Protein AF-0000000066890731 (afdb_homodimer)

Organism: Sporothrix schenckii (strain ATCC 58251 / de Perez 2211183) (NCBI:txid1391915)

Radius of gyration: 37.74 Å; Cα contacts (8 Å, |Δi|>4): 1659; chains: 2; bounding box: 155×133×89 Å

Sequence (1280 aa):
MFQHAEPDLRPPPQSSSSLTSSSNSVADLSAYCGVPQTLLWELVEIYFTHGYNASLLLHKDTFVHSLRAGTVTPHVLLSVCAWASKFYKDESGNYSLVKPGFGHEWATRAGSLVFAELVDPREENIVTFINLSLYWYSVGEWRRCYLLKWNAILISYNLNITSAARDDAARDDAARDEAQSAMLAVEMSRRRFWSSYLSMNFGSRVEFSTGNYSTAFAKVPLPCSDAFFASGMKDLDKKGDGSVYAELVRGLTLWNKISDIVKKTDVPKLTTLDSLHESLSQWWSNVPDSLKLPLELPVAGETRTQDVDGDAPSSEPQHSPLPLRLLLCVMYHQSICILHSSIVPLFSYRSDSATTAALSHSHLSLYSRHVSAQLAFEHAQAVSQLIKLSQRHYNIDPDRIPGFVSFAAYSACAVQIPFFWCSNQDVQTRARSNVLVNLRMIQQMGKHWKYVSLLGINSWTLYKTLSRKPPRLNDEPKFMDPSMLDVSWNGTDRAAKSIMSYSEIIWQSTGSYVERTDAEITDLGLSSRSRPSSVPPADGAVSSLIDELSSSTATTVASTFGGPDGYGGNGGGNGGMNAAGLYLSPPRFDTSLDFFMPSSPNDGFDFVQAQNGMISSQQLASFNTWLQQIESETLFRSPMMFQHAEPDLRPPPQSSSSLTSSSNSVADLSAYCGVPQTLLWELVEIYFTHGYNASLLLHKDTFVHSLRAGTVTPHVLLSVCAWASKFYKDESGNYSLVKPGFGHEWATRAGSLVFAELVDPREENIVTFINLSLYWYSVGEWRRCYLLKWNAILISYNLNITSAARDDAARDDAARDEAQSAMLAVEMSRRRFWSSYLSMNFGSRVEFSTGNYSTAFAKVPLPCSDAFFASGMKDLDKKGDGSVYAELVRGLTLWNKISDIVKKTDVPKLTTLDSLHESLSQWWSNVPDSLKLPLELPVAGETRTQDVDGDAPSSEPQHSPLPLRLLLCVMYHQSICILHSSIVPLFSYRSDSATTAALSHSHLSLYSRHVSAQLAFEHAQAVSQLIKLSQRHYNIDPDRIPGFVSFAAYSACAVQIPFFWCSNQDVQTRARSNVLVNLRMIQQMGKHWKYVSLLGINSWTLYKTLSRKPPRLNDEPKFMDPSMLDVSWNGTDRAAKSIMSYSEIIWQSTGSYVERTDAEITDLGLSSRSRPSSVPPADGAVSSLIDELSSSTATTVASTFGGPDGYGGNGGGNGGMNAAGLYLSPPRFDTSLDFFMPSSPNDGFDFVQAQNGMISSQQLASFNTWLQQIESETLFRSPM

InterPro domains:
  IPR050815 Transcription factor, fungi [PTHR47338] (9-453)

Solvent-accessible surface area (backbone atoms only — not comparable to full-atom values): 70903 Å² total; per-residue (Å²): 139,85,82,79,78,80,79,83,79,68,70,77,76,76,79,75,78,74,78,76,74,80,64,64,62,67,62,56,30,61,72,57,80,69,45,56,67,77,54,42,60,52,26,54,50,41,23,65,72,41,37,81,61,34,75,38,55,43,56,66,70,64,47,52,52,30,51,76,68,66,66,57,55,62,33,44,53,30,14,45,41,20,46,16,29,73,72,39,54,46,98,86,66,41,55,67,37,54,78,81,32,53,30,56,52,32,36,52,53,17,43,34,50,46,33,36,39,56,75,64,69,55,77,64,49,37,48,25,23,51,35,40,20,52,45,30,39,26,71,36,38,47,55,60,17,49,56,27,46,50,49,23,40,50,47,41,37,59,67,36,42,5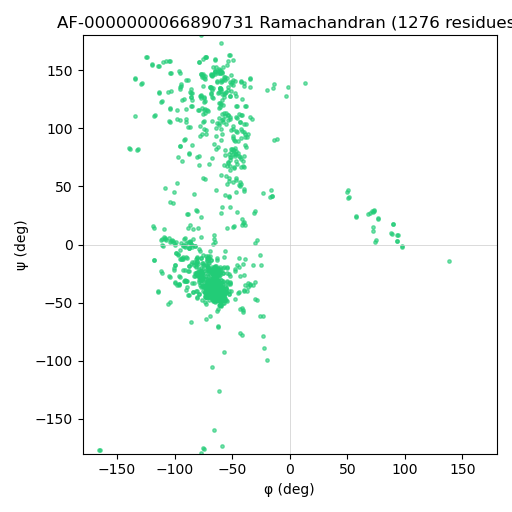1,58,55,36,54,54,72,57,76,56,82,81,51,59,68,65,59,38,32,52,50,44,41,51,30,49,43,47,30,22,41,47,50,47,31,53,53,64,49,56,62,34,54,83,43,46,50,44,68,87,42,48,46,67,36,61,34,43,38,45,67,48,70,11,60,37,14,54,73,53,49,65,64,46,71,84,32,56,77,43,72,26,64,64,35,50,44,52,54,51,44,55,51,42,40,55,48,37,59,46,63,66,40,77,56,63,68,52,68,67,56,54,50,52,51,51,49,51,52,51,52,53,57,71,67,49,55,70,88,55,56,71,77,85,69,77,78,63,82,77,72,58,69,69,66,66,72,57,79,69,49,88,52,83,68,71,69,66,75,57,63,48,58,31,50,46,49,49,40,48,55,30,42,45,51,18,46,63,27,19,61,69,22,46,63,45,27,29,34,42,73,46,67,36,58,59,62,38,61,69,44,72,67,36,47,53,53,29,31,54,22,38,29,49,16,48,52,24,26,50,48,41,31,46,47,53,47,39,35,54,73,70,65,59,54,60,63,84,35,43,61,69,65,55,42,50,44,29,46,34,26,31,50,54,32,54,58,33,64,57,24,68,31,61,68,55,17,50,51,31,49,52,36,38,47,50,27,48,51,50,21,56,61,40,22,75,61,24,40,64,38,23,47,45,26,36,42,51,40,50,53,50,56,56,38,67,74,60,63,53,79,38,62,49,58,50,81,76,36,64,58,69,61,53,62,48,86,41,80,27,20,64,54,36,19,35,56,53,58,31,58,64,45,52,47,40,39,86,66,66,17,58,46,59,72,81,43,65,62,68,65,50,39,72,61,68,88,72,73,72,71,87,76,70,56,59,58,76,42,33,37,50,50,50,49,51,56,59,56,57,65,62,62,71,75,71,66,73,78,79,70,74,82,88,66,87,75,76,86,79,74,89,70,82,68,79,75,72,78,64,78,72,67,70,68,77,76,65,81,64,69,59,78,56,66,58,61,78,61,92,70,58,32,55,64,80,73,78,86,75,89,74,84,74,50,72,68,60,54,49,55,54,48,51,55,48,45,52,56,52,53,62,59,54,69,73,53,80,126,138,82,84,72,84,79,74,77,80,70,72,76,81,74,77,71,78,70,79,76,73,78,64,67,63,71,67,57,35,62,71,60,80,70,46,52,66,78,55,44,59,52,25,53,51,42,23,66,72,40,37,80,61,34,75,39,55,45,56,66,69,63,48,51,51,30,53,76,69,66,66,57,55,62,33,44,52,29,14,45,40,20,46,16,28,73,72,39,54,45,98,86,66,39,56,69,37,53,78,80,32,52,28,56,51,32,35,51,52,17,45,33,50,46,33,35,38,57,75,65,69,56,78,64,48,36,48,25,22,50,36,38,20,52,43,31,37,27,72,40,40,46,55,60,18,49,56,28,46,49,49,25,41,51,47,40,36,60,66,34,39,49,57,55,34,51,56,73,61,77,53,81,80,50,59,69,65,59,38,33,51,49,46,41,50,31,50,44,44,30,22,41,46,51,48,31,52,52,62,53,56,62,52,54,75,61,39,57,48,70,89,46,54,48,65,37,61,34,45,39,47,67,49,69,11,60,38,14,54,73,53,51,65,62,46,71,83,32,58,74,48,68,26,65,66,36,49,42,53,54,51,44,54,52,41,41,54,48,39,59,45,63,66,40,73,57,64,67,50,67,67,57,53,50,51,51,49,48,52,51,50,52,52,57,71,67,49,56,69,90,56,54,70,77,85,69,78,77,62,82,77,73,58,69,68,67,68,70,57,78,71,49,91,52,84,68,70,70,67,75,56,64,47,59,30,51,46,50,51,39,48,54,30,42,45,51,16,46,62,26,20,60,68,22,47,62,45,28,28,34,42,60,58,64,40,52,57,67,38,61,71,45,74,69,36,48,54,53,29,32,54,21,38,30,50,16,50,52,24,26,49,49,41,31,46,47,54,46,39,36,54,74,70,65,57,54,60,64,86,35,42,61,70,63,56,40,50,45,30,45,35,25,31,50,53,32,53,60,33,64,56,24,69,32,61,67,57,17,51,51,30,50,52,36,38,48,51,27,49,51,48,22,55,61,39,20,76,61,24,39,62,39,22,47,45,26,37,43,51,39,50,55,50,56,56,38,67,74,61,63,52,82,39,62,48,58,50,83,77,37,64,59,69,62,54,62,47,87,42,81,26,21,63,52,36,20,36,56,52,58,30,53,69,34,52,46,42,38,85,69,66,16,58,47,57,73,80,41,66,64,65,70,51,38,72,60,67,91,69,72,73,69,88,76,69,58,58,57,74,43,33,36,51,50,49,50,50,56,58,54,57,65,63,61,70,74,68,65,74,79,76,72,76,82,87,69,82,73,75,85,73,77,83,78,81,70,79,75,72,77,66,76,72,68,69,71,74,76,67,80,63,68,58,79,55,65,56,58,77,59,93,71,57,31,55,61,81,75,79,87,74,88,77,76,77,51,71,66,58,55,50,54,54,49,51,55,50,46,51,54,50,54,60,60,56,68,74,52,78,128

Structure (mmCIF, N/CA/C/O backbone):
data_AF-0000000066890731-model_v1
#
loop_
_entity.id
_entity.type
_entity.pdbx_description
1 polymer 'Transcription factor domain-containing protein'
#
loop_
_atom_site.group_PDB
_atom_site.id
_atom_site.type_symbol
_atom_site.label_atom_id
_atom_site.label_alt_id
_atom_site.label_comp_id
_atom_site.label_asym_id
_atom_site.label_entity_id
_atom_site.label_seq_id
_atom_site.pdbx_PDB_ins_code
_atom_site.Cartn_x
_atom_site.Cartn_y
_atom_site.Cartn_z
_atom_site.occupancy
_atom_site.B_iso_or_equiv
_atom_site.auth_seq_id
_atom_site.auth_comp_id
_atom_site.auth_asym_id
_atom_site.auth_atom_id
_atom_site.pdbx_PDB_model_num
ATOM 1 N N . MET A 1 1 ? 105.812 -17.781 -27.766 1 19.28 1 MET A N 1
ATOM 2 C CA . MET A 1 1 ? 105.188 -17.156 -26.625 1 19.28 1 MET A CA 1
ATOM 3 C C . MET A 1 1 ? 103.688 -17.562 -26.531 1 19.28 1 MET A C 1
ATOM 5 O O . MET A 1 1 ? 102.938 -17.453 -27.516 1 19.28 1 MET A O 1
ATOM 9 N N . PHE A 1 2 ? 103.062 -18.516 -25.625 1 22.17 2 PHE A N 1
ATOM 10 C CA . PHE A 1 2 ? 102.188 -19.672 -25.5 1 22.17 2 PHE A CA 1
ATOM 11 C C . PHE A 1 2 ? 100.812 -19.25 -25.062 1 22.17 2 PHE A C 1
ATOM 13 O O . PHE A 1 2 ? 100.5 -19.219 -23.859 1 22.17 2 PHE A O 1
ATOM 20 N N . GLN A 1 3 ? 100.062 -18.156 -25.594 1 22.25 3 GLN A N 1
ATOM 21 C CA . GLN A 1 3 ? 99.125 -17.328 -24.891 1 22.25 3 GLN A CA 1
ATOM 22 C C . GLN A 1 3 ? 97.812 -18.078 -24.594 1 22.25 3 GLN A C 1
ATOM 24 O O . GLN A 1 3 ? 97.188 -18.594 -25.516 1 22.25 3 GLN A O 1
ATOM 29 N N . HIS A 1 4 ? 97.5 -18.672 -23.375 1 20.64 4 HIS A N 1
ATOM 30 C CA . HIS A 1 4 ? 96.688 -19.766 -22.922 1 20.64 4 HIS A CA 1
ATOM 31 C C . HIS A 1 4 ? 95.188 -19.344 -22.891 1 20.64 4 HIS A C 1
ATOM 33 O O . HIS A 1 4 ? 94.875 -18.312 -22.281 1 20.64 4 HIS A O 1
ATOM 39 N N . ALA A 1 5 ? 94.312 -19.547 -23.922 1 23.28 5 ALA A N 1
ATOM 40 C CA . ALA A 1 5 ? 93 -19.031 -24.359 1 23.28 5 ALA A CA 1
ATOM 41 C C . ALA A 1 5 ? 91.938 -19.359 -23.344 1 23.28 5 ALA A C 1
ATOM 43 O O . ALA A 1 5 ? 91.812 -20.5 -22.875 1 23.28 5 ALA A O 1
ATOM 44 N N . GLU A 1 6 ? 91.438 -18.344 -22.484 1 24.42 6 GLU A N 1
ATOM 45 C CA . GLU A 1 6 ? 90.75 -18.359 -21.203 1 24.42 6 GLU A CA 1
ATOM 46 C C . GLU A 1 6 ? 89.375 -19 -21.344 1 24.42 6 GLU A C 1
ATOM 48 O O . GLU A 1 6 ? 88.562 -18.562 -22.156 1 24.42 6 GLU A O 1
ATOM 53 N N . PRO A 1 7 ? 89.125 -20.328 -21.25 1 22.94 7 PRO A N 1
ATOM 54 C CA . PRO A 1 7 ? 88 -21.109 -21.719 1 22.94 7 PRO A CA 1
ATOM 55 C C . PRO A 1 7 ? 86.688 -20.688 -21.094 1 22.94 7 PRO A C 1
ATOM 57 O O . PRO A 1 7 ? 86.625 -20.234 -19.938 1 22.94 7 PRO A O 1
ATOM 60 N N . ASP A 1 8 ? 85.625 -20.172 -21.859 1 24.73 8 ASP A N 1
ATOM 61 C CA . ASP A 1 8 ? 84.312 -19.438 -21.828 1 24.73 8 ASP A CA 1
ATOM 62 C C . ASP A 1 8 ? 83.312 -20.188 -21.016 1 24.73 8 ASP A C 1
ATOM 64 O O . ASP A 1 8 ? 82.812 -21.234 -21.438 1 24.73 8 ASP A O 1
ATOM 68 N N . LEU A 1 9 ? 83.562 -20.453 -19.703 1 22.36 9 LEU A N 1
ATOM 69 C CA . LEU A 1 9 ? 82.875 -21.406 -18.828 1 22.36 9 LEU A CA 1
ATOM 70 C C . LEU A 1 9 ? 81.375 -21.125 -18.797 1 22.36 9 LEU A C 1
ATOM 72 O O . LEU A 1 9 ? 81 -20.016 -18.453 1 22.36 9 LEU A O 1
ATOM 76 N N . ARG A 1 10 ? 80.625 -21.953 -19.5 1 26.7 10 ARG A N 1
ATOM 77 C CA . ARG A 1 10 ? 79.25 -22.203 -19.953 1 26.7 10 ARG A CA 1
ATOM 78 C C . ARG A 1 10 ? 78.312 -22.359 -18.766 1 26.7 10 ARG A C 1
ATOM 80 O O . ARG A 1 10 ? 77.188 -22.812 -18.922 1 26.7 10 ARG A O 1
ATOM 87 N N . PRO A 1 11 ? 78.562 -21.641 -17.609 1 25.7 11 PRO A N 1
ATOM 88 C CA . PRO A 1 11 ? 77.875 -22.406 -16.562 1 25.7 11 PRO A CA 1
ATOM 89 C C . PRO A 1 11 ? 76.438 -22.719 -16.922 1 25.7 11 PRO A C 1
ATOM 91 O O . PRO A 1 11 ? 75.812 -22.016 -17.719 1 25.7 11 PRO A O 1
ATOM 94 N N . PRO A 1 12 ? 76 -23.938 -16.594 1 27.61 12 PRO A N 1
ATOM 95 C CA . PRO A 1 12 ? 74.75 -24.609 -17.016 1 27.61 12 PRO A CA 1
ATOM 96 C C . PRO A 1 12 ? 73.5 -23.844 -16.641 1 27.61 12 PRO A C 1
ATOM 98 O O . PRO A 1 12 ? 73.375 -23.375 -15.516 1 27.61 12 PRO A O 1
ATOM 101 N N . PRO A 1 13 ? 72.938 -23 -17.562 1 23.77 13 PRO A N 1
ATOM 102 C CA . PRO A 1 13 ? 71.938 -21.938 -17.219 1 23.77 13 PRO A CA 1
ATOM 103 C C . PRO A 1 13 ? 70.812 -22.453 -16.359 1 23.77 13 PRO A C 1
ATOM 105 O O . PRO A 1 13 ? 70.25 -23.531 -16.625 1 23.77 13 PRO A O 1
ATOM 108 N N . GLN A 1 14 ? 70.938 -22.375 -15.016 1 23.19 14 GLN A N 1
ATOM 109 C CA . GLN A 1 14 ? 69.938 -22.812 -14.016 1 23.19 14 GLN A CA 1
ATOM 110 C C . GLN A 1 14 ? 68.562 -22.469 -14.445 1 23.19 14 GLN A C 1
ATOM 112 O O . GLN A 1 14 ? 68.25 -21.312 -14.797 1 23.19 14 GLN A O 1
ATOM 117 N N . SER A 1 15 ? 67.812 -23.422 -15.07 1 22.5 15 SER A N 1
ATOM 118 C CA . SER A 1 15 ? 66.5 -23.375 -15.648 1 22.5 15 SER A CA 1
ATOM 119 C C . SER A 1 15 ? 65.5 -22.781 -14.656 1 22.5 15 SER A C 1
ATOM 121 O O . SER A 1 15 ? 65.25 -23.344 -13.578 1 22.5 15 SER A O 1
ATOM 123 N N . SER A 1 16 ? 65.5 -21.422 -14.43 1 22.17 16 SER A N 1
ATOM 124 C CA . SER A 1 16 ? 64.625 -20.641 -13.539 1 22.17 16 SER A CA 1
ATOM 125 C C . SER A 1 16 ? 63.156 -21.031 -13.695 1 22.17 16 SER A C 1
ATOM 127 O O . SER A 1 16 ? 62.562 -20.781 -14.734 1 22.17 16 SER A O 1
ATOM 129 N N . SER A 1 17 ? 62.75 -22.234 -13.203 1 22.48 17 SER A N 1
ATOM 130 C CA . SER A 1 17 ? 61.375 -22.734 -13.234 1 22.48 17 SER A CA 1
ATOM 131 C C . SER A 1 17 ? 60.375 -21.656 -12.781 1 22.48 17 SER A C 1
ATOM 133 O O . SER A 1 17 ? 60.375 -21.25 -11.617 1 22.48 17 SER A O 1
ATOM 135 N N . SER A 1 18 ? 60.156 -20.594 -13.562 1 22.39 18 SER A N 1
ATOM 136 C CA . SER A 1 18 ? 59.25 -19.484 -13.281 1 22.39 18 SER A CA 1
ATOM 137 C C . SER A 1 18 ? 57.875 -19.969 -12.844 1 22.39 18 SER A C 1
ATOM 139 O O . SER A 1 18 ? 57.188 -20.641 -13.609 1 22.39 18 SER A O 1
ATOM 141 N N . LEU A 1 19 ? 57.656 -20.344 -11.555 1 23.62 19 LEU A N 1
ATOM 142 C CA . LEU A 1 19 ? 56.375 -20.562 -10.859 1 23.62 19 LEU A CA 1
ATOM 143 C C . LEU A 1 19 ? 55.344 -19.516 -11.242 1 23.62 19 LEU A C 1
ATOM 145 O O . LEU A 1 19 ? 55.469 -18.359 -10.82 1 23.62 19 LEU A O 1
ATOM 149 N N . THR A 1 20 ? 54.875 -19.484 -12.438 1 25.25 20 THR A N 1
ATOM 150 C CA . THR A 1 20 ? 53.844 -18.594 -12.961 1 25.25 20 THR A CA 1
ATOM 151 C C . THR A 1 20 ? 52.625 -18.547 -12.016 1 25.25 20 THR A C 1
ATOM 153 O O . THR A 1 20 ? 52 -19.562 -11.773 1 25.25 20 THR A O 1
ATOM 156 N N . SER A 1 21 ? 52.656 -17.703 -10.938 1 25.55 21 SER A N 1
ATOM 157 C CA . SER A 1 21 ? 51.719 -17.297 -9.898 1 25.55 21 SER A CA 1
ATOM 158 C C . SER A 1 21 ? 50.312 -17.141 -10.469 1 25.55 21 SER A C 1
ATOM 160 O O . SER A 1 21 ? 50.094 -16.391 -11.422 1 25.55 21 SER A O 1
ATOM 162 N N . SER A 1 22 ? 49.469 -18.219 -10.359 1 25.52 22 SER A N 1
ATOM 163 C CA . SER A 1 22 ? 48.062 -18.359 -10.688 1 25.52 22 SER A CA 1
ATOM 164 C C . SER A 1 22 ? 47.25 -17.188 -10.148 1 25.52 22 SER A C 1
ATOM 166 O O . SER A 1 22 ? 46.812 -17.219 -9.008 1 25.52 22 SER A O 1
ATOM 168 N N . SER A 1 23 ? 47.719 -15.938 -10.312 1 28.05 23 SER A N 1
ATOM 169 C CA . SER A 1 23 ? 47.156 -14.633 -10.023 1 28.05 23 SER A CA 1
ATOM 170 C C . SER A 1 23 ? 45.719 -14.539 -10.547 1 28.05 23 SER A C 1
ATOM 172 O O . SER A 1 23 ? 45.094 -13.477 -10.469 1 28.05 23 SER A O 1
ATOM 174 N N . ASN A 1 24 ? 45.469 -15.43 -11.555 1 28.56 24 ASN A N 1
ATOM 175 C CA . ASN A 1 24 ? 44.219 -15.156 -12.273 1 28.56 24 ASN A CA 1
ATOM 176 C C . ASN A 1 24 ? 43 -15.32 -11.375 1 28.56 24 ASN A C 1
ATOM 178 O O . ASN A 1 24 ? 41.875 -15.289 -11.844 1 28.56 24 ASN A O 1
ATOM 182 N N . SER A 1 25 ? 43.188 -16.094 -10.273 1 27.94 25 SER A N 1
ATOM 183 C CA . SER A 1 25 ? 42 -16.625 -9.617 1 27.94 25 SER A CA 1
ATOM 184 C C . SER A 1 25 ? 41.188 -15.5 -9 1 27.94 25 SER A C 1
ATOM 186 O O . SER A 1 25 ? 39.969 -15.633 -8.844 1 27.94 25 SER A O 1
ATOM 188 N N . VAL A 1 26 ? 41.844 -14.617 -8.281 1 30.5 26 VAL A N 1
ATOM 189 C CA . VAL A 1 26 ? 41.156 -13.602 -7.488 1 30.5 26 VAL A CA 1
ATOM 190 C C . VAL A 1 26 ? 40.562 -12.547 -8.414 1 30.5 26 VAL A C 1
ATOM 192 O O . VAL A 1 26 ? 39.531 -11.945 -8.086 1 30.5 26 VAL A O 1
ATOM 195 N N . ALA A 1 27 ? 41.219 -12.148 -9.523 1 32.28 27 ALA A N 1
ATOM 196 C CA . ALA A 1 27 ? 40.781 -11.086 -10.422 1 32.28 27 ALA A CA 1
ATOM 197 C C . ALA A 1 27 ? 39.5 -11.477 -11.148 1 32.28 27 ALA A C 1
ATOM 199 O O . ALA A 1 27 ? 38.719 -10.609 -11.555 1 32.28 27 ALA A O 1
ATOM 200 N N . ASP A 1 28 ? 39.219 -12.672 -11.539 1 34.19 28 ASP A N 1
ATOM 201 C CA . ASP A 1 28 ? 38.125 -13.227 -12.297 1 34.19 28 ASP A CA 1
ATOM 202 C C . ASP A 1 28 ? 36.875 -13.336 -11.43 1 34.19 28 ASP A C 1
ATOM 204 O O . ASP A 1 28 ? 35.75 -13.383 -11.945 1 34.19 28 ASP A O 1
ATOM 208 N N . LEU A 1 29 ? 36.875 -13.867 -10.203 1 38.25 29 LEU A N 1
ATOM 209 C CA . LEU A 1 29 ? 35.781 -13.852 -9.219 1 38.25 29 LEU A CA 1
ATOM 210 C C . LEU A 1 29 ? 35.281 -12.43 -9 1 38.25 29 LEU A C 1
ATOM 212 O O . LEU A 1 29 ? 34.188 -12.242 -8.469 1 38.25 29 LEU A O 1
ATOM 216 N N . SER A 1 30 ? 36.219 -11.461 -8.945 1 43.44 30 SER A N 1
ATOM 217 C CA . SER A 1 30 ? 35.938 -10.047 -8.719 1 43.44 30 SER A CA 1
ATOM 218 C C . SER A 1 30 ? 34.938 -9.508 -9.727 1 43.44 30 SER A C 1
ATOM 220 O O . SER A 1 30 ? 34.156 -8.625 -9.406 1 43.44 30 SER A O 1
ATOM 222 N N . ALA A 1 31 ? 35.125 -9.961 -10.992 1 47.47 31 ALA A N 1
ATOM 223 C CA . ALA A 1 31 ? 34.406 -9.336 -12.086 1 47.47 31 ALA A CA 1
ATOM 224 C C . ALA A 1 31 ? 32.906 -9.609 -11.977 1 47.47 31 ALA A C 1
ATOM 226 O O . ALA A 1 31 ? 32.062 -8.758 -12.336 1 47.47 31 ALA A O 1
ATOM 227 N N . TYR A 1 32 ? 32.469 -10.953 -11.695 1 54.66 32 TYR A N 1
ATOM 228 C CA . TYR A 1 32 ? 31.031 -11.117 -11.773 1 54.66 32 TYR A CA 1
ATOM 229 C C . TYR A 1 32 ? 30.438 -11.305 -10.391 1 54.66 32 TYR A C 1
ATOM 231 O O . TYR A 1 32 ? 29.766 -12.305 -10.125 1 54.66 32 TYR A O 1
ATOM 239 N N . CYS A 1 33 ? 30.75 -10.5 -9.375 1 62.97 33 CYS A N 1
ATOM 240 C CA . CYS A 1 33 ? 30.094 -10.266 -8.094 1 62.97 33 CYS A CA 1
ATOM 241 C C . CYS A 1 33 ? 30.219 -11.484 -7.184 1 62.97 33 CYS A C 1
ATOM 243 O O . CYS A 1 33 ? 29.281 -11.852 -6.488 1 62.97 33 CYS A O 1
ATOM 245 N N . GLY A 1 34 ? 31.406 -12.469 -7.32 1 68.38 34 GLY A N 1
ATOM 246 C CA . GLY A 1 34 ? 31.656 -13.586 -6.426 1 68.38 34 GLY A CA 1
ATOM 247 C C . GLY A 1 34 ? 31.141 -14.906 -6.957 1 68.38 34 GLY A C 1
ATOM 248 O O . GLY A 1 34 ? 31.312 -15.953 -6.324 1 68.38 34 GLY A O 1
ATOM 249 N N . VAL A 1 35 ? 30.469 -14.992 -8.148 1 78.69 35 VAL A N 1
ATOM 250 C CA . VAL A 1 35 ? 30 -16.234 -8.766 1 78.69 35 VAL A CA 1
ATOM 251 C C . VAL A 1 35 ? 31.062 -16.766 -9.719 1 78.69 35 VAL A C 1
ATOM 253 O O . VAL A 1 35 ? 31.531 -16.047 -10.609 1 78.69 35 VAL A O 1
ATOM 256 N N . PRO A 1 36 ? 31.484 -18.047 -9.531 1 77.88 36 PRO A N 1
ATOM 257 C CA . PRO A 1 36 ? 32.469 -18.609 -10.484 1 77.88 36 PRO A CA 1
ATOM 258 C C . PRO A 1 36 ? 31.969 -18.562 -11.922 1 77.88 36 PRO A C 1
ATOM 260 O O . PRO A 1 36 ? 30.781 -18.797 -12.18 1 77.88 36 PRO A O 1
ATOM 263 N N . GLN A 1 37 ? 32.844 -18.281 -12.906 1 77.69 37 GLN A N 1
ATOM 264 C CA . GLN A 1 37 ? 32.469 -18.031 -14.297 1 77.69 37 GLN A CA 1
ATOM 265 C C . GLN A 1 37 ? 31.828 -19.266 -14.922 1 77.69 37 GLN A C 1
ATOM 267 O O . GLN A 1 37 ? 30.859 -19.141 -15.688 1 77.69 37 GLN A O 1
ATOM 272 N N . THR A 1 38 ? 32.375 -20.422 -14.68 1 77.81 38 THR A N 1
ATOM 273 C CA . THR A 1 38 ? 31.828 -21.625 -15.281 1 77.81 38 THR A CA 1
ATOM 274 C C . THR A 1 38 ? 30.406 -21.875 -14.766 1 77.81 38 THR A C 1
ATOM 276 O O . THR A 1 38 ? 29.531 -22.297 -15.516 1 77.81 38 THR A O 1
ATOM 279 N N . LEU A 1 39 ? 30.203 -21.516 -13.602 1 87.44 39 LEU A N 1
ATOM 280 C CA . LEU A 1 39 ? 28.906 -21.719 -12.984 1 87.44 39 LEU A CA 1
ATOM 281 C C . LEU A 1 39 ? 27.922 -20.641 -13.406 1 87.44 39 LEU A C 1
ATOM 283 O O . LEU A 1 39 ? 26.703 -20.891 -13.477 1 87.44 39 LEU A O 1
ATOM 287 N N . LEU A 1 40 ? 28.516 -19.516 -13.781 1 90.44 40 LEU A N 1
ATOM 288 C CA . LEU A 1 40 ? 27.688 -18.359 -14.094 1 90.44 40 LEU A CA 1
ATOM 289 C C . LEU A 1 40 ? 26.844 -18.625 -15.336 1 90.44 40 LEU A C 1
ATOM 291 O O . LEU A 1 40 ? 25.625 -18.406 -15.32 1 90.44 40 LEU A O 1
ATOM 295 N N . TRP A 1 41 ? 27.453 -19.125 -16.375 1 90.94 41 TRP A N 1
ATOM 296 C CA . TRP A 1 41 ? 26.734 -19.359 -17.625 1 90.94 41 TRP A CA 1
ATOM 297 C C . TRP A 1 41 ? 25.703 -20.469 -17.469 1 90.94 41 TRP A C 1
ATOM 299 O O . TRP A 1 41 ? 24.625 -20.406 -18.062 1 90.94 41 TRP A O 1
ATOM 309 N N . GLU A 1 42 ? 26.094 -21.391 -16.703 1 92.06 42 GLU A N 1
ATOM 310 C CA . GLU A 1 42 ? 25.141 -22.469 -16.438 1 92.06 42 GLU A CA 1
ATOM 311 C C . GLU A 1 42 ? 23.938 -21.969 -15.648 1 92.06 42 GLU A C 1
ATOM 313 O O . GLU A 1 42 ? 22.797 -22.344 -15.938 1 92.06 42 GLU A O 1
ATOM 318 N N . LEU A 1 43 ? 24.188 -21.156 -14.656 1 93.94 43 LEU A N 1
ATOM 319 C CA . LEU A 1 43 ? 23.109 -20.609 -13.836 1 93.94 43 LEU A CA 1
ATOM 320 C C . LEU A 1 43 ? 22.188 -19.719 -14.672 1 93.94 43 LEU A C 1
ATOM 322 O O . LEU A 1 43 ? 20.969 -19.734 -14.492 1 93.94 43 LEU A O 1
ATOM 326 N N . VAL A 1 44 ? 22.781 -18.938 -15.547 1 94.81 44 VAL A N 1
ATOM 327 C CA . VAL A 1 44 ? 21.984 -18.062 -16.406 1 94.81 44 VAL A CA 1
ATOM 328 C C . VAL A 1 44 ? 21.078 -18.906 -17.297 1 94.81 44 VAL A C 1
ATOM 330 O O . VAL A 1 44 ? 19.891 -18.578 -17.484 1 94.81 44 VAL A O 1
ATOM 333 N N . GLU A 1 45 ? 21.594 -20 -17.781 1 93.06 45 GLU A N 1
ATOM 334 C CA . GLU A 1 45 ? 20.797 -20.891 -18.594 1 93.06 45 GLU A CA 1
ATOM 335 C C . GLU A 1 45 ? 19.656 -21.5 -17.781 1 93.06 45 GLU A C 1
ATOM 337 O O . GLU A 1 45 ? 18.516 -21.609 -18.25 1 93.06 45 GLU A O 1
ATOM 342 N N . ILE A 1 46 ? 20 -21.906 -16.609 1 93.44 46 ILE A N 1
ATOM 343 C CA . ILE A 1 46 ? 18.984 -22.484 -15.719 1 93.44 46 ILE A CA 1
ATOM 344 C C . ILE A 1 46 ? 17.922 -21.453 -15.406 1 93.44 46 ILE A C 1
ATOM 346 O O . ILE A 1 46 ? 16.734 -21.766 -15.344 1 93.44 46 ILE A O 1
ATOM 350 N N . TYR A 1 47 ? 18.344 -20.188 -15.227 1 96 47 TYR A N 1
ATOM 351 C CA . TYR A 1 47 ? 17.406 -19.109 -14.93 1 96 47 TYR A CA 1
ATOM 352 C C . TYR A 1 47 ? 16.359 -19 -16.016 1 96 47 TYR A C 1
ATOM 354 O O . TYR A 1 47 ? 15.156 -18.922 -15.727 1 96 47 TYR A O 1
ATOM 362 N N . PHE A 1 48 ? 16.719 -19 -17.234 1 94.44 48 PHE A N 1
ATOM 363 C CA . PHE A 1 48 ? 15.789 -18.766 -18.328 1 94.44 48 PHE A CA 1
ATOM 364 C C . PHE A 1 48 ? 15.016 -20.016 -18.688 1 94.44 48 PHE A C 1
ATOM 366 O O . PHE A 1 48 ? 13.938 -19.953 -19.281 1 94.44 48 PHE A O 1
ATOM 373 N N . THR A 1 49 ? 15.5 -21.203 -18.25 1 90.38 49 THR A N 1
ATOM 374 C CA . THR A 1 49 ? 14.82 -22.438 -18.594 1 90.38 49 THR A CA 1
ATOM 375 C C . THR A 1 49 ? 13.875 -22.859 -17.469 1 90.38 49 THR A C 1
ATOM 377 O O . THR A 1 49 ? 12.82 -23.453 -17.719 1 90.38 49 THR A O 1
ATOM 380 N N . HIS A 1 50 ? 14.281 -22.578 -16.25 1 89.5 50 HIS A N 1
ATOM 381 C CA . HIS A 1 50 ? 13.516 -23.078 -15.117 1 89.5 50 HIS A CA 1
ATOM 382 C C . HIS A 1 50 ? 12.688 -21.969 -14.484 1 89.5 50 HIS A C 1
ATOM 384 O O . HIS A 1 50 ? 11.664 -22.219 -13.852 1 89.5 50 HIS A O 1
ATOM 390 N N . GLY A 1 51 ? 13.164 -20.75 -14.617 1 89.81 51 GLY A N 1
ATOM 391 C CA . GLY A 1 51 ? 12.406 -19.641 -14.07 1 89.81 51 GLY A CA 1
ATOM 392 C C . GLY A 1 51 ? 11.18 -19.297 -14.898 1 89.81 51 GLY A C 1
ATOM 393 O O . GLY A 1 51 ? 11.289 -18.656 -15.945 1 89.81 51 GLY A O 1
ATOM 394 N N . TYR A 1 52 ? 10.023 -19.625 -14.43 1 86.94 52 TYR A N 1
ATOM 395 C CA . TYR A 1 52 ? 8.789 -19.438 -15.188 1 86.94 52 TYR A CA 1
ATOM 396 C C . TYR A 1 52 ? 8.516 -17.953 -15.398 1 86.94 52 TYR A C 1
ATOM 398 O O . TYR A 1 52 ? 7.762 -17.578 -16.297 1 86.94 52 TYR A O 1
ATOM 406 N N . ASN A 1 53 ? 9.133 -17.094 -14.57 1 90 53 ASN A N 1
ATOM 407 C CA . ASN A 1 53 ? 8.883 -15.656 -14.672 1 90 53 ASN A CA 1
ATOM 408 C C . ASN A 1 53 ? 10.055 -14.93 -15.336 1 90 53 ASN A C 1
ATOM 410 O O . ASN A 1 53 ? 10.055 -13.703 -15.438 1 90 53 ASN A O 1
ATOM 414 N N . ALA A 1 54 ? 11.047 -15.602 -15.82 1 94.44 54 ALA A N 1
ATOM 415 C CA . ALA A 1 54 ? 12.266 -14.984 -16.344 1 94.44 54 ALA A CA 1
ATOM 416 C C . ALA A 1 54 ? 11.961 -14.07 -17.516 1 94.44 54 ALA A C 1
ATOM 418 O O . ALA A 1 54 ? 12.461 -12.945 -17.594 1 94.44 54 ALA A O 1
ATOM 419 N N . SER A 1 55 ? 11.039 -14.523 -18.391 1 93.12 55 SER A N 1
ATOM 420 C CA . SER A 1 55 ? 10.758 -13.766 -19.594 1 93.12 55 SER A CA 1
ATOM 421 C C . SER A 1 55 ? 9.875 -12.555 -19.297 1 93.12 55 SER A C 1
ATOM 423 O O . SER A 1 55 ? 9.688 -11.695 -20.172 1 93.12 55 SER A O 1
ATOM 425 N N . LEU A 1 56 ? 9.328 -12.508 -18.141 1 94.06 56 LEU A N 1
ATOM 426 C CA . LEU A 1 56 ? 8.578 -11.336 -17.719 1 94.06 56 LEU A CA 1
ATOM 427 C C . LEU A 1 56 ? 9.516 -10.234 -17.234 1 94.06 56 LEU A C 1
ATOM 429 O O . LEU A 1 56 ? 9.117 -9.07 -17.141 1 94.06 56 LEU A O 1
ATOM 433 N N . LEU A 1 57 ? 10.727 -10.602 -17 1 96.56 57 LEU A N 1
ATOM 434 C CA . LEU A 1 57 ? 11.641 -9.648 -16.375 1 96.56 57 LEU A CA 1
ATOM 435 C C . LEU A 1 57 ? 12.766 -9.266 -17.328 1 96.56 57 LEU A C 1
ATOM 437 O O . LEU A 1 57 ? 13.188 -8.109 -17.359 1 96.56 57 LEU A O 1
ATOM 441 N N . LEU A 1 58 ? 13.25 -10.266 -18.031 1 96.94 58 LEU A N 1
ATOM 442 C CA . LEU A 1 58 ? 14.43 -10.047 -18.859 1 96.94 58 LEU A CA 1
ATOM 443 C C . LEU A 1 58 ? 14.242 -10.672 -20.25 1 96.94 58 LEU A C 1
ATOM 445 O O . LEU A 1 58 ? 13.594 -11.711 -20.375 1 96.94 58 LEU A O 1
ATOM 449 N N . HIS A 1 59 ? 14.727 -10 -21.188 1 95.69 59 HIS A N 1
ATOM 450 C CA . HIS A 1 59 ? 14.883 -10.586 -22.516 1 95.69 59 HIS A CA 1
ATOM 451 C C . HIS A 1 59 ? 16.188 -11.359 -22.625 1 95.69 59 HIS A C 1
ATOM 453 O O . HIS A 1 59 ? 17.281 -10.781 -22.516 1 95.69 59 HIS A O 1
ATOM 459 N N . LYS A 1 60 ? 16.125 -12.641 -22.891 1 95.44 60 LYS A N 1
ATOM 460 C CA . LYS A 1 60 ? 17.281 -13.547 -22.781 1 95.44 60 LYS A CA 1
ATOM 461 C C . LYS A 1 60 ? 18.438 -13.07 -23.656 1 95.44 60 LYS A C 1
ATOM 463 O O . LYS A 1 60 ? 19.562 -12.898 -23.156 1 95.44 60 LYS A O 1
ATOM 468 N N . ASP A 1 61 ? 18.172 -12.773 -24.953 1 94.31 61 ASP A N 1
ATOM 469 C CA . ASP A 1 61 ? 19.25 -12.414 -25.875 1 94.31 61 ASP A CA 1
ATOM 470 C C . ASP A 1 61 ? 19.906 -11.102 -25.469 1 94.31 61 ASP A C 1
ATOM 472 O O . ASP A 1 61 ? 21.141 -10.984 -25.484 1 94.31 61 ASP A O 1
ATOM 476 N N . THR A 1 62 ? 19.094 -10.141 -25.094 1 93.62 62 THR A N 1
ATOM 477 C CA . THR A 1 62 ? 19.625 -8.852 -24.672 1 93.62 62 THR A CA 1
ATOM 478 C C . THR A 1 62 ? 20.453 -9.016 -23.391 1 93.62 62 THR A C 1
ATOM 480 O O . THR A 1 62 ? 21.5 -8.391 -23.25 1 93.62 62 THR A O 1
ATOM 483 N N . PHE A 1 63 ? 20.047 -9.836 -22.469 1 95.75 63 PHE A N 1
ATOM 484 C CA . PHE A 1 63 ? 20.734 -10.055 -21.203 1 95.75 63 PHE A CA 1
ATOM 485 C C . PHE A 1 63 ? 22.078 -10.75 -21.438 1 95.75 63 PHE A C 1
ATOM 487 O O . PHE A 1 63 ? 23.094 -10.344 -20.875 1 95.75 63 PHE A O 1
ATOM 494 N N . VAL A 1 64 ? 22.031 -11.766 -22.266 1 95.19 64 VAL A N 1
ATOM 495 C CA . VAL A 1 64 ? 23.234 -12.516 -22.562 1 95.19 64 VAL A CA 1
ATOM 496 C C . VAL A 1 64 ? 24.25 -11.609 -23.25 1 95.19 64 VAL A C 1
ATOM 498 O O . VAL A 1 64 ? 25.453 -11.68 -22.969 1 95.19 64 VAL A O 1
ATOM 501 N N . HIS A 1 65 ? 23.781 -10.766 -24.141 1 94.19 65 HIS A N 1
ATOM 502 C CA . HIS A 1 65 ? 24.656 -9.805 -24.781 1 94.19 65 HIS A CA 1
ATOM 503 C C . HIS A 1 65 ? 25.297 -8.859 -23.766 1 94.19 65 HIS A C 1
ATOM 505 O O . HIS A 1 65 ? 26.5 -8.602 -23.812 1 94.19 65 HIS A O 1
ATOM 511 N N . SER A 1 66 ? 24.453 -8.383 -22.844 1 93.62 66 SER A N 1
ATOM 512 C CA . SER A 1 66 ? 24.953 -7.492 -21.797 1 93.62 66 SER A CA 1
ATOM 513 C C . SER A 1 66 ? 25.922 -8.219 -20.875 1 93.62 66 SER A C 1
ATOM 515 O O . SER A 1 66 ? 26.875 -7.613 -20.375 1 93.62 66 SER A O 1
ATOM 517 N N . LEU A 1 67 ? 25.656 -9.492 -20.625 1 92.25 67 LEU A N 1
ATOM 518 C CA . LEU A 1 67 ? 26.531 -10.297 -19.781 1 92.25 67 LEU A CA 1
ATOM 519 C C . LEU A 1 67 ? 27.891 -10.477 -20.422 1 92.25 67 LEU A C 1
ATOM 521 O O . LEU A 1 67 ? 28.922 -10.352 -19.75 1 92.25 67 LEU A O 1
ATOM 525 N N . ARG A 1 68 ? 27.938 -10.711 -21.719 1 91.69 68 ARG A N 1
ATOM 526 C CA . ARG A 1 68 ? 29.188 -10.852 -22.453 1 91.69 68 ARG A CA 1
ATOM 527 C C . ARG A 1 68 ? 29.953 -9.531 -22.469 1 91.69 68 ARG A C 1
ATOM 529 O O . ARG A 1 68 ? 31.188 -9.531 -22.391 1 91.69 68 ARG A O 1
ATOM 536 N N . ALA A 1 69 ? 29.172 -8.477 -22.531 1 92.5 69 ALA A N 1
ATOM 537 C CA . ALA A 1 69 ? 29.781 -7.152 -22.562 1 92.5 69 ALA A CA 1
ATOM 538 C C . ALA A 1 69 ? 30.188 -6.691 -21.172 1 92.5 69 ALA A C 1
ATOM 540 O O . ALA A 1 69 ? 30.891 -5.691 -21.016 1 92.5 69 ALA A O 1
ATOM 541 N N . GLY A 1 70 ? 29.766 -7.371 -20.141 1 87.81 70 GLY A N 1
ATOM 542 C CA . GLY A 1 70 ? 30.094 -7.012 -18.766 1 87.81 70 GLY A CA 1
ATOM 543 C C . GLY A 1 70 ? 29.344 -5.781 -18.281 1 87.81 70 GLY A C 1
ATOM 544 O O . GLY A 1 70 ? 29.844 -5.035 -17.438 1 87.81 70 GLY A O 1
ATOM 545 N N . THR A 1 71 ? 28.172 -5.52 -18.797 1 91.12 71 THR A N 1
ATOM 546 C CA . THR A 1 71 ? 27.453 -4.293 -18.469 1 91.12 71 THR A CA 1
ATOM 547 C C . THR A 1 71 ? 26.219 -4.594 -17.625 1 91.12 71 THR A C 1
ATOM 549 O O . THR A 1 71 ? 25.453 -3.691 -17.297 1 91.12 71 THR A O 1
ATOM 552 N N . VAL A 1 72 ? 26.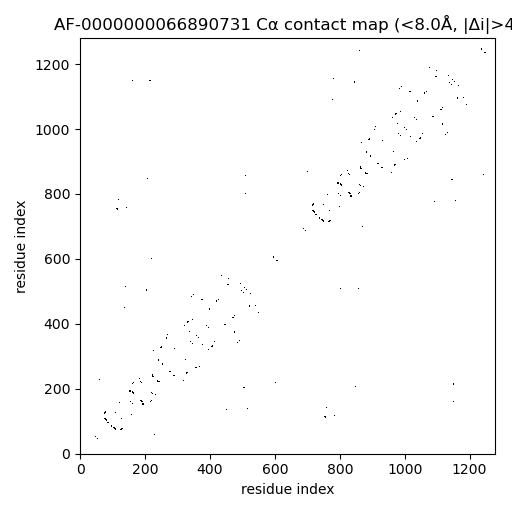031 -5.836 -17.234 1 93.19 72 VAL A N 1
ATOM 553 C CA . VAL A 1 72 ? 24.875 -6.18 -16.406 1 93.19 72 VAL A CA 1
ATOM 554 C C . VAL A 1 72 ? 25.031 -5.578 -15.016 1 93.19 72 VAL A C 1
ATOM 556 O O . VAL A 1 72 ? 26.125 -5.605 -14.438 1 93.19 72 VAL A O 1
ATOM 559 N N . THR A 1 73 ? 24 -5.012 -14.523 1 93.5 73 THR A N 1
ATOM 560 C CA . THR A 1 73 ? 24 -4.484 -13.164 1 93.5 73 THR A CA 1
ATOM 561 C C . THR A 1 73 ? 24.281 -5.594 -12.156 1 93.5 73 THR A C 1
ATOM 563 O O . THR A 1 73 ? 23.672 -6.664 -12.219 1 93.5 73 THR A O 1
ATOM 566 N N . PRO A 1 74 ? 25.109 -5.383 -11.242 1 93.62 74 PRO A N 1
ATOM 567 C CA . PRO A 1 74 ? 25.547 -6.438 -10.328 1 93.62 74 PRO A CA 1
ATOM 568 C C . PRO A 1 74 ? 24.391 -7.07 -9.555 1 93.62 74 PRO A C 1
ATOM 570 O O . PRO A 1 74 ? 24.328 -8.297 -9.43 1 93.62 74 PRO A O 1
ATOM 573 N N . HIS A 1 75 ? 23.5 -6.25 -8.977 1 95.44 75 HIS A N 1
ATOM 574 C CA . HIS A 1 75 ? 22.422 -6.84 -8.172 1 95.44 75 HIS A CA 1
ATOM 575 C C . HIS A 1 75 ? 21.469 -7.652 -9.039 1 95.44 75 HIS A C 1
ATOM 577 O O . HIS A 1 75 ? 20.875 -8.625 -8.57 1 95.44 75 HIS A O 1
ATOM 583 N N . VAL A 1 76 ? 21.297 -7.324 -10.328 1 97.31 76 VAL A N 1
ATOM 584 C CA . VAL A 1 76 ? 20.484 -8.117 -11.242 1 97.31 76 VAL A CA 1
ATOM 585 C C . VAL A 1 76 ? 21.141 -9.477 -11.469 1 97.31 76 VAL A C 1
ATOM 587 O O . VAL A 1 76 ? 20.469 -10.516 -11.367 1 97.31 76 VAL A O 1
ATOM 590 N N . LEU A 1 77 ? 22.422 -9.438 -11.734 1 96.12 77 LEU A N 1
ATOM 591 C CA . LEU A 1 77 ? 23.156 -10.672 -11.992 1 96.12 77 LEU A CA 1
ATOM 592 C C . LEU A 1 77 ? 23.109 -11.586 -10.773 1 96.12 77 LEU A C 1
ATOM 594 O O . LEU A 1 77 ? 22.828 -12.781 -10.898 1 96.12 77 LEU A O 1
ATOM 598 N N . LEU A 1 78 ? 23.375 -11.039 -9.617 1 95.75 78 LEU A N 1
ATOM 599 C CA . LEU A 1 78 ? 23.375 -11.812 -8.383 1 95.75 78 LEU A CA 1
ATOM 600 C C . LEU A 1 78 ? 21.984 -12.391 -8.109 1 95.75 78 LEU A C 1
ATOM 602 O O . LEU A 1 78 ? 21.859 -13.516 -7.637 1 95.75 78 LEU A O 1
ATOM 606 N N . SER A 1 79 ? 20.938 -11.594 -8.359 1 97.31 79 SER A N 1
ATOM 607 C CA . SER A 1 79 ? 19.578 -12.078 -8.125 1 97.31 79 SER A CA 1
ATOM 608 C C . SER A 1 79 ? 19.234 -13.227 -9.062 1 97.31 79 SER A C 1
ATOM 610 O O . SER A 1 79 ? 18.562 -14.18 -8.664 1 97.31 79 SER A O 1
ATOM 612 N N . VAL A 1 80 ? 19.688 -13.133 -10.328 1 97.19 80 VAL A N 1
ATOM 613 C CA . VAL A 1 80 ? 19.5 -14.203 -11.305 1 97.19 80 VAL A CA 1
ATOM 614 C C . VAL A 1 80 ? 20.203 -15.469 -10.828 1 97.19 80 VAL A C 1
ATOM 616 O O . VAL A 1 80 ? 19.609 -16.547 -10.844 1 97.19 80 VAL A O 1
ATOM 619 N N . CYS A 1 81 ? 21.375 -15.32 -10.344 1 95.31 81 CYS A N 1
ATOM 620 C CA . CYS A 1 81 ? 22.156 -16.453 -9.875 1 95.31 81 CYS A CA 1
ATOM 621 C C . CYS A 1 81 ? 21.547 -17.047 -8.609 1 95.31 81 CYS A C 1
ATOM 623 O O . CYS A 1 81 ? 21.484 -18.266 -8.461 1 95.31 81 CYS A O 1
ATOM 625 N N . ALA A 1 82 ? 21.125 -16.219 -7.715 1 95.44 82 ALA A N 1
ATOM 626 C CA . ALA A 1 82 ? 20.5 -16.703 -6.48 1 95.44 82 ALA A CA 1
ATOM 627 C C . ALA A 1 82 ? 19.25 -17.516 -6.777 1 95.44 82 ALA A C 1
ATOM 629 O O . ALA A 1 82 ? 19.109 -18.625 -6.266 1 95.44 82 ALA A O 1
ATOM 630 N N . TRP A 1 83 ? 18.422 -17.031 -7.648 1 95.75 83 TRP A N 1
ATOM 631 C CA . TRP A 1 83 ? 17.188 -17.734 -7.988 1 95.75 83 TRP A CA 1
ATOM 632 C C . TRP A 1 83 ? 17.484 -19.031 -8.734 1 95.75 83 TRP A C 1
ATOM 634 O O . TRP A 1 83 ? 16.891 -20.062 -8.438 1 95.75 83 TRP A O 1
ATOM 644 N N . ALA A 1 84 ? 18.422 -19.016 -9.617 1 94.69 84 ALA A N 1
ATOM 645 C CA . ALA A 1 84 ? 18.797 -20.188 -10.414 1 94.69 84 ALA A CA 1
ATOM 646 C C . ALA A 1 84 ? 19.453 -21.25 -9.547 1 94.69 84 ALA A C 1
ATOM 648 O O . ALA A 1 84 ? 19.391 -22.438 -9.852 1 94.69 84 ALA A O 1
ATOM 649 N N . SER A 1 85 ? 20.109 -20.875 -8.5 1 92.31 85 SER A N 1
ATOM 650 C CA . SER A 1 85 ? 20.844 -21.812 -7.645 1 92.31 85 SER A CA 1
ATOM 651 C C . SER A 1 85 ? 19.906 -22.859 -7.043 1 92.31 85 SER A C 1
ATOM 653 O O . SER A 1 85 ? 20.328 -23.969 -6.723 1 92.31 85 SER A O 1
ATOM 655 N N . LYS A 1 86 ? 18.656 -22.531 -6.949 1 90.75 86 LYS A N 1
ATOM 656 C CA . LYS A 1 86 ? 17.672 -23.438 -6.359 1 90.75 86 LYS A CA 1
ATOM 657 C C . LYS A 1 86 ? 17.438 -24.641 -7.266 1 90.75 86 LYS A C 1
ATOM 659 O O . LYS A 1 86 ? 17.078 -25.719 -6.789 1 90.75 86 LYS A O 1
ATOM 664 N N . PHE A 1 87 ? 17.734 -24.453 -8.547 1 89.94 87 PHE A N 1
ATOM 665 C CA . PHE A 1 87 ? 17.406 -25.484 -9.516 1 89.94 87 PHE A CA 1
ATOM 666 C C . PHE A 1 87 ? 18.656 -26.156 -10.055 1 89.94 87 PHE A C 1
ATOM 668 O O . PHE A 1 87 ? 18.578 -27.047 -10.898 1 89.94 87 PHE A O 1
ATOM 675 N N . TYR A 1 88 ? 19.75 -25.703 -9.594 1 89.31 88 TYR A N 1
ATOM 676 C CA . TYR A 1 88 ? 21.016 -26.25 -10.078 1 89.31 88 TYR A CA 1
ATOM 677 C C . TYR A 1 88 ? 21.266 -27.641 -9.508 1 89.31 88 TYR A C 1
ATOM 679 O O . TYR A 1 88 ? 21.219 -27.844 -8.297 1 89.31 88 TYR A O 1
ATOM 687 N N . LYS A 1 89 ? 21.438 -28.531 -10.398 1 86.12 89 LYS A N 1
ATOM 688 C CA . LYS A 1 89 ? 21.844 -29.891 -10.023 1 86.12 89 LYS A CA 1
ATOM 689 C C . LYS A 1 89 ? 23.25 -30.219 -10.523 1 86.12 89 LYS A C 1
ATOM 691 O O . LYS A 1 89 ? 23.578 -29.922 -11.68 1 86.12 89 LYS A O 1
ATOM 696 N N . ASP A 1 90 ? 24 -30.703 -9.656 1 82.81 90 ASP A N 1
ATOM 697 C CA . ASP A 1 90 ? 25.344 -31.094 -10.07 1 82.81 90 ASP A CA 1
ATOM 698 C C . ASP A 1 90 ? 25.328 -32.375 -10.883 1 82.81 90 ASP A C 1
ATOM 700 O O . ASP A 1 90 ? 24.25 -32.875 -11.242 1 82.81 90 ASP A O 1
ATOM 704 N N . GLU A 1 91 ? 26.484 -32.844 -11.234 1 82 91 GLU A N 1
ATOM 705 C CA . GLU A 1 91 ? 26.625 -34.031 -12.086 1 82 91 GLU A CA 1
ATOM 706 C C . GLU A 1 91 ? 26 -35.25 -11.43 1 82 91 GLU A C 1
ATOM 708 O O . GLU A 1 91 ? 25.5 -36.156 -12.117 1 82 91 GLU A O 1
ATOM 713 N N . SER A 1 92 ? 25.922 -35.25 -10.086 1 82 92 SER A N 1
ATOM 714 C CA . SER A 1 92 ? 25.359 -36.375 -9.344 1 82 92 SER A CA 1
ATOM 715 C C . SER A 1 92 ? 23.859 -36.188 -9.109 1 82 92 SER A C 1
ATOM 717 O O . SER A 1 92 ? 23.219 -37.062 -8.508 1 82 92 SER A O 1
ATOM 719 N N . GLY A 1 93 ? 23.328 -35.031 -9.594 1 78.5 93 GLY A N 1
ATOM 720 C CA . GLY A 1 93 ? 21.906 -34.812 -9.461 1 78.5 93 GLY A CA 1
ATOM 721 C C . GLY A 1 93 ? 21.516 -34.156 -8.148 1 78.5 93 GLY A C 1
ATOM 722 O O . GLY A 1 93 ? 20.344 -34.062 -7.82 1 78.5 93 GLY A O 1
ATOM 723 N N . ASN A 1 94 ? 22.547 -33.719 -7.453 1 76.06 94 ASN A N 1
ATOM 724 C CA . ASN A 1 94 ? 22.281 -33.125 -6.152 1 76.06 94 ASN A CA 1
ATOM 725 C C . ASN A 1 94 ? 22.203 -31.594 -6.25 1 76.06 94 ASN A C 1
ATOM 727 O O . ASN A 1 94 ? 22.844 -30.984 -7.113 1 76.06 94 ASN A O 1
ATOM 731 N N . TYR A 1 95 ? 21.391 -31.078 -5.375 1 77.81 95 TYR A N 1
ATOM 732 C CA . TYR A 1 95 ? 21.266 -29.625 -5.289 1 77.81 95 TYR A CA 1
ATOM 733 C C . TYR A 1 95 ? 22.422 -29.031 -4.48 1 77.81 95 TYR A C 1
ATOM 735 O O . TYR A 1 95 ? 22.219 -28.547 -3.363 1 77.81 95 TYR A O 1
ATOM 743 N N . SER A 1 96 ? 23.578 -28.969 -5.074 1 71.5 96 SER A N 1
ATOM 744 C CA . SER A 1 96 ? 24.828 -28.719 -4.383 1 71.5 96 SER A CA 1
ATOM 745 C C . SER A 1 96 ? 24.969 -27.266 -3.984 1 71.5 96 SER A C 1
ATOM 747 O O . SER A 1 96 ? 25.828 -26.906 -3.16 1 71.5 96 SER A O 1
ATOM 749 N N . LEU A 1 97 ? 24.203 -26.406 -4.535 1 75.38 97 LEU A N 1
ATOM 750 C CA . LEU A 1 97 ? 24.344 -24.984 -4.199 1 75.38 97 LEU A CA 1
ATOM 751 C C . LEU A 1 97 ? 23.406 -24.594 -3.066 1 75.38 97 LEU A C 1
ATOM 753 O O . LEU A 1 97 ? 23.562 -23.531 -2.467 1 75.38 97 LEU A O 1
ATOM 757 N N . VAL A 1 98 ? 22.484 -25.406 -2.713 1 76.31 98 VAL A N 1
ATOM 758 C CA . VAL A 1 98 ? 21.438 -25.078 -1.748 1 76.31 98 VAL A CA 1
ATOM 759 C C . VAL A 1 98 ? 21.984 -25.219 -0.329 1 76.31 98 VAL A C 1
ATOM 761 O O . VAL A 1 98 ? 21.938 -24.281 0.468 1 76.31 98 VAL A O 1
ATOM 764 N N . LYS A 1 99 ? 22.688 -26.266 -0.012 1 72.56 99 LYS A N 1
ATOM 765 C CA . LYS A 1 99 ? 23.109 -26.562 1.351 1 72.56 99 LYS A CA 1
ATOM 766 C C . LYS A 1 99 ? 24.234 -25.641 1.791 1 72.56 99 LYS A C 1
ATOM 768 O O . LYS A 1 99 ? 24.203 -25.078 2.887 1 72.56 99 LYS A O 1
ATOM 773 N N . PRO A 1 100 ? 25.234 -25.438 0.863 1 70.12 100 PRO A N 1
ATOM 774 C CA . PRO A 1 100 ? 26.312 -24.531 1.278 1 70.12 100 PRO A CA 1
ATOM 775 C C . PRO A 1 100 ? 25.828 -23.094 1.464 1 70.12 100 PRO A C 1
ATOM 777 O O . PRO A 1 100 ? 26.516 -22.281 2.111 1 70.12 100 PRO A O 1
ATOM 780 N N . GLY A 1 101 ? 24.719 -22.797 0.87 1 81.19 101 GLY A N 1
ATOM 781 C CA . GLY A 1 101 ? 24.109 -21.5 1.116 1 81.19 101 GLY A CA 1
ATOM 782 C C . GLY A 1 101 ? 24.578 -20.438 0.15 1 81.19 101 GLY A C 1
ATOM 783 O O . GLY A 1 101 ? 24.547 -19.234 0.47 1 81.19 101 GLY A O 1
ATOM 784 N N . PHE A 1 102 ? 25.156 -20.828 -0.985 1 83.38 102 PHE A N 1
ATOM 785 C CA . PHE A 1 102 ? 25.609 -19.859 -1.979 1 83.38 102 PHE A CA 1
ATOM 786 C C . PHE A 1 102 ? 24.453 -18.984 -2.455 1 83.38 102 PHE A C 1
ATOM 788 O O . PHE A 1 102 ? 24.594 -17.766 -2.578 1 83.38 102 PHE A O 1
ATOM 795 N N . GLY A 1 103 ? 23.344 -19.625 -2.738 1 90.06 103 GLY A N 1
ATOM 796 C CA . GLY A 1 103 ? 22.156 -18.859 -3.131 1 90.06 103 GLY A CA 1
ATOM 797 C C . GLY A 1 103 ? 21.766 -17.812 -2.111 1 90.06 103 GLY A C 1
ATOM 798 O O . GLY A 1 103 ? 21.422 -16.688 -2.475 1 90.06 103 GLY A O 1
ATOM 799 N N . HIS A 1 104 ? 21.922 -18.156 -0.832 1 89.94 104 HIS A N 1
ATOM 800 C CA . HIS A 1 104 ? 21.578 -17.234 0.258 1 89.94 104 HIS A CA 1
ATOM 801 C C . HIS A 1 104 ? 22.531 -16.047 0.295 1 89.94 104 HIS A C 1
ATOM 803 O O . HIS A 1 104 ? 22.109 -14.914 0.502 1 89.94 104 HIS A O 1
ATOM 809 N N . GLU A 1 105 ? 23.766 -16.391 0.109 1 88.19 105 GLU A N 1
ATOM 810 C CA . GLU A 1 105 ? 24.766 -15.336 0.108 1 88.19 105 GLU A CA 1
ATOM 811 C C . GLU A 1 105 ? 24.547 -14.367 -1.048 1 88.19 105 GLU A C 1
ATOM 813 O O . GLU A 1 105 ? 24.609 -13.148 -0.86 1 88.19 105 GLU A O 1
ATOM 818 N N . TRP A 1 106 ? 24.359 -14.93 -2.248 1 93.38 106 TRP A N 1
ATOM 819 C CA . TRP A 1 106 ? 24.125 -14.086 -3.418 1 93.38 106 TRP A CA 1
ATOM 820 C C . TRP A 1 106 ? 22.859 -13.258 -3.254 1 93.38 106 TRP A C 1
ATOM 822 O O . TRP A 1 106 ? 22.812 -12.086 -3.623 1 93.38 106 TRP A O 1
ATOM 832 N N . ALA A 1 107 ? 21.797 -13.867 -2.719 1 94.94 107 ALA A N 1
ATOM 833 C CA . ALA A 1 107 ? 20.531 -13.164 -2.504 1 94.94 107 ALA A CA 1
ATOM 834 C C . ALA A 1 107 ? 20.703 -12.016 -1.51 1 94.94 107 ALA A C 1
ATOM 836 O O . ALA A 1 107 ? 20.188 -10.914 -1.725 1 94.94 107 ALA A O 1
ATOM 837 N N . THR A 1 108 ? 21.453 -12.234 -0.437 1 91.25 108 THR A N 1
ATOM 838 C CA . THR A 1 108 ? 21.672 -11.227 0.59 1 91.25 108 THR A CA 1
ATOM 839 C C . THR A 1 108 ? 22.484 -10.055 0.033 1 91.25 108 THR A C 1
ATOM 841 O O . THR A 1 108 ? 22.156 -8.891 0.273 1 91.25 108 THR A O 1
ATOM 844 N N . ARG A 1 109 ? 23.484 -10.391 -0.683 1 90.44 109 ARG A N 1
ATOM 845 C CA . ARG A 1 109 ? 24.312 -9.344 -1.281 1 90.44 109 ARG A CA 1
ATOM 846 C C . ARG A 1 109 ? 23.516 -8.531 -2.299 1 90.44 109 ARG A C 1
ATOM 848 O O . ARG A 1 109 ? 23.594 -7.305 -2.33 1 90.44 109 ARG A O 1
ATOM 855 N N . ALA A 1 110 ? 22.766 -9.242 -3.182 1 95 110 ALA A N 1
ATOM 856 C CA . ALA A 1 110 ? 21.922 -8.562 -4.152 1 95 110 ALA A CA 1
ATOM 857 C C . ALA A 1 110 ? 20.922 -7.641 -3.451 1 95 110 ALA A C 1
ATOM 859 O O . ALA A 1 110 ? 20.656 -6.527 -3.912 1 95 110 ALA A O 1
ATOM 860 N N . GLY A 1 111 ? 20.328 -8.109 -2.359 1 94.44 111 GLY A N 1
ATOM 861 C CA . GLY A 1 111 ? 19.391 -7.301 -1.582 1 94.44 111 GLY A CA 1
ATOM 862 C C . GLY A 1 111 ? 20.016 -6.02 -1.055 1 94.44 111 GLY A C 1
ATOM 863 O O . GLY A 1 111 ? 19.422 -4.945 -1.165 1 94.44 111 GLY A O 1
ATOM 864 N N . SER A 1 112 ? 21.219 -6.121 -0.545 1 88.88 112 SER A N 1
ATOM 865 C CA . SER A 1 112 ? 21.922 -4.957 -0.011 1 88.88 112 SER A CA 1
ATOM 866 C C . SER A 1 112 ? 22.203 -3.936 -1.105 1 88.88 112 SER A C 1
ATOM 868 O O . SER A 1 112 ? 22.016 -2.732 -0.904 1 88.88 112 SER A O 1
ATOM 870 N N . LEU A 1 113 ? 22.578 -4.434 -2.23 1 90.81 113 LEU A N 1
ATOM 871 C CA . LEU A 1 113 ? 22.922 -3.545 -3.334 1 90.81 113 LEU A CA 1
ATOM 872 C C . LEU A 1 113 ? 21.688 -2.846 -3.887 1 90.81 113 LEU A C 1
ATOM 874 O O . LEU A 1 113 ? 21.703 -1.637 -4.133 1 90.81 113 LEU A O 1
ATOM 878 N N . VAL A 1 114 ? 20.625 -3.619 -4.07 1 94.94 114 VAL A N 1
ATOM 879 C CA . VAL A 1 114 ? 19.469 -3.059 -4.742 1 94.94 114 VAL A CA 1
ATOM 880 C C . VAL A 1 114 ? 18.781 -2.035 -3.83 1 94.94 114 VAL A C 1
ATOM 882 O O . VAL A 1 114 ? 18.328 -0.992 -4.297 1 94.94 114 VAL A O 1
ATOM 885 N N . PHE A 1 115 ? 18.688 -2.266 -2.531 1 92.88 115 PHE A N 1
ATOM 886 C CA . PHE A 1 115 ? 18.062 -1.325 -1.61 1 92.88 115 PHE A CA 1
ATOM 887 C C . PHE A 1 115 ? 18.875 -0.043 -1.508 1 92.88 115 PHE A C 1
ATOM 889 O O . PHE A 1 115 ? 18.328 1.048 -1.379 1 92.88 115 PHE A O 1
ATOM 896 N N . ALA A 1 116 ? 20.156 -0.175 -1.599 1 86.25 116 ALA A N 1
ATOM 897 C CA . ALA A 1 116 ? 21.031 1.002 -1.541 1 86.25 116 ALA A CA 1
ATOM 898 C C . ALA A 1 116 ? 20.75 1.938 -2.717 1 86.25 116 ALA A C 1
ATOM 900 O O . ALA A 1 116 ? 20.984 3.146 -2.621 1 86.25 116 ALA A O 1
ATOM 901 N N . GLU A 1 117 ? 20.219 1.378 -3.754 1 89.19 117 GLU A N 1
ATOM 902 C CA . GLU A 1 117 ? 19.953 2.162 -4.957 1 89.19 117 GLU A CA 1
ATOM 903 C C . GLU A 1 117 ? 18.594 2.834 -4.902 1 89.19 117 GLU A C 1
ATOM 905 O O . GLU A 1 117 ? 18.234 3.625 -5.781 1 89.19 117 GLU A O 1
ATOM 910 N N . LEU A 1 118 ? 17.812 2.621 -3.887 1 90.44 118 LEU A N 1
ATOM 911 C CA . LEU A 1 118 ? 16.438 3.109 -3.826 1 90.44 118 LEU A CA 1
ATOM 912 C C . LEU A 1 118 ? 16.406 4.621 -3.641 1 90.44 118 LEU A C 1
ATOM 914 O O . LEU A 1 118 ? 15.359 5.25 -3.803 1 90.44 118 LEU A O 1
ATOM 918 N N . VAL A 1 119 ? 17.578 5.266 -3.354 1 85.25 119 VAL A N 1
ATOM 919 C CA . VAL A 1 119 ? 17.641 6.723 -3.309 1 85.25 119 VAL A CA 1
ATOM 920 C C . VAL A 1 119 ? 17.328 7.297 -4.691 1 85.25 119 VAL A C 1
ATOM 922 O O . VAL A 1 119 ? 16.734 8.367 -4.805 1 85.25 119 VAL A O 1
ATOM 925 N N . ASP A 1 120 ? 17.719 6.52 -5.672 1 87.25 120 ASP A N 1
ATOM 926 C CA . ASP A 1 120 ? 17.438 6.82 -7.074 1 87.25 120 ASP A CA 1
ATOM 927 C C . ASP A 1 120 ? 17.047 5.555 -7.836 1 87.25 120 ASP A C 1
ATOM 929 O O . ASP A 1 120 ? 17.859 5.023 -8.609 1 87.25 120 ASP A O 1
ATOM 933 N N . PRO A 1 121 ? 15.797 5.258 -7.672 1 91.06 121 PRO A N 1
ATOM 934 C CA . PRO A 1 121 ? 15.367 3.957 -8.188 1 91.06 121 PRO A CA 1
ATOM 935 C C . PRO A 1 121 ? 15.414 3.885 -9.711 1 91.06 121 PRO A C 1
ATOM 937 O O . PRO A 1 121 ? 15.219 4.898 -10.391 1 91.06 121 PRO A O 1
ATOM 940 N N . ARG A 1 122 ? 15.727 2.715 -10.273 1 91.75 122 ARG A N 1
ATOM 941 C CA . ARG A 1 122 ? 15.766 2.389 -11.695 1 91.75 122 ARG A CA 1
ATOM 942 C C . ARG A 1 122 ? 14.883 1.184 -12 1 91.75 122 ARG A C 1
ATOM 944 O O . ARG A 1 122 ? 14.523 0.421 -11.102 1 91.75 122 ARG A O 1
ATOM 951 N N . GLU A 1 123 ? 14.539 1.014 -13.188 1 91.94 123 GLU A N 1
ATOM 952 C CA . GLU A 1 123 ? 13.656 -0.07 -13.594 1 91.94 123 GLU A CA 1
ATOM 953 C C . GLU A 1 123 ? 14.281 -1.433 -13.312 1 91.94 123 GLU A C 1
ATOM 955 O O . GLU A 1 123 ? 13.57 -2.398 -13.023 1 91.94 123 GLU A O 1
ATOM 960 N N . GLU A 1 124 ? 15.602 -1.559 -13.383 1 95 124 GLU A N 1
ATOM 961 C CA . GLU A 1 124 ? 16.312 -2.814 -13.148 1 95 124 GLU A CA 1
ATOM 962 C C . GLU A 1 124 ? 16.109 -3.299 -11.719 1 95 124 GLU A C 1
ATOM 964 O O . GLU A 1 124 ? 16.266 -4.488 -11.43 1 95 124 GLU A O 1
ATOM 969 N N . ASN A 1 125 ? 15.844 -2.324 -10.82 1 96.75 125 ASN A N 1
ATOM 970 C CA . ASN A 1 125 ? 15.594 -2.719 -9.438 1 96.75 125 ASN A CA 1
ATOM 971 C C . ASN A 1 125 ? 14.422 -3.695 -9.336 1 96.75 125 ASN A C 1
ATOM 973 O O . ASN A 1 125 ? 14.414 -4.578 -8.477 1 96.75 125 ASN A O 1
ATOM 977 N N . ILE A 1 126 ? 13.469 -3.553 -10.234 1 96.5 126 ILE A N 1
ATOM 978 C CA . ILE A 1 126 ? 12.273 -4.387 -10.211 1 96.5 126 ILE A CA 1
ATOM 979 C C . ILE A 1 126 ? 12.648 -5.844 -10.469 1 96.5 126 ILE A C 1
ATOM 981 O O . ILE A 1 126 ? 12.133 -6.75 -9.812 1 96.5 126 ILE A O 1
ATOM 985 N N . VAL A 1 127 ? 13.602 -6.086 -11.383 1 98 127 VAL A N 1
ATOM 986 C CA . VAL A 1 127 ? 14.055 -7.434 -11.711 1 98 127 VAL A CA 1
ATOM 987 C C . VAL A 1 127 ? 14.617 -8.102 -10.453 1 98 127 VAL A C 1
ATOM 989 O O . VAL A 1 127 ? 14.227 -9.227 -10.117 1 98 127 VAL A O 1
ATOM 992 N N . THR A 1 128 ? 15.461 -7.371 -9.781 1 97.94 128 THR A N 1
ATOM 993 C CA . THR A 1 128 ? 16.094 -7.898 -8.578 1 97.94 128 THR A CA 1
ATOM 994 C C . THR A 1 128 ? 15.07 -8.117 -7.473 1 97.94 128 THR A C 1
ATOM 996 O O . THR A 1 128 ? 15.086 -9.148 -6.793 1 97.94 128 THR A O 1
ATOM 999 N N . PHE A 1 129 ? 14.172 -7.176 -7.289 1 97.44 129 PHE A N 1
ATOM 1000 C CA . PHE A 1 129 ? 13.156 -7.293 -6.246 1 97.44 129 PHE A CA 1
ATOM 1001 C C . PHE A 1 129 ? 12.281 -8.523 -6.477 1 97.44 129 PHE A C 1
ATOM 1003 O O . PHE A 1 129 ? 12.016 -9.281 -5.543 1 97.44 129 PHE A O 1
ATOM 1010 N N . ILE A 1 130 ? 11.891 -8.781 -7.641 1 97.19 130 ILE A N 1
ATOM 1011 C CA . ILE A 1 130 ? 10.992 -9.891 -7.934 1 97.19 130 ILE A CA 1
ATOM 1012 C C . ILE A 1 130 ? 11.742 -11.211 -7.793 1 97.19 130 ILE A C 1
ATOM 1014 O O . ILE A 1 130 ? 11.242 -12.156 -7.176 1 97.19 130 ILE A O 1
ATOM 1018 N N . ASN A 1 131 ? 12.945 -11.266 -8.352 1 97.81 131 ASN A N 1
ATOM 1019 C CA . ASN A 1 131 ? 13.734 -12.484 -8.219 1 97.81 131 ASN A CA 1
ATOM 1020 C C . ASN A 1 131 ? 13.992 -12.828 -6.754 1 97.81 131 ASN A C 1
ATOM 1022 O O . ASN A 1 131 ? 13.844 -13.977 -6.344 1 97.81 131 ASN A O 1
ATOM 1026 N N . LEU A 1 132 ? 14.367 -11.852 -6.02 1 97.31 132 LEU A N 1
ATOM 1027 C CA . LEU A 1 132 ? 14.688 -12.086 -4.617 1 97.31 132 LEU A CA 1
ATOM 1028 C C . LEU A 1 132 ? 13.43 -12.414 -3.818 1 97.31 132 LEU A C 1
ATOM 1030 O O . LEU A 1 132 ? 13.477 -13.188 -2.861 1 97.31 132 LEU A O 1
ATOM 1034 N N . SER A 1 133 ? 12.312 -11.75 -4.176 1 95.19 133 SER A N 1
ATOM 1035 C CA . SER A 1 133 ? 11.062 -12.094 -3.498 1 95.19 133 SER A CA 1
ATOM 1036 C C . SER A 1 133 ? 10.742 -13.57 -3.656 1 95.19 133 SER A C 1
ATOM 1038 O O . SER A 1 133 ? 10.359 -14.234 -2.691 1 95.19 133 SER A O 1
ATOM 1040 N N . LEU A 1 134 ? 10.945 -14.086 -4.816 1 94.69 134 LEU A N 1
ATOM 1041 C CA . LEU A 1 134 ? 10.688 -15.5 -5.062 1 94.69 134 LEU A CA 1
ATOM 1042 C C . LEU A 1 134 ? 11.68 -16.375 -4.305 1 94.69 134 LEU A C 1
ATOM 1044 O O . LEU A 1 134 ? 11.297 -17.391 -3.715 1 94.69 134 LEU A O 1
ATOM 1048 N N . TYR A 1 135 ? 12.914 -15.977 -4.305 1 95.25 135 TYR A N 1
ATOM 1049 C CA . TYR A 1 135 ? 13.938 -16.734 -3.598 1 95.25 135 TYR A CA 1
ATOM 1050 C C . TYR A 1 135 ? 13.617 -16.828 -2.109 1 95.25 135 TYR A C 1
ATOM 1052 O O . TYR A 1 135 ? 13.578 -17.922 -1.542 1 95.25 135 TYR A O 1
ATOM 1060 N N . TRP A 1 136 ? 13.383 -15.688 -1.502 1 93.19 136 TRP A N 1
ATOM 1061 C CA . TRP A 1 136 ? 13.148 -15.656 -0.062 1 93.19 136 TRP A CA 1
ATOM 1062 C C . TRP A 1 136 ? 11.828 -16.328 0.291 1 93.19 136 TRP A C 1
ATOM 1064 O O . TRP A 1 136 ? 11.703 -16.953 1.349 1 93.19 136 TRP A O 1
ATOM 1074 N N . TYR A 1 137 ? 10.828 -16.219 -0.558 1 91.06 137 TYR A N 1
ATOM 1075 C CA . TYR A 1 137 ? 9.578 -16.938 -0.347 1 91.06 137 TYR A CA 1
ATOM 1076 C C . TYR A 1 137 ? 9.812 -18.438 -0.328 1 91.06 137 TYR A C 1
ATOM 1078 O O . TYR A 1 137 ? 9.25 -19.156 0.512 1 91.06 137 TYR A O 1
ATOM 1086 N N . SER A 1 138 ? 10.641 -18.875 -1.244 1 92.12 138 SER A N 1
ATOM 1087 C CA . SER A 1 138 ? 10.883 -20.312 -1.387 1 92.12 138 SER A CA 1
ATOM 1088 C C . SER A 1 138 ? 11.547 -20.891 -0.14 1 92.12 138 SER A C 1
ATOM 1090 O O . SER A 1 138 ? 11.359 -22.062 0.181 1 92.12 138 SER A O 1
ATOM 1092 N N . VAL A 1 139 ? 12.273 -20.109 0.603 1 90.06 139 VAL A N 1
ATOM 1093 C CA . VAL A 1 139 ? 13.008 -20.641 1.746 1 90.06 139 VAL A CA 1
ATOM 1094 C C . VAL A 1 139 ? 12.281 -20.281 3.041 1 90.06 139 VAL A C 1
ATOM 1096 O O . VAL A 1 139 ? 12.812 -20.5 4.137 1 90.06 139 VAL A O 1
ATOM 1099 N N . GLY A 1 140 ? 11.125 -19.625 2.957 1 87.12 140 GLY A N 1
ATOM 1100 C CA . GLY A 1 140 ? 10.281 -19.391 4.117 1 87.12 140 GLY A CA 1
ATOM 1101 C C . GLY A 1 140 ? 10.555 -18.062 4.785 1 87.12 140 GLY A C 1
ATOM 1102 O O . GLY A 1 140 ? 10.125 -17.828 5.918 1 87.12 140 GLY A O 1
ATOM 1103 N N . GLU A 1 141 ? 11.367 -17.234 4.156 1 88.88 141 GLU A N 1
ATOM 1104 C CA . GLU A 1 141 ? 11.594 -15.883 4.664 1 88.88 141 GLU A CA 1
ATOM 1105 C C . GLU A 1 141 ? 10.555 -14.906 4.121 1 88.88 141 GLU A C 1
ATOM 1107 O O . GLU A 1 141 ? 10.875 -14.023 3.322 1 88.88 141 GLU A O 1
ATOM 1112 N N . TRP A 1 142 ? 9.383 -14.945 4.684 1 87.12 142 TRP A N 1
ATOM 1113 C CA . TRP A 1 142 ? 8.227 -14.25 4.129 1 87.12 142 TRP A CA 1
ATOM 1114 C C . TRP A 1 142 ? 8.289 -12.758 4.418 1 87.12 142 TRP A C 1
ATOM 1116 O O . TRP A 1 142 ? 7.805 -11.945 3.627 1 87.12 142 TRP A O 1
ATOM 1126 N N . ARG A 1 143 ? 8.922 -12.328 5.5 1 85.12 143 ARG A N 1
ATOM 1127 C CA . ARG A 1 143 ? 9.055 -10.914 5.828 1 85.12 143 ARG A CA 1
ATOM 1128 C C . ARG A 1 143 ? 9.914 -10.188 4.797 1 85.12 143 ARG A C 1
ATOM 1130 O O . ARG A 1 143 ? 9.57 -9.086 4.352 1 85.12 143 ARG A O 1
ATOM 1137 N N . ARG A 1 144 ? 11.023 -10.82 4.445 1 88.88 144 ARG A N 1
ATOM 1138 C CA . ARG A 1 144 ? 11.883 -10.25 3.418 1 88.88 144 ARG A CA 1
ATOM 1139 C C . ARG A 1 144 ? 11.164 -10.18 2.076 1 88.88 144 ARG A C 1
ATOM 1141 O O . ARG A 1 144 ? 11.273 -9.188 1.356 1 88.88 144 ARG A O 1
ATOM 1148 N N . CYS A 1 145 ? 10.453 -11.289 1.828 1 90.25 145 CYS A N 1
ATOM 1149 C CA . CYS A 1 145 ? 9.688 -11.352 0.59 1 90.25 145 CYS A CA 1
ATOM 1150 C C . CYS A 1 145 ? 8.695 -10.195 0.51 1 90.25 145 CYS A C 1
ATOM 1152 O O . CYS A 1 145 ? 8.555 -9.562 -0.539 1 90.25 145 CYS A O 1
ATOM 1154 N N . TYR A 1 146 ? 8.086 -9.906 1.587 1 86.75 146 TYR A N 1
ATOM 1155 C CA . TYR A 1 146 ? 7.062 -8.867 1.662 1 86.75 146 TYR A CA 1
ATOM 1156 C C . TYR A 1 146 ? 7.637 -7.508 1.267 1 86.75 146 TYR A C 1
ATOM 1158 O O . TYR A 1 146 ? 7.062 -6.809 0.428 1 86.75 146 TYR A O 1
ATOM 1166 N N . LEU A 1 147 ? 8.688 -7.129 1.862 1 90.12 147 LEU A N 1
ATOM 1167 C CA . LEU A 1 147 ? 9.289 -5.824 1.612 1 90.12 147 LEU A CA 1
ATOM 1168 C C . LEU A 1 147 ? 9.758 -5.707 0.165 1 90.12 147 LEU A C 1
ATOM 1170 O O . LEU A 1 147 ? 9.617 -4.652 -0.455 1 90.12 147 LEU A O 1
ATOM 1174 N N . LEU A 1 148 ? 10.281 -6.781 -0.358 1 93.5 148 LEU A N 1
ATOM 1175 C CA . LEU A 1 148 ? 10.789 -6.773 -1.727 1 93.5 148 LEU A CA 1
ATOM 1176 C C . LEU A 1 148 ? 9.641 -6.617 -2.727 1 93.5 148 LEU A C 1
ATOM 1178 O O . LEU A 1 148 ? 9.734 -5.812 -3.656 1 93.5 148 LEU A O 1
ATOM 1182 N N . LYS A 1 149 ? 8.57 -7.332 -2.529 1 91 149 LYS A N 1
ATOM 1183 C CA . LYS A 1 149 ? 7.418 -7.258 -3.426 1 91 149 LYS A CA 1
ATOM 1184 C C . LYS A 1 149 ? 6.816 -5.855 -3.426 1 91 149 LYS A C 1
ATOM 1186 O O . LYS A 1 149 ? 6.48 -5.32 -4.484 1 91 149 LYS A O 1
ATOM 1191 N N . TRP A 1 150 ? 6.703 -5.301 -2.273 1 88.81 150 TRP A N 1
ATOM 1192 C CA . TRP A 1 150 ? 6.113 -3.971 -2.162 1 88.81 150 TRP A CA 1
ATOM 1193 C C . TRP A 1 150 ? 7.004 -2.922 -2.818 1 88.81 150 TRP A C 1
ATOM 1195 O O . TRP A 1 150 ? 6.516 -2.025 -3.51 1 88.81 150 TRP A O 1
ATOM 1205 N N . ASN A 1 151 ? 8.234 -3.02 -2.586 1 92.75 151 ASN A N 1
ATOM 1206 C CA . ASN A 1 151 ? 9.109 -2.033 -3.201 1 92.75 151 ASN A CA 1
ATOM 1207 C C . ASN A 1 151 ? 9.109 -2.156 -4.723 1 92.75 151 ASN A C 1
ATOM 1209 O O . ASN A 1 151 ? 9.25 -1.155 -5.43 1 92.75 151 ASN A O 1
ATOM 1213 N N . ALA A 1 152 ? 8.922 -3.367 -5.238 1 92.81 152 ALA A N 1
ATOM 1214 C CA . ALA A 1 152 ? 8.836 -3.539 -6.688 1 92.81 152 ALA A CA 1
ATOM 1215 C C . ALA A 1 152 ? 7.66 -2.752 -7.262 1 92.81 152 ALA A C 1
ATOM 1217 O O . ALA A 1 152 ? 7.812 -2.021 -8.242 1 92.81 152 ALA A O 1
ATOM 1218 N N . ILE A 1 153 ? 6.539 -2.844 -6.648 1 87.19 153 ILE A N 1
ATOM 1219 C CA . ILE A 1 153 ? 5.355 -2.174 -7.18 1 87.19 153 ILE A CA 1
ATOM 1220 C C . ILE A 1 153 ? 5.453 -0.673 -6.922 1 87.19 153 ILE A C 1
ATOM 1222 O O . ILE A 1 153 ? 5.004 0.134 -7.738 1 87.19 153 ILE A O 1
ATOM 1226 N N . LEU A 1 154 ? 6.004 -0.27 -5.766 1 86.44 154 LEU A N 1
ATOM 1227 C CA . LEU A 1 154 ? 6.152 1.148 -5.457 1 86.44 154 LEU A CA 1
ATOM 1228 C C . LEU A 1 154 ? 7.051 1.837 -6.48 1 86.44 154 LEU A C 1
ATOM 1230 O O . LEU A 1 154 ? 6.742 2.938 -6.945 1 86.44 154 LEU A O 1
ATOM 1234 N N . ILE A 1 155 ? 8.109 1.173 -6.848 1 89.88 155 ILE A N 1
ATOM 1235 C CA . ILE A 1 155 ? 9.047 1.758 -7.793 1 89.88 155 ILE A CA 1
ATOM 1236 C C . ILE A 1 155 ? 8.422 1.805 -9.188 1 89.88 155 ILE A C 1
ATOM 1238 O O . ILE A 1 155 ? 8.672 2.738 -9.953 1 89.88 155 ILE A O 1
ATOM 1242 N N . SER A 1 156 ? 7.617 0.833 -9.508 1 85.19 156 SER A N 1
ATOM 1243 C CA . SER A 1 156 ? 6.941 0.844 -10.797 1 85.19 156 SER A CA 1
ATOM 1244 C C . SER A 1 156 ? 6.039 2.066 -10.938 1 85.19 156 SER A C 1
ATOM 1246 O O . SER A 1 156 ? 5.938 2.646 -12.023 1 85.19 156 SER A O 1
ATOM 1248 N N . TYR A 1 157 ? 5.465 2.467 -9.883 1 77.75 157 TYR A N 1
ATOM 1249 C CA . TYR A 1 157 ? 4.617 3.652 -9.883 1 77.75 157 TYR A CA 1
ATOM 1250 C C . TYR A 1 157 ? 5.457 4.922 -9.859 1 77.75 157 TYR A C 1
ATOM 1252 O O . TYR A 1 157 ? 5.16 5.883 -10.578 1 77.75 157 TYR A O 1
ATOM 1260 N N . ASN A 1 158 ? 6.418 4.801 -9.039 1 81.31 158 ASN A N 1
ATOM 1261 C CA . ASN A 1 158 ? 7.281 5.961 -8.852 1 81.31 158 ASN A CA 1
ATOM 1262 C C . ASN A 1 158 ? 7.969 6.359 -10.156 1 81.31 158 ASN A C 1
ATOM 1264 O O . ASN A 1 158 ? 8.148 7.547 -10.43 1 81.31 158 ASN A O 1
ATOM 1268 N N . LEU A 1 159 ? 8.344 5.371 -10.961 1 81.62 159 LEU A N 1
ATOM 1269 C CA . LEU A 1 159 ? 9.062 5.621 -12.211 1 81.62 159 LEU A CA 1
ATOM 1270 C C . LEU A 1 159 ? 8.086 5.887 -13.352 1 81.62 159 LEU A C 1
ATOM 1272 O O . LEU A 1 159 ? 8.508 6.18 -14.477 1 81.62 159 LEU A O 1
ATOM 1276 N N . ASN A 1 160 ? 6.84 5.902 -13.078 1 76.12 160 ASN A N 1
ATOM 1277 C CA . ASN A 1 160 ? 5.809 6.141 -14.086 1 76.12 160 ASN A CA 1
ATOM 1278 C C . ASN A 1 160 ? 5.98 5.223 -15.297 1 76.12 160 ASN A C 1
ATOM 1280 O O . ASN A 1 160 ? 5.945 5.684 -16.438 1 76.12 160 ASN A O 1
ATOM 1284 N N . ILE A 1 161 ? 6.293 4.051 -15.055 1 75.38 161 ILE A N 1
ATOM 1285 C CA . ILE A 1 161 ? 6.504 3.074 -16.109 1 75.38 161 ILE A CA 1
ATOM 1286 C C . ILE A 1 161 ? 5.242 2.951 -16.953 1 75.38 161 ILE A C 1
ATOM 1288 O O . ILE A 1 161 ? 5.312 2.639 -18.156 1 75.38 161 ILE A O 1
ATOM 1292 N N . THR A 1 162 ? 4.176 3.359 -16.406 1 63 162 THR A N 1
ATOM 1293 C CA . THR A 1 162 ? 2.895 3.273 -17.109 1 63 162 THR A CA 1
ATOM 1294 C C . THR A 1 162 ? 2.879 4.188 -18.328 1 63 162 THR A C 1
ATOM 1296 O O . THR A 1 162 ? 2.338 3.824 -19.375 1 63 162 THR A O 1
ATOM 1299 N N . SER A 1 163 ? 3.457 5.309 -18.094 1 60.84 163 SER A N 1
ATOM 1300 C CA . SER A 1 163 ? 3.479 6.234 -19.234 1 60.84 163 SER A CA 1
ATOM 1301 C C . SER A 1 163 ? 4.457 5.773 -20.297 1 60.84 163 SER A C 1
ATOM 1303 O O . SER A 1 163 ? 4.152 5.844 -21.5 1 60.84 163 SER A O 1
ATOM 1305 N N . ALA A 1 164 ? 5.539 5.281 -19.922 1 57.03 164 ALA A N 1
ATOM 1306 C CA . ALA A 1 164 ? 6.531 4.789 -20.875 1 57.03 164 ALA A CA 1
ATOM 1307 C C . ALA A 1 164 ? 6.016 3.559 -21.625 1 57.03 164 ALA A C 1
ATOM 1309 O O . ALA A 1 164 ? 6.281 3.387 -22.812 1 57.03 164 ALA A O 1
ATOM 1310 N N . ALA A 1 165 ? 5.301 2.898 -20.797 1 55.03 165 ALA A N 1
ATOM 1311 C CA . ALA A 1 165 ? 4.805 1.633 -21.328 1 55.03 165 ALA A CA 1
ATOM 1312 C C . ALA A 1 165 ? 3.662 1.863 -22.312 1 55.03 165 ALA A C 1
ATOM 1314 O O . ALA A 1 165 ? 3.346 0.988 -23.125 1 55.03 165 ALA A O 1
ATOM 1315 N N . ARG A 1 166 ? 3.078 3.1 -22.219 1 55.84 166 ARG A N 1
ATOM 1316 C CA . ARG A 1 166 ? 1.959 3.422 -23.094 1 55.84 166 ARG A CA 1
ATOM 1317 C C . ARG A 1 166 ? 2.449 4.035 -24.406 1 55.84 166 ARG A C 1
ATOM 1319 O O . ARG A 1 166 ? 1.752 3.984 -25.422 1 55.84 166 ARG A O 1
ATOM 1326 N N . ASP A 1 167 ? 3.584 4.754 -24.328 1 54.62 167 ASP A N 1
ATOM 1327 C CA . ASP A 1 167 ? 4.027 5.496 -25.5 1 54.62 167 ASP A CA 1
ATOM 1328 C C . ASP A 1 167 ? 4.336 4.555 -26.656 1 54.62 167 ASP A C 1
ATOM 1330 O O . ASP A 1 167 ? 5.156 3.645 -26.531 1 54.62 167 ASP A O 1
ATOM 1334 N N . ASP A 1 168 ? 3.33 4.207 -27.359 1 51.53 168 ASP A N 1
ATOM 1335 C CA . ASP A 1 168 ? 3.5 3.523 -28.641 1 51.53 168 ASP A CA 1
ATOM 1336 C C . ASP A 1 168 ? 4.676 4.105 -29.422 1 51.53 168 ASP A C 1
ATOM 1338 O O . ASP A 1 168 ? 4.684 5.293 -29.75 1 51.53 168 ASP A O 1
ATOM 1342 N N . ALA A 1 169 ? 5.828 3.854 -29.141 1 45.97 169 ALA A N 1
ATOM 1343 C CA . ALA A 1 169 ? 7.027 4.145 -29.922 1 45.97 169 ALA A CA 1
ATOM 1344 C C . ALA A 1 169 ? 6.703 4.266 -31.406 1 45.97 169 ALA A C 1
ATOM 1346 O O . ALA A 1 169 ? 7.609 4.336 -32.25 1 45.97 169 ALA A O 1
ATOM 1347 N N . ALA A 1 170 ? 5.742 3.885 -31.953 1 43.44 170 ALA A N 1
ATOM 1348 C CA . ALA A 1 170 ? 5.793 3.861 -33.406 1 43.44 170 ALA A CA 1
ATOM 1349 C C . ALA A 1 170 ? 6.176 5.23 -33.969 1 43.44 170 ALA A C 1
ATOM 1351 O O . ALA A 1 170 ? 5.305 6.059 -34.25 1 43.44 170 ALA A O 1
ATOM 1352 N N . ARG A 1 171 ? 7.285 5.676 -33.406 1 42.56 171 ARG A N 1
ATOM 1353 C CA . ARG A 1 171 ? 7.707 6.742 -34.312 1 42.56 171 ARG A CA 1
ATOM 1354 C C . ARG A 1 171 ? 7.934 6.215 -35.719 1 42.56 171 ARG A C 1
ATOM 1356 O O . ARG A 1 171 ? 8.75 5.312 -35.938 1 42.56 171 ARG A O 1
ATOM 1363 N N . ASP A 1 172 ? 7.156 6.492 -36.5 1 44.34 172 ASP A N 1
ATOM 1364 C CA . ASP A 1 172 ? 7.188 6.211 -37.938 1 44.34 172 ASP A CA 1
ATOM 1365 C C . ASP A 1 172 ? 8.594 6.398 -38.5 1 44.34 172 ASP A C 1
ATOM 1367 O O . ASP A 1 172 ? 8.984 5.707 -39.438 1 44.34 172 ASP A O 1
ATOM 1371 N N . ASP A 1 173 ? 9.344 7.449 -38.062 1 45.59 173 ASP A N 1
ATOM 1372 C CA . ASP A 1 173 ? 10.477 7.91 -38.844 1 45.59 173 ASP A CA 1
ATOM 1373 C C . ASP A 1 173 ? 11.773 7.234 -38.406 1 45.59 173 ASP A C 1
ATOM 1375 O O . ASP A 1 173 ? 12.844 7.523 -38.938 1 45.59 173 ASP A O 1
ATOM 1379 N N . ALA A 1 174 ? 11.828 6.559 -37.375 1 50 174 ALA A N 1
ATOM 1380 C CA . ALA A 1 174 ? 13.125 6.027 -36.969 1 50 174 ALA A CA 1
ATOM 1381 C C . ALA A 1 174 ? 13.508 4.812 -37.812 1 50 174 ALA A C 1
ATOM 1383 O O . ALA A 1 174 ? 12.633 4.117 -38.344 1 50 174 ALA A O 1
ATOM 1384 N N . ALA A 1 175 ? 14.766 4.68 -38.031 1 54.41 175 ALA A N 1
ATOM 1385 C CA . ALA A 1 175 ? 15.289 3.477 -38.688 1 54.41 175 ALA A CA 1
ATOM 1386 C C . ALA A 1 175 ? 14.766 2.217 -38 1 54.41 175 ALA A C 1
ATOM 1388 O O . ALA A 1 175 ? 14.555 2.203 -36.781 1 54.41 175 ALA A O 1
ATOM 1389 N N . ARG A 1 176 ? 14.422 1.313 -38.656 1 55.53 176 ARG A N 1
ATOM 1390 C CA . ARG A 1 176 ? 13.719 0.083 -38.312 1 55.53 176 ARG A CA 1
ATOM 1391 C C . ARG A 1 176 ? 14.312 -0.543 -37.062 1 55.53 176 ARG A C 1
ATOM 1393 O O . ARG A 1 176 ? 13.586 -0.938 -36.125 1 55.53 176 ARG A O 1
ATOM 1400 N N . ASP A 1 177 ? 15.641 -0.547 -36.938 1 63.47 177 ASP A N 1
ATOM 1401 C CA . ASP A 1 177 ? 16.312 -1.189 -35.812 1 63.47 177 ASP A CA 1
ATOM 1402 C C . ASP A 1 177 ? 16.125 -0.374 -34.531 1 63.47 177 ASP A C 1
ATOM 1404 O O . ASP A 1 177 ? 15.938 -0.937 -33.438 1 63.47 177 ASP A O 1
ATOM 1408 N N . GLU A 1 178 ? 16.266 0.907 -34.719 1 67.25 178 GLU A N 1
ATOM 1409 C CA . GLU A 1 178 ? 16.094 1.777 -33.562 1 67.25 178 GLU A CA 1
ATOM 1410 C C . GLU A 1 178 ? 14.656 1.712 -33.031 1 67.25 178 GLU A C 1
ATOM 1412 O O . GLU A 1 178 ? 14.438 1.714 -31.812 1 67.25 178 GLU A O 1
ATOM 1417 N N . ALA A 1 179 ? 13.883 1.59 -33.969 1 72.44 179 ALA A N 1
ATOM 1418 C CA . ALA A 1 179 ? 12.477 1.497 -33.594 1 72.44 179 ALA A CA 1
ATOM 1419 C C . ALA A 1 179 ? 12.188 0.194 -32.844 1 72.44 179 ALA A C 1
ATOM 1421 O O . ALA A 1 179 ? 11.445 0.183 -31.875 1 72.44 179 ALA A O 1
ATOM 1422 N N . GLN A 1 180 ? 12.891 -0.793 -33.344 1 76.81 180 GLN A N 1
ATOM 1423 C CA . GLN A 1 180 ? 12.688 -2.1 -32.75 1 76.81 180 GLN A CA 1
ATOM 1424 C C . GLN A 1 180 ? 13.266 -2.133 -31.328 1 76.81 180 GLN A C 1
ATOM 1426 O O . GLN A 1 180 ? 12.656 -2.711 -30.422 1 76.81 180 GLN A O 1
ATOM 1431 N N . SER A 1 181 ? 14.359 -1.561 -31.234 1 78.31 181 SER A N 1
ATOM 1432 C CA . SER A 1 181 ? 14.984 -1.506 -29.922 1 78.31 181 SER A CA 1
ATOM 1433 C C . SER A 1 181 ? 14.133 -0.702 -28.938 1 78.31 181 SER A C 1
ATOM 1435 O O . SER A 1 181 ? 14.023 -1.064 -27.766 1 78.31 181 SER A O 1
ATOM 1437 N N . ALA A 1 182 ? 13.625 0.266 -29.5 1 81.38 182 ALA A N 1
ATOM 1438 C CA . ALA A 1 182 ? 12.758 1.085 -28.656 1 81.38 182 ALA A CA 1
ATOM 1439 C C . ALA A 1 182 ? 11.492 0.32 -28.266 1 81.38 182 ALA A C 1
ATOM 1441 O O . ALA A 1 182 ? 11.047 0.393 -27.125 1 81.38 182 ALA A O 1
ATOM 1442 N N . MET A 1 183 ? 11.07 -0.467 -29.203 1 83.44 183 MET A N 1
ATOM 1443 C CA . MET A 1 183 ? 9.875 -1.265 -28.922 1 83.44 183 MET A CA 1
ATOM 1444 C C . MET A 1 183 ? 10.164 -2.34 -27.891 1 83.44 183 MET A C 1
ATOM 1446 O O . MET A 1 183 ? 9.328 -2.621 -27.031 1 83.44 183 MET A O 1
ATOM 1450 N N . LEU A 1 184 ? 11.258 -2.926 -28.047 1 89.12 184 LEU A N 1
ATOM 1451 C CA . LEU A 1 184 ? 11.656 -3.953 -27.078 1 89.12 184 LEU A CA 1
ATOM 1452 C C . LEU A 1 184 ? 11.781 -3.369 -25.688 1 89.12 184 LEU A C 1
ATOM 1454 O O . LEU A 1 184 ? 11.367 -3.996 -24.703 1 89.12 184 LEU A O 1
ATOM 1458 N N . ALA A 1 185 ? 12.336 -2.191 -25.672 1 88.25 185 ALA A N 1
ATOM 1459 C CA . ALA A 1 185 ? 12.5 -1.534 -24.375 1 88.25 185 ALA A CA 1
ATOM 1460 C C . ALA A 1 185 ? 11.141 -1.234 -23.734 1 88.25 185 ALA A C 1
ATOM 1462 O O . ALA A 1 185 ? 10.961 -1.415 -22.531 1 88.25 185 ALA A O 1
ATOM 1463 N N . VAL A 1 186 ? 10.234 -0.837 -24.484 1 87.56 186 VAL A N 1
ATOM 1464 C CA . VAL A 1 186 ? 8.891 -0.532 -24 1 87.56 186 VAL A CA 1
ATOM 1465 C C . VAL A 1 186 ? 8.211 -1.813 -23.516 1 87.56 186 VAL A C 1
ATOM 1467 O O . VAL A 1 186 ? 7.566 -1.827 -22.469 1 87.56 186 VAL A O 1
ATOM 1470 N N . GLU A 1 187 ? 8.414 -2.883 -24.297 1 90.88 187 GLU A N 1
ATOM 1471 C CA . GLU A 1 187 ? 7.828 -4.164 -23.906 1 90.88 187 GLU A CA 1
ATOM 1472 C C . GLU A 1 187 ? 8.445 -4.684 -22.609 1 90.88 187 GLU A C 1
ATOM 1474 O O . GLU A 1 187 ? 7.746 -5.254 -21.781 1 90.88 187 GLU A O 1
ATOM 1479 N N . MET A 1 188 ? 9.688 -4.504 -22.484 1 92.5 188 MET A N 1
ATOM 1480 C CA . MET A 1 188 ? 10.352 -4.926 -21.25 1 92.5 188 MET A CA 1
ATOM 1481 C C . MET A 1 188 ? 9.797 -4.164 -20.047 1 92.5 188 MET A C 1
ATOM 1483 O O . MET A 1 188 ? 9.547 -4.754 -19 1 92.5 188 MET A O 1
ATOM 1487 N N . SER A 1 189 ? 9.609 -2.855 -20.266 1 91 189 SER A N 1
ATOM 1488 C CA . SER A 1 189 ? 9.031 -2.043 -19.203 1 91 189 SER A CA 1
ATOM 1489 C C . SER A 1 189 ? 7.621 -2.508 -18.859 1 91 189 SER A C 1
ATOM 1491 O O . SER A 1 189 ? 7.266 -2.602 -17.672 1 91 189 SER A O 1
ATOM 1493 N N . ARG A 1 190 ? 6.902 -2.814 -19.844 1 89.69 190 ARG A N 1
ATOM 1494 C CA . ARG A 1 190 ? 5.539 -3.307 -19.656 1 89.69 190 ARG A CA 1
ATOM 1495 C C . ARG A 1 190 ? 5.535 -4.613 -18.875 1 89.69 190 ARG A C 1
ATOM 1497 O O . ARG A 1 190 ? 4.75 -4.781 -17.938 1 89.69 190 ARG A O 1
ATOM 1504 N N . ARG A 1 191 ? 6.332 -5.484 -19.219 1 93 191 ARG A N 1
ATOM 1505 C CA . ARG A 1 191 ? 6.434 -6.785 -18.578 1 93 191 ARG A CA 1
ATOM 1506 C C . ARG A 1 191 ? 6.867 -6.641 -17.109 1 93 191 ARG A C 1
ATOM 1508 O O . ARG A 1 191 ? 6.316 -7.297 -16.234 1 93 191 ARG A O 1
ATOM 1515 N N . ARG A 1 192 ? 7.793 -5.793 -16.922 1 93.19 192 ARG A N 1
ATOM 1516 C CA . ARG A 1 192 ? 8.25 -5.562 -15.547 1 93.19 192 ARG A CA 1
ATOM 1517 C C . ARG A 1 192 ? 7.137 -4.973 -14.688 1 93.19 192 ARG A C 1
ATOM 1519 O O . ARG A 1 192 ? 6.98 -5.348 -13.523 1 93.19 192 ARG A O 1
ATOM 1526 N N . PHE A 1 193 ? 6.363 -4.113 -15.258 1 88.56 193 PHE A N 1
ATOM 1527 C CA . PHE A 1 193 ? 5.215 -3.566 -14.547 1 88.56 193 PHE A CA 1
ATOM 1528 C C . PHE A 1 193 ? 4.238 -4.672 -14.156 1 88.56 193 PHE A C 1
ATOM 1530 O O . PHE A 1 193 ? 3.832 -4.773 -13 1 88.56 193 PHE A O 1
ATOM 1537 N N . TRP A 1 194 ? 3.91 -5.469 -15.047 1 89.5 194 TRP A N 1
ATOM 1538 C CA . TRP A 1 194 ? 2.918 -6.512 -14.812 1 89.5 194 TRP A CA 1
ATOM 1539 C C . TRP A 1 194 ? 3.479 -7.598 -13.891 1 89.5 194 TRP A C 1
ATOM 1541 O O . TRP A 1 194 ? 2.732 -8.234 -13.148 1 89.5 194 TRP A O 1
ATOM 1551 N N . SER A 1 195 ? 4.793 -7.824 -13.945 1 92.5 195 SER A N 1
ATOM 1552 C CA . SER A 1 195 ? 5.395 -8.766 -13.008 1 92.5 195 SER A CA 1
ATOM 1553 C C . SER A 1 195 ? 5.18 -8.312 -11.562 1 92.5 195 SER A C 1
ATOM 1555 O O . SER A 1 195 ? 4.957 -9.141 -10.68 1 92.5 195 SER A O 1
ATOM 1557 N N . SER A 1 196 ? 5.328 -7.008 -11.328 1 89.38 196 SER A N 1
ATOM 1558 C CA . SER A 1 196 ? 5.074 -6.465 -10 1 89.38 196 SER A CA 1
ATOM 1559 C C . SER A 1 196 ? 3.613 -6.637 -9.602 1 89.38 196 SER A C 1
ATOM 1561 O O . SER A 1 196 ? 3.314 -6.992 -8.461 1 89.38 196 SER A O 1
ATOM 1563 N N . TYR A 1 197 ? 2.754 -6.434 -10.516 1 84.56 197 TYR A N 1
ATOM 1564 C CA . TYR A 1 197 ? 1.327 -6.605 -10.266 1 84.56 197 TYR A CA 1
ATOM 1565 C C . TYR A 1 197 ? 1.006 -8.055 -9.914 1 84.56 197 TYR A C 1
ATOM 1567 O O . TYR A 1 197 ? 0.274 -8.32 -8.961 1 84.56 197 TYR A O 1
ATOM 1575 N N . LEU A 1 198 ? 1.554 -8.953 -10.695 1 88 198 LEU A N 1
ATOM 1576 C CA . LEU A 1 198 ? 1.29 -10.375 -10.492 1 88 198 LEU A CA 1
ATOM 1577 C C . LEU A 1 198 ? 1.822 -10.844 -9.141 1 88 198 LEU A C 1
ATOM 1579 O O . LEU A 1 198 ? 1.177 -11.641 -8.453 1 88 198 LEU A O 1
ATOM 1583 N N . SER A 1 199 ? 2.924 -10.352 -8.797 1 87.94 199 SER A N 1
ATOM 1584 C CA . SER A 1 199 ? 3.525 -10.742 -7.523 1 87.94 199 SER A CA 1
ATOM 1585 C C . SER A 1 199 ? 2.66 -10.312 -6.344 1 87.94 199 SER A C 1
ATOM 1587 O O . SER A 1 199 ? 2.623 -10.992 -5.316 1 87.94 199 SER A O 1
ATOM 1589 N N . MET A 1 200 ? 1.894 -9.25 -6.539 1 82.06 200 MET A N 1
ATOM 1590 C CA . MET A 1 200 ? 1.058 -8.734 -5.457 1 82.06 200 MET A CA 1
ATOM 1591 C C . MET A 1 200 ? -0.231 -9.539 -5.336 1 82.06 200 MET A C 1
ATOM 1593 O O . MET A 1 200 ? -0.812 -9.625 -4.25 1 82.06 200 MET A O 1
ATOM 1597 N N . ASN A 1 201 ? -0.665 -10.133 -6.34 1 75.06 201 ASN A N 1
ATOM 1598 C CA . ASN A 1 201 ? -1.958 -10.805 -6.344 1 75.06 201 ASN A CA 1
ATOM 1599 C C . ASN A 1 201 ? -1.863 -12.211 -5.746 1 75.06 201 ASN A C 1
ATOM 1601 O O . ASN A 1 201 ? -2.883 -12.828 -5.434 1 75.06 201 ASN A O 1
ATOM 1605 N N . PHE A 1 202 ? -0.749 -12.898 -5.582 1 67.94 202 PHE A N 1
ATOM 1606 C CA . PHE A 1 202 ? -0.604 -14.211 -4.969 1 67.94 202 PHE A CA 1
ATOM 1607 C C . PHE A 1 202 ? -0.517 -14.102 -3.453 1 67.94 202 PHE A C 1
ATOM 1609 O O . PHE A 1 202 ? -0.315 -15.102 -2.762 1 67.94 202 PHE A O 1
ATOM 1616 N N . GLY A 1 203 ? -1.19 -13.383 -2.533 1 56.38 203 GLY A N 1
ATOM 1617 C CA . GLY A 1 203 ? -1.207 -13.562 -1.09 1 56.38 203 GLY A CA 1
ATOM 1618 C C . GLY A 1 203 ? -1.139 -12.258 -0.324 1 56.38 203 GLY A C 1
ATOM 1619 O O . GLY A 1 203 ? -0.961 -12.258 0.896 1 56.38 203 GLY A O 1
ATOM 1620 N N . SER A 1 204 ? -0.827 -11.211 -0.866 1 50.69 204 SER A N 1
ATOM 1621 C CA . SER A 1 204 ? -0.502 -10.148 0.076 1 50.69 204 SER A CA 1
ATOM 1622 C C . SER A 1 204 ? -1.76 -9.586 0.732 1 50.69 204 SER A C 1
ATOM 1624 O O . SER A 1 204 ? -2.795 -9.445 0.079 1 50.69 204 SER A O 1
ATOM 1626 N N . ARG A 1 205 ? -2.008 -10.109 2.018 1 51.44 205 ARG A N 1
ATOM 1627 C CA . ARG A 1 205 ? -3.023 -9.383 2.777 1 51.44 205 ARG A CA 1
ATOM 1628 C C . ARG A 1 205 ? -3.16 -7.949 2.283 1 51.44 205 ARG A C 1
ATOM 1630 O O . ARG A 1 205 ? -2.34 -7.094 2.613 1 51.44 205 ARG A O 1
ATOM 1637 N N . VAL A 1 206 ? -3.184 -7.891 1.084 1 48.31 206 VAL A N 1
ATOM 1638 C CA . VAL A 1 206 ? -2.93 -6.602 0.445 1 48.31 206 VAL A CA 1
ATOM 1639 C C . VAL A 1 206 ? -3.871 -5.547 1.021 1 48.31 206 VAL A C 1
ATOM 1641 O O . VAL A 1 206 ? -5.086 -5.621 0.835 1 48.31 206 VAL A O 1
ATOM 1644 N N . GLU A 1 207 ? -3.572 -5.234 2.234 1 49.16 207 GLU A N 1
ATOM 1645 C CA . GLU A 1 207 ? -4.137 -3.912 2.488 1 49.16 207 GLU A CA 1
ATOM 1646 C C . GLU A 1 207 ? -4.156 -3.068 1.219 1 49.16 207 GLU A C 1
ATOM 1648 O O . GLU A 1 207 ? -4.844 -2.045 1.157 1 49.16 207 GLU A O 1
ATOM 1653 N N . PHE A 1 208 ? -3.344 -3.508 0.246 1 48.97 208 PHE A N 1
ATOM 1654 C CA . PHE A 1 208 ? -3.391 -2.713 -0.975 1 48.97 208 PHE A CA 1
ATOM 1655 C C . PHE A 1 208 ? -4.32 -3.35 -2.002 1 48.97 208 PHE A C 1
ATOM 1657 O O . PHE A 1 208 ? -4.18 -4.531 -2.324 1 48.97 208 PHE A O 1
ATOM 1664 N N . SER A 1 209 ? -5.492 -3.291 -1.888 1 47.88 209 SER A N 1
ATOM 1665 C CA . SER A 1 209 ? -6.422 -3.828 -2.875 1 47.88 209 SER A CA 1
ATOM 1666 C C . SER A 1 209 ? -6.18 -3.223 -4.254 1 47.88 209 SER A C 1
ATOM 1668 O O . SER A 1 209 ? -5.91 -2.023 -4.371 1 47.88 209 SER A O 1
ATOM 1670 N N . THR A 1 210 ? -5.707 -4.055 -5.254 1 45.75 210 THR A N 1
ATOM 1671 C CA . THR A 1 210 ? -5.672 -3.672 -6.66 1 45.75 210 THR A CA 1
ATOM 1672 C C . THR A 1 210 ? -6.918 -2.873 -7.039 1 45.75 210 THR A C 1
ATOM 1674 O O . THR A 1 210 ? -6.945 -2.207 -8.078 1 45.75 210 THR A O 1
ATOM 1677 N N . GLY A 1 211 ? -8.07 -3.18 -6.473 1 46.53 211 GLY A N 1
ATOM 1678 C CA . GLY A 1 211 ? -9.258 -2.447 -6.871 1 46.53 211 GLY A CA 1
ATOM 1679 C C . GLY A 1 211 ? -9.062 -0.944 -6.891 1 46.53 211 GLY A C 1
ATOM 1680 O O . GLY A 1 211 ? -9.703 -0.235 -7.668 1 46.53 211 GLY A O 1
ATOM 1681 N N . ASN A 1 212 ? -7.996 -0.568 -6.117 1 50.84 212 ASN A N 1
ATOM 1682 C CA . ASN A 1 212 ? -7.809 0.879 -6.074 1 50.84 212 ASN A CA 1
ATOM 1683 C C . ASN A 1 212 ? -6.68 1.33 -6.992 1 50.84 212 ASN A C 1
ATOM 1685 O O . ASN A 1 212 ? -6.176 2.447 -6.863 1 50.84 212 ASN A O 1
ATOM 1689 N N . TYR A 1 213 ? -6.129 0.126 -7.738 1 55.66 213 TYR A N 1
ATOM 1690 C CA . TYR A 1 213 ? -5.195 0.688 -8.703 1 55.66 213 TYR A CA 1
ATOM 1691 C C . TYR A 1 213 ? -5.879 1.723 -9.586 1 55.66 213 TYR A C 1
ATOM 1693 O O . TYR A 1 213 ? -7.062 1.589 -9.914 1 55.66 213 TYR A O 1
ATOM 1701 N N . SER A 1 214 ? -5.219 2.785 -9.648 1 57.59 214 SER A N 1
ATOM 1702 C CA . SER A 1 214 ? -5.703 3.91 -10.445 1 57.59 214 SER A CA 1
ATOM 1703 C C . SER A 1 214 ? -6.145 3.461 -11.836 1 57.59 214 SER A C 1
ATOM 1705 O O . SER A 1 214 ? -5.688 2.43 -12.328 1 57.59 214 SER A O 1
ATOM 1707 N N . THR A 1 215 ? -7.086 3.963 -12.242 1 57.59 215 THR A N 1
ATOM 1708 C CA . THR A 1 215 ? -7.535 3.809 -13.617 1 57.59 215 THR A CA 1
ATOM 1709 C C . THR A 1 215 ? -6.352 3.824 -14.578 1 57.59 215 THR A C 1
ATOM 1711 O O . THR A 1 215 ? -6.387 3.174 -15.625 1 57.59 215 THR A O 1
ATOM 1714 N N . ALA A 1 216 ? -5.375 4.441 -14.141 1 60.03 216 ALA A N 1
ATOM 1715 C CA . ALA A 1 216 ? -4.203 4.531 -15.008 1 60.03 216 ALA A CA 1
ATOM 1716 C C . ALA A 1 216 ? -3.482 3.191 -15.102 1 60.03 216 ALA A C 1
ATOM 1718 O O . ALA A 1 216 ? -2.98 2.822 -16.172 1 60.03 216 ALA A O 1
ATOM 1719 N N . PHE A 1 217 ? -3.545 2.459 -14.031 1 63.34 217 PHE A N 1
ATOM 1720 C CA . PHE A 1 217 ? -2.91 1.147 -14 1 63.34 217 PHE A CA 1
ATOM 1721 C C . PHE A 1 217 ? -3.621 0.181 -14.938 1 63.34 217 PHE A C 1
ATOM 1723 O O . PHE A 1 217 ? -2.977 -0.615 -15.625 1 63.34 217 PHE A O 1
ATOM 1730 N N . ALA A 1 218 ? -4.836 0.504 -14.938 1 63.56 218 ALA A N 1
ATOM 1731 C CA . ALA A 1 218 ? -5.656 -0.402 -15.734 1 63.56 218 ALA A CA 1
ATOM 1732 C C . ALA A 1 218 ? -5.469 -0.142 -17.234 1 63.56 218 ALA A C 1
ATOM 1734 O O . ALA A 1 218 ? -5.777 -1 -18.062 1 63.56 218 ALA A O 1
ATOM 1735 N N . LYS A 1 219 ? -4.766 0.937 -17.5 1 69.81 219 LYS A N 1
ATOM 1736 C CA . LYS A 1 219 ? -4.668 1.318 -18.906 1 69.81 219 LYS A CA 1
ATOM 1737 C C . LYS A 1 219 ? -3.332 0.885 -19.5 1 69.81 219 LYS A C 1
ATOM 1739 O O . LYS A 1 219 ? -3.1 1.044 -20.703 1 69.81 219 LYS A O 1
ATOM 1744 N N . VAL A 1 220 ? -2.492 0.238 -18.734 1 78.12 220 VAL A N 1
ATOM 1745 C CA . VAL A 1 220 ? -1.224 -0.25 -19.266 1 78.12 220 VAL A CA 1
ATOM 1746 C C . VAL A 1 220 ? -1.468 -1.475 -20.141 1 78.12 220 VAL A C 1
ATOM 1748 O O . VAL A 1 220 ? -2.141 -2.42 -19.719 1 78.12 220 VAL A O 1
ATOM 1751 N N . PRO A 1 221 ? -0.973 -1.408 -21.328 1 84.88 221 PRO A N 1
ATOM 1752 C CA . PRO A 1 221 ? -1.176 -2.566 -22.203 1 84.88 221 PRO A CA 1
ATOM 1753 C C . PRO A 1 221 ? -0.591 -3.852 -21.625 1 84.88 221 PRO A C 1
ATOM 1755 O O . PRO A 1 221 ? 0.4 -3.809 -20.891 1 84.88 221 PRO A O 1
ATOM 1758 N N . LEU A 1 222 ? -1.208 -4.961 -21.938 1 89.62 222 LEU A N 1
ATOM 1759 C CA . LEU A 1 222 ? -0.755 -6.262 -21.453 1 89.62 222 LEU A CA 1
ATOM 1760 C C . LEU A 1 222 ? 0.433 -6.754 -22.281 1 89.62 222 LEU A C 1
ATOM 1762 O O . LEU A 1 222 ? 0.654 -6.293 -23.391 1 89.62 222 LEU A O 1
ATOM 1766 N N . PRO A 1 223 ? 1.219 -7.633 -21.703 1 90.75 223 PRO A N 1
ATOM 1767 C CA . PRO A 1 223 ? 2.383 -8.148 -22.422 1 90.75 223 PRO A CA 1
ATOM 1768 C C . PRO A 1 223 ? 2.004 -8.867 -23.719 1 90.75 223 PRO A C 1
ATOM 1770 O O . PRO A 1 223 ? 0.966 -9.531 -23.766 1 90.75 223 PRO A O 1
ATOM 1773 N N . CYS A 1 224 ? 2.885 -8.766 -24.688 1 90.19 224 CYS A N 1
ATOM 1774 C CA . CYS A 1 224 ? 2.699 -9.492 -25.938 1 90.19 224 CYS A CA 1
ATOM 1775 C C . CYS A 1 224 ? 3.064 -10.961 -25.781 1 90.19 224 CYS A C 1
ATOM 1777 O O . CYS A 1 224 ? 3.418 -11.398 -24.672 1 90.19 224 CYS A O 1
ATOM 1779 N N . SER A 1 225 ? 2.924 -11.734 -26.891 1 90 225 SER A N 1
ATOM 1780 C CA . SER A 1 225 ? 3.234 -13.156 -26.828 1 90 225 SER A CA 1
ATOM 1781 C C . SER A 1 225 ? 4.715 -13.391 -26.547 1 90 225 SER A C 1
ATOM 1783 O O . SER A 1 225 ? 5.562 -12.586 -26.938 1 90 225 SER A O 1
ATOM 1785 N N . ASP A 1 226 ? 4.977 -14.477 -25.875 1 88.19 226 ASP A N 1
ATOM 1786 C CA . ASP A 1 226 ? 6.355 -14.789 -25.516 1 88.19 226 ASP A CA 1
ATOM 1787 C C . ASP A 1 226 ? 7.203 -15.023 -26.766 1 88.19 226 ASP A C 1
ATOM 1789 O O . ASP A 1 226 ? 8.383 -14.68 -26.797 1 88.19 226 ASP A O 1
ATOM 1793 N N . ALA A 1 227 ? 6.559 -15.594 -27.75 1 87.75 227 ALA A N 1
ATOM 1794 C CA . ALA A 1 227 ? 7.277 -15.867 -29 1 87.75 227 ALA A CA 1
ATOM 1795 C C . ALA A 1 227 ? 7.676 -14.562 -29.688 1 87.75 227 ALA A C 1
ATOM 1797 O O . ALA A 1 227 ? 8.805 -14.438 -30.188 1 87.75 227 ALA A O 1
ATOM 1798 N N . PHE A 1 228 ? 6.816 -13.656 -29.781 1 88.5 228 PHE A N 1
ATOM 1799 C CA . PHE A 1 228 ? 7.102 -12.352 -30.375 1 88.5 228 PHE A CA 1
ATOM 1800 C C . PHE A 1 228 ? 8.164 -11.609 -29.562 1 88.5 228 PHE A C 1
ATOM 1802 O O . PHE A 1 228 ? 9.086 -11.031 -30.125 1 88.5 228 PHE A O 1
ATOM 1809 N N . PHE A 1 229 ? 8.086 -11.68 -28.297 1 91.31 229 PHE A N 1
ATOM 1810 C CA . PHE A 1 229 ? 9.047 -11.047 -27.406 1 91.31 229 PHE A CA 1
ATOM 1811 C C . PHE A 1 229 ? 10.422 -11.688 -27.531 1 91.31 229 PHE A C 1
ATOM 1813 O O . PHE A 1 229 ? 11.438 -10.992 -27.594 1 91.31 229 PHE A O 1
ATOM 1820 N N . ALA A 1 230 ? 10.445 -12.992 -27.578 1 89.69 230 ALA A N 1
ATOM 1821 C CA . ALA A 1 230 ? 11.703 -13.727 -27.672 1 89.69 230 ALA A CA 1
ATOM 1822 C C . ALA A 1 230 ? 12.445 -13.398 -28.953 1 89.69 230 ALA A C 1
ATOM 1824 O O . ALA A 1 230 ? 13.672 -13.414 -29 1 89.69 230 ALA A O 1
ATOM 1825 N N . SER A 1 231 ? 11.656 -13 -29.969 1 88.12 231 SER A N 1
ATOM 1826 C CA . SER A 1 231 ? 12.258 -12.664 -31.25 1 88.12 231 SER A CA 1
ATOM 1827 C C . SER A 1 231 ? 12.789 -11.234 -31.25 1 88.12 231 SER A C 1
ATOM 1829 O O . SER A 1 231 ? 13.281 -10.742 -32.281 1 88.12 231 SER A O 1
ATOM 1831 N N . GLY A 1 232 ? 12.602 -10.523 -30.125 1 86.44 232 GLY A N 1
ATOM 1832 C CA . GLY A 1 232 ? 12.984 -9.125 -30.062 1 86.44 232 GLY A CA 1
ATOM 1833 C C . GLY A 1 232 ? 12.008 -8.203 -30.766 1 86.44 232 GLY A C 1
ATOM 1834 O O . GLY A 1 232 ? 12.406 -7.184 -31.328 1 86.44 232 GLY A O 1
ATOM 1835 N N . MET A 1 233 ? 10.859 -8.688 -30.891 1 84.81 233 MET A N 1
ATOM 1836 C CA . MET A 1 233 ? 9.789 -7.949 -31.547 1 84.81 233 MET A CA 1
ATOM 1837 C C . MET A 1 233 ? 10.023 -7.875 -33.062 1 84.81 233 MET A C 1
ATOM 1839 O O . MET A 1 233 ? 9.609 -6.914 -33.688 1 84.81 233 MET A O 1
ATOM 1843 N N . LYS A 1 234 ? 10.672 -8.805 -33.562 1 81.62 234 LYS A N 1
ATOM 1844 C CA . LYS A 1 234 ? 11.039 -8.781 -35 1 81.62 234 LYS A CA 1
ATOM 1845 C C . LYS A 1 234 ? 10.094 -9.648 -35.812 1 81.62 234 LYS A C 1
ATOM 1847 O O . LYS A 1 234 ? 9.766 -9.305 -36.969 1 81.62 234 LYS A O 1
ATOM 1852 N N . ASP A 1 235 ? 9.625 -10.688 -35.219 1 81.5 235 ASP A N 1
ATOM 1853 C CA . ASP A 1 235 ? 8.789 -11.641 -35.938 1 81.5 235 ASP A CA 1
ATOM 1854 C C . ASP A 1 235 ? 7.309 -11.281 -35.812 1 81.5 235 ASP A C 1
ATOM 1856 O O . ASP A 1 235 ? 6.621 -11.789 -34.938 1 81.5 235 ASP A O 1
ATOM 1860 N N . LEU A 1 236 ? 6.746 -10.5 -36.688 1 78.25 236 LEU A N 1
ATOM 1861 C CA . LEU A 1 236 ? 5.379 -9.992 -36.656 1 78.25 236 LEU A CA 1
ATOM 1862 C C . LEU A 1 236 ? 4.371 -11.125 -36.75 1 78.25 236 LEU A C 1
ATOM 1864 O O . LEU A 1 236 ? 3.225 -10.992 -36.312 1 78.25 236 LEU A O 1
ATOM 1868 N N . ASP A 1 237 ? 4.719 -12.32 -37.25 1 74.56 237 ASP A N 1
ATOM 1869 C CA . ASP A 1 237 ? 3.828 -13.469 -37.406 1 74.56 237 ASP A CA 1
ATOM 1870 C C . ASP A 1 237 ? 3.467 -14.039 -36.031 1 74.56 237 ASP A C 1
ATOM 1872 O O . ASP A 1 237 ? 2.457 -14.727 -35.875 1 74.56 237 ASP A O 1
ATOM 1876 N N . LYS A 1 238 ? 4.273 -13.742 -35.156 1 75.31 238 LYS A N 1
ATOM 1877 C CA . LYS A 1 238 ? 4.09 -14.312 -33.812 1 75.31 238 LYS A CA 1
ATOM 1878 C C . LYS A 1 238 ? 3.281 -13.375 -32.938 1 75.31 238 LYS A C 1
ATOM 1880 O O . LYS A 1 238 ? 3.021 -13.688 -31.766 1 75.31 238 LYS A O 1
ATOM 1885 N N . LYS A 1 239 ? 2.895 -12.281 -33.469 1 75.62 239 LYS A N 1
ATOM 1886 C CA . LYS A 1 239 ? 2.137 -11.289 -32.719 1 75.62 239 LYS A CA 1
ATOM 1887 C C . LYS A 1 239 ? 0.764 -11.828 -32.344 1 75.62 239 LYS A C 1
ATOM 1889 O O . LYS A 1 239 ? 0.222 -11.453 -31.281 1 75.62 239 LYS A O 1
ATOM 1894 N N . GLY A 1 240 ? 0.284 -12.719 -33.125 1 67.25 240 GLY A N 1
ATOM 1895 C CA . GLY A 1 240 ? -1.069 -13.203 -32.906 1 67.25 240 GLY A CA 1
ATOM 1896 C C . GLY A 1 240 ? -1.133 -14.406 -31.969 1 67.25 240 GLY A C 1
ATOM 1897 O O . GLY A 1 240 ? -2.217 -14.906 -31.672 1 67.25 240 GLY A O 1
ATOM 1898 N N . ASP A 1 241 ? 0.101 -14.758 -31.5 1 69.75 241 ASP A N 1
ATOM 1899 C CA . ASP A 1 241 ? 0.127 -15.906 -30.594 1 69.75 241 ASP A CA 1
ATOM 1900 C C . ASP A 1 241 ? -0.327 -15.516 -29.188 1 69.75 241 ASP A C 1
ATOM 1902 O O . ASP A 1 241 ? -0.026 -14.422 -28.719 1 69.75 241 ASP A O 1
ATOM 1906 N N . GLY A 1 242 ? -1.506 -15.812 -28.844 1 83.94 242 GLY A N 1
ATOM 1907 C CA . GLY A 1 242 ? -2.027 -15.562 -27.5 1 83.94 242 GLY A CA 1
ATOM 1908 C C . GLY A 1 242 ? -0.938 -15.383 -26.469 1 83.94 242 GLY A C 1
ATOM 1909 O O . GLY A 1 242 ? 0.139 -15.977 -26.578 1 83.94 242 GLY A O 1
ATOM 1910 N N . SER A 1 243 ? -0.936 -14.461 -25.641 1 91 243 SER A N 1
ATOM 1911 C CA . SER A 1 243 ? 0.013 -14.188 -24.562 1 91 243 SER A CA 1
ATOM 1912 C C . SER A 1 243 ? -0.409 -14.867 -23.266 1 91 243 SER A C 1
ATOM 1914 O O . SER A 1 243 ? -1.448 -14.539 -22.688 1 91 243 SER A O 1
ATOM 1916 N N . VAL A 1 244 ? 0.441 -15.805 -22.812 1 93.12 244 VAL A N 1
ATOM 1917 C CA . VAL A 1 244 ? 0.13 -16.516 -21.578 1 93.12 244 VAL A CA 1
ATOM 1918 C C . VAL A 1 244 ? 0.147 -15.539 -20.406 1 93.12 244 VAL A C 1
ATOM 1920 O O . VAL A 1 244 ? -0.668 -15.648 -19.484 1 93.12 244 VAL A O 1
ATOM 1923 N N . TYR A 1 245 ? 1.068 -14.539 -20.422 1 93.38 245 TYR A N 1
ATOM 1924 C CA . TYR A 1 245 ? 1.158 -13.578 -19.328 1 93.38 245 TYR A CA 1
ATOM 1925 C C . TYR A 1 245 ? -0.049 -12.648 -19.312 1 93.38 245 TYR A C 1
ATOM 1927 O O . TYR A 1 245 ? -0.528 -12.25 -18.25 1 93.38 245 TYR A O 1
ATOM 1935 N N . ALA A 1 246 ? -0.5 -12.258 -20.469 1 92.25 246 ALA A N 1
ATOM 1936 C CA . ALA A 1 246 ? -1.714 -11.445 -20.531 1 92.25 246 ALA A CA 1
ATOM 1937 C C . ALA A 1 246 ? -2.889 -12.172 -19.875 1 92.25 246 ALA A C 1
ATOM 1939 O O . ALA A 1 246 ? -3.633 -11.578 -19.094 1 92.25 246 ALA A O 1
ATOM 1940 N N . GLU A 1 247 ? -2.994 -13.445 -20.172 1 94.06 247 GLU A N 1
ATOM 1941 C CA . GLU A 1 247 ? -4.098 -14.219 -19.609 1 94.06 247 GLU A CA 1
ATOM 1942 C C . GLU A 1 247 ? -3.904 -14.469 -18.125 1 94.06 247 GLU A C 1
ATOM 1944 O O . GLU A 1 247 ? -4.875 -14.531 -17.359 1 94.06 247 GLU A O 1
ATOM 1949 N N . LEU A 1 248 ? -2.693 -14.633 -17.766 1 93.62 248 LEU A N 1
ATOM 1950 C CA . LEU A 1 248 ? -2.422 -14.789 -16.328 1 93.62 248 LEU A CA 1
ATOM 1951 C C . LEU A 1 248 ? -2.793 -13.531 -15.562 1 93.62 248 LEU A C 1
ATOM 1953 O O . LEU A 1 248 ? -3.297 -13.609 -14.438 1 93.62 248 LEU A O 1
ATOM 1957 N N . VAL A 1 249 ? -2.514 -12.375 -16.125 1 90.06 249 VAL A N 1
ATOM 1958 C CA . VAL A 1 249 ? -2.908 -11.125 -15.492 1 90.06 249 VAL A CA 1
ATOM 1959 C C . VAL A 1 249 ? -4.426 -11.086 -15.328 1 90.06 249 VAL A C 1
ATOM 1961 O O . VAL A 1 249 ? -4.93 -10.781 -14.242 1 90.06 249 VAL A O 1
ATOM 1964 N N . ARG A 1 250 ? -5.148 -11.453 -16.344 1 90.19 250 ARG A N 1
ATOM 1965 C CA . ARG A 1 250 ? -6.609 -11.453 -16.281 1 90.19 250 ARG A CA 1
ATOM 1966 C C . ARG A 1 250 ? -7.105 -12.477 -15.258 1 90.19 250 ARG A C 1
ATOM 1968 O O . ARG A 1 250 ? -7.973 -12.164 -14.438 1 90.19 250 ARG A O 1
ATOM 1975 N N . GLY A 1 251 ? -6.543 -13.664 -15.367 1 91.38 251 GLY A N 1
ATOM 1976 C CA . GLY A 1 251 ? -6.961 -14.727 -14.477 1 91.38 251 GLY A CA 1
ATOM 1977 C C . GLY A 1 251 ? -6.684 -14.43 -13.016 1 91.38 251 GLY A C 1
ATOM 1978 O O . GLY A 1 251 ? -7.539 -14.656 -12.156 1 91.38 251 GLY A O 1
ATOM 1979 N N . LEU A 1 252 ? -5.539 -13.93 -12.742 1 88.81 252 LEU A N 1
ATOM 1980 C CA . LEU A 1 252 ? -5.16 -13.641 -11.367 1 88.81 252 LEU A CA 1
ATOM 1981 C C . LEU A 1 252 ? -5.969 -12.469 -10.812 1 88.81 252 LEU A C 1
ATOM 1983 O O . LEU A 1 252 ? -6.23 -12.398 -9.609 1 88.81 252 LEU A O 1
ATOM 1987 N N . THR A 1 253 ? -6.309 -11.5 -11.633 1 84.88 253 THR A N 1
ATOM 1988 C CA . THR A 1 253 ? -7.184 -10.414 -11.211 1 84.88 253 THR A CA 1
ATOM 1989 C C . THR A 1 253 ? -8.531 -10.953 -10.734 1 84.88 253 THR A C 1
ATOM 1991 O O . THR A 1 253 ? -9.055 -10.516 -9.711 1 84.88 253 THR A O 1
ATOM 1994 N N . LEU A 1 254 ? -9.047 -11.914 -11.445 1 88.38 254 LEU A N 1
ATOM 1995 C CA . LEU A 1 254 ? -10.305 -12.531 -11.062 1 88.38 254 LEU A CA 1
ATOM 1996 C C . LEU A 1 254 ? -10.141 -13.352 -9.789 1 88.38 254 LEU A C 1
ATOM 1998 O O . LEU A 1 254 ? -11.008 -13.32 -8.906 1 88.38 254 LEU A O 1
ATOM 2002 N N . TRP A 1 255 ? -9.07 -14.031 -9.758 1 89.44 255 TRP A N 1
ATOM 2003 C CA . TRP A 1 255 ? -8.773 -14.812 -8.562 1 89.44 255 TRP A CA 1
ATOM 2004 C C . TRP A 1 255 ? -8.742 -13.922 -7.324 1 89.44 255 TRP A C 1
ATOM 2006 O O . TRP A 1 255 ? -9.258 -14.297 -6.27 1 89.44 255 TRP A O 1
ATOM 2016 N N . ASN A 1 256 ? -8.18 -12.828 -7.422 1 82.94 256 ASN A N 1
ATOM 2017 C CA . ASN A 1 256 ? -8.086 -11.906 -6.293 1 82.94 256 ASN A CA 1
ATOM 2018 C C . ASN A 1 256 ? -9.461 -11.414 -5.855 1 82.94 256 ASN A C 1
ATOM 2020 O O . ASN A 1 256 ? -9.719 -11.25 -4.664 1 82.94 256 ASN A O 1
ATOM 2024 N N . LYS A 1 257 ? -10.25 -11.117 -6.781 1 82.44 257 LYS A N 1
ATOM 2025 C CA . LYS A 1 257 ? -11.617 -10.711 -6.461 1 82.44 257 LYS A CA 1
ATOM 2026 C C . LYS A 1 257 ? -12.352 -11.805 -5.699 1 82.44 257 LYS A C 1
ATOM 2028 O O . LYS A 1 257 ? -13.062 -11.531 -4.727 1 82.44 257 LYS A O 1
ATOM 2033 N N . ILE A 1 258 ? -12.133 -12.977 -6.129 1 86.88 258 ILE A N 1
ATOM 2034 C CA . ILE A 1 258 ? -12.781 -14.117 -5.496 1 86.88 258 ILE A CA 1
ATOM 2035 C C . ILE A 1 258 ? -12.242 -14.297 -4.078 1 86.88 258 ILE A C 1
ATOM 2037 O O . ILE A 1 258 ? -13.016 -14.469 -3.131 1 86.88 258 ILE A O 1
ATOM 2041 N N . SER A 1 259 ? -11.008 -14.25 -3.975 1 82.69 259 SER A N 1
ATOM 2042 C CA . SER A 1 259 ? -10.375 -14.414 -2.67 1 82.69 259 SER A CA 1
ATOM 2043 C C . SER A 1 259 ? -10.859 -13.352 -1.684 1 82.69 259 SER A C 1
ATOM 2045 O O . SER A 1 259 ? -11.07 -13.648 -0.505 1 82.69 259 SER A O 1
ATOM 2047 N N . ASP A 1 260 ? -11.086 -12.164 -2.156 1 77.12 260 ASP A N 1
ATOM 2048 C CA . ASP A 1 260 ? -11.547 -11.07 -1.304 1 77.12 260 ASP A CA 1
ATOM 2049 C C . ASP A 1 260 ? -12.969 -11.32 -0.81 1 77.12 260 ASP A C 1
ATOM 2051 O O . ASP A 1 260 ? -13.312 -10.945 0.314 1 77.12 260 ASP A O 1
ATOM 2055 N N . ILE A 1 261 ? -13.672 -11.922 -1.619 1 78.5 261 ILE A N 1
ATOM 2056 C CA . ILE A 1 261 ? -15.07 -12.141 -1.288 1 78.5 261 ILE A CA 1
ATOM 2057 C C . ILE A 1 261 ? -15.203 -13.336 -0.348 1 78.5 261 ILE A C 1
ATOM 2059 O O . ILE A 1 261 ? -15.953 -13.289 0.628 1 78.5 261 ILE A O 1
ATOM 2063 N N . VAL A 1 262 ? -14.438 -14.312 -0.619 1 80.06 262 VAL A N 1
ATOM 2064 C CA . VAL A 1 262 ? -14.609 -15.562 0.109 1 80.06 262 VAL A CA 1
ATOM 2065 C C . VAL A 1 262 ? -14.008 -15.438 1.507 1 80.06 262 VAL A C 1
ATOM 2067 O O . VAL A 1 262 ? -14.43 -16.141 2.434 1 80.06 262 VAL A O 1
ATOM 2070 N N . LYS A 1 263 ? -13.117 -14.539 1.658 1 72.25 263 LYS A N 1
ATOM 2071 C CA . LYS A 1 263 ? -12.477 -14.375 2.959 1 72.25 263 LYS A CA 1
ATOM 2072 C C . LYS A 1 263 ? -13.398 -13.656 3.939 1 72.25 263 LYS A C 1
ATOM 2074 O O . LYS A 1 263 ? -13.227 -13.758 5.156 1 72.25 263 LYS A O 1
ATOM 2079 N N . LYS A 1 264 ? -14.227 -12.93 3.367 1 66.81 264 LYS A N 1
ATOM 2080 C CA . LYS A 1 264 ? -15.133 -12.195 4.234 1 66.81 264 LYS A CA 1
ATOM 2081 C C . LYS A 1 264 ? -16.078 -13.141 4.977 1 66.81 264 LYS A C 1
ATOM 2083 O O . LYS A 1 264 ? -16.438 -14.195 4.453 1 66.81 264 LYS A O 1
ATOM 2088 N N . THR A 1 265 ? -16.203 -12.898 6.16 1 59.22 265 THR A N 1
ATOM 2089 C CA . THR A 1 265 ? -16.938 -13.766 7.07 1 59.22 265 THR A CA 1
ATOM 2090 C C . THR A 1 265 ? -18.406 -13.859 6.656 1 59.22 265 THR A C 1
ATOM 2092 O O . THR A 1 265 ? -19.062 -14.867 6.922 1 59.22 265 THR A O 1
ATOM 2095 N N . ASP A 1 266 ? -18.75 -12.859 5.941 1 59.72 266 ASP A N 1
ATOM 2096 C CA . ASP A 1 266 ? -20.156 -12.938 5.527 1 59.72 266 ASP A CA 1
ATOM 2097 C C . ASP A 1 266 ? -20.297 -13.758 4.25 1 59.72 266 ASP A C 1
ATOM 2099 O O . ASP A 1 266 ? -19.484 -13.648 3.334 1 59.72 266 ASP A O 1
ATOM 2103 N N . VAL A 1 267 ? -21.188 -14.719 4.395 1 58.53 267 VAL A N 1
ATOM 2104 C CA . VAL A 1 267 ? -21.438 -15.516 3.197 1 58.53 267 VAL A CA 1
ATOM 2105 C C . VAL A 1 267 ? -21.75 -14.594 2.018 1 58.53 267 VAL A C 1
ATOM 2107 O O . VAL A 1 267 ? -22.578 -13.695 2.123 1 58.53 267 VAL A O 1
ATOM 2110 N N . PRO A 1 268 ? -20.984 -14.914 1.062 1 61.16 268 PRO A N 1
ATOM 2111 C CA . PRO A 1 268 ? -21.219 -14.094 -0.128 1 61.16 268 PRO A CA 1
ATOM 2112 C C . PRO A 1 268 ? -22.656 -14.227 -0.654 1 61.16 268 PRO A C 1
ATOM 2114 O O . PRO A 1 268 ? -23.25 -15.305 -0.583 1 61.16 268 PRO A O 1
ATOM 2117 N N . LYS A 1 269 ? -23.172 -13.203 -1.072 1 70.44 269 LYS A N 1
ATOM 2118 C CA . LYS A 1 269 ? -24.484 -13.227 -1.723 1 70.44 269 LYS A CA 1
ATOM 2119 C C . LYS A 1 269 ? -24.453 -14.094 -2.979 1 70.44 269 LYS A C 1
ATOM 2121 O O . LYS A 1 269 ? -23.469 -14.086 -3.721 1 70.44 269 LYS A O 1
ATOM 2126 N N . LEU A 1 270 ? -25.438 -14.898 -3.121 1 75.12 270 LEU A N 1
ATOM 2127 C CA . LEU A 1 270 ? -25.547 -15.805 -4.262 1 75.12 270 LEU A CA 1
ATOM 2128 C C . LEU A 1 270 ? -25.391 -15.039 -5.574 1 75.12 270 LEU A C 1
ATOM 2130 O O . LEU A 1 270 ? -24.812 -15.555 -6.535 1 75.12 270 LEU A O 1
ATOM 2134 N N . THR A 1 271 ? -25.859 -13.852 -5.52 1 76.69 271 THR A N 1
ATOM 2135 C CA . THR A 1 271 ? -25.734 -13.031 -6.719 1 76.69 271 THR A CA 1
ATOM 2136 C C . THR A 1 271 ? -24.281 -12.719 -7.02 1 76.69 271 THR A C 1
ATOM 2138 O O . THR A 1 271 ? -23.859 -12.703 -8.18 1 76.69 271 THR A O 1
ATOM 2141 N N . THR A 1 272 ? -23.547 -12.539 -6 1 80.69 272 THR A N 1
ATOM 2142 C CA . THR A 1 272 ? -22.125 -12.266 -6.168 1 80.69 272 THR A CA 1
ATOM 2143 C C . THR A 1 272 ? -21.391 -13.5 -6.676 1 80.69 272 THR A C 1
ATOM 2145 O O . THR A 1 272 ? -20.516 -13.398 -7.535 1 80.69 272 THR A O 1
ATOM 2148 N N . LEU A 1 273 ? -21.766 -14.664 -6.215 1 83.62 273 LEU A N 1
ATOM 2149 C CA . LEU A 1 273 ? -21.156 -15.922 -6.645 1 83.62 273 LEU A CA 1
ATOM 2150 C C . LEU A 1 273 ? -21.422 -16.172 -8.125 1 83.62 273 LEU A C 1
ATOM 2152 O O . LEU A 1 273 ? -20.531 -16.562 -8.867 1 83.62 273 LEU A O 1
ATOM 2156 N N . ASP A 1 274 ? -22.609 -15.898 -8.469 1 83.19 274 ASP A N 1
ATOM 2157 C CA . ASP A 1 274 ? -23.016 -16.125 -9.852 1 83.19 274 ASP A CA 1
ATOM 2158 C C . ASP A 1 274 ? -22.297 -15.18 -10.797 1 83.19 274 ASP A C 1
ATOM 2160 O O . ASP A 1 274 ? -21.875 -15.57 -11.891 1 83.19 274 ASP A O 1
ATOM 2164 N N . SER A 1 275 ? -22.266 -13.977 -10.32 1 87.75 275 SER A N 1
ATOM 2165 C CA . SER A 1 275 ? -21.578 -12.984 -11.148 1 87.75 275 SER A CA 1
ATOM 2166 C C . SER A 1 275 ? -20.109 -13.344 -11.344 1 87.75 275 SER A C 1
ATOM 2168 O O . SER A 1 275 ? -19.578 -13.211 -12.445 1 87.75 275 SER A O 1
ATOM 2170 N N . LEU A 1 276 ? -19.484 -13.773 -10.375 1 90.5 276 LEU A N 1
ATOM 2171 C CA . LEU A 1 276 ? -18.078 -14.133 -10.453 1 90.5 276 LEU A CA 1
ATOM 2172 C C . LEU A 1 276 ? -17.875 -15.391 -11.289 1 90.5 276 LEU A C 1
ATOM 2174 O O . LEU A 1 276 ? -16.922 -15.484 -12.055 1 90.5 276 LEU A O 1
ATOM 2178 N N . HIS A 1 277 ? -18.781 -16.312 -11.164 1 91.94 277 HIS A N 1
ATOM 2179 C CA . HIS A 1 277 ? -18.719 -17.531 -11.977 1 91.94 277 HIS A CA 1
ATOM 2180 C C . HIS A 1 277 ? -18.844 -17.203 -13.461 1 91.94 277 HIS A C 1
ATOM 2182 O O . HIS A 1 277 ? -18.125 -17.766 -14.289 1 91.94 277 HIS A O 1
ATOM 2188 N N . GLU A 1 278 ? -19.719 -16.328 -13.688 1 90.56 278 GLU A N 1
ATOM 2189 C CA . GLU A 1 278 ? -19.922 -15.922 -15.078 1 90.56 278 GLU A CA 1
ATOM 2190 C C . GLU A 1 278 ? -18.672 -15.219 -15.617 1 90.56 278 GLU A C 1
ATOM 2192 O O . GLU A 1 278 ? -18.281 -15.438 -16.766 1 90.56 278 GLU A O 1
ATOM 2197 N N . SER A 1 279 ? -18.109 -14.406 -14.82 1 92.62 279 SER A N 1
ATOM 2198 C CA . SER A 1 279 ? -16.891 -13.711 -15.234 1 92.62 279 SER A CA 1
ATOM 2199 C C . SER A 1 279 ? -15.766 -14.703 -15.539 1 92.62 279 SER A C 1
ATOM 2201 O O . SER A 1 279 ? -15.016 -14.516 -16.484 1 92.62 279 SER A O 1
ATOM 2203 N N . LEU A 1 280 ? -15.641 -15.719 -14.781 1 95.81 280 LEU A N 1
ATOM 2204 C CA . LEU A 1 280 ? -14.633 -16.75 -14.992 1 95.81 280 LEU A CA 1
ATOM 2205 C C . LEU A 1 280 ? -14.891 -17.5 -16.297 1 95.81 280 LEU A C 1
ATOM 2207 O O . LEU A 1 280 ? -13.969 -17.766 -17.062 1 95.81 280 LEU A O 1
ATOM 2211 N N . SER A 1 281 ? -16.172 -17.781 -16.484 1 92.88 281 SER A N 1
ATOM 2212 C CA . SER A 1 281 ? -16.547 -18.5 -17.688 1 92.88 281 SER A CA 1
ATOM 2213 C C . SER A 1 281 ? -16.281 -17.672 -18.938 1 92.88 281 SER A C 1
ATOM 2215 O O . SER A 1 281 ? -15.82 -18.188 -19.953 1 92.88 281 SER A O 1
ATOM 2217 N N . GLN A 1 282 ? -16.594 -16.484 -18.797 1 91.75 282 GLN A N 1
ATOM 2218 C CA . GLN A 1 282 ? -16.344 -15.586 -19.922 1 91.75 282 GLN A CA 1
ATOM 2219 C C . GLN A 1 282 ? -14.852 -15.461 -20.203 1 91.75 282 GLN A C 1
ATOM 2221 O O . GLN A 1 282 ? -14.43 -15.508 -21.359 1 91.75 282 GLN A O 1
ATOM 2226 N N . TRP A 1 283 ? -14.078 -15.25 -19.25 1 95.5 283 TRP A N 1
ATOM 2227 C CA . TRP A 1 283 ? -12.633 -15.188 -19.406 1 95.5 283 TRP A CA 1
ATOM 2228 C C . TRP A 1 283 ? -12.109 -16.453 -20.078 1 95.5 283 TRP A C 1
ATOM 2230 O O . TRP A 1 283 ? -11.367 -16.375 -21.062 1 95.5 283 TRP A O 1
ATOM 2240 N N . TRP A 1 284 ? -12.531 -17.547 -19.578 1 96.06 284 TRP A N 1
ATOM 2241 C CA . TRP A 1 284 ? -12.008 -18.828 -20.062 1 96.06 284 TRP A CA 1
ATOM 2242 C C . TRP A 1 284 ? -12.414 -19.078 -21.5 1 96.06 284 TRP A C 1
ATOM 2244 O O . TRP A 1 284 ? -11.641 -19.641 -22.281 1 96.06 284 TRP A O 1
ATOM 2254 N N . SER A 1 285 ? -13.633 -18.656 -21.859 1 93.88 285 SER A N 1
ATOM 2255 C CA . SER A 1 285 ? -14.109 -18.828 -23.219 1 93.88 285 SER A CA 1
ATOM 2256 C C . SER A 1 285 ? -13.289 -17.984 -24.203 1 93.88 285 SER A C 1
ATOM 2258 O O . SER A 1 285 ? -13.156 -18.344 -25.375 1 93.88 285 SER A O 1
ATOM 2260 N N . ASN A 1 286 ? -12.672 -16.938 -23.688 1 92 286 ASN A N 1
ATOM 2261 C CA . ASN A 1 286 ? -11.914 -16.031 -24.547 1 92 286 ASN A CA 1
ATOM 2262 C C . ASN A 1 286 ? -10.438 -16.406 -24.594 1 92 286 ASN A C 1
ATOM 2264 O O . ASN A 1 286 ? -9.688 -15.906 -25.438 1 92 286 ASN A O 1
ATOM 2268 N N . VAL A 1 287 ? -10 -17.281 -23.719 1 94 287 VAL A N 1
ATOM 2269 C CA . VAL A 1 287 ? -8.617 -17.734 -23.734 1 94 287 VAL A CA 1
ATOM 2270 C C . VAL A 1 287 ? -8.359 -18.578 -24.984 1 94 287 VAL A C 1
ATOM 2272 O O . VAL A 1 287 ? -9.133 -19.484 -25.297 1 94 287 VAL A O 1
ATOM 2275 N N . PRO A 1 288 ? -7.32 -18.25 -25.703 1 90.06 288 PRO A N 1
ATOM 2276 C CA . PRO A 1 288 ? -7.012 -19.047 -26.891 1 90.06 288 PRO A CA 1
ATOM 2277 C C . PRO A 1 288 ? -6.832 -20.531 -26.594 1 90.06 288 PRO A C 1
ATOM 2279 O O . PRO A 1 288 ? -6.254 -20.891 -25.562 1 90.06 288 PRO A O 1
ATOM 2282 N N . ASP A 1 289 ? -7.234 -21.422 -27.453 1 88.56 289 ASP A N 1
ATOM 2283 C CA . ASP A 1 289 ? -7.172 -22.859 -27.266 1 88.56 289 ASP A CA 1
ATOM 2284 C C . ASP A 1 289 ? -5.727 -23.344 -27.203 1 88.56 289 ASP A C 1
ATOM 2286 O O . ASP A 1 289 ? -5.426 -24.344 -26.562 1 88.56 289 ASP A O 1
ATOM 2290 N N . SER A 1 290 ? -4.941 -22.562 -27.844 1 86.75 290 SER A N 1
ATOM 2291 C CA . SER A 1 290 ? -3.529 -22.938 -27.875 1 86.75 290 SER A CA 1
ATOM 2292 C C . SER A 1 290 ? -2.922 -22.875 -26.469 1 86.75 290 SER A C 1
ATOM 2294 O O . SER A 1 290 ? -1.892 -23.5 -26.219 1 86.75 290 SER A O 1
ATOM 2296 N N . LEU A 1 291 ? -3.533 -22.172 -25.578 1 92.19 291 LEU A N 1
ATOM 2297 C CA . LEU A 1 291 ? -3.01 -22.016 -24.219 1 92.19 291 LEU A CA 1
ATOM 2298 C C . LEU A 1 291 ? -3.672 -23 -23.266 1 92.19 291 LEU A C 1
ATOM 2300 O O . LEU A 1 291 ? -3.201 -23.188 -22.141 1 92.19 291 LEU A O 1
ATOM 2304 N N . LYS A 1 292 ? -4.676 -23.656 -23.719 1 92.69 292 LYS A N 1
ATOM 2305 C CA . LYS A 1 292 ? -5.418 -24.578 -22.859 1 92.69 292 LYS A CA 1
ATOM 2306 C C . LYS A 1 292 ? -4.812 -25.969 -22.891 1 92.69 292 LYS A C 1
ATOM 2308 O O . LYS A 1 292 ? -4.289 -26.406 -23.922 1 92.69 292 LYS A O 1
ATOM 2313 N N . LEU A 1 293 ? -4.789 -26.594 -21.781 1 92.31 293 LEU A N 1
ATOM 2314 C CA . LEU A 1 293 ? -4.414 -28 -21.688 1 92.31 293 LEU A CA 1
ATOM 2315 C C . LEU A 1 293 ? -5.645 -28.875 -21.5 1 92.31 293 LEU A C 1
ATOM 2317 O O . LEU A 1 293 ? -6.367 -28.734 -20.5 1 92.31 293 LEU A O 1
ATOM 2321 N N . PRO A 1 294 ? -5.871 -29.656 -22.375 1 88.25 294 PRO A N 1
ATOM 2322 C CA . PRO A 1 294 ? -7.066 -30.5 -22.266 1 88.25 294 PRO A CA 1
ATOM 2323 C C . PRO A 1 294 ? -7.004 -31.469 -21.094 1 88.25 294 PRO A C 1
ATOM 2325 O O . PRO A 1 294 ? -5.926 -31.953 -20.75 1 88.25 294 PRO A O 1
ATOM 2328 N N . LEU A 1 295 ? -8.117 -31.75 -20.5 1 86.81 295 LEU A N 1
ATOM 2329 C CA . LEU A 1 295 ? -8.227 -32.656 -19.375 1 86.81 295 LEU A CA 1
ATOM 2330 C C . LEU A 1 295 ? -8.297 -34.125 -19.844 1 86.81 295 LEU A C 1
ATOM 2332 O O . LEU A 1 295 ? -8.008 -35.031 -19.094 1 86.81 295 LEU A O 1
ATOM 2336 N N . GLU A 1 296 ? -8.883 -34.375 -20.969 1 78.5 296 GLU A N 1
ATOM 2337 C CA . GLU A 1 296 ? -8.984 -35.719 -21.547 1 78.5 296 GLU A CA 1
ATOM 2338 C C . GLU A 1 296 ? -8.141 -35.844 -22.828 1 78.5 296 GLU A C 1
ATOM 2340 O O . GLU A 1 296 ? -8.117 -34.906 -23.641 1 78.5 296 GLU A O 1
ATOM 2345 N N . LEU A 1 297 ? -7.234 -36.812 -22.781 1 68.94 297 LEU A N 1
ATOM 2346 C CA . LEU A 1 297 ? -6.387 -37.031 -23.938 1 68.94 297 LEU A CA 1
ATOM 2347 C C . LEU A 1 297 ? -7.148 -37.781 -25.031 1 68.94 297 LEU A C 1
ATOM 2349 O O . LEU A 1 297 ? -8.031 -38.594 -24.75 1 68.94 297 LEU A O 1
ATOM 2353 N N . PRO A 1 298 ? -7.191 -37.281 -26.328 1 55.34 298 PRO A N 1
ATOM 2354 C CA . PRO A 1 298 ? -7.863 -38 -27.406 1 55.34 298 PRO A CA 1
ATOM 2355 C C . PRO A 1 298 ? -7.516 -39.5 -27.438 1 55.34 298 PRO A C 1
ATOM 2357 O O . PRO A 1 298 ? -6.395 -39.875 -27.094 1 55.34 298 PRO A O 1
ATOM 2360 N N . VAL A 1 299 ? -8.547 -40.438 -27.281 1 49.03 299 VAL A N 1
ATOM 2361 C CA . VAL A 1 299 ? -8.375 -41.875 -27.469 1 49.03 299 VAL A CA 1
ATOM 2362 C C . VAL A 1 299 ? -7.363 -42.156 -28.578 1 49.03 299 VAL A C 1
ATOM 2364 O O . VAL A 1 299 ? -7.25 -41.375 -29.531 1 49.03 299 VAL A O 1
ATOM 2367 N N . ALA A 1 300 ? -6.527 -43.188 -28.484 1 44.16 300 ALA A N 1
ATOM 2368 C CA . ALA A 1 300 ? -5.453 -43.594 -29.375 1 44.16 300 ALA A CA 1
ATOM 2369 C C . ALA A 1 300 ? -5.871 -43.438 -30.844 1 44.16 300 ALA A C 1
ATOM 2371 O O . ALA A 1 300 ? -5.031 -43.188 -31.703 1 44.16 300 ALA A O 1
ATOM 2372 N N . GLY A 1 301 ? -6.996 -44.094 -31.344 1 38.53 301 GLY A N 1
ATOM 2373 C CA . GLY A 1 301 ? -7.262 -44.219 -32.781 1 38.53 301 GLY A CA 1
ATOM 2374 C C . GLY A 1 301 ? -7.445 -42.906 -33.469 1 38.53 301 GLY A C 1
ATOM 2375 O O . GLY A 1 301 ? -7.438 -42.844 -34.719 1 38.53 301 GLY A O 1
ATOM 2376 N N . GLU A 1 302 ? -8.469 -42.25 -33.25 1 37.62 302 GLU A N 1
ATOM 2377 C CA . GLU A 1 302 ? -8.602 -41 -33.969 1 37.62 302 GLU A CA 1
ATOM 2378 C C . GLU A 1 302 ? -7.363 -40.125 -33.812 1 37.62 302 GLU A C 1
ATOM 2380 O O . GLU A 1 302 ? -7.152 -39.531 -32.719 1 37.62 302 GLU A O 1
ATOM 2385 N N . THR A 1 303 ? -6.328 -40.594 -34.375 1 34.19 303 THR A N 1
ATOM 2386 C CA . THR A 1 303 ? -5.051 -39.938 -34.656 1 34.19 303 THR A CA 1
ATOM 2387 C C . THR A 1 303 ? -5.266 -38.5 -35.094 1 34.19 303 THR A C 1
ATOM 2389 O O . THR A 1 303 ? -5.473 -38.219 -36.281 1 34.19 303 THR A O 1
ATOM 2392 N N . ARG A 1 304 ? -6.305 -37.844 -34.938 1 35.12 304 ARG A N 1
ATOM 2393 C CA . ARG A 1 304 ? -6.02 -36.562 -35.531 1 35.12 304 ARG A CA 1
ATOM 2394 C C . ARG A 1 304 ? -4.57 -36.156 -35.281 1 35.12 304 ARG A C 1
ATOM 2396 O O . ARG A 1 304 ? -4.102 -36.156 -34.156 1 35.12 304 ARG A O 1
ATOM 2403 N N . THR A 1 305 ? -3.742 -36.438 -36.219 1 30.5 305 THR A N 1
ATOM 2404 C CA . THR A 1 305 ? -2.477 -35.781 -36.5 1 30.5 305 THR A CA 1
ATOM 2405 C C . THR A 1 305 ? -2.523 -34.312 -36.094 1 30.5 305 THR A C 1
ATOM 2407 O O . THR A 1 305 ? -2.688 -33.438 -36.938 1 30.5 305 THR A O 1
ATOM 2410 N N . GLN A 1 306 ? -3.58 -33.844 -35.562 1 30.42 306 GLN A N 1
ATOM 2411 C CA . GLN A 1 306 ? -3.043 -32.5 -35.281 1 30.42 306 GLN A CA 1
ATOM 2412 C C . GLN A 1 306 ? -1.588 -32.594 -34.812 1 30.42 306 GLN A C 1
ATOM 2414 O O . GLN A 1 306 ? -1.264 -33.344 -33.906 1 30.42 306 GLN A O 1
ATOM 2419 N N . ASP A 1 307 ? -0.685 -32.625 -35.781 1 27 307 ASP A N 1
ATOM 2420 C CA . ASP A 1 307 ? 0.727 -32.281 -35.688 1 27 307 ASP A CA 1
ATOM 2421 C C . ASP A 1 307 ? 1.01 -31.5 -34.406 1 27 307 ASP A C 1
ATOM 2423 O O . ASP A 1 307 ? 0.753 -30.297 -34.312 1 27 307 ASP A O 1
ATOM 2427 N N . VAL A 1 308 ? 0.454 -31.875 -33.375 1 32.28 308 VAL A N 1
ATOM 2428 C CA . VAL A 1 308 ? 1.407 -31.453 -32.344 1 32.28 308 VAL A CA 1
ATOM 2429 C C . VAL A 1 308 ? 2.832 -31.703 -32.844 1 32.28 308 VAL A C 1
ATOM 2431 O O . VAL A 1 308 ? 3.264 -32.875 -32.938 1 32.28 308 VAL A O 1
ATOM 2434 N N . ASP A 1 309 ? 3.217 -31.359 -34.062 1 29.3 309 ASP A N 1
ATOM 2435 C CA . ASP A 1 309 ? 4.609 -31.344 -34.5 1 29.3 309 ASP A CA 1
ATOM 2436 C C . ASP A 1 309 ? 5.547 -31.734 -33.344 1 29.3 309 ASP A C 1
ATOM 2438 O O . ASP A 1 309 ? 5.191 -31.609 -32.188 1 29.3 309 ASP A O 1
ATOM 2442 N N . GLY A 1 310 ? 6.598 -32.688 -33.688 1 28.47 310 GLY A N 1
ATOM 2443 C CA . GLY A 1 310 ? 7.809 -33 -32.969 1 28.47 310 GLY A CA 1
ATOM 2444 C C . GLY A 1 310 ? 8.195 -31.953 -31.938 1 28.47 310 GLY A C 1
ATOM 2445 O O . GLY A 1 310 ? 9.039 -31.094 -32.219 1 28.47 310 GLY A O 1
ATOM 2446 N N . ASP A 1 311 ? 7.336 -31.516 -31.328 1 29 311 ASP A N 1
ATOM 2447 C CA . ASP A 1 311 ? 8.062 -30.672 -30.391 1 29 311 ASP A CA 1
ATOM 2448 C C . ASP A 1 311 ? 9.102 -31.484 -29.609 1 29 311 ASP A C 1
ATOM 2450 O O . ASP A 1 311 ? 8.766 -32.156 -28.641 1 29 311 ASP A O 1
ATOM 2454 N N . ALA A 1 312 ? 9.828 -32.344 -30.219 1 30.98 312 ALA A N 1
ATOM 2455 C CA . ALA A 1 312 ? 11.195 -32.438 -29.703 1 30.98 312 ALA A CA 1
ATOM 2456 C C . ALA A 1 312 ? 11.516 -31.25 -28.797 1 30.98 312 ALA A C 1
ATOM 2458 O O . ALA A 1 312 ? 10.945 -30.156 -28.953 1 30.98 312 ALA A O 1
ATOM 2459 N N . PRO A 1 313 ? 12.172 -31.547 -27.719 1 33.84 313 PRO A N 1
ATOM 2460 C CA . PRO A 1 313 ? 12.781 -30.328 -27.172 1 33.84 313 PRO A CA 1
ATOM 2461 C C . PRO A 1 313 ? 13.148 -29.312 -28.25 1 33.84 313 PRO A C 1
ATOM 2463 O O . PRO A 1 313 ? 14.234 -29.375 -28.828 1 33.84 313 PRO A O 1
ATOM 2466 N N . SER A 1 314 ? 12.484 -29.297 -29.359 1 32.19 314 SER A N 1
ATOM 2467 C CA . SER A 1 314 ? 12.992 -28.344 -30.344 1 32.19 314 SER A CA 1
ATOM 2468 C C . SER A 1 314 ? 13.445 -27.047 -29.656 1 32.19 314 SER A C 1
ATOM 2470 O O . SER A 1 314 ? 12.812 -26.594 -28.703 1 32.19 314 SER A O 1
ATOM 2472 N N . SER A 1 315 ? 14.609 -26.781 -29.797 1 34.78 315 SER A N 1
ATOM 2473 C CA . SER A 1 315 ? 15.367 -25.594 -29.391 1 34.78 315 SER A CA 1
ATOM 2474 C C . SER A 1 315 ? 14.523 -24.344 -29.5 1 34.78 315 SER A C 1
ATOM 2476 O O . SER A 1 315 ? 14.977 -23.25 -29.125 1 34.78 315 SER A O 1
ATOM 2478 N N . GLU A 1 316 ? 13.602 -24.234 -30.516 1 38.09 316 GLU A N 1
ATOM 2479 C CA . GLU A 1 316 ? 13.094 -22.891 -30.766 1 38.09 316 GLU A CA 1
ATOM 2480 C C . GLU A 1 316 ? 12.023 -22.5 -29.75 1 38.09 316 GLU A C 1
ATOM 2482 O O . GLU A 1 316 ? 11.125 -23.297 -29.453 1 38.09 316 GLU A O 1
ATOM 2487 N N . PRO A 1 317 ? 12.117 -21.609 -28.953 1 43.72 317 PRO A N 1
ATOM 2488 C CA . PRO A 1 317 ? 11.258 -20.938 -27.969 1 43.72 317 PRO A CA 1
ATOM 2489 C C . PRO A 1 317 ? 9.836 -20.719 -28.484 1 43.72 317 PRO A C 1
ATOM 2491 O O . PRO A 1 317 ? 9.211 -19.703 -28.188 1 43.72 317 PRO A O 1
ATOM 2494 N N . GLN A 1 318 ? 9.219 -21.406 -29.578 1 46.47 318 GLN A N 1
ATOM 2495 C CA . GLN A 1 318 ? 8.047 -20.938 -30.297 1 46.47 318 GLN A CA 1
ATOM 2496 C C . GLN A 1 318 ? 6.836 -20.812 -29.375 1 46.47 318 GLN A C 1
ATOM 2498 O O . GLN A 1 318 ? 5.871 -20.109 -29.703 1 46.47 318 GLN A O 1
ATOM 2503 N N . HIS A 1 319 ? 6.469 -21.766 -28.266 1 60.75 319 HIS A N 1
ATOM 2504 C CA . HIS A 1 319 ? 5.156 -21.797 -27.625 1 60.75 319 HIS A CA 1
ATOM 2505 C C . HIS A 1 319 ? 5.246 -21.375 -26.172 1 60.75 319 HIS A C 1
ATOM 2507 O O . HIS A 1 319 ? 6.336 -21.344 -25.594 1 60.75 319 HIS A O 1
ATOM 2513 N N . SER A 1 320 ? 4.141 -20.844 -25.672 1 71.44 320 SER A N 1
ATOM 2514 C CA . SER A 1 320 ? 4.035 -20.516 -24.25 1 71.44 320 SER A CA 1
ATOM 2515 C C . SER A 1 320 ? 4.539 -21.656 -23.375 1 71.44 320 SER A C 1
ATOM 2517 O O . SER A 1 320 ? 4.293 -22.828 -23.672 1 71.44 320 SER A O 1
ATOM 2519 N N . PRO A 1 321 ? 5.43 -21.391 -22.453 1 83.44 321 PRO A N 1
ATOM 2520 C CA . PRO A 1 321 ? 5.996 -22.422 -21.578 1 83.44 321 PRO A CA 1
ATOM 2521 C C . PRO A 1 321 ? 4.922 -23.281 -20.906 1 83.44 321 PRO A C 1
ATOM 2523 O O . PRO A 1 321 ? 3.934 -22.734 -20.406 1 83.44 321 PRO A O 1
ATOM 2526 N N . LEU A 1 322 ? 5.082 -24.609 -20.938 1 90.19 322 LEU A N 1
ATOM 2527 C CA . LEU A 1 322 ? 4.117 -25.578 -20.438 1 90.19 322 LEU A CA 1
ATOM 2528 C C . LEU A 1 322 ? 3.799 -25.312 -18.969 1 90.19 322 LEU A C 1
ATOM 2530 O O . LEU A 1 322 ? 2.635 -25.359 -18.562 1 90.19 322 LEU A O 1
ATOM 2534 N N . PRO A 1 323 ? 4.777 -24.984 -18.141 1 92.94 323 PRO A N 1
ATOM 2535 C CA . PRO A 1 323 ? 4.449 -24.75 -16.734 1 92.94 323 PRO A CA 1
ATOM 2536 C C . PRO A 1 323 ? 3.475 -23.578 -16.547 1 92.94 323 PRO A C 1
ATOM 2538 O O . PRO A 1 323 ? 2.615 -23.625 -15.672 1 92.94 323 PRO A O 1
ATOM 2541 N N . LEU A 1 324 ? 3.605 -22.594 -17.391 1 94.31 324 LEU A N 1
ATOM 2542 C CA . LEU A 1 324 ? 2.713 -21.438 -17.297 1 94.31 324 LEU A CA 1
ATOM 2543 C C . LEU A 1 324 ? 1.325 -21.781 -17.812 1 94.31 324 LEU A C 1
ATOM 2545 O O . LEU A 1 324 ? 0.322 -21.281 -17.312 1 94.31 324 LEU A O 1
ATOM 2549 N N . ARG A 1 325 ? 1.277 -22.609 -18.828 1 94.38 325 ARG A N 1
ATOM 2550 C CA . ARG A 1 325 ? -0.019 -23.062 -19.328 1 94.38 325 ARG A CA 1
ATOM 2551 C C . ARG A 1 325 ? -0.735 -23.906 -18.266 1 94.38 325 ARG A C 1
ATOM 2553 O O . ARG A 1 325 ? -1.953 -23.797 -18.109 1 94.38 325 ARG A O 1
ATOM 2560 N N . LEU A 1 326 ? 0.048 -24.766 -17.625 1 96.38 326 LEU A N 1
ATOM 2561 C CA . LEU A 1 326 ? -0.523 -25.547 -16.531 1 96.38 326 LEU A CA 1
ATOM 2562 C C . LEU A 1 326 ? -1.088 -24.625 -15.453 1 96.38 326 LEU A C 1
ATOM 2564 O O . LEU A 1 326 ? -2.205 -24.828 -14.977 1 96.38 326 LEU A O 1
ATOM 2568 N N . LEU A 1 327 ? -0.29 -23.625 -15.086 1 96.19 327 LEU A N 1
ATOM 2569 C CA . LEU A 1 327 ? -0.732 -22.672 -14.086 1 96.19 327 LEU A CA 1
ATOM 2570 C C . LEU A 1 327 ? -2.039 -22 -14.508 1 96.19 327 LEU A C 1
ATOM 2572 O O . LEU A 1 327 ? -2.951 -21.844 -13.695 1 96.19 327 LEU A O 1
ATOM 2576 N N . LEU A 1 328 ? -2.1 -21.594 -15.711 1 96.25 328 LEU A N 1
ATOM 2577 C CA . LEU A 1 328 ? -3.283 -20.938 -16.234 1 96.25 328 LEU A CA 1
ATOM 2578 C C . LEU A 1 328 ? -4.516 -21.812 -16.094 1 96.25 328 LEU A C 1
ATOM 2580 O O . LEU A 1 328 ? -5.555 -21.359 -15.609 1 96.25 328 LEU A O 1
ATOM 2584 N N . CYS A 1 329 ? -4.398 -23.047 -16.469 1 97.44 329 CYS A N 1
ATOM 2585 C CA . CYS A 1 329 ? -5.52 -23.984 -16.406 1 97.44 329 CYS A CA 1
ATOM 2586 C C . CYS A 1 329 ? -5.906 -24.281 -14.969 1 97.44 329 CYS A C 1
ATOM 2588 O O . CYS A 1 329 ? -7.09 -24.297 -14.633 1 97.44 329 CYS A O 1
ATOM 2590 N N . VAL A 1 330 ? -4.91 -24.5 -14.219 1 97.75 330 VAL A N 1
ATOM 2591 C CA . VAL A 1 330 ? -5.16 -24.781 -12.805 1 97.75 330 VAL A CA 1
ATOM 2592 C C . VAL A 1 330 ? -5.832 -23.578 -12.148 1 97.75 330 VAL A C 1
ATOM 2594 O O . VAL A 1 330 ? -6.727 -23.734 -11.312 1 97.75 330 VAL A O 1
ATOM 2597 N N . MET A 1 331 ? -5.445 -22.438 -12.508 1 96.19 331 MET A N 1
ATOM 2598 C CA . MET A 1 331 ? -6.012 -21.219 -11.945 1 96.19 331 MET A CA 1
ATOM 2599 C C . MET A 1 331 ? -7.504 -21.125 -12.242 1 96.19 331 MET A C 1
ATOM 2601 O O . MET A 1 331 ? -8.289 -20.719 -11.383 1 96.19 331 MET A O 1
ATOM 2605 N N . TYR A 1 332 ? -7.859 -21.453 -13.43 1 97.44 332 TYR A N 1
ATOM 2606 C CA . TYR A 1 332 ? -9.273 -21.438 -13.805 1 97.44 332 TYR A CA 1
ATOM 2607 C C . TYR A 1 332 ? -10.078 -22.391 -12.922 1 97.44 332 TYR A C 1
ATOM 2609 O O . TYR A 1 332 ? -11.07 -21.984 -12.305 1 97.44 332 TYR A O 1
ATOM 2617 N N . HIS A 1 333 ? -9.656 -23.594 -12.82 1 97.75 333 HIS A N 1
ATOM 2618 C CA . HIS A 1 333 ? -10.391 -24.594 -12.062 1 97.75 333 HIS A CA 1
ATOM 2619 C C . HIS A 1 333 ? -10.344 -24.297 -10.562 1 97.75 333 HIS A C 1
ATOM 2621 O O . HIS A 1 333 ? -11.344 -24.484 -9.859 1 97.75 333 HIS A O 1
ATOM 2627 N N . GLN A 1 334 ? -9.211 -23.844 -10.141 1 97 334 GLN A N 1
ATOM 2628 C CA . GLN A 1 334 ? -9.062 -23.484 -8.727 1 97 334 GLN A CA 1
ATOM 2629 C C . GLN A 1 334 ? -10 -22.359 -8.336 1 97 334 GLN A C 1
ATOM 2631 O O . GLN A 1 334 ? -10.578 -22.359 -7.25 1 97 334 GLN A O 1
ATOM 2636 N N . SER A 1 335 ? -10.156 -21.375 -9.172 1 96.31 335 SER A N 1
ATOM 2637 C CA . SER A 1 335 ? -11.023 -20.234 -8.891 1 96.31 335 SER A CA 1
ATOM 2638 C C . SER A 1 335 ? -12.477 -20.672 -8.742 1 96.31 335 SER A C 1
ATOM 2640 O O . SER A 1 335 ? -13.172 -20.234 -7.816 1 96.31 335 SER A O 1
ATOM 2642 N N . ILE A 1 336 ? -12.914 -21.547 -9.602 1 96.5 336 ILE A N 1
ATOM 2643 C CA . ILE A 1 336 ? -14.281 -22.047 -9.523 1 96.5 336 ILE A CA 1
ATOM 2644 C C . ILE A 1 336 ? -14.445 -22.922 -8.289 1 96.5 336 ILE A C 1
ATOM 2646 O O . ILE A 1 336 ? -15.445 -22.844 -7.578 1 96.5 336 ILE A O 1
ATOM 2650 N N . CYS A 1 337 ? -13.484 -23.719 -8.07 1 96.69 337 CYS A N 1
ATOM 2651 C CA . CYS A 1 337 ? -13.516 -24.625 -6.93 1 96.69 337 CYS A CA 1
ATOM 2652 C C . CYS A 1 337 ? -13.68 -23.859 -5.625 1 96.69 337 CYS A C 1
ATOM 2654 O O . CYS A 1 337 ? -14.578 -24.156 -4.832 1 96.69 337 CYS A O 1
ATOM 2656 N N . ILE A 1 338 ? -12.93 -22.859 -5.43 1 93.94 338 ILE A N 1
ATOM 2657 C CA . ILE A 1 338 ? -12.945 -22.109 -4.172 1 93.94 338 ILE A CA 1
ATOM 2658 C C . ILE A 1 338 ? -14.219 -21.266 -4.086 1 93.94 338 ILE A C 1
ATOM 2660 O O . ILE A 1 338 ? -14.789 -21.109 -3.006 1 93.94 338 ILE A O 1
ATOM 2664 N N . LEU A 1 339 ? -14.555 -20.688 -5.203 1 92.81 339 LEU A N 1
ATOM 2665 C CA . LEU A 1 339 ? -15.773 -19.891 -5.238 1 92.81 339 LEU A CA 1
ATOM 2666 C C . LEU A 1 339 ? -16.969 -20.688 -4.719 1 92.81 339 LEU A C 1
ATOM 2668 O O . LEU A 1 339 ? -17.703 -20.219 -3.859 1 92.81 339 LEU A O 1
ATOM 2672 N N . HIS A 1 340 ? -17.047 -21.891 -5.109 1 91.25 340 HIS A N 1
ATOM 2673 C CA . HIS A 1 340 ? -18.219 -22.703 -4.781 1 91.25 340 HIS A CA 1
ATOM 2674 C C . HIS A 1 340 ? -18.016 -23.469 -3.484 1 91.25 340 HIS A C 1
ATOM 2676 O O . HIS A 1 340 ? -18.969 -23.719 -2.746 1 91.25 340 HIS A O 1
ATOM 2682 N N . SER A 1 341 ? -16.875 -23.844 -3.174 1 91.25 341 SER A N 1
ATOM 2683 C CA . SER A 1 341 ? -16.625 -24.516 -1.903 1 91.25 341 SER A CA 1
ATOM 2684 C C . SER A 1 341 ? -16.859 -23.578 -0.724 1 91.25 341 SER A C 1
ATOM 2686 O O . SER A 1 341 ? -17.078 -24.031 0.4 1 91.25 341 SER A O 1
ATOM 2688 N N . SER A 1 342 ? -16.781 -22.281 -0.924 1 88.19 342 SER A N 1
ATOM 2689 C CA . SER A 1 342 ? -16.875 -21.297 0.143 1 88.19 342 SER A CA 1
ATOM 2690 C C . SER A 1 342 ? -18.219 -21.359 0.85 1 88.19 342 SER A C 1
ATOM 2692 O O . SER A 1 342 ? -18.344 -20.953 2.012 1 88.19 342 SER A O 1
ATOM 2694 N N . ILE A 1 343 ? -19.219 -21.875 0.165 1 83.81 343 ILE A N 1
ATOM 2695 C CA . ILE A 1 343 ? -20.547 -21.891 0.797 1 83.81 343 ILE A CA 1
ATOM 2696 C C . ILE A 1 343 ? -20.906 -23.312 1.205 1 83.81 343 ILE A C 1
ATOM 2698 O O . ILE A 1 343 ? -22.047 -23.594 1.576 1 83.81 343 ILE A O 1
ATOM 2702 N N . VAL A 1 344 ? -20.016 -24.25 1.032 1 85.88 344 VAL A N 1
ATOM 2703 C CA . VAL A 1 344 ? -20.188 -25.625 1.484 1 85.88 344 VAL A CA 1
ATOM 2704 C C . VAL A 1 344 ? -19.359 -25.875 2.744 1 85.88 344 VAL A C 1
ATOM 2706 O O . VAL A 1 344 ? -18.141 -26.016 2.67 1 85.88 344 VAL A O 1
ATOM 2709 N N . PRO A 1 345 ? -19.906 -25.953 3.846 1 82.31 345 PRO A N 1
ATOM 2710 C CA . PRO A 1 345 ? -19.172 -26.031 5.109 1 82.31 345 PRO A CA 1
ATOM 2711 C C . PRO A 1 345 ? -18.172 -27.188 5.137 1 82.31 345 PRO A C 1
ATOM 2713 O O . PRO A 1 345 ? -17.047 -27.031 5.609 1 82.31 345 PRO A O 1
ATOM 2716 N N . LEU A 1 346 ? -18.547 -28.312 4.633 1 85.12 346 LEU A N 1
ATOM 2717 C CA . LEU A 1 346 ? -17.672 -29.484 4.645 1 85.12 346 LEU A CA 1
ATOM 2718 C C . LEU A 1 346 ? -16.406 -29.219 3.818 1 85.12 346 LEU A C 1
ATOM 2720 O O . LEU A 1 346 ? -15.336 -29.734 4.137 1 85.12 346 LEU A O 1
ATOM 2724 N N . PHE A 1 347 ? -16.562 -28.422 2.795 1 90.06 347 PHE A N 1
ATOM 2725 C CA . PHE A 1 347 ? -15.461 -28.188 1.875 1 90.06 347 PHE A CA 1
ATOM 2726 C C . PHE A 1 347 ? -14.641 -26.984 2.311 1 90.06 347 PHE A C 1
ATOM 2728 O O . PHE A 1 347 ? -13.445 -26.906 2.037 1 90.06 347 PHE A O 1
ATOM 2735 N N . SER A 1 348 ? -15.25 -26.031 2.941 1 84.38 348 SER A N 1
ATOM 2736 C CA . SER A 1 348 ? -14.57 -24.797 3.318 1 84.38 348 SER A CA 1
ATOM 2737 C C . SER A 1 348 ? -13.883 -24.938 4.672 1 84.38 348 SER A C 1
ATOM 2739 O O . SER A 1 348 ? -13.023 -24.125 5.02 1 84.38 348 SER A O 1
ATOM 2741 N N . TYR A 1 349 ? -14.289 -25.922 5.445 1 83.19 349 TYR A N 1
ATOM 2742 C CA . TYR A 1 349 ? -13.758 -26.141 6.785 1 83.19 349 TYR A CA 1
ATOM 2743 C C . TYR A 1 349 ? -13.953 -24.922 7.66 1 83.19 349 TYR A C 1
ATOM 2745 O O . TYR A 1 349 ? -13.102 -24.609 8.5 1 83.19 349 TYR A O 1
ATOM 2753 N N . ARG A 1 350 ? -14.875 -24.094 7.375 1 79.12 350 ARG A N 1
ATOM 2754 C CA . ARG A 1 350 ? -15.172 -22.906 8.164 1 79.12 350 ARG A CA 1
ATOM 2755 C C . ARG A 1 350 ? -15.906 -23.266 9.445 1 79.12 350 ARG A C 1
ATOM 2757 O O . ARG A 1 350 ? -16.609 -24.281 9.5 1 79.12 350 ARG A O 1
ATOM 2764 N N . SER A 1 351 ? -15.531 -22.406 10.516 1 69 351 SER A N 1
ATOM 2765 C CA . SER A 1 351 ? -16.188 -22.641 11.797 1 69 351 SER A CA 1
ATOM 2766 C C . SER A 1 351 ? -17.703 -22.484 11.672 1 69 351 SER A C 1
ATOM 2768 O O . SER A 1 351 ? -18.188 -21.766 10.789 1 69 351 SER A O 1
ATOM 2770 N N . ASP A 1 352 ? -18.453 -23.328 12.305 1 57.69 352 ASP A N 1
ATOM 2771 C CA . ASP A 1 352 ? -19.906 -23.406 12.367 1 57.69 352 ASP A CA 1
ATOM 2772 C C . ASP A 1 352 ? -20.531 -22.016 12.516 1 57.69 352 ASP A C 1
ATOM 2774 O O . ASP A 1 352 ? -21.672 -21.891 12.953 1 57.69 352 ASP A O 1
ATOM 2778 N N . SER A 1 353 ? -19.859 -21.016 12.266 1 49.56 353 SER A N 1
ATOM 2779 C CA . SER A 1 353 ? -20.453 -19.734 12.617 1 49.56 353 SER A CA 1
ATOM 2780 C C . SER A 1 353 ? -21.688 -19.453 11.766 1 49.56 353 SER A C 1
ATOM 2782 O O . SER A 1 353 ? -22 -20.203 10.852 1 49.56 353 SER A O 1
ATOM 2784 N N . ALA A 1 354 ? -22.109 -18 11.688 1 46.94 354 ALA A N 1
ATOM 2785 C CA . ALA A 1 354 ? -23.203 -17.188 11.164 1 46.94 354 ALA A CA 1
ATOM 2786 C C . ALA A 1 354 ? -23.438 -17.469 9.688 1 46.94 354 ALA A C 1
ATOM 2788 O O . ALA A 1 354 ? -24.562 -17.312 9.195 1 46.94 354 ALA A O 1
ATOM 2789 N N . THR A 1 355 ? -22.516 -17.734 8.984 1 48.16 355 THR A N 1
ATOM 2790 C CA . THR A 1 355 ? -22.688 -17.906 7.547 1 48.16 355 THR A CA 1
ATOM 2791 C C . THR A 1 355 ? -23.531 -19.141 7.258 1 48.16 355 THR A C 1
ATOM 2793 O O . THR A 1 355 ? -24.422 -19.109 6.402 1 48.16 355 THR A O 1
ATOM 2796 N N . THR A 1 356 ? -23.141 -20.312 7.938 1 50.78 356 THR A N 1
ATOM 2797 C CA . THR A 1 356 ? -23.984 -21.5 7.773 1 50.78 356 THR A CA 1
ATOM 2798 C C . THR A 1 356 ? -25.375 -21.25 8.328 1 50.78 356 THR A C 1
ATOM 2800 O O . THR A 1 356 ? -26.359 -21.781 7.816 1 50.78 356 THR A O 1
ATOM 2803 N N . ALA A 1 357 ? -25.328 -20.578 9.391 1 47.91 357 ALA A N 1
ATOM 2804 C CA . ALA A 1 357 ? -26.641 -20.25 9.93 1 47.91 357 ALA A CA 1
ATOM 2805 C C . ALA A 1 357 ? -27.453 -19.438 8.93 1 47.91 357 ALA A C 1
ATOM 2807 O O . ALA A 1 357 ? -28.672 -19.641 8.797 1 47.91 357 ALA A O 1
ATOM 2808 N N . ALA A 1 358 ? -26.797 -18.469 8.328 1 45.88 358 ALA A N 1
ATOM 2809 C CA . ALA A 1 358 ? -27.547 -17.578 7.449 1 45.88 358 ALA A CA 1
ATOM 2810 C C . ALA A 1 358 ? -28.047 -18.312 6.207 1 45.88 358 ALA A C 1
ATOM 2812 O O . ALA A 1 358 ? -29.109 -18 5.68 1 45.88 358 ALA A O 1
ATOM 2813 N N . LEU A 1 359 ? -27.188 -19.188 5.648 1 52.03 359 LEU A N 1
ATOM 2814 C CA . LEU A 1 359 ? -27.656 -19.922 4.473 1 52.03 359 LEU A CA 1
ATOM 2815 C C . LEU A 1 359 ? -28.656 -21 4.859 1 52.03 359 LEU A C 1
ATOM 2817 O O . LEU A 1 359 ? -29.328 -21.562 3.996 1 52.03 359 LEU A O 1
ATOM 2821 N N . SER A 1 360 ? -28.547 -21.438 6.105 1 49.09 360 SER A N 1
ATOM 2822 C CA . SER A 1 360 ? -29.328 -22.609 6.523 1 49.09 360 SER A CA 1
ATOM 2823 C C . SER A 1 360 ? -30.828 -22.359 6.379 1 49.09 360 SER A C 1
ATOM 2825 O O . SER A 1 360 ? -31.625 -23.297 6.418 1 49.09 360 SER A O 1
ATOM 2827 N N . HIS A 1 361 ? -31.203 -21.094 6.418 1 48.38 361 HIS A N 1
ATOM 2828 C CA . HIS A 1 361 ? -32.625 -21.188 6.727 1 48.38 361 HIS A CA 1
ATOM 2829 C C . HIS A 1 361 ? -33.469 -21.203 5.449 1 48.38 361 HIS A C 1
ATOM 2831 O O . HIS A 1 361 ? -34.656 -21.516 5.492 1 48.38 361 HIS A O 1
ATOM 2837 N N . SER A 1 362 ? -32.875 -20.672 4.332 1 50.34 362 SER A N 1
ATOM 2838 C CA . SER A 1 362 ? -33.875 -20.688 3.277 1 50.34 362 SER A CA 1
ATOM 2839 C C . SER A 1 362 ? -33.625 -21.828 2.293 1 50.34 362 SER A C 1
ATOM 2841 O O . SER A 1 362 ? -32.5 -22.297 2.162 1 50.34 362 SER A O 1
ATOM 2843 N N . HIS A 1 363 ? -34.594 -22.688 1.877 1 49.34 363 HIS A N 1
ATOM 2844 C CA . HIS A 1 363 ? -34.531 -23.719 0.843 1 49.34 363 HIS A CA 1
ATOM 2845 C C . HIS A 1 363 ? -33.594 -23.328 -0.289 1 49.34 363 HIS A C 1
ATOM 2847 O O . HIS A 1 363 ? -32.875 -24.172 -0.83 1 49.34 363 HIS A O 1
ATOM 2853 N N . LEU A 1 364 ? -33.531 -22.125 -0.599 1 50.66 364 LEU A N 1
ATOM 2854 C CA . LEU A 1 364 ? -32.688 -21.562 -1.65 1 50.66 364 LEU A CA 1
ATOM 2855 C C . LEU A 1 364 ? -31.219 -21.656 -1.268 1 50.66 364 LEU A C 1
ATOM 2857 O O . LEU A 1 364 ? -30.375 -21.953 -2.111 1 50.66 364 LEU A O 1
ATOM 2861 N N . SER A 1 365 ? -31.078 -21.781 -0.092 1 66.19 365 SER A N 1
ATOM 2862 C CA . SER A 1 365 ? -29.703 -21.812 0.396 1 66.19 365 SER A CA 1
ATOM 2863 C C . SER A 1 365 ? -29.141 -23.219 0.361 1 66.19 365 SER A C 1
ATOM 2865 O O . SER A 1 365 ? -27.984 -23.422 -0.031 1 66.19 365 SER A O 1
ATOM 2867 N N . LEU A 1 366 ? -30.188 -24.203 0.383 1 68 366 LEU A N 1
ATOM 2868 C CA . LEU A 1 366 ? -29.719 -25.594 0.381 1 68 366 LEU A CA 1
ATOM 2869 C C . LEU A 1 366 ? -29.422 -26.062 -1.038 1 68 366 LEU A C 1
ATOM 2871 O O . LEU A 1 366 ? -28.422 -26.75 -1.271 1 68 366 LEU A O 1
ATOM 2875 N N . TYR A 1 367 ? -30.266 -25.688 -1.938 1 71.5 367 TYR A N 1
ATOM 2876 C CA . TYR A 1 367 ? -30.062 -26.062 -3.338 1 71.5 367 TYR A CA 1
ATOM 2877 C C . TYR A 1 367 ? -28.797 -25.422 -3.887 1 71.5 367 TYR A C 1
ATOM 2879 O O . TYR A 1 367 ? -28.016 -26.094 -4.586 1 71.5 367 TYR A O 1
ATOM 2887 N N . SER A 1 368 ? -28.641 -24.203 -3.531 1 78.81 368 SER A N 1
ATOM 2888 C CA . SER A 1 368 ? -27.438 -23.516 -3.998 1 78.81 368 SER A CA 1
ATOM 2889 C C . SER A 1 368 ? -26.172 -24.172 -3.455 1 78.81 368 SER A C 1
ATOM 2891 O O . SER A 1 368 ? -25.172 -24.297 -4.168 1 78.81 368 SER A O 1
ATOM 2893 N N . ARG A 1 369 ? -26.281 -24.656 -2.379 1 81.94 369 ARG A N 1
ATOM 2894 C CA . ARG A 1 369 ? -25.156 -25.328 -1.768 1 81.94 369 ARG A CA 1
ATOM 2895 C C . ARG A 1 369 ? -24.891 -26.672 -2.443 1 81.94 369 ARG A C 1
ATOM 2897 O O . ARG A 1 369 ? -23.734 -27.094 -2.604 1 81.94 369 ARG A O 1
ATOM 2904 N N . HIS A 1 370 ? -25.969 -27.25 -2.77 1 84.69 370 HIS A N 1
ATOM 2905 C CA . HIS A 1 370 ? -25.875 -28.547 -3.438 1 84.69 370 HIS A CA 1
ATOM 2906 C C . HIS A 1 370 ? -25.188 -28.422 -4.793 1 84.69 370 HIS A C 1
ATOM 2908 O O . HIS A 1 370 ? -24.25 -29.172 -5.102 1 84.69 370 HIS A O 1
ATOM 2914 N N . VAL A 1 371 ? -25.594 -27.469 -5.492 1 86 371 VAL A N 1
ATOM 2915 C CA . VAL A 1 371 ? -25 -27.219 -6.805 1 86 371 VAL A CA 1
ATOM 2916 C C . VAL A 1 371 ? -23.547 -26.797 -6.645 1 86 371 VAL A C 1
ATOM 2918 O O . VAL A 1 371 ? -22.672 -27.234 -7.395 1 86 371 VAL A O 1
ATOM 2921 N N . SER A 1 372 ? -23.344 -25.969 -5.711 1 90 372 SER A N 1
ATOM 2922 C CA . SER A 1 372 ? -21.984 -25.5 -5.449 1 90 372 SER A CA 1
ATOM 2923 C C . SER A 1 372 ? -21.062 -26.625 -5.02 1 90 372 SER A C 1
ATOM 2925 O O . SER A 1 372 ? -19.891 -26.656 -5.395 1 90 372 SER A O 1
ATOM 2927 N N . ALA A 1 373 ? -21.609 -27.5 -4.281 1 91.88 373 ALA A N 1
ATOM 2928 C CA . ALA A 1 373 ? -20.812 -28.641 -3.846 1 91.88 373 ALA A CA 1
ATOM 2929 C C . ALA A 1 373 ? -20.375 -29.484 -5.035 1 91.88 373 ALA A C 1
ATOM 2931 O O . ALA A 1 373 ? -19.219 -29.938 -5.09 1 91.88 373 ALA A O 1
ATOM 2932 N N . GLN A 1 374 ? -21.281 -29.688 -5.961 1 93.25 374 GLN A N 1
ATOM 2933 C CA . GLN A 1 374 ? -20.938 -30.469 -7.141 1 93.25 374 GLN A CA 1
ATOM 2934 C C . GLN A 1 374 ? -19.891 -29.766 -7.988 1 93.25 374 GLN A C 1
ATOM 2936 O O . GLN A 1 374 ? -18.938 -30.391 -8.461 1 93.25 374 GLN A O 1
ATOM 2941 N N . LEU A 1 375 ? -20.078 -28.531 -8.18 1 94.12 375 LEU A N 1
ATOM 2942 C CA . LEU A 1 375 ? -19.125 -27.766 -8.977 1 94.12 375 LEU A CA 1
ATOM 2943 C C . LEU A 1 375 ? -17.75 -27.766 -8.32 1 94.12 375 LEU A C 1
ATOM 2945 O O . LEU A 1 375 ? -16.734 -27.953 -9 1 94.12 375 LEU A O 1
ATOM 2949 N N . ALA A 1 376 ? -17.734 -27.516 -7.031 1 96.12 376 ALA A N 1
ATOM 2950 C CA . ALA A 1 376 ? -16.469 -27.547 -6.309 1 96.12 376 ALA A CA 1
ATOM 2951 C C . ALA A 1 376 ? -15.781 -28.891 -6.449 1 96.12 376 ALA A C 1
ATOM 2953 O O . ALA A 1 376 ? -14.578 -28.969 -6.703 1 96.12 376 ALA A O 1
ATOM 2954 N N . PHE A 1 377 ? -16.547 -29.938 -6.316 1 97.12 377 PHE A N 1
ATOM 2955 C CA . PHE A 1 377 ? -16.031 -31.281 -6.402 1 97.12 377 PHE A CA 1
ATOM 2956 C C . PHE A 1 377 ? -15.477 -31.562 -7.797 1 97.12 377 PHE A C 1
ATOM 2958 O O . PHE A 1 377 ? -14.375 -32.094 -7.941 1 97.12 377 PHE A O 1
ATOM 2965 N N . GLU A 1 378 ? -16.156 -31.203 -8.828 1 95.69 378 GLU A N 1
ATOM 2966 C CA . GLU A 1 378 ? -15.742 -31.422 -10.211 1 95.69 378 GLU A CA 1
ATOM 2967 C C . GLU A 1 378 ? -14.453 -30.672 -10.523 1 95.69 378 GLU A C 1
ATOM 2969 O O . GLU A 1 378 ? -13.547 -31.219 -11.172 1 95.69 378 GLU A O 1
ATOM 2974 N N . HIS A 1 379 ? -14.422 -29.516 -10.109 1 98 379 HIS A N 1
ATOM 2975 C CA . HIS A 1 379 ? -13.25 -28.703 -10.422 1 98 379 HIS A CA 1
ATOM 2976 C C . HIS A 1 379 ? -12.062 -29.078 -9.555 1 98 379 HIS A C 1
ATOM 2978 O O . HIS A 1 379 ? -10.914 -28.938 -9.969 1 98 379 HIS A O 1
ATOM 2984 N N . ALA A 1 380 ? -12.312 -29.547 -8.352 1 98.38 380 ALA A N 1
ATOM 2985 C CA . ALA A 1 380 ? -11.219 -30.141 -7.582 1 98.38 380 ALA A CA 1
ATOM 2986 C C . ALA A 1 380 ? -10.625 -31.344 -8.305 1 98.38 380 ALA A C 1
ATOM 2988 O O . ALA A 1 380 ? -9.406 -31.516 -8.344 1 98.38 380 ALA A O 1
ATOM 2989 N N . GLN A 1 381 ? -11.484 -32.125 -8.875 1 97.44 381 GLN A N 1
ATOM 2990 C CA . GLN A 1 381 ? -11.039 -33.281 -9.648 1 97.44 381 GLN A CA 1
ATOM 2991 C C . GLN A 1 381 ? -10.281 -32.844 -10.898 1 97.44 381 GLN A C 1
ATOM 2993 O O . GLN A 1 381 ? -9.305 -33.5 -11.297 1 97.44 381 GLN A O 1
ATOM 2998 N N . ALA A 1 382 ? -10.766 -31.797 -11.469 1 97.56 382 ALA A N 1
ATOM 2999 C CA . ALA A 1 382 ? -10.094 -31.281 -12.656 1 97.56 382 ALA A CA 1
ATOM 3000 C C . ALA A 1 382 ? -8.672 -30.844 -12.328 1 97.56 382 ALA A C 1
ATOM 3002 O O . ALA A 1 382 ? -7.746 -31.062 -13.117 1 97.56 382 ALA A O 1
ATOM 3003 N N . VAL A 1 383 ? -8.469 -30.188 -11.227 1 98.38 383 VAL A N 1
ATOM 3004 C CA . VAL A 1 383 ? -7.137 -29.781 -10.789 1 98.38 383 VAL A CA 1
ATOM 3005 C C . VAL A 1 383 ? -6.246 -31.016 -10.641 1 98.38 383 VAL A C 1
ATOM 3007 O O . VAL A 1 383 ? -5.117 -31.031 -11.125 1 98.38 383 VAL A O 1
ATOM 3010 N N . SER A 1 384 ? -6.789 -32.062 -9.992 1 98.12 384 SER A N 1
ATOM 3011 C CA . SER A 1 384 ? -6.035 -33.312 -9.805 1 98.12 384 SER A CA 1
ATOM 3012 C C . SER A 1 384 ? -5.676 -33.938 -11.141 1 98.12 384 SER A C 1
ATOM 3014 O O . SER A 1 384 ? -4.57 -34.469 -11.312 1 98.12 384 SER A O 1
ATOM 3016 N N . GLN A 1 385 ? -6.633 -33.906 -12.016 1 97 385 GLN A N 1
ATOM 3017 C CA . GLN A 1 385 ? -6.398 -34.469 -13.336 1 97 385 GLN A CA 1
ATOM 3018 C C . GLN A 1 385 ? -5.312 -33.719 -14.086 1 97 385 GLN A C 1
ATOM 3020 O O . GLN A 1 385 ? -4.48 -34.312 -14.766 1 97 385 GLN A O 1
ATOM 3025 N N . LEU A 1 386 ? -5.344 -32.438 -14 1 97.44 386 LEU A N 1
ATOM 3026 C CA . LEU A 1 386 ? -4.316 -31.609 -14.641 1 97.44 386 LEU A CA 1
ATOM 3027 C C . LEU A 1 386 ? -2.939 -31.922 -14.062 1 97.44 386 LEU A C 1
ATOM 3029 O O . LEU A 1 386 ? -1.955 -32 -14.797 1 97.44 386 LEU A O 1
ATOM 3033 N N . ILE A 1 387 ? -2.889 -32.094 -12.812 1 97.62 387 ILE A N 1
ATOM 3034 C CA . ILE A 1 387 ? -1.627 -32.406 -12.148 1 97.62 387 ILE A CA 1
ATOM 3035 C C . ILE A 1 387 ? -1.152 -33.812 -12.594 1 97.62 387 ILE A C 1
ATOM 3037 O O . ILE A 1 387 ? 0.031 -34 -12.883 1 97.62 387 ILE A O 1
ATOM 3041 N N . LYS A 1 388 ? -2.07 -34.719 -12.664 1 95.62 388 LYS A N 1
ATOM 3042 C CA . LYS A 1 388 ? -1.744 -36.062 -13.141 1 95.62 388 LYS A CA 1
ATOM 3043 C C . LYS A 1 388 ? -1.184 -36 -14.562 1 95.62 388 LYS A C 1
ATOM 3045 O O . LYS A 1 388 ? -0.157 -36.625 -14.852 1 95.62 388 LYS A O 1
ATOM 3050 N N . LEU A 1 389 ? -1.851 -35.281 -15.406 1 94.06 389 LEU A N 1
ATOM 3051 C CA . LEU A 1 389 ? -1.428 -35.156 -16.797 1 94.06 389 LEU A CA 1
ATOM 3052 C C . LEU A 1 389 ? -0.089 -34.438 -16.906 1 94.06 389 LEU A C 1
ATOM 3054 O O . LEU A 1 389 ? 0.72 -34.75 -17.781 1 94.06 389 LEU A O 1
ATOM 3058 N N . SER A 1 390 ? 0.146 -33.438 -16.047 1 94.44 390 SER A N 1
ATOM 3059 C CA . SER A 1 390 ? 1.403 -32.719 -16.062 1 94.44 390 SER A CA 1
ATOM 3060 C C . SER A 1 390 ? 2.594 -33.625 -15.844 1 94.44 390 SER A C 1
ATOM 3062 O O . SER A 1 390 ? 3.658 -33.438 -16.438 1 94.44 390 SER A O 1
ATOM 3064 N N . GLN A 1 391 ? 2.4 -34.625 -15.055 1 91.31 391 GLN A N 1
ATOM 3065 C CA . GLN A 1 391 ? 3.475 -35.562 -14.727 1 91.31 391 GLN A CA 1
ATOM 3066 C C . GLN A 1 391 ? 3.547 -36.688 -15.742 1 91.31 391 GLN A C 1
ATOM 3068 O O . GLN A 1 391 ? 4.629 -37.031 -16.234 1 91.31 391 GLN A O 1
ATOM 3073 N N . ARG A 1 392 ? 2.449 -37.219 -16.125 1 88.75 392 ARG A N 1
ATOM 3074 C CA . ARG A 1 392 ? 2.426 -38.469 -16.906 1 88.75 392 ARG A CA 1
ATOM 3075 C C . ARG A 1 392 ? 2.473 -38.156 -18.391 1 88.75 392 ARG A C 1
ATOM 3077 O O . ARG A 1 392 ? 3.1 -38.906 -19.156 1 88.75 392 ARG A O 1
ATOM 3084 N N . HIS A 1 393 ? 1.812 -37.156 -18.797 1 88.25 393 HIS A N 1
ATOM 3085 C CA . HIS A 1 393 ? 1.672 -36.906 -20.219 1 88.25 393 HIS A CA 1
ATOM 3086 C C . HIS A 1 393 ? 2.588 -35.75 -20.672 1 88.25 393 HIS A C 1
ATOM 3088 O O . HIS A 1 393 ? 3.359 -35.906 -21.625 1 88.25 393 HIS A O 1
ATOM 3094 N N . TYR A 1 394 ? 2.537 -34.688 -20 1 88.69 394 TYR A N 1
ATOM 3095 C CA . TYR A 1 394 ? 3.285 -33.5 -20.438 1 88.69 394 TYR A CA 1
ATOM 3096 C C . TYR A 1 394 ? 4.715 -33.562 -19.922 1 88.69 394 TYR A C 1
ATOM 3098 O O . TYR A 1 394 ? 5.582 -32.812 -20.391 1 88.69 394 TYR A O 1
ATOM 3106 N N . ASN A 1 395 ? 5.02 -34.375 -18.953 1 90.12 395 ASN A N 1
ATOM 3107 C CA . ASN A 1 395 ? 6.344 -34.562 -18.359 1 90.12 395 ASN A CA 1
ATOM 3108 C C . ASN A 1 395 ? 6.98 -33.219 -17.969 1 90.12 395 ASN A C 1
ATOM 3110 O O . ASN A 1 395 ? 8.109 -32.938 -18.359 1 90.12 395 ASN A O 1
ATOM 3114 N N . ILE A 1 396 ? 6.199 -32.438 -17.328 1 91.81 396 ILE A N 1
ATOM 3115 C CA . ILE A 1 396 ? 6.691 -31.156 -16.859 1 91.81 396 ILE A CA 1
ATOM 3116 C C . ILE A 1 396 ? 7.531 -31.359 -15.602 1 91.81 396 ILE A C 1
ATOM 3118 O O . ILE A 1 396 ? 7.098 -32.031 -14.648 1 91.81 396 ILE A O 1
ATOM 3122 N N . ASP A 1 397 ? 8.734 -30.828 -15.617 1 89.56 397 ASP A N 1
ATOM 3123 C CA . ASP A 1 397 ? 9.578 -30.859 -14.43 1 89.56 397 ASP A CA 1
ATOM 3124 C C . ASP A 1 397 ? 8.922 -30.109 -13.273 1 89.56 397 ASP A C 1
ATOM 3126 O O . ASP A 1 397 ? 8.617 -28.922 -13.383 1 89.56 397 ASP A O 1
ATOM 3130 N N . PRO A 1 398 ? 8.68 -30.75 -12.141 1 89.81 398 PRO A N 1
ATOM 3131 C CA . PRO A 1 398 ? 8.016 -30.109 -11 1 89.81 398 PRO A CA 1
ATOM 3132 C C . PRO A 1 398 ? 8.758 -28.859 -10.508 1 89.81 398 PRO A C 1
ATOM 3134 O O . PRO A 1 398 ? 8.133 -27.953 -9.953 1 89.81 398 PRO A O 1
ATOM 3137 N N . ASP A 1 399 ? 10.062 -28.812 -10.781 1 87 399 ASP A N 1
ATOM 3138 C CA . ASP A 1 399 ? 10.859 -27.672 -10.336 1 87 399 ASP A CA 1
ATOM 3139 C C . ASP A 1 399 ? 10.5 -26.406 -11.109 1 87 399 ASP A C 1
ATOM 3141 O O . ASP A 1 399 ? 10.812 -25.297 -10.672 1 87 399 ASP A O 1
ATOM 3145 N N . ARG A 1 400 ? 9.836 -26.578 -12.195 1 91.19 400 ARG A N 1
ATOM 3146 C CA . ARG A 1 400 ? 9.508 -25.438 -13.055 1 91.19 400 ARG A CA 1
ATOM 3147 C C . ARG A 1 400 ? 8.078 -24.953 -12.805 1 91.19 400 ARG A C 1
ATOM 3149 O O . ARG A 1 400 ? 7.668 -23.922 -13.336 1 91.19 400 ARG A O 1
ATOM 3156 N N . ILE A 1 401 ? 7.355 -25.719 -11.992 1 93.38 401 ILE A N 1
ATOM 3157 C CA . ILE A 1 401 ? 5.941 -25.422 -11.781 1 93.38 401 ILE A CA 1
ATOM 3158 C C . ILE A 1 401 ? 5.789 -24.406 -10.656 1 93.38 401 ILE A C 1
ATOM 3160 O O . ILE A 1 401 ? 6.41 -24.547 -9.594 1 93.38 401 ILE A O 1
ATOM 3164 N N . PRO A 1 402 ? 5.012 -23.312 -10.828 1 92.88 402 PRO A N 1
ATOM 3165 C CA . PRO A 1 402 ? 4.785 -22.312 -9.773 1 92.88 402 PRO A CA 1
ATOM 3166 C C . PRO A 1 402 ? 4.105 -22.906 -8.547 1 92.88 402 PRO A C 1
ATOM 3168 O O . PRO A 1 402 ? 3.295 -23.828 -8.664 1 92.88 402 PRO A O 1
ATOM 3171 N N . GLY A 1 403 ? 4.387 -22.328 -7.406 1 92 403 GLY A N 1
ATOM 3172 C CA . GLY A 1 403 ? 3.895 -22.828 -6.133 1 92 403 GLY A CA 1
ATOM 3173 C C . GLY A 1 403 ? 2.381 -22.812 -6.027 1 92 403 GLY A C 1
ATOM 3174 O O . GLY A 1 403 ? 1.795 -23.641 -5.312 1 92 403 GLY A O 1
ATOM 3175 N N . PHE A 1 404 ? 1.738 -21.984 -6.742 1 94.06 404 PHE A N 1
ATOM 3176 C CA . PHE A 1 404 ? 0.286 -21.875 -6.699 1 94.06 404 PHE A CA 1
ATOM 3177 C C . PHE A 1 404 ? -0.377 -23.188 -7.086 1 94.06 404 PHE A C 1
ATOM 3179 O O . PHE A 1 404 ? -1.459 -23.516 -6.59 1 94.06 404 PHE A O 1
ATOM 3186 N N . VAL A 1 405 ? 0.254 -23.953 -7.926 1 96.56 405 VAL A N 1
ATOM 3187 C CA . VAL A 1 405 ? -0.301 -25.234 -8.367 1 96.56 405 VAL A CA 1
ATOM 3188 C C . VAL A 1 405 ? -0.402 -26.188 -7.18 1 96.56 405 VAL A C 1
ATOM 3190 O O . VAL A 1 405 ? -1.39 -26.922 -7.047 1 96.56 405 VAL A O 1
ATOM 3193 N N . SER A 1 406 ? 0.559 -26.172 -6.344 1 96.19 406 SER A N 1
ATOM 3194 C CA . SER A 1 406 ? 0.513 -27.031 -5.16 1 96.19 406 SER A CA 1
ATOM 3195 C C . SER A 1 406 ? -0.535 -26.531 -4.164 1 96.19 406 SER A C 1
ATOM 3197 O O . SER A 1 406 ? -1.145 -27.344 -3.453 1 96.19 406 SER A O 1
ATOM 3199 N N . PHE A 1 407 ? -0.685 -25.281 -4.156 1 95.38 407 PHE A N 1
ATOM 3200 C CA . PHE A 1 407 ? -1.77 -24.75 -3.34 1 95.38 407 PHE A CA 1
ATOM 3201 C C . PHE A 1 407 ? -3.119 -25.266 -3.838 1 95.38 407 PHE A C 1
ATOM 3203 O O . PHE A 1 407 ? -3.969 -25.656 -3.039 1 95.38 407 PHE A O 1
ATOM 3210 N N . ALA A 1 408 ? -3.275 -25.172 -5.09 1 97.38 408 ALA A N 1
ATOM 3211 C CA . ALA A 1 408 ? -4.508 -25.703 -5.668 1 97.38 408 ALA A CA 1
ATOM 3212 C C . ALA A 1 408 ? -4.672 -27.188 -5.359 1 97.38 408 ALA A C 1
ATOM 3214 O O . ALA A 1 408 ? -5.785 -27.656 -5.117 1 97.38 408 ALA A O 1
ATOM 3215 N N . ALA A 1 409 ? -3.568 -27.906 -5.41 1 98.12 409 ALA A N 1
ATOM 3216 C CA . ALA A 1 409 ? -3.586 -29.312 -5.043 1 98.12 409 ALA A CA 1
ATOM 3217 C C . ALA A 1 409 ? -4.07 -29.5 -3.611 1 98.12 409 ALA A C 1
ATOM 3219 O O . ALA A 1 409 ? -4.879 -30.391 -3.334 1 98.12 409 ALA A O 1
ATOM 3220 N N . TYR A 1 410 ? -3.605 -28.734 -2.791 1 96.88 410 TYR A N 1
ATOM 3221 C CA . TYR A 1 410 ? -4.004 -28.781 -1.389 1 96.88 410 TYR A CA 1
ATOM 3222 C C . TYR A 1 410 ? -5.496 -28.516 -1.236 1 96.88 410 TYR A C 1
ATOM 3224 O O . TYR A 1 410 ? -6.199 -29.25 -0.535 1 96.88 410 TYR A O 1
ATOM 3232 N N . SER A 1 411 ? -5.934 -27.438 -1.824 1 96.56 411 SER A N 1
ATOM 3233 C CA . SER A 1 411 ? -7.355 -27.109 -1.783 1 96.56 411 SER A CA 1
ATOM 3234 C C . SER A 1 411 ? -8.195 -28.25 -2.344 1 96.56 411 SER A C 1
ATOM 3236 O O . SER A 1 411 ? -9.281 -28.547 -1.826 1 96.56 411 SER A O 1
ATOM 3238 N N . ALA A 1 412 ? -7.699 -28.797 -3.412 1 98.12 412 ALA A N 1
ATOM 3239 C CA . ALA A 1 412 ? -8.398 -29.938 -4.008 1 98.12 412 ALA A CA 1
ATOM 3240 C C . ALA A 1 412 ? -8.438 -31.125 -3.045 1 98.12 412 ALA A C 1
ATOM 3242 O O . ALA A 1 412 ? -9.422 -31.859 -3.002 1 98.12 412 ALA A O 1
ATOM 3243 N N . CYS A 1 413 ? -7.418 -31.328 -2.279 1 97.25 413 CYS A N 1
ATOM 3244 C CA . CYS A 1 413 ? -7.418 -32.344 -1.246 1 97.25 413 CYS A CA 1
ATOM 3245 C C . CYS A 1 413 ? -8.508 -32.094 -0.216 1 97.25 413 CYS A C 1
ATOM 3247 O O . CYS A 1 413 ? -9.234 -33 0.172 1 97.25 413 CYS A O 1
ATOM 3249 N N . ALA A 1 414 ? -8.586 -30.875 0.175 1 95.75 414 ALA A N 1
ATOM 3250 C CA . ALA A 1 414 ? -9.562 -30.5 1.195 1 95.75 414 ALA A CA 1
ATOM 3251 C C . ALA A 1 414 ? -10.977 -30.859 0.748 1 95.75 414 ALA A C 1
ATOM 3253 O O . ALA A 1 414 ? -11.805 -31.281 1.557 1 95.75 414 ALA A O 1
ATOM 3254 N N . VAL A 1 415 ? -11.281 -30.688 -0.479 1 96.5 415 VAL A N 1
ATOM 3255 C CA . VAL A 1 415 ? -12.617 -30.938 -1.019 1 96.5 415 VAL A CA 1
ATOM 3256 C C . VAL A 1 415 ? -12.836 -32.438 -1.173 1 96.5 415 VAL A C 1
ATOM 3258 O O . VAL A 1 415 ? -13.961 -32.938 -1.003 1 96.5 415 VAL A O 1
ATOM 3261 N N . GLN A 1 416 ? -11.766 -33.219 -1.426 1 97.06 416 GLN A N 1
ATOM 3262 C CA . GLN A 1 416 ? -11.93 -34.625 -1.846 1 97.06 416 GLN A CA 1
ATOM 3263 C C . GLN A 1 416 ? -11.711 -35.562 -0.678 1 97.06 416 GLN A C 1
ATOM 3265 O O . GLN A 1 416 ? -12.227 -36.688 -0.681 1 97.06 416 GLN A O 1
ATOM 3270 N N . ILE A 1 417 ? -11.023 -35.156 0.357 1 95.5 417 ILE A N 1
ATOM 3271 C CA . ILE A 1 417 ? -10.695 -36.031 1.478 1 95.5 417 ILE A CA 1
ATOM 3272 C C . ILE A 1 417 ? -11.969 -36.5 2.164 1 95.5 417 ILE A C 1
ATOM 3274 O O . ILE A 1 417 ? -12.086 -37.688 2.541 1 95.5 417 ILE A O 1
ATOM 3278 N N . PRO A 1 418 ? -12.961 -35.625 2.326 1 93.44 418 PRO A N 1
ATOM 3279 C CA . PRO A 1 418 ? -14.195 -36.094 2.961 1 93.44 418 PRO A CA 1
ATOM 3280 C C . PRO A 1 418 ? -14.797 -37.312 2.266 1 93.44 418 PRO A C 1
ATOM 3282 O O . PRO A 1 418 ? -15.578 -38.062 2.873 1 93.44 418 PRO A O 1
ATOM 3285 N N . PHE A 1 419 ? -14.484 -37.594 1.089 1 95.81 419 PHE A N 1
ATOM 3286 C CA . PHE A 1 419 ? -15.102 -38.688 0.307 1 95.81 419 PHE A CA 1
ATOM 3287 C C . PHE A 1 419 ? -14.328 -39.969 0.47 1 95.81 419 PHE A C 1
ATOM 3289 O O . PHE A 1 419 ? -14.664 -41 -0.158 1 95.81 419 PHE A O 1
ATOM 3296 N N . PHE A 1 420 ? -13.328 -39.938 1.339 1 94.62 420 PHE A N 1
ATOM 3297 C CA . PHE A 1 420 ? -12.555 -41.125 1.623 1 94.62 420 PHE A CA 1
ATOM 3298 C C . PHE A 1 420 ? -13.43 -42.188 2.291 1 94.62 420 PHE A C 1
ATOM 3300 O O . PHE A 1 420 ? -13.109 -43.375 2.266 1 94.62 420 PHE A O 1
ATOM 3307 N N . TRP A 1 421 ? -14.555 -41.812 2.84 1 92.94 421 TRP A N 1
ATOM 3308 C CA . TRP A 1 421 ? -15.445 -42.719 3.564 1 92.94 421 TRP A CA 1
ATOM 3309 C C . TRP A 1 421 ? -16.812 -42.781 2.891 1 92.94 421 TRP A C 1
ATOM 3311 O O . TRP A 1 421 ? -17.797 -43.156 3.52 1 92.94 421 TRP A O 1
ATOM 3321 N N . CYS A 1 422 ? -16.812 -42.312 1.688 1 93.62 422 CYS A N 1
ATOM 3322 C CA . CYS A 1 422 ? -18.031 -42.375 0.906 1 93.62 422 CYS A CA 1
ATOM 3323 C C . CYS A 1 422 ? -18.453 -43.812 0.667 1 93.62 422 CYS A C 1
ATOM 3325 O O . CYS A 1 422 ? -17.609 -44.688 0.431 1 93.62 422 CYS A O 1
ATOM 3327 N N . SER A 1 423 ? -19.75 -44.156 0.729 1 93.44 423 SER A N 1
ATOM 3328 C CA . SER A 1 423 ? -20.266 -45.5 0.554 1 93.44 423 SER A CA 1
ATOM 3329 C C . SER A 1 423 ? -20.125 -45.969 -0.895 1 93.44 423 SER A C 1
ATOM 3331 O O . SER A 1 423 ? -19.984 -47.156 -1.163 1 93.44 423 SER A O 1
ATOM 3333 N N . ASN A 1 424 ? -20.234 -45.031 -1.847 1 94.06 424 ASN A N 1
ATOM 3334 C CA . ASN A 1 424 ? -19.984 -45.344 -3.248 1 94.06 424 ASN A CA 1
ATOM 3335 C C . ASN A 1 424 ? -18.5 -45.594 -3.512 1 94.06 424 ASN A C 1
ATOM 3337 O O . ASN A 1 424 ? -17.703 -44.656 -3.512 1 94.06 424 ASN A O 1
ATOM 3341 N N . GLN A 1 425 ? -18.172 -46.812 -3.885 1 91.5 425 GLN A N 1
ATOM 3342 C CA . GLN A 1 425 ? -16.781 -47.25 -3.998 1 91.5 425 GLN A CA 1
ATOM 3343 C C . GLN A 1 425 ? -16.078 -46.531 -5.148 1 91.5 425 GLN A C 1
ATOM 3345 O O . GLN A 1 425 ? -14.875 -46.25 -5.07 1 91.5 425 GLN A O 1
ATOM 3350 N N . ASP A 1 426 ? -16.812 -46.25 -6.207 1 92.31 426 ASP A N 1
ATOM 3351 C CA . ASP A 1 426 ? -16.203 -45.562 -7.344 1 92.31 426 ASP A CA 1
ATOM 3352 C C . ASP A 1 426 ? -15.766 -44.156 -6.949 1 92.31 426 ASP A C 1
ATOM 3354 O O . ASP A 1 426 ? -14.68 -43.719 -7.32 1 92.31 426 ASP A O 1
ATOM 3358 N N . VAL A 1 427 ? -16.656 -43.5 -6.223 1 95.19 427 VAL A N 1
ATOM 3359 C CA . VAL A 1 427 ? -16.359 -42.125 -5.773 1 95.19 427 VAL A CA 1
ATOM 3360 C C . VAL A 1 427 ? -15.195 -42.156 -4.789 1 95.19 427 VAL A C 1
ATOM 3362 O O . VAL A 1 427 ? -14.297 -41.312 -4.855 1 95.19 427 VAL A O 1
ATOM 3365 N N . GLN A 1 428 ? -15.148 -43.094 -3.9 1 94.56 428 GLN A N 1
ATOM 3366 C CA . GLN A 1 428 ? -14.094 -43.219 -2.904 1 94.56 428 GLN A CA 1
ATOM 3367 C C . GLN A 1 428 ? -12.742 -43.469 -3.566 1 94.56 428 GLN A C 1
ATOM 3369 O O . GLN A 1 428 ? -11.75 -42.812 -3.209 1 94.56 428 GLN A O 1
ATOM 3374 N N . THR A 1 429 ? -12.719 -44.375 -4.562 1 93.56 429 THR A N 1
ATOM 3375 C CA . THR A 1 429 ? -11.477 -44.75 -5.238 1 93.56 429 THR A CA 1
ATOM 3376 C C . THR A 1 429 ? -10.945 -43.562 -6.043 1 93.56 429 THR A C 1
ATOM 3378 O O . THR A 1 429 ? -9.734 -43.312 -6.047 1 93.56 429 THR A O 1
ATOM 3381 N N . ARG A 1 430 ? -11.812 -42.906 -6.719 1 95.06 430 ARG A N 1
ATOM 3382 C CA . ARG A 1 430 ? -11.406 -41.75 -7.504 1 95.06 430 ARG A CA 1
ATOM 3383 C C . ARG A 1 430 ? -10.852 -40.656 -6.609 1 95.06 430 ARG A C 1
ATOM 3385 O O . ARG A 1 430 ? -9.828 -40.031 -6.926 1 95.06 430 ARG A O 1
ATOM 3392 N N . ALA A 1 431 ? -11.539 -40.344 -5.504 1 96.5 431 ALA A N 1
ATOM 3393 C CA . ALA A 1 431 ? -11.086 -39.312 -4.562 1 96.5 431 ALA A CA 1
ATOM 3394 C C . ALA A 1 431 ? -9.719 -39.656 -3.99 1 96.5 431 ALA A C 1
ATOM 3396 O O . ALA A 1 431 ? -8.836 -38.812 -3.91 1 96.5 431 ALA A O 1
ATOM 3397 N N . ARG A 1 432 ? -9.516 -40.906 -3.605 1 95 432 ARG A N 1
ATOM 3398 C CA . ARG A 1 432 ? -8.25 -41.344 -3.029 1 95 432 ARG A CA 1
ATOM 3399 C C . ARG A 1 432 ? -7.121 -41.25 -4.051 1 95 432 ARG A C 1
ATOM 3401 O O . ARG A 1 432 ? -6.023 -40.812 -3.727 1 95 432 ARG A O 1
ATOM 3408 N N . SER A 1 433 ? -7.41 -41.688 -5.289 1 95.38 433 SER A N 1
ATOM 3409 C CA . SER A 1 433 ? -6.41 -41.594 -6.352 1 95.38 433 SER A CA 1
ATOM 3410 C C . SER A 1 433 ? -6.016 -40.156 -6.637 1 95.38 433 SER A C 1
ATOM 3412 O O . SER A 1 433 ? -4.836 -39.844 -6.809 1 95.38 433 SER A O 1
ATOM 3414 N N . ASN A 1 434 ? -7.031 -39.312 -6.727 1 96.69 434 ASN A N 1
ATOM 3415 C CA . ASN A 1 434 ? -6.777 -37.906 -6.988 1 96.69 434 ASN A CA 1
ATOM 3416 C C . ASN A 1 434 ? -5.965 -37.281 -5.867 1 96.69 434 ASN A C 1
ATOM 3418 O O . ASN A 1 434 ? -5.023 -36.531 -6.129 1 96.69 434 ASN A O 1
ATOM 3422 N N . VAL A 1 435 ? -6.312 -37.531 -4.613 1 97.5 435 VAL A N 1
ATOM 3423 C CA . VAL A 1 435 ? -5.609 -36.969 -3.471 1 97.5 435 VAL A CA 1
ATOM 3424 C C . VAL A 1 435 ? -4.164 -37.438 -3.449 1 97.5 435 VAL A C 1
ATOM 3426 O O . VAL A 1 435 ? -3.248 -36.688 -3.123 1 97.5 435 VAL A O 1
ATOM 3429 N N . LEU A 1 436 ? -3.99 -38.719 -3.826 1 95.75 436 LEU A N 1
ATOM 3430 C CA . LEU A 1 436 ? -2.641 -39.25 -3.873 1 95.75 436 LEU A CA 1
ATOM 3431 C C . LEU A 1 436 ? -1.779 -38.5 -4.879 1 95.75 436 LEU A C 1
ATOM 3433 O O . LEU A 1 436 ? -0.626 -38.188 -4.594 1 95.75 436 LEU A O 1
ATOM 3437 N N . VAL A 1 437 ? -2.324 -38.25 -6.039 1 96.25 437 VAL A N 1
ATOM 3438 C CA . VAL A 1 437 ? -1.623 -37.5 -7.07 1 96.25 437 VAL A CA 1
ATOM 3439 C C . VAL A 1 437 ? -1.266 -36.125 -6.539 1 96.25 437 VAL A C 1
ATOM 3441 O O . VAL A 1 437 ? -0.146 -35.625 -6.738 1 96.25 437 VAL A O 1
ATOM 3444 N N . ASN A 1 438 ? -2.24 -35.469 -5.891 1 97.94 438 ASN A N 1
ATOM 3445 C CA . ASN A 1 438 ? -2.027 -34.125 -5.34 1 97.94 438 ASN A CA 1
ATOM 3446 C C . ASN A 1 438 ? -0.942 -34.156 -4.266 1 97.94 438 ASN A C 1
ATOM 3448 O O . ASN A 1 438 ? -0.083 -33.25 -4.242 1 97.94 438 ASN A O 1
ATOM 3452 N N . LEU A 1 439 ? -0.968 -35.125 -3.389 1 96.69 439 LEU A N 1
ATOM 3453 C CA . LEU A 1 439 ? 0.003 -35.219 -2.305 1 96.69 439 LEU A CA 1
ATOM 3454 C C . LEU A 1 439 ? 1.408 -35.438 -2.85 1 96.69 439 LEU A C 1
ATOM 3456 O O . LEU A 1 439 ? 2.381 -34.906 -2.32 1 96.69 439 LEU A O 1
ATOM 3460 N N . ARG A 1 440 ? 1.517 -36.219 -3.863 1 94.88 440 ARG A N 1
ATOM 3461 C CA . ARG A 1 440 ? 2.824 -36.438 -4.473 1 94.88 440 ARG A CA 1
ATOM 3462 C C . ARG A 1 440 ? 3.385 -35.156 -5.055 1 94.88 440 ARG A C 1
ATOM 3464 O O . ARG A 1 440 ? 4.582 -34.875 -4.934 1 94.88 440 ARG A O 1
ATOM 3471 N N . MET A 1 441 ? 2.512 -34.438 -5.691 1 96 441 MET A N 1
ATOM 3472 C CA . MET A 1 441 ? 2.928 -33.125 -6.207 1 96 441 MET A CA 1
ATOM 3473 C C . MET A 1 441 ? 3.381 -32.219 -5.074 1 96 441 MET A C 1
ATOM 3475 O O . MET A 1 441 ? 4.422 -31.562 -5.176 1 96 441 MET A O 1
ATOM 3479 N N . ILE A 1 442 ? 2.615 -32.156 -4.004 1 95.69 442 ILE A N 1
ATOM 3480 C CA . ILE A 1 442 ? 2.941 -31.328 -2.846 1 95.69 442 ILE A CA 1
ATOM 3481 C C . ILE A 1 442 ? 4.273 -31.781 -2.25 1 95.69 442 ILE A C 1
ATOM 3483 O O . ILE A 1 442 ? 5.109 -30.953 -1.886 1 95.69 442 ILE A O 1
ATOM 3487 N N . GLN A 1 443 ? 4.5 -33.062 -2.189 1 93.19 443 GLN A N 1
ATOM 3488 C CA . GLN A 1 443 ? 5.742 -33.594 -1.652 1 93.19 443 GLN A CA 1
ATOM 3489 C C . GLN A 1 443 ? 6.938 -33.188 -2.508 1 93.19 443 GLN A C 1
ATOM 3491 O O . GLN A 1 443 ? 7.973 -32.781 -1.98 1 93.19 443 GLN A O 1
ATOM 3496 N N . GLN A 1 444 ? 6.766 -33.344 -3.812 1 91.44 444 GLN A N 1
ATOM 3497 C CA . GLN A 1 444 ? 7.855 -33.031 -4.727 1 91.44 444 GLN A CA 1
ATOM 3498 C C . GLN A 1 444 ? 8.164 -31.516 -4.699 1 91.44 444 GLN A C 1
ATOM 3500 O O . GLN A 1 444 ? 9.328 -31.125 -4.59 1 91.44 444 GLN A O 1
ATOM 3505 N N . MET A 1 445 ? 7.176 -30.719 -4.762 1 93.56 445 MET A N 1
ATOM 3506 C CA . MET A 1 445 ? 7.375 -29.281 -4.824 1 93.56 445 MET A CA 1
ATOM 3507 C C . MET A 1 445 ? 7.746 -28.719 -3.453 1 93.56 445 MET A C 1
ATOM 3509 O O . MET A 1 445 ? 8.32 -27.625 -3.355 1 93.56 445 MET A O 1
ATOM 3513 N N . GLY A 1 446 ? 7.348 -29.422 -2.416 1 90.25 446 GLY A N 1
ATOM 3514 C CA . GLY A 1 446 ? 7.672 -29.016 -1.06 1 90.25 446 GLY A CA 1
ATOM 3515 C C . GLY A 1 446 ? 9.164 -29.016 -0.774 1 90.25 446 GLY A C 1
ATOM 3516 O O . GLY A 1 446 ? 9.609 -28.406 0.199 1 90.25 446 GLY A O 1
ATOM 3517 N N . LYS A 1 447 ? 9.922 -29.609 -1.688 1 83.25 447 LYS A N 1
ATOM 3518 C CA . LYS A 1 447 ? 11.375 -29.609 -1.548 1 83.25 447 LYS A CA 1
ATOM 3519 C C . LYS A 1 447 ? 11.953 -28.234 -1.832 1 83.25 447 LYS A C 1
ATOM 3521 O O . LYS A 1 447 ? 12.992 -27.859 -1.275 1 83.25 447 LYS A O 1
ATOM 3526 N N . HIS A 1 448 ? 11.211 -27.469 -2.682 1 83.31 448 HIS A N 1
ATOM 3527 C CA . HIS A 1 448 ? 11.742 -26.188 -3.129 1 83.31 448 HIS A CA 1
ATOM 3528 C C . HIS A 1 448 ? 10.938 -25.031 -2.541 1 83.31 448 HIS A C 1
ATOM 3530 O O . HIS A 1 448 ? 11.438 -23.906 -2.463 1 83.31 448 HIS A O 1
ATOM 3536 N N . TRP A 1 449 ? 9.766 -25.312 -2.186 1 89.81 449 TRP A N 1
ATOM 3537 C CA . TRP A 1 449 ? 8.891 -24.266 -1.664 1 89.81 449 TRP A CA 1
ATOM 3538 C C . TRP A 1 449 ? 8.5 -24.562 -0.218 1 89.81 449 TRP A C 1
ATOM 3540 O O . TRP A 1 449 ? 7.73 -25.484 0.052 1 89.81 449 TRP A O 1
ATOM 3550 N N . LYS A 1 450 ? 9.016 -23.734 0.649 1 88.69 450 LYS A N 1
ATOM 3551 C CA . LYS A 1 450 ? 8.75 -23.953 2.068 1 88.69 450 LYS A CA 1
ATOM 3552 C C . LYS A 1 450 ? 7.25 -23.969 2.354 1 88.69 450 LYS A C 1
ATOM 3554 O O . LYS A 1 450 ? 6.758 -24.797 3.109 1 88.69 450 LYS A O 1
ATOM 3559 N N . TYR A 1 451 ? 6.539 -23.047 1.823 1 89.06 451 TYR A N 1
ATOM 3560 C CA . TYR A 1 451 ? 5.102 -22.969 2.072 1 89.06 451 TYR A CA 1
ATOM 3561 C C . TYR A 1 451 ? 4.402 -24.234 1.607 1 89.06 451 TYR A C 1
ATOM 3563 O O . TYR A 1 451 ? 3.469 -24.719 2.26 1 89.06 451 TYR A O 1
ATOM 3571 N N . VAL A 1 452 ? 4.824 -24.797 0.485 1 92.06 452 VAL A N 1
ATOM 3572 C CA . VAL A 1 452 ? 4.227 -26.031 -0.049 1 92.06 452 VAL A CA 1
ATOM 3573 C C . VAL A 1 452 ? 4.48 -27.188 0.909 1 92.06 452 VAL A C 1
ATOM 3575 O O . VAL A 1 452 ? 3.615 -28.047 1.094 1 92.06 452 VAL A O 1
ATOM 3578 N N . SER A 1 453 ? 5.645 -27.188 1.49 1 89.25 453 SER A N 1
ATOM 3579 C CA . SER A 1 453 ? 5.918 -28.219 2.486 1 89.25 453 SER A CA 1
ATOM 3580 C C . SER A 1 453 ? 4.938 -28.125 3.652 1 89.25 453 SER A C 1
ATOM 3582 O O . SER A 1 453 ? 4.504 -29.156 4.18 1 89.25 453 SER A O 1
ATOM 3584 N N . LEU A 1 454 ? 4.598 -26.969 4.008 1 88.19 454 LEU A N 1
ATOM 3585 C CA . LEU A 1 454 ? 3.643 -26.766 5.094 1 88.19 454 LEU A CA 1
ATOM 3586 C C . LEU A 1 454 ? 2.246 -27.219 4.684 1 88.19 454 LEU A C 1
ATOM 3588 O O . LEU A 1 454 ? 1.48 -27.703 5.512 1 88.19 454 LEU A O 1
ATOM 3592 N N . LEU A 1 455 ? 1.935 -27.031 3.445 1 91.69 455 LEU A N 1
ATOM 3593 C CA . LEU A 1 455 ? 0.646 -27.5 2.945 1 91.69 455 LEU A CA 1
ATOM 3594 C C . LEU A 1 455 ? 0.539 -29.016 3.055 1 91.69 455 LEU A C 1
ATOM 3596 O O . LEU A 1 455 ? -0.557 -29.562 3.229 1 91.69 455 LEU A O 1
ATOM 3600 N N . GLY A 1 456 ? 1.746 -29.688 2.941 1 90.5 456 GLY A N 1
ATOM 3601 C CA . GLY A 1 456 ? 1.761 -31.109 3.166 1 90.5 456 GLY A CA 1
ATOM 3602 C C . GLY A 1 456 ? 1.349 -31.5 4.574 1 90.5 456 GLY A C 1
ATOM 3603 O O . GLY A 1 456 ? 0.556 -32.438 4.762 1 90.5 456 GLY A O 1
ATOM 3604 N N . ILE A 1 457 ? 1.77 -30.766 5.492 1 88.19 457 ILE A N 1
ATOM 3605 C CA . ILE A 1 457 ? 1.408 -31 6.891 1 88.19 457 ILE A CA 1
ATOM 3606 C C . ILE A 1 457 ? -0.075 -30.688 7.094 1 88.19 457 ILE A C 1
ATOM 3608 O O . ILE A 1 457 ? -0.771 -31.422 7.801 1 88.19 457 ILE A O 1
ATOM 3612 N N . ASN A 1 458 ? -0.479 -29.656 6.48 1 90.25 458 ASN A N 1
ATOM 3613 C CA . ASN A 1 458 ? -1.887 -29.281 6.59 1 90.25 458 ASN A CA 1
ATOM 3614 C C . ASN A 1 458 ? -2.799 -30.375 6.016 1 90.25 458 ASN A C 1
ATOM 3616 O O . ASN A 1 458 ? -3.865 -30.641 6.566 1 90.25 458 ASN A O 1
ATOM 3620 N N . SER A 1 459 ? -2.377 -30.922 4.887 1 92.69 459 SER A N 1
ATOM 3621 C CA . SER A 1 459 ? -3.164 -32 4.281 1 92.69 459 SER A CA 1
ATOM 3622 C C . SER A 1 459 ? -3.279 -33.188 5.211 1 92.69 459 SER A C 1
ATOM 3624 O O . SER A 1 459 ? -4.352 -33.781 5.332 1 92.69 459 SER A O 1
ATOM 3626 N N . TRP A 1 460 ? -2.18 -33.469 5.809 1 90.19 460 TRP A N 1
ATOM 3627 C CA . TRP A 1 460 ? -2.164 -34.562 6.789 1 90.19 460 TRP A CA 1
ATOM 3628 C C . TRP A 1 460 ? -3.098 -34.25 7.953 1 90.19 460 TRP A C 1
ATOM 3630 O O . TRP A 1 460 ? -3.838 -35.125 8.414 1 90.19 460 TRP A O 1
ATOM 3640 N N . THR A 1 461 ? -3.084 -33.031 8.398 1 87.5 461 THR A N 1
ATOM 3641 C CA . THR A 1 461 ? -3.922 -32.594 9.508 1 87.5 461 THR A CA 1
ATOM 3642 C C . THR A 1 461 ? -5.402 -32.688 9.141 1 87.5 461 THR A C 1
ATOM 3644 O O . THR A 1 461 ? -6.223 -33.125 9.961 1 87.5 461 THR A O 1
ATOM 3647 N N . LEU A 1 462 ? -5.723 -32.281 7.973 1 90.12 462 LEU A N 1
ATOM 3648 C CA . LEU A 1 462 ? -7.109 -32.375 7.523 1 90.12 462 LEU A CA 1
ATOM 3649 C C . LEU A 1 462 ? -7.582 -33.812 7.504 1 90.12 462 LEU A C 1
ATOM 3651 O O . LEU A 1 462 ? -8.672 -34.125 7.992 1 90.12 462 LEU A O 1
ATOM 3655 N N . TYR A 1 463 ? -6.746 -34.688 6.977 1 90.5 463 TYR A N 1
ATOM 3656 C CA . TYR A 1 463 ? -7.082 -36.125 6.895 1 90.5 463 TYR A CA 1
ATOM 3657 C C . TYR A 1 463 ? -7.266 -36.719 8.281 1 90.5 463 TYR A C 1
ATOM 3659 O O . TYR A 1 463 ? -8.25 -37.406 8.539 1 90.5 463 TYR A O 1
ATOM 3667 N N . LYS A 1 464 ? -6.324 -36.438 9.172 1 86.12 464 LYS A N 1
ATOM 3668 C CA . LYS A 1 464 ? -6.379 -37 10.516 1 86.12 464 LYS A CA 1
ATOM 3669 C C . LYS A 1 464 ? -7.602 -36.5 11.281 1 86.12 464 LYS A C 1
ATOM 3671 O O . LYS A 1 464 ? -8.211 -37.25 12.047 1 86.12 464 LYS A O 1
ATOM 3676 N N . THR A 1 465 ? -7.914 -35.281 11.086 1 85 465 THR A N 1
ATOM 3677 C CA . THR A 1 465 ? -9.078 -34.719 11.75 1 85 465 THR A CA 1
ATOM 3678 C C . THR A 1 465 ? -10.359 -35.375 11.266 1 85 465 THR A C 1
ATOM 3680 O O . THR A 1 465 ? -11.227 -35.719 12.062 1 85 465 THR A O 1
ATOM 3683 N N . LEU A 1 466 ? -10.492 -35.594 10 1 87.19 466 LEU A N 1
ATOM 3684 C CA . LEU A 1 466 ? -11.703 -36.188 9.43 1 87.19 466 LEU A CA 1
ATOM 3685 C C . LEU A 1 466 ? -11.766 -37.688 9.711 1 87.19 466 LEU A C 1
ATOM 3687 O O . LEU A 1 466 ? -12.852 -38.25 9.828 1 87.19 466 LEU A O 1
ATOM 3691 N N . SER A 1 467 ? -10.609 -38.281 9.844 1 86.94 467 SER A N 1
ATOM 3692 C CA . SER A 1 467 ? -10.562 -39.719 10.125 1 86.94 467 SER A CA 1
ATOM 3693 C C . SER A 1 467 ? -11.094 -40.031 11.516 1 86.94 467 SER A C 1
ATOM 3695 O O . SER A 1 467 ? -11.562 -41.125 11.773 1 86.94 467 SER A O 1
ATOM 3697 N N . ARG A 1 468 ? -11.062 -39.062 12.367 1 84.31 468 ARG A N 1
ATOM 3698 C CA . ARG A 1 468 ? -11.594 -39.25 13.719 1 84.31 468 ARG A CA 1
ATOM 3699 C C . ARG A 1 468 ? -13.117 -39.25 13.711 1 84.31 468 ARG A C 1
ATOM 3701 O O . ARG A 1 468 ? -13.75 -39.969 14.461 1 84.31 468 ARG A O 1
ATOM 3708 N N . LYS A 1 469 ? -13.648 -38.375 12.914 1 83.94 469 LYS A N 1
ATOM 3709 C CA . LYS A 1 469 ? -15.094 -38.312 12.719 1 83.94 469 LYS A CA 1
ATOM 3710 C C . LYS A 1 469 ? -15.445 -38.25 11.234 1 83.94 469 LYS A C 1
ATOM 3712 O O . LYS A 1 469 ? -15.82 -37.156 10.75 1 83.94 469 LYS A O 1
ATOM 3717 N N . PRO A 1 470 ? -15.469 -39.406 10.602 1 88.44 470 PRO A N 1
ATOM 3718 C CA . PRO A 1 470 ? -15.672 -39.375 9.156 1 88.44 470 PRO A CA 1
ATOM 3719 C C . PRO A 1 470 ? -17.078 -38.938 8.758 1 88.44 470 PRO A C 1
ATOM 3721 O O . PRO A 1 470 ? -18.047 -39.312 9.414 1 88.44 470 PRO A O 1
ATOM 3724 N N . PRO A 1 471 ? -17.109 -38.062 7.777 1 88.31 471 PRO A N 1
ATOM 3725 C CA . PRO A 1 471 ? -18.438 -37.688 7.289 1 88.31 471 PRO A CA 1
ATOM 3726 C C . PRO A 1 471 ? -19.141 -38.844 6.57 1 88.31 471 PRO A C 1
ATOM 3728 O O . PRO A 1 471 ? -18.484 -39.688 5.93 1 88.31 471 PRO A O 1
ATOM 3731 N N . ARG A 1 472 ? -20.453 -38.906 6.703 1 87.12 472 ARG A N 1
ATOM 3732 C CA . ARG A 1 472 ? -21.25 -39.969 6.09 1 87.12 472 ARG A CA 1
ATOM 3733 C C . ARG A 1 472 ? -21.812 -39.531 4.742 1 87.12 472 ARG A C 1
ATOM 3735 O O . ARG A 1 472 ? -22.922 -39 4.668 1 87.12 472 ARG A O 1
ATOM 3742 N N . LEU A 1 473 ? -20.953 -39.719 3.744 1 91.88 473 LEU A N 1
ATOM 3743 C CA . LEU A 1 473 ? -21.375 -39.375 2.389 1 91.88 473 LEU A CA 1
ATOM 3744 C C . LEU A 1 473 ? -21.703 -40.656 1.6 1 91.88 473 LEU A C 1
ATOM 3746 O O . LEU A 1 473 ? -21.156 -41.719 1.877 1 91.88 473 LEU A O 1
ATOM 3750 N N . ASN A 1 474 ? -22.641 -40.562 0.702 1 92.06 474 ASN A N 1
ATOM 3751 C CA . ASN A 1 474 ? -23.047 -41.781 0.038 1 92.06 474 ASN A CA 1
ATOM 3752 C C . ASN A 1 474 ? -22.781 -41.719 -1.464 1 92.06 474 ASN A C 1
ATOM 3754 O O . ASN A 1 474 ? -22.859 -42.75 -2.148 1 92.06 474 ASN A O 1
ATOM 3758 N N . ASP A 1 475 ? -22.5 -40.594 -1.98 1 92.94 475 ASP A N 1
ATOM 3759 C CA . ASP A 1 475 ? -22.203 -40.438 -3.4 1 92.94 475 ASP A CA 1
ATOM 3760 C C . ASP A 1 475 ? -21.562 -39.062 -3.676 1 92.94 475 ASP A C 1
ATOM 3762 O O . ASP A 1 475 ? -21.25 -38.344 -2.744 1 92.94 475 ASP A O 1
ATOM 3766 N N . GLU A 1 476 ? -21.312 -38.812 -4.977 1 92.5 476 GLU A N 1
ATOM 3767 C CA . GLU A 1 476 ? -20.906 -37.438 -5.305 1 92.5 476 GLU A CA 1
ATOM 3768 C C . GLU A 1 476 ? -22.031 -36.438 -5.012 1 92.5 476 GLU A C 1
ATOM 3770 O O . GLU A 1 476 ? -23.203 -36.844 -4.938 1 92.5 476 GLU A O 1
ATOM 3775 N N . PRO A 1 477 ? -21.719 -35.188 -4.859 1 91 477 PRO A N 1
ATOM 3776 C CA . PRO A 1 477 ? -22.703 -34.219 -4.352 1 91 477 PRO A CA 1
ATOM 3777 C C . PRO A 1 477 ? -23.984 -34.188 -5.18 1 91 477 PRO A C 1
ATOM 3779 O O . PRO A 1 477 ? -25.078 -34.156 -4.617 1 91 477 PRO A O 1
ATOM 3782 N N . LYS A 1 478 ? -23.922 -34.312 -6.488 1 88.69 478 LYS A N 1
ATOM 3783 C CA . LYS A 1 478 ? -25.109 -34.219 -7.32 1 88.69 478 LYS A CA 1
ATOM 3784 C C . LYS A 1 478 ? -26.078 -35.344 -7.059 1 88.69 478 LYS A C 1
ATOM 3786 O O . LYS A 1 478 ? -27.281 -35.219 -7.293 1 88.69 478 LYS A O 1
ATOM 3791 N N . PHE A 1 479 ? -25.562 -36.5 -6.469 1 89.19 479 PHE A N 1
ATOM 3792 C CA . PHE A 1 479 ? -26.391 -37.688 -6.273 1 89.19 479 PHE A CA 1
ATOM 3793 C C . PHE A 1 479 ? -26.719 -37.875 -4.797 1 89.19 479 PHE A C 1
ATOM 3795 O O . PHE A 1 479 ? -27.359 -38.844 -4.422 1 89.19 479 PHE A O 1
ATOM 3802 N N . MET A 1 480 ? -26.344 -36.938 -3.986 1 87.75 480 MET A N 1
ATOM 3803 C CA . MET A 1 480 ? -26.562 -37.031 -2.549 1 87.75 480 MET A CA 1
ATOM 3804 C C . MET A 1 480 ? -27.703 -36.156 -2.096 1 87.75 480 MET A C 1
ATOM 3806 O O . MET A 1 480 ? -28.062 -35.188 -2.785 1 87.75 480 MET A O 1
ATOM 3810 N N . ASP A 1 481 ? -28.219 -36.562 -0.941 1 81.5 481 ASP A N 1
ATOM 3811 C CA . ASP A 1 481 ? -29.141 -35.656 -0.268 1 81.5 481 ASP A CA 1
ATOM 3812 C C . ASP A 1 481 ? -28.438 -34.406 0.206 1 81.5 481 ASP A C 1
ATOM 3814 O O . ASP A 1 481 ? -27.391 -34.469 0.838 1 81.5 481 ASP A O 1
ATOM 3818 N N . PRO A 1 482 ? -28.953 -33.25 -0.18 1 77.38 482 PRO A N 1
ATOM 3819 C CA . PRO A 1 482 ? -28.328 -31.984 0.177 1 77.38 482 PRO A CA 1
ATOM 3820 C C . PRO A 1 482 ? -28.078 -31.859 1.679 1 77.38 482 PRO A C 1
ATOM 3822 O O . PRO A 1 482 ? -27.156 -31.141 2.096 1 77.38 482 PRO A O 1
ATOM 3825 N N . SER A 1 483 ? -28.781 -32.5 2.473 1 74.12 483 SER A N 1
ATOM 3826 C CA . SER A 1 483 ? -28.656 -32.375 3.922 1 74.12 483 SER A CA 1
ATOM 3827 C C . SER A 1 483 ? -27.359 -33.031 4.41 1 74.12 483 SER A C 1
ATOM 3829 O O . SER A 1 483 ? -26.875 -32.719 5.5 1 74.12 483 SER A O 1
ATOM 3831 N N . MET A 1 484 ? -26.812 -33.938 3.584 1 78.44 484 MET A N 1
ATOM 3832 C CA . MET A 1 484 ? -25.594 -34.625 3.967 1 78.44 484 MET A CA 1
ATOM 3833 C C . MET A 1 484 ? -24.391 -33.688 3.936 1 78.44 484 MET A C 1
ATOM 3835 O O . MET A 1 484 ? -23.359 -33.969 4.555 1 78.44 484 MET A O 1
ATOM 3839 N N . LEU A 1 485 ? -24.562 -32.625 3.227 1 76.31 485 LEU A N 1
ATOM 3840 C CA . LEU A 1 485 ? -23.469 -31.672 3.088 1 76.31 485 LEU A CA 1
ATOM 3841 C C . LEU A 1 485 ? -23.531 -30.625 4.191 1 76.31 485 LEU A C 1
ATOM 3843 O O . LEU A 1 485 ? -22.594 -29.828 4.34 1 76.31 485 LEU A O 1
ATOM 3847 N N . ASP A 1 486 ? -24.672 -30.641 4.906 1 66.25 486 ASP A N 1
ATOM 3848 C CA . ASP A 1 486 ? -24.891 -29.656 5.965 1 66.25 486 ASP A CA 1
ATOM 3849 C C . ASP A 1 486 ? -24.344 -30.172 7.301 1 66.25 486 ASP A C 1
ATOM 3851 O O . ASP A 1 486 ? -24.844 -29.797 8.359 1 66.25 486 ASP A O 1
ATOM 3855 N N . VAL A 1 487 ? -23.438 -30.969 7.23 1 60.22 487 VAL A N 1
ATOM 3856 C CA . VAL A 1 487 ? -22.938 -31.547 8.477 1 60.22 487 VAL A CA 1
ATOM 3857 C C . VAL A 1 487 ? -22.109 -30.5 9.234 1 60.22 487 VAL A C 1
ATOM 3859 O O . VAL A 1 487 ? -21.328 -29.766 8.625 1 60.22 487 VAL A O 1
ATOM 3862 N N . SER A 1 488 ? -22.641 -30.172 10.43 1 58.59 488 SER A N 1
ATOM 3863 C CA . SER A 1 488 ? -21.891 -29.312 11.352 1 58.59 488 SER A CA 1
ATOM 3864 C C . SER A 1 488 ? -20.469 -29.797 11.531 1 58.59 488 SER A C 1
ATOM 3866 O O . SER A 1 488 ? -20.234 -30.953 11.898 1 58.59 488 SER A O 1
ATOM 3868 N N . TRP A 1 489 ? -19.609 -29.25 10.742 1 64.19 489 TRP A N 1
ATOM 3869 C CA . TRP A 1 489 ? -18.188 -29.562 10.914 1 64.19 489 TRP A CA 1
ATOM 3870 C C . TRP A 1 489 ? -17.5 -28.516 11.766 1 64.19 489 TRP A C 1
ATOM 3872 O O . TRP A 1 489 ? -17.891 -27.359 11.781 1 64.19 489 TRP A O 1
ATOM 3882 N N . ASN A 1 490 ? -16.703 -29.031 12.742 1 69.44 490 ASN A N 1
ATOM 3883 C CA . ASN A 1 490 ? -15.938 -28.156 13.625 1 69.44 490 ASN A CA 1
ATOM 3884 C C . ASN A 1 490 ? -14.75 -27.531 12.891 1 69.44 490 ASN A C 1
ATOM 3886 O O . ASN A 1 490 ? -13.594 -27.781 13.258 1 69.44 490 ASN A O 1
ATOM 3890 N N . GLY A 1 491 ? -15.117 -26.875 11.812 1 78.75 491 GLY A N 1
ATOM 3891 C CA . GLY A 1 491 ? -14.047 -26.172 11.117 1 78.75 491 GLY A CA 1
ATOM 3892 C C . GLY A 1 491 ? -13.594 -24.922 11.844 1 78.75 491 GLY A C 1
ATOM 3893 O O . GLY A 1 491 ? -14.117 -24.578 12.906 1 78.75 491 GLY A O 1
ATOM 3894 N N . THR A 1 492 ? -12.391 -24.469 11.484 1 82.25 492 THR A N 1
ATOM 3895 C CA . THR A 1 492 ? -11.844 -23.25 12.055 1 82.25 492 THR A CA 1
ATOM 3896 C C . THR A 1 492 ? -11.586 -22.203 10.961 1 82.25 492 THR A C 1
ATOM 3898 O O . THR A 1 492 ? -11.406 -22.562 9.797 1 82.25 492 THR A O 1
ATOM 3901 N N . ASP A 1 493 ? -11.594 -20.984 11.352 1 79.81 493 ASP A N 1
ATOM 3902 C CA . ASP A 1 493 ? -11.297 -19.906 10.422 1 79.81 493 ASP A CA 1
ATOM 3903 C C . ASP A 1 493 ? -9.891 -20.047 9.852 1 79.81 493 ASP A C 1
ATOM 3905 O O . ASP A 1 493 ? -9.641 -19.672 8.695 1 79.81 493 ASP A O 1
ATOM 3909 N N . ARG A 1 494 ? -9.07 -20.547 10.641 1 84.31 494 ARG A N 1
ATOM 3910 C CA . ARG A 1 494 ? -7.691 -20.703 10.195 1 84.31 494 ARG A CA 1
ATOM 3911 C C . ARG A 1 494 ? -7.586 -21.781 9.117 1 84.31 494 ARG A C 1
ATOM 3913 O O . ARG A 1 494 ? -6.855 -21.625 8.141 1 84.31 494 ARG A O 1
ATOM 3920 N N . ALA A 1 495 ? -8.289 -22.859 9.297 1 87.88 495 ALA A N 1
ATOM 3921 C CA . ALA A 1 495 ? -8.312 -23.906 8.281 1 87.88 495 ALA A CA 1
ATOM 3922 C C . ALA A 1 495 ? -8.938 -23.391 6.984 1 87.88 495 ALA A C 1
ATOM 3924 O O . ALA A 1 495 ? -8.43 -23.656 5.891 1 87.88 495 ALA A O 1
ATOM 3925 N N . ALA A 1 496 ? -10.008 -22.656 7.172 1 87.12 496 ALA A N 1
ATOM 3926 C CA . ALA A 1 496 ? -10.664 -22.078 6 1 87.12 496 ALA A CA 1
ATOM 3927 C C . ALA A 1 496 ? -9.727 -21.141 5.242 1 87.12 496 ALA A C 1
ATOM 3929 O O . ALA A 1 496 ? -9.656 -21.188 4.012 1 87.12 496 ALA A O 1
ATOM 3930 N N . LYS A 1 497 ? -8.969 -20.344 5.98 1 83.88 497 LYS A N 1
ATOM 3931 C CA . LYS A 1 497 ? -8.031 -19.422 5.367 1 83.88 497 LYS A CA 1
ATOM 3932 C C . LYS A 1 497 ? -6.918 -20.156 4.637 1 83.88 497 LYS A C 1
ATOM 3934 O O . LYS A 1 497 ? -6.438 -19.688 3.598 1 83.88 497 LYS A O 1
ATOM 3939 N N . SER A 1 498 ? -6.496 -21.266 5.168 1 88.75 498 SER A N 1
ATOM 3940 C CA . SER A 1 498 ? -5.434 -22.047 4.543 1 88.75 498 SER A CA 1
ATOM 3941 C C . SER A 1 498 ? -5.891 -22.641 3.213 1 88.75 498 SER A C 1
ATOM 3943 O O . SER A 1 498 ? -5.074 -22.859 2.318 1 88.75 498 SER A O 1
ATOM 3945 N N . ILE A 1 499 ? -7.184 -22.828 3.055 1 91.25 499 ILE A N 1
ATOM 3946 C CA . ILE A 1 499 ? -7.719 -23.531 1.891 1 91.25 499 ILE A CA 1
ATOM 3947 C C . ILE A 1 499 ? -8.188 -22.516 0.85 1 91.25 499 ILE A C 1
ATOM 3949 O O . ILE A 1 499 ? -8.023 -22.734 -0.354 1 91.25 499 ILE A O 1
ATOM 3953 N N . MET A 1 500 ? -8.695 -21.422 1.297 1 88.38 500 MET A N 1
ATOM 3954 C CA . MET A 1 500 ? -9.422 -20.531 0.395 1 88.38 500 MET A CA 1
ATOM 3955 C C . MET A 1 500 ? -8.539 -19.375 -0.066 1 88.38 500 MET A C 1
ATOM 3957 O O . MET A 1 500 ? -8.875 -18.688 -1.03 1 88.38 500 MET A O 1
ATOM 3961 N N . SER A 1 501 ? -7.496 -19.141 0.605 1 85.38 501 SER A N 1
ATOM 3962 C CA . SER A 1 501 ? -6.609 -18.031 0.244 1 85.38 501 SER A CA 1
ATOM 3963 C C . SER A 1 501 ? -5.164 -18.5 0.141 1 85.38 501 SER A C 1
ATOM 3965 O O . SER A 1 501 ? -4.691 -19.266 0.981 1 85.38 501 SER A O 1
ATOM 3967 N N . TYR A 1 502 ? -4.586 -17.969 -0.904 1 88.31 502 TYR A N 1
ATOM 3968 C CA . TYR A 1 502 ? -3.189 -18.344 -1.098 1 88.31 502 TYR A CA 1
ATOM 3969 C C . TYR A 1 502 ? -2.289 -17.641 -0.089 1 88.31 502 TYR A C 1
ATOM 3971 O O . TYR A 1 502 ? -2.213 -16.422 -0.068 1 88.31 502 TYR A O 1
ATOM 3979 N N . SER A 1 503 ? -1.649 -18.266 0.848 1 81.06 503 SER A N 1
ATOM 3980 C CA . SER A 1 503 ? -0.574 -17.859 1.74 1 81.06 503 SER A CA 1
ATOM 3981 C C . SER A 1 503 ? -1.086 -16.891 2.812 1 81.06 503 SER A C 1
ATOM 3983 O O . SER A 1 503 ? -0.296 -16.25 3.504 1 81.06 503 SER A O 1
ATOM 3985 N N . GLU A 1 504 ? -2.363 -16.719 2.971 1 79.06 504 GLU A N 1
ATOM 3986 C CA . GLU A 1 504 ? -2.889 -15.812 3.99 1 79.06 504 GLU A CA 1
ATOM 3987 C C . GLU A 1 504 ? -2.57 -16.312 5.395 1 79.06 504 GLU A C 1
ATOM 3989 O O . GLU A 1 504 ? -2.4 -15.523 6.32 1 79.06 504 GLU A O 1
ATOM 3994 N N . ILE A 1 505 ? -2.484 -17.578 5.48 1 79.69 505 ILE A N 1
ATOM 3995 C CA . ILE A 1 505 ? -2.299 -18.188 6.797 1 79.69 505 ILE A CA 1
ATOM 3996 C C . ILE A 1 505 ? -0.91 -17.844 7.328 1 79.69 505 ILE A C 1
ATOM 3998 O O . ILE A 1 505 ? -0.629 -18.031 8.516 1 79.69 505 ILE A O 1
ATOM 4002 N N . ILE A 1 506 ? -0.09 -17.344 6.43 1 81.5 506 ILE A N 1
ATOM 4003 C CA . ILE A 1 506 ? 1.259 -17 6.859 1 81.5 506 ILE A CA 1
ATOM 4004 C C . ILE A 1 506 ? 1.232 -15.672 7.613 1 81.5 506 ILE A C 1
ATOM 4006 O O . ILE A 1 506 ? 2.227 -15.273 8.227 1 81.5 506 ILE A O 1
ATOM 4010 N N . TRP A 1 507 ? 0.103 -15.039 7.656 1 77.81 507 TRP A N 1
ATOM 4011 C CA . TRP A 1 507 ? -0.029 -13.789 8.391 1 77.81 507 TRP A CA 1
ATOM 4012 C C . TRP A 1 507 ? -0.54 -14.039 9.805 1 77.81 507 TRP A C 1
ATOM 4014 O O . TRP A 1 507 ? -1.426 -14.875 10.016 1 77.81 507 TRP A O 1
ATOM 4024 N N . GLN A 1 508 ? 0.068 -13.328 10.695 1 72.62 508 GLN A N 1
ATOM 4025 C CA . GLN A 1 508 ? -0.427 -13.359 12.07 1 72.62 508 GLN A CA 1
ATOM 4026 C C . GLN A 1 508 ? -1.708 -12.539 12.211 1 72.62 508 GLN A C 1
ATOM 4028 O O . GLN A 1 508 ? -2.002 -11.688 11.367 1 72.62 508 GLN A O 1
ATOM 4033 N N . SER A 1 509 ? -2.4 -12.852 13.234 1 65.75 509 SER A N 1
ATOM 4034 C CA . SER A 1 509 ? -3.627 -12.109 13.523 1 65.75 509 SER A CA 1
ATOM 4035 C C . SER A 1 509 ? -3.338 -10.633 13.758 1 65.75 509 SER A C 1
ATOM 4037 O O . SER A 1 509 ? -4.219 -9.789 13.586 1 65.75 509 SER A O 1
ATOM 4039 N N . THR A 1 510 ? -2.043 -10.453 14.062 1 64 510 THR A N 1
ATOM 4040 C CA . THR A 1 510 ? -1.654 -9.078 14.375 1 64 510 THR A CA 1
ATOM 4041 C C . THR A 1 510 ? -1.32 -8.305 13.102 1 64 510 THR A C 1
ATOM 4043 O O . THR A 1 510 ? -1.004 -7.117 13.156 1 64 510 THR A O 1
ATOM 4046 N N . GLY A 1 511 ? -1.464 -9.07 11.945 1 64.38 511 GLY A N 1
ATOM 4047 C CA . GLY A 1 511 ? -1.269 -8.375 10.688 1 64.38 511 GLY A CA 1
ATOM 4048 C C . GLY A 1 511 ? 0.156 -8.461 10.172 1 64.38 511 GLY A C 1
ATOM 4049 O O . GLY A 1 511 ? 0.491 -7.852 9.156 1 64.38 511 GLY A O 1
ATOM 4050 N N . SER A 1 512 ? 1.029 -9.195 10.875 1 70.94 512 SER A N 1
ATOM 4051 C CA . SER A 1 512 ? 2.414 -9.352 10.438 1 70.94 512 SER A CA 1
ATOM 4052 C C . SER A 1 512 ? 2.686 -10.773 9.961 1 70.94 512 SER A C 1
ATOM 4054 O O . SER A 1 512 ? 1.893 -11.688 10.219 1 70.94 512 SER A O 1
ATOM 4056 N N . TYR A 1 513 ? 3.691 -10.922 9.133 1 75.19 513 TYR A N 1
ATOM 4057 C CA . TYR A 1 513 ? 4.07 -12.25 8.672 1 75.19 513 TYR A CA 1
ATOM 4058 C C . TYR A 1 513 ? 4.609 -13.094 9.812 1 75.19 513 TYR A C 1
ATOM 4060 O O . TYR A 1 513 ? 5.246 -12.57 10.734 1 75.19 513 TYR A O 1
ATOM 4068 N N . VAL A 1 514 ? 4.363 -14.305 9.742 1 73 514 VAL A N 1
ATOM 4069 C CA . VAL A 1 514 ? 4.84 -15.266 10.734 1 73 514 VAL A CA 1
ATOM 4070 C C . VAL A 1 514 ? 6.336 -15.5 10.547 1 73 514 VAL A C 1
ATOM 4072 O O . VAL A 1 514 ? 6.855 -15.375 9.43 1 73 514 VAL A O 1
ATOM 4075 N N . GLU A 1 515 ? 6.941 -15.688 11.727 1 66 515 GLU A N 1
ATOM 4076 C CA . GLU A 1 515 ? 8.344 -16.094 11.641 1 66 515 GLU A CA 1
ATOM 4077 C C . GLU A 1 515 ? 8.477 -17.547 11.195 1 66 515 GLU A C 1
ATOM 4079 O O . GLU A 1 515 ? 7.547 -18.328 11.359 1 66 515 GLU A O 1
ATOM 4084 N N . ARG A 1 516 ? 9.445 -17.859 10.398 1 59.88 516 ARG A N 1
ATOM 4085 C CA . ARG A 1 516 ? 9.688 -19.172 9.836 1 59.88 516 ARG A CA 1
ATOM 4086 C C . ARG A 1 516 ? 9.352 -20.266 10.844 1 59.88 516 ARG A C 1
ATOM 4088 O O . ARG A 1 516 ? 8.805 -21.312 10.484 1 59.88 516 ARG A O 1
ATOM 4095 N N . THR A 1 517 ? 9.703 -20 12.039 1 52.78 517 THR A N 1
ATOM 4096 C CA . THR A 1 517 ? 9.656 -21.094 13.008 1 52.78 517 THR A CA 1
ATOM 4097 C C . THR A 1 517 ? 8.266 -21.203 13.633 1 52.78 517 THR A C 1
ATOM 4099 O O . THR A 1 517 ? 8.047 -21.969 14.562 1 52.78 517 THR A O 1
ATOM 4102 N N . ASP A 1 518 ? 7.391 -20.578 12.953 1 55.5 518 ASP A N 1
ATOM 4103 C CA . ASP A 1 518 ? 6.199 -20.5 13.797 1 55.5 518 ASP A CA 1
ATOM 4104 C C . ASP A 1 518 ? 5.293 -21.703 13.57 1 55.5 518 ASP A C 1
ATOM 4106 O O . ASP A 1 518 ? 4.855 -21.969 12.445 1 55.5 518 ASP A O 1
ATOM 4110 N N . ALA A 1 519 ? 5.316 -22.562 14.5 1 50.34 519 ALA A N 1
ATOM 4111 C CA . ALA A 1 519 ? 4.402 -23.703 14.656 1 50.34 519 ALA A CA 1
ATOM 4112 C C . ALA A 1 519 ? 2.973 -23.297 14.305 1 50.34 519 ALA A C 1
ATOM 4114 O O . ALA A 1 519 ? 2.168 -24.141 13.898 1 50.34 519 ALA A O 1
ATOM 4115 N N . GLU A 1 520 ? 2.779 -22.047 14.289 1 60.03 520 GLU A N 1
ATOM 4116 C CA . GLU A 1 520 ? 1.416 -21.547 14.133 1 60.03 520 GLU A CA 1
ATOM 4117 C C . GLU A 1 520 ? 0.917 -21.75 12.703 1 60.03 520 GLU A C 1
ATOM 4119 O O . GLU A 1 520 ? -0.273 -21.984 12.484 1 60.03 520 GLU A O 1
ATOM 4124 N N . ILE A 1 521 ? 1.832 -21.969 11.828 1 68 521 ILE A N 1
ATOM 4125 C CA . ILE A 1 521 ? 1.39 -22.109 10.445 1 68 521 ILE A CA 1
ATOM 4126 C C . ILE A 1 521 ? 0.883 -23.547 10.219 1 68 521 ILE A C 1
ATOM 4128 O O . ILE A 1 521 ? 0.057 -23.781 9.336 1 68 521 ILE A O 1
ATOM 4132 N N . THR A 1 522 ? 1.343 -24.359 11.133 1 68.81 522 THR A N 1
ATOM 4133 C CA . THR A 1 522 ? 0.941 -25.766 10.969 1 68.81 522 THR A CA 1
ATOM 4134 C C . THR A 1 522 ? -0.291 -26.062 11.812 1 68.81 522 THR A C 1
ATOM 4136 O O . THR A 1 522 ? -0.886 -27.141 11.688 1 68.81 522 THR A O 1
ATOM 4139 N N . ASP A 1 523 ? -0.672 -25.062 12.57 1 74.88 523 ASP A N 1
ATOM 4140 C CA . ASP A 1 523 ? -1.849 -25.234 13.414 1 74.88 523 ASP A CA 1
ATOM 4141 C C . ASP A 1 523 ? -3.104 -24.703 12.734 1 74.88 523 ASP A C 1
ATOM 4143 O O . ASP A 1 523 ? -3.277 -23.484 12.609 1 74.88 523 ASP A O 1
ATOM 4147 N N . LEU A 1 524 ? -3.91 -25.562 12.32 1 86 524 LEU A N 1
ATOM 4148 C CA . LEU A 1 524 ? -5.141 -25.141 11.656 1 86 524 LEU A CA 1
ATOM 4149 C C . LEU A 1 524 ? -6.25 -24.891 12.672 1 86 524 LEU A C 1
ATOM 4151 O O . LEU A 1 524 ? -7.375 -24.562 12.297 1 86 524 LEU A O 1
ATOM 4155 N N . GLY A 1 525 ? -5.945 -25.031 13.945 1 77.31 525 GLY A N 1
ATOM 4156 C CA . GLY A 1 525 ? -6.93 -24.828 15 1 77.31 525 GLY A CA 1
ATOM 4157 C C . GLY A 1 525 ? -7.922 -25.969 15.109 1 77.31 525 GLY A C 1
ATOM 4158 O O . GLY A 1 525 ? -8.945 -25.844 15.789 1 77.31 525 GLY A O 1
ATOM 4159 N N . LEU A 1 526 ? -7.84 -27.047 14.391 1 76.12 526 LEU A N 1
ATOM 4160 C CA . LEU A 1 526 ? -8.805 -28.141 14.336 1 76.12 526 LEU A CA 1
ATOM 4161 C C . LEU A 1 526 ? -8.594 -29.109 15.492 1 76.12 526 LEU A C 1
ATOM 4163 O O . LEU A 1 526 ? -9.5 -29.859 15.859 1 76.12 526 LEU A O 1
ATOM 4167 N N . SER A 1 527 ? -7.504 -29.328 16.109 1 58.72 527 SER A N 1
ATOM 4168 C CA . SER A 1 527 ? -7.289 -30.328 17.156 1 58.72 527 SER A CA 1
ATOM 4169 C C . SER A 1 527 ? -7.641 -29.781 18.531 1 58.72 527 SER A C 1
ATOM 4171 O O . SER A 1 527 ? -7.32 -28.641 18.844 1 58.72 527 SER A O 1
ATOM 4173 N N . SER A 1 528 ? -8.977 -30.203 19.094 1 49.03 528 SER A N 1
ATOM 4174 C CA . SER A 1 528 ? -9.211 -29.938 20.516 1 49.03 528 SER A CA 1
ATOM 4175 C C . SER A 1 528 ? -7.902 -29.781 21.281 1 49.03 528 SER A C 1
ATOM 4177 O O . SER A 1 528 ? -7.84 -29.078 22.281 1 49.03 528 SER A O 1
ATOM 4179 N N . ARG A 1 529 ? -7.438 -31.219 21.797 1 36.59 529 ARG A N 1
ATOM 4180 C CA . ARG A 1 529 ? -6.379 -31.422 22.781 1 36.59 529 ARG A CA 1
ATOM 4181 C C . ARG A 1 529 ? -5.062 -30.828 22.297 1 36.59 529 ARG A C 1
ATOM 4183 O O . ARG A 1 529 ? -4.902 -30.531 21.109 1 36.59 529 ARG A O 1
ATOM 4190 N N . SER A 1 530 ? -3.955 -31.156 23.203 1 36.09 530 SER A N 1
ATOM 4191 C CA . SER A 1 530 ? -2.51 -31 23.328 1 36.09 530 SER A CA 1
ATOM 4192 C C . SER A 1 530 ? -1.813 -31.234 21.984 1 36.09 530 SER A C 1
ATOM 4194 O O . SER A 1 530 ? -2.268 -32.062 21.188 1 36.09 530 SER A O 1
ATOM 4196 N N . ARG A 1 531 ? -1.049 -30.406 21.484 1 38.47 531 ARG A N 1
ATOM 4197 C CA . ARG A 1 531 ? -0.054 -30.594 20.438 1 38.47 531 ARG A CA 1
ATOM 4198 C C . ARG A 1 531 ? 0.177 -32.062 20.156 1 38.47 531 ARG A C 1
ATOM 4200 O O . ARG A 1 531 ? 0.562 -32.812 21.062 1 38.47 531 ARG A O 1
ATOM 4207 N N . PRO A 1 532 ? -0.495 -32.688 19.281 1 34.53 532 PRO A N 1
ATOM 4208 C CA . PRO A 1 532 ? 0.069 -34.031 19.234 1 34.53 532 PRO A CA 1
ATOM 4209 C C . PRO A 1 532 ? 1.578 -34.062 19.469 1 34.53 532 PRO A C 1
ATOM 4211 O O . PRO A 1 532 ? 2.287 -33.156 19.016 1 34.53 532 PRO A O 1
ATOM 4214 N N . SER A 1 533 ? 2.012 -34.562 20.578 1 35.38 533 SER A N 1
ATOM 4215 C CA . SER A 1 533 ? 3.426 -34.75 20.891 1 35.38 533 SER A CA 1
ATOM 4216 C C . SER A 1 533 ? 4.266 -34.844 19.625 1 35.38 533 SER A C 1
ATOM 4218 O O . SER A 1 533 ? 5.414 -34.406 19.594 1 35.38 533 SER A O 1
ATOM 4220 N N . SER A 1 534 ? 4.09 -35.938 18.562 1 35 534 SER A N 1
ATOM 4221 C CA . SER A 1 534 ? 5.086 -36.344 17.562 1 35 534 SER A CA 1
ATOM 4222 C C . SER A 1 534 ? 4.73 -35.781 16.188 1 35 534 SER A C 1
ATOM 4224 O O . SER A 1 534 ? 4.152 -36.469 15.359 1 35 534 SER A O 1
ATOM 4226 N N . VAL A 1 535 ? 4.211 -34.625 15.992 1 44.12 535 VAL A N 1
ATOM 4227 C CA . VAL A 1 535 ? 4.16 -34.156 14.609 1 44.12 535 VAL A CA 1
ATOM 4228 C C . VAL A 1 535 ? 5.449 -34.531 13.883 1 44.12 535 VAL A C 1
ATOM 4230 O O . VAL A 1 535 ? 6.543 -34.125 14.297 1 44.12 535 VAL A O 1
ATOM 4233 N N . PRO A 1 536 ? 5.449 -35.531 13.039 1 41.72 536 PRO A N 1
ATOM 4234 C CA . PRO A 1 536 ? 6.695 -35.781 12.328 1 41.72 536 PRO A CA 1
ATOM 4235 C C . PRO A 1 536 ? 7.234 -34.562 11.594 1 41.72 536 PRO A C 1
ATOM 4237 O O . PRO A 1 536 ? 6.477 -33.656 11.281 1 41.72 536 PRO A O 1
ATOM 4240 N N . PRO A 1 537 ? 8.367 -34.344 11.531 1 47.91 537 PRO A N 1
ATOM 4241 C CA . PRO A 1 537 ? 8.977 -33.281 10.727 1 47.91 537 PRO A CA 1
ATOM 4242 C C . PRO A 1 537 ? 8.344 -33.156 9.336 1 47.91 537 PRO A C 1
ATOM 4244 O O . PRO A 1 537 ? 7.734 -34.094 8.844 1 47.91 537 PRO A O 1
ATOM 4247 N N . ALA A 1 538 ? 8.117 -31.953 8.773 1 51.62 538 ALA A N 1
ATOM 4248 C CA . ALA A 1 538 ? 7.422 -31.547 7.551 1 51.62 538 ALA A CA 1
ATOM 4249 C C . ALA A 1 538 ? 7.508 -32.625 6.484 1 51.62 538 ALA A C 1
ATOM 4251 O O . ALA A 1 538 ? 6.492 -33 5.895 1 51.62 538 ALA A O 1
ATOM 4252 N N . ASP A 1 539 ? 8.688 -33.188 6.227 1 56.62 539 ASP A N 1
ATOM 4253 C CA . ASP A 1 539 ? 8.883 -34.188 5.191 1 56.62 539 ASP A CA 1
ATOM 4254 C C . ASP A 1 539 ? 8.242 -35.5 5.586 1 56.62 539 ASP A C 1
ATOM 4256 O O . ASP A 1 539 ? 7.727 -36.25 4.734 1 56.62 539 ASP A O 1
ATOM 4260 N N . GLY A 1 540 ? 7.918 -35.469 6.793 1 68.44 540 GLY A N 1
ATOM 4261 C CA . GLY A 1 540 ? 7.461 -36.781 7.25 1 68.44 540 GLY A CA 1
ATOM 4262 C C . GLY A 1 540 ? 5.953 -36.938 7.215 1 68.44 540 GLY A C 1
ATOM 4263 O O . GLY A 1 540 ? 5.438 -38.031 6.938 1 68.44 540 GLY A O 1
ATOM 4264 N N . ALA A 1 541 ? 5.254 -35.906 7.328 1 76.31 541 ALA A N 1
ATOM 4265 C CA . ALA A 1 541 ? 3.797 -36 7.402 1 76.31 541 ALA A CA 1
ATOM 4266 C C . ALA A 1 541 ? 3.199 -36.344 6.051 1 76.31 541 ALA A C 1
ATOM 4268 O O . ALA A 1 541 ? 2.398 -37.281 5.953 1 76.31 541 ALA A O 1
ATOM 4269 N N . VAL A 1 542 ? 3.639 -35.719 5.047 1 86.38 542 VAL A N 1
ATOM 4270 C CA . VAL A 1 542 ? 3.088 -35.969 3.719 1 86.38 542 VAL A CA 1
ATOM 4271 C C . VAL A 1 542 ? 3.486 -37.375 3.238 1 86.38 542 VAL A C 1
ATOM 4273 O O . VAL A 1 542 ? 2.668 -38.094 2.666 1 86.38 542 VAL A O 1
ATOM 4276 N N . SER A 1 543 ? 4.723 -37.719 3.541 1 86.44 543 SER A N 1
ATOM 4277 C CA . SER A 1 543 ? 5.195 -39.062 3.145 1 86.44 543 SER A CA 1
ATOM 4278 C C . SER A 1 543 ? 4.418 -40.156 3.857 1 86.44 543 SER A C 1
ATOM 4280 O O . SER A 1 543 ? 4.07 -41.156 3.248 1 86.44 543 SER A O 1
ATOM 4282 N N . SER A 1 544 ? 4.16 -39.875 5.098 1 84.5 544 SER A N 1
ATOM 4283 C CA . SER A 1 544 ? 3.406 -40.875 5.852 1 84.5 544 SER A CA 1
ATOM 4284 C C . SER A 1 544 ? 1.995 -41.031 5.301 1 84.5 544 SER A C 1
ATOM 4286 O O . SER A 1 544 ? 1.477 -42.156 5.223 1 84.5 544 SER A O 1
ATOM 4288 N N . LEU A 1 545 ? 1.418 -40 4.992 1 88.25 545 LEU A N 1
ATOM 4289 C CA . LEU A 1 545 ? 0.066 -40.031 4.445 1 88.25 545 LEU A CA 1
ATOM 4290 C C . LEU A 1 545 ? 0.05 -40.688 3.078 1 88.25 545 LEU A C 1
ATOM 4292 O O . LEU A 1 545 ? -0.856 -41.469 2.777 1 88.25 545 LEU A O 1
ATOM 4296 N N . ILE A 1 546 ? 1.008 -40.438 2.248 1 91.62 546 ILE A N 1
ATOM 4297 C CA . ILE A 1 546 ? 1.126 -41.062 0.937 1 91.62 546 ILE A CA 1
ATOM 4298 C C . ILE A 1 546 ? 1.269 -42.594 1.098 1 91.62 546 ILE A C 1
ATOM 4300 O O . ILE A 1 546 ? 0.61 -43.344 0.394 1 91.62 546 ILE A O 1
ATOM 4304 N N . ASP A 1 547 ? 2.068 -42.969 2.027 1 88.06 547 ASP A N 1
ATOM 4305 C CA . ASP A 1 547 ? 2.275 -44.375 2.287 1 88.06 547 ASP A CA 1
ATOM 4306 C C . ASP A 1 547 ? 0.985 -45.031 2.762 1 88.06 547 ASP A C 1
ATOM 4308 O O . ASP A 1 547 ? 0.653 -46.156 2.326 1 88.06 547 ASP A O 1
ATOM 4312 N N . GLU A 1 548 ? 0.302 -44.344 3.619 1 87.12 548 GLU A N 1
ATOM 4313 C CA . GLU A 1 548 ? -0.956 -44.875 4.141 1 87.12 548 GLU A CA 1
ATOM 4314 C C . GLU A 1 548 ? -1.989 -45.031 3.029 1 87.12 548 GLU A C 1
ATOM 4316 O O . GLU A 1 548 ? -2.705 -46.031 2.98 1 87.12 548 GLU A O 1
ATOM 4321 N N . LEU A 1 549 ? -2.045 -44.094 2.174 1 86.81 549 LEU A N 1
ATOM 4322 C CA . LEU A 1 549 ? -3.051 -44.125 1.118 1 86.81 549 LEU A CA 1
ATOM 4323 C C . LEU A 1 549 ? -2.66 -45.094 0.008 1 86.81 549 LEU A C 1
ATOM 4325 O O . LEU A 1 549 ? -3.527 -45.656 -0.66 1 86.81 549 LEU A O 1
ATOM 4329 N N . SER A 1 550 ? -1.365 -45.281 -0.215 1 84.88 550 SER A N 1
ATOM 4330 C CA . SER A 1 550 ? -0.884 -46.219 -1.245 1 84.88 550 SER A CA 1
ATOM 4331 C C . SER A 1 550 ? -1.045 -47.656 -0.811 1 84.88 550 SER A C 1
ATOM 4333 O O . SER A 1 550 ? -1.234 -48.531 -1.647 1 84.88 550 SER A O 1
ATOM 4335 N N . SER A 1 551 ? -0.879 -48 0.42 1 74.81 551 SER A N 1
ATOM 4336 C CA . SER A 1 551 ? -1.022 -49.375 0.948 1 74.81 551 SER A CA 1
ATOM 4337 C C . SER A 1 551 ? -2.479 -49.812 0.925 1 74.81 551 SER A C 1
ATOM 4339 O O . SER A 1 551 ? -2.768 -51 0.697 1 74.81 551 SER A O 1
ATOM 4341 N N . SER A 1 552 ? -3.426 -49.031 1.167 1 58.91 552 SER A N 1
ATOM 4342 C CA . SER A 1 552 ? -4.836 -49.406 1.166 1 58.91 552 SER A CA 1
ATOM 4343 C C . SER A 1 552 ? -5.324 -49.719 -0.244 1 58.91 552 SER A C 1
ATOM 4345 O O . SER A 1 552 ? -6.273 -50.469 -0.422 1 58.91 552 SER A O 1
ATOM 4347 N N . THR A 1 553 ? -4.82 -49.25 -1.307 1 49.69 553 THR A N 1
ATOM 4348 C CA . THR A 1 553 ? -5.223 -49.562 -2.676 1 49.69 553 THR A CA 1
ATOM 4349 C C . THR A 1 553 ? -4.684 -50.906 -3.111 1 49.69 553 THR A C 1
ATOM 4351 O O . THR A 1 553 ? -5.266 -51.562 -3.977 1 49.69 553 THR A O 1
ATOM 4354 N N . ALA A 1 554 ? -3.674 -51.656 -2.652 1 43.06 554 ALA A N 1
ATOM 4355 C CA . ALA A 1 554 ? -3.127 -52.969 -3.014 1 43.06 554 ALA A CA 1
ATOM 4356 C C . ALA A 1 554 ? -3.988 -54.094 -2.451 1 43.06 554 ALA A C 1
ATOM 4358 O O . ALA A 1 554 ? -4.078 -55.188 -3.047 1 43.06 554 ALA A O 1
ATOM 4359 N N . THR A 1 555 ? -4.656 -54.156 -1.339 1 36.06 555 THR A N 1
ATOM 4360 C CA . THR A 1 555 ? -5.32 -55.344 -0.829 1 36.06 555 THR A CA 1
ATOM 4361 C C . THR A 1 555 ? -6.59 -55.625 -1.624 1 36.06 555 THR A C 1
ATOM 4363 O O . THR A 1 555 ? -7.07 -56.781 -1.637 1 36.06 555 THR A O 1
ATOM 4366 N N . THR A 1 556 ? -7.383 -54.75 -2.129 1 32.34 556 THR A N 1
ATOM 4367 C CA . THR A 1 556 ? -8.68 -55.125 -2.682 1 32.34 556 THR A CA 1
ATOM 4368 C C . THR A 1 556 ? -8.531 -55.656 -4.105 1 32.34 556 THR A C 1
ATOM 4370 O O . THR A 1 556 ? -9.508 -56.125 -4.703 1 32.34 556 THR A O 1
ATOM 4373 N N . VAL A 1 557 ? -7.453 -55.5 -4.902 1 31.12 557 VAL A N 1
ATOM 4374 C CA . VAL A 1 557 ? -7.516 -55.938 -6.297 1 31.12 557 VAL A CA 1
ATOM 4375 C C . VAL A 1 557 ? -7.27 -57.438 -6.387 1 31.12 557 VAL A C 1
ATOM 4377 O O . VAL A 1 557 ? -7.23 -58 -7.484 1 31.12 557 VAL A O 1
ATOM 4380 N N . ALA A 1 558 ? -6.801 -58.188 -5.387 1 27.69 558 ALA A N 1
ATOM 4381 C CA . ALA A 1 558 ? -6.387 -59.531 -5.82 1 27.69 558 ALA A CA 1
ATOM 4382 C C . ALA A 1 558 ? -7.594 -60.406 -6.121 1 27.69 558 ALA A C 1
ATOM 4384 O O . ALA A 1 558 ? -7.508 -61.344 -6.934 1 27.69 558 ALA A O 1
ATOM 4385 N N . SER A 1 559 ? -8.609 -60.531 -5.277 1 23.66 559 SER A N 1
ATOM 4386 C CA . SER A 1 559 ? -9.281 -61.844 -5.324 1 23.66 559 SER A CA 1
ATOM 4387 C C . SER A 1 559 ? -10.102 -61.969 -6.602 1 23.66 559 SER A C 1
ATOM 4389 O O . SER A 1 559 ? -10.172 -63.062 -7.172 1 23.66 559 SER A O 1
ATOM 4391 N N . THR A 1 560 ? -11.18 -61.156 -6.883 1 22.89 560 THR A N 1
ATOM 4392 C CA . THR A 1 560 ? -12.375 -61.75 -7.496 1 22.89 560 THR A CA 1
ATOM 4393 C C . THR A 1 560 ? -12.211 -61.844 -9.008 1 22.89 560 THR A C 1
ATOM 4395 O O . THR A 1 560 ? -13.18 -62.062 -9.734 1 22.89 560 THR A O 1
ATOM 4398 N N . PHE A 1 561 ? -11.102 -61.531 -9.703 1 21.36 561 PHE A N 1
ATOM 4399 C CA . PHE A 1 561 ? -11.32 -61.406 -11.133 1 21.36 561 PHE A CA 1
ATOM 4400 C C . PHE A 1 561 ? -11.43 -62.781 -11.789 1 21.36 561 PHE A C 1
ATOM 4402 O O . PHE A 1 561 ? -10.68 -63.094 -12.711 1 21.36 561 PHE A O 1
ATOM 4409 N N . GLY A 1 562 ? -11.805 -63.875 -11.062 1 20.27 562 GLY A N 1
ATOM 4410 C CA . GLY A 1 562 ? -11.773 -65.062 -11.906 1 20.27 562 GLY A CA 1
ATOM 4411 C C . GLY A 1 562 ? -12.852 -65.062 -12.969 1 20.27 562 GLY A C 1
ATOM 4412 O O . GLY A 1 562 ? -13.148 -66.125 -13.562 1 20.27 562 GLY A O 1
ATOM 4413 N N . GLY A 1 563 ? -13.859 -64.062 -13.047 1 18.55 563 GLY A N 1
ATOM 4414 C CA . GLY A 1 563 ? -15.055 -64.5 -13.75 1 18.55 563 GLY A CA 1
ATOM 4415 C C . GLY A 1 563 ? -14.781 -64.938 -15.18 1 18.55 563 GLY A C 1
ATOM 4416 O O . GLY A 1 563 ? -13.742 -64.625 -15.75 1 18.55 563 GLY A O 1
ATOM 4417 N N . PRO A 1 564 ? -15.555 -65.938 -15.719 1 18.92 564 PRO A N 1
ATOM 4418 C CA . PRO A 1 564 ? -15.539 -66.812 -16.922 1 18.92 564 PRO A CA 1
ATOM 4419 C C . PRO A 1 564 ? -15.594 -65.938 -18.203 1 18.92 564 PRO A C 1
ATOM 4421 O O . PRO A 1 564 ? -16 -64.812 -18.188 1 18.92 564 PRO A O 1
ATOM 4424 N N . ASP A 1 565 ? -14.922 -66.438 -19.375 1 18.69 565 ASP A N 1
ATOM 4425 C CA . ASP A 1 565 ? -14.586 -66 -20.734 1 18.69 565 ASP A CA 1
ATOM 4426 C C . ASP A 1 565 ? -15.836 -65.75 -21.547 1 18.69 565 ASP A C 1
ATOM 4428 O O . ASP A 1 565 ? -15.758 -65.188 -22.656 1 18.69 565 ASP A O 1
ATOM 4432 N N . GLY A 1 566 ? -17.062 -66.375 -21.344 1 16.92 566 GLY A N 1
ATOM 4433 C CA . GLY A 1 566 ? -17.844 -66.938 -22.422 1 16.92 566 GLY A CA 1
ATOM 4434 C C . GLY A 1 566 ? -18.625 -65.875 -23.203 1 16.92 566 GLY A C 1
ATOM 4435 O O . GLY A 1 566 ? -19.422 -66.25 -24.078 1 16.92 566 GLY A O 1
ATOM 4436 N N . TYR A 1 567 ? -19.031 -64.812 -22.609 1 16.77 567 TYR A N 1
ATOM 4437 C CA . TYR A 1 567 ? -20.297 -64.375 -23.203 1 16.77 567 TYR A CA 1
ATOM 4438 C C . TYR A 1 567 ? -20.125 -64.062 -24.688 1 16.77 567 TYR A C 1
ATOM 4440 O O . TYR A 1 567 ? -19.109 -63.5 -25.109 1 16.77 567 TYR A O 1
ATOM 4448 N N . GLY A 1 568 ? -20.844 -64.812 -25.578 1 17.41 568 GLY A N 1
ATOM 4449 C CA . GLY A 1 568 ? -21.234 -65 -26.969 1 17.41 568 GLY A CA 1
ATOM 4450 C C . GLY A 1 568 ? -21.578 -63.656 -27.656 1 17.41 568 GLY A C 1
ATOM 4451 O O . GLY A 1 568 ? -21.891 -62.688 -26.984 1 17.41 568 GLY A O 1
ATOM 4452 N N . GLY A 1 569 ? -21.156 -63.469 -28.969 1 16.67 569 GLY A N 1
ATOM 4453 C CA . GLY A 1 569 ? -20.953 -62.438 -29.984 1 16.67 569 GLY A CA 1
ATOM 4454 C C . GLY A 1 569 ? -22.234 -61.781 -30.438 1 16.67 569 GLY A C 1
ATOM 4455 O O . GLY A 1 569 ? -22.25 -61.031 -31.406 1 16.67 569 GLY A O 1
ATOM 4456 N N . ASN A 1 570 ? -23.359 -62.094 -29.734 1 16.67 570 ASN A N 1
ATOM 4457 C CA . ASN A 1 570 ? -24.469 -61.938 -30.672 1 16.67 570 ASN A CA 1
ATOM 4458 C C . ASN A 1 570 ? -24.469 -60.531 -31.281 1 16.67 570 ASN A C 1
ATOM 4460 O O . ASN A 1 570 ? -24.156 -59.562 -30.609 1 16.67 570 ASN A O 1
ATOM 4464 N N . GLY A 1 571 ? -24.578 -60.438 -32.656 1 16.22 571 GLY A N 1
ATOM 4465 C CA . GLY A 1 571 ? -24.406 -59.625 -33.844 1 16.22 571 GLY A CA 1
ATOM 4466 C C . GLY A 1 571 ? -25.188 -58.312 -33.781 1 16.22 571 GLY A C 1
ATOM 4467 O O . GLY A 1 571 ? -24.578 -57.219 -33.781 1 16.22 571 GLY A O 1
ATOM 4468 N N . GLY A 1 572 ? -26.438 -58.312 -34.312 1 16.27 572 GLY A N 1
ATOM 4469 C CA . GLY A 1 572 ? -26.891 -57.594 -35.469 1 16.27 572 GLY A CA 1
ATOM 4470 C C . GLY A 1 572 ? -27.344 -56.156 -35.156 1 16.27 572 GLY A C 1
ATOM 4471 O O . GLY A 1 572 ? -26.938 -55.219 -35.812 1 16.27 572 GLY A O 1
ATOM 4472 N N . GLY A 1 573 ? -28.469 -56.062 -34.375 1 17 573 GLY A N 1
ATOM 4473 C CA . GLY A 1 573 ? -29.5 -55.188 -34.938 1 17 573 GLY A CA 1
ATOM 4474 C C . GLY A 1 573 ? -29.188 -53.719 -34.781 1 17 573 GLY A C 1
ATOM 4475 O O . GLY A 1 573 ? -28.562 -53.312 -33.781 1 17 573 GLY A O 1
ATOM 4476 N N . ASN A 1 574 ? -29.016 -52.906 -35.875 1 16.33 574 ASN A N 1
ATOM 4477 C CA . ASN A 1 574 ? -28.656 -51.625 -36.438 1 16.33 574 ASN A CA 1
ATOM 4478 C C . ASN A 1 574 ? -29.484 -50.5 -35.844 1 16.33 574 ASN A C 1
ATOM 4480 O O . ASN A 1 574 ? -29.469 -49.375 -36.344 1 16.33 574 ASN A O 1
ATOM 4484 N N . GLY A 1 575 ? -30.469 -50.812 -35 1 17 575 GLY A N 1
ATOM 4485 C CA . GLY A 1 575 ? -31.516 -49.812 -35.031 1 17 575 GLY A CA 1
ATOM 4486 C C . GLY A 1 575 ? -31 -48.406 -34.688 1 17 575 GLY A C 1
ATOM 4487 O O . GLY A 1 575 ? -30.203 -48.25 -33.781 1 17 575 GLY A O 1
ATOM 4488 N N . GLY A 1 576 ? -30.891 -47.438 -35.656 1 17.12 576 GLY A N 1
ATOM 4489 C CA . GLY A 1 576 ? -30.531 -46.062 -36 1 17.12 576 GLY A CA 1
ATOM 4490 C C . GLY A 1 576 ? -31.172 -45.031 -35.062 1 17.12 576 GLY A C 1
ATOM 4491 O O . GLY A 1 576 ? -31.156 -43.844 -35.344 1 17.12 576 GLY A O 1
ATOM 4492 N N . MET A 1 577 ? -31.703 -45.469 -33.906 1 16.7 577 MET A N 1
ATOM 4493 C CA . MET A 1 577 ? -32.625 -44.469 -33.375 1 16.7 577 MET A CA 1
ATOM 4494 C C . MET A 1 577 ? -31.953 -43.094 -33.25 1 16.7 577 MET A C 1
ATOM 4496 O O . MET A 1 577 ? -30.812 -43.031 -32.812 1 16.7 577 MET A O 1
ATOM 4500 N N . ASN A 1 578 ? -32.375 -42.094 -34.094 1 17.31 578 ASN A N 1
ATOM 4501 C CA . ASN A 1 578 ? -32.125 -40.719 -34.438 1 17.31 578 ASN A CA 1
ATOM 4502 C C . ASN A 1 578 ? -32.156 -39.812 -33.219 1 17.31 578 ASN A C 1
ATOM 4504 O O . ASN A 1 578 ? -33.219 -39.656 -32.594 1 17.31 578 ASN A O 1
ATOM 4508 N N . ALA A 1 579 ? -31.391 -40.062 -32.281 1 16.58 579 ALA A N 1
ATOM 4509 C CA . ALA A 1 579 ? -31.375 -39.375 -30.984 1 16.58 579 ALA A CA 1
ATOM 4510 C C . ALA A 1 579 ? -31.391 -37.875 -31.172 1 16.58 579 ALA A C 1
ATOM 4512 O O . ALA A 1 579 ? -30.422 -37.281 -31.641 1 16.58 579 ALA A O 1
ATOM 4513 N N . ALA A 1 580 ? -32.5 -37.344 -31.719 1 18.53 580 ALA A N 1
ATOM 4514 C CA . ALA A 1 580 ? -32.781 -35.938 -31.953 1 18.53 580 ALA A CA 1
ATOM 4515 C C . ALA A 1 580 ? -32.344 -35.094 -30.766 1 18.53 580 ALA A C 1
ATOM 4517 O O . ALA A 1 580 ? -32.906 -35.219 -29.672 1 18.53 580 ALA A O 1
ATOM 4518 N N . GLY A 1 581 ? -31.172 -35.062 -30.578 1 17.52 581 GLY A N 1
ATOM 4519 C CA . GLY A 1 581 ? -30.297 -34.531 -29.547 1 17.52 581 GLY A CA 1
ATOM 4520 C C . GLY A 1 581 ? -30.656 -33.094 -29.172 1 17.52 581 GLY A C 1
ATOM 4521 O O . GLY A 1 581 ? -30.672 -32.219 -30.031 1 17.52 581 GLY A O 1
ATOM 4522 N N . LEU A 1 582 ? -31.719 -32.969 -28.359 1 18.52 582 LEU A N 1
ATOM 4523 C CA . LEU A 1 582 ? -32.375 -31.719 -28 1 18.52 582 LEU A CA 1
ATOM 4524 C C . LEU A 1 582 ? -31.328 -30.656 -27.688 1 18.52 582 LEU A C 1
ATOM 4526 O O . LEU A 1 582 ? -30.531 -30.812 -26.766 1 18.52 582 LEU A O 1
ATOM 4530 N N . TYR A 1 583 ? -30.672 -30.094 -28.734 1 18.5 583 TYR A N 1
ATOM 4531 C CA . TYR A 1 583 ? -29.719 -28.984 -28.75 1 18.5 583 TYR A CA 1
ATOM 4532 C C . TYR A 1 583 ? -30.203 -27.844 -27.859 1 18.5 583 TYR A C 1
ATOM 4534 O O . TYR A 1 583 ? -31.125 -27.109 -28.234 1 18.5 583 TYR A O 1
ATOM 4542 N N . LEU A 1 584 ? -30.516 -28.234 -26.719 1 19.59 584 LEU A N 1
ATOM 4543 C CA . LEU A 1 584 ? -31.062 -27.172 -25.875 1 19.59 584 LEU A CA 1
ATOM 4544 C C . LEU A 1 584 ? -30.156 -25.938 -25.906 1 19.59 584 LEU A C 1
ATOM 4546 O O . LEU A 1 584 ? -28.969 -26.031 -25.578 1 19.59 584 LEU A O 1
ATOM 4550 N N . SER A 1 585 ? -30.344 -25.188 -26.953 1 19.97 585 SER A N 1
ATOM 4551 C CA . SER A 1 585 ? -29.5 -24.016 -27.141 1 19.97 585 SER A CA 1
ATOM 4552 C C . SER A 1 585 ? -29.391 -23.203 -25.844 1 19.97 585 SER A C 1
ATOM 4554 O O . SER A 1 585 ? -30.406 -22.891 -25.219 1 19.97 585 SER A O 1
ATOM 4556 N N . PRO A 1 586 ? -28.438 -23.391 -25.203 1 21.06 586 PRO A N 1
ATOM 4557 C CA . PRO A 1 586 ? -28.234 -22.828 -23.875 1 21.06 586 PRO A CA 1
ATOM 4558 C C . PRO A 1 586 ? -28.656 -21.359 -23.797 1 21.06 586 PRO A C 1
ATOM 4560 O O . PRO A 1 586 ? -28.5 -20.609 -24.766 1 21.06 586 PRO A O 1
ATOM 4563 N N . PRO A 1 587 ? -29.75 -21.109 -23.188 1 21.75 587 PRO A N 1
ATOM 4564 C CA . PRO A 1 587 ? -30.328 -19.766 -23.188 1 21.75 587 PRO A CA 1
ATOM 4565 C C . PRO A 1 587 ? -29.266 -18.688 -23 1 21.75 587 PRO A C 1
ATOM 4567 O O . PRO A 1 587 ? -28.25 -18.906 -22.312 1 21.75 587 PRO A O 1
ATOM 4570 N N . ARG A 1 588 ? -29.016 -17.891 -24.047 1 21.22 588 ARG A N 1
ATOM 4571 C CA . ARG A 1 588 ? -28.047 -16.797 -24.094 1 21.22 588 ARG A CA 1
ATOM 4572 C C . ARG A 1 588 ? -28.25 -15.828 -22.922 1 21.22 588 ARG A C 1
ATOM 4574 O O . ARG A 1 588 ? -29.344 -15.297 -22.734 1 21.22 588 ARG A O 1
ATOM 4581 N N . PHE A 1 589 ? -27.828 -16.312 -21.891 1 21.2 589 PHE A N 1
ATOM 4582 C CA . PHE A 1 589 ? -27.875 -15.453 -20.719 1 21.2 589 PHE A CA 1
ATOM 4583 C C . PHE A 1 589 ? -27.453 -14.031 -21.078 1 21.2 589 PHE A C 1
ATOM 4585 O O . PHE A 1 589 ? -26.484 -13.836 -21.812 1 21.2 589 PHE A O 1
ATOM 4592 N N . ASP A 1 590 ? -28.484 -13.258 -21.281 1 22.16 590 ASP A N 1
ATOM 4593 C CA . ASP A 1 590 ? -28.219 -11.883 -21.688 1 22.16 590 ASP A CA 1
ATOM 4594 C C . ASP A 1 590 ? -27.141 -11.242 -20.812 1 22.16 590 ASP A C 1
ATOM 4596 O O . ASP A 1 590 ? -27.328 -11.102 -19.594 1 22.16 590 ASP A O 1
ATOM 4600 N N . THR A 1 591 ? -26 -11.523 -21.094 1 22.97 591 THR A N 1
ATOM 4601 C CA . THR A 1 591 ? -24.656 -11.203 -20.625 1 22.97 591 THR A CA 1
ATOM 4602 C C . THR A 1 591 ? -24.438 -9.695 -20.594 1 22.97 591 THR A C 1
ATOM 4604 O O . THR A 1 591 ? -23.297 -9.227 -20.578 1 22.97 591 THR A O 1
ATOM 4607 N N . SER A 1 592 ? -25.672 -9.094 -20.703 1 21.67 592 SER A N 1
ATOM 4608 C CA . SER A 1 592 ? -25.359 -7.707 -21.016 1 21.67 592 SER A CA 1
ATOM 4609 C C . SER A 1 592 ? -24.656 -7.023 -19.844 1 21.67 592 SER A C 1
ATOM 4611 O O . SER A 1 592 ? -25.219 -6.125 -19.219 1 21.67 592 SER A O 1
ATOM 4613 N N . LEU A 1 593 ? -24.484 -7.789 -18.859 1 21.56 593 LEU A N 1
ATOM 4614 C CA . LEU A 1 593 ? -23.75 -7.02 -17.859 1 21.56 593 LEU A CA 1
ATOM 4615 C C . LEU A 1 593 ? -22.547 -6.312 -18.5 1 21.56 593 LEU A C 1
ATOM 4617 O O . LEU A 1 593 ? -21.75 -6.945 -19.188 1 21.56 593 LEU A O 1
ATOM 4621 N N . ASP A 1 594 ? -22.906 -5.184 -18.906 1 22.94 594 ASP A N 1
ATOM 4622 C CA . ASP A 1 594 ? -21.906 -4.43 -19.672 1 22.94 594 ASP A CA 1
ATOM 4623 C C . ASP A 1 594 ? -20.531 -4.539 -19.031 1 22.94 594 ASP A C 1
ATOM 4625 O O . ASP A 1 594 ? -20.297 -4.008 -17.938 1 22.94 594 ASP A O 1
ATOM 4629 N N . PHE A 1 595 ? -20.297 -5.719 -18.859 1 22.36 595 PHE A N 1
ATOM 4630 C CA . PHE A 1 595 ? -18.906 -5.953 -18.516 1 22.36 595 PHE A CA 1
ATOM 4631 C C . PHE A 1 595 ? -17.984 -5.281 -19.531 1 22.36 595 PHE A C 1
ATOM 4633 O O . PHE A 1 595 ? -18.25 -5.32 -20.734 1 22.36 595 PHE A O 1
ATOM 4640 N N . PHE A 1 596 ? -17.469 -4.332 -18.984 1 23.72 596 PHE A N 1
ATOM 4641 C CA . PHE A 1 596 ? -16.562 -3.531 -19.812 1 23.72 596 PHE A CA 1
ATOM 4642 C C . PHE A 1 596 ? -15.594 -4.422 -20.578 1 23.72 596 PHE A C 1
ATOM 4644 O O . PHE A 1 596 ? -14.695 -5.031 -19.984 1 23.72 596 PHE A O 1
ATOM 4651 N N . MET A 1 597 ? -16.188 -5.238 -21.281 1 22.36 597 MET A N 1
ATOM 4652 C CA . MET A 1 597 ? -15.258 -5.973 -22.141 1 22.36 597 MET A CA 1
ATOM 4653 C C . MET A 1 597 ? -14.5 -5.027 -23.062 1 22.36 597 MET A C 1
ATOM 4655 O O . MET A 1 597 ? -15.117 -4.242 -23.781 1 22.36 597 MET A O 1
ATOM 4659 N N . PRO A 1 598 ? -13.273 -4.723 -22.656 1 22.56 598 PRO A N 1
ATOM 4660 C CA . PRO A 1 598 ? -12.641 -3.93 -23.703 1 22.56 598 PRO A CA 1
ATOM 4661 C C . PRO A 1 598 ? -12.828 -4.535 -25.094 1 22.56 598 PRO A C 1
ATOM 4663 O O . PRO A 1 598 ? -12.953 -5.754 -25.234 1 22.56 598 PRO A O 1
ATOM 4666 N N . SER A 1 599 ? -13.648 -3.828 -25.875 1 22.92 599 SER A N 1
ATOM 4667 C CA . SER A 1 599 ? -13.711 -4.285 -27.25 1 22.92 599 SER A CA 1
ATOM 4668 C C . SER A 1 599 ? -12.32 -4.621 -27.797 1 22.92 599 SER A C 1
ATOM 4670 O O . SER A 1 599 ? -12.133 -5.652 -28.438 1 22.92 599 SER A O 1
ATOM 4672 N N . SER A 1 600 ? -11.57 -3.494 -28.109 1 20.92 600 SER A N 1
ATOM 4673 C CA . SER A 1 600 ? -10.422 -3.842 -28.938 1 20.92 600 SER A CA 1
ATOM 4674 C C . SER A 1 600 ? -9.312 -4.48 -28.109 1 20.92 600 SER A C 1
ATOM 4676 O O . SER A 1 600 ? -9.227 -4.258 -26.891 1 20.92 600 SER A O 1
ATOM 4678 N N . PRO A 1 601 ? -8.453 -5.473 -28.609 1 23.41 601 PRO A N 1
ATOM 4679 C CA . PRO A 1 601 ? -7.43 -6.344 -28.031 1 23.41 601 PRO A CA 1
ATOM 4680 C C . PRO A 1 601 ? -6.516 -5.613 -27.062 1 23.41 601 PRO A C 1
ATOM 4682 O O . PRO A 1 601 ? -6.035 -6.211 -26.094 1 23.41 601 PRO A O 1
ATOM 4685 N N . ASN A 1 602 ? -5.844 -4.562 -27.359 1 22.06 602 ASN A N 1
ATOM 4686 C CA . ASN A 1 602 ? -4.777 -3.891 -26.625 1 22.06 602 ASN A CA 1
ATOM 4687 C C . ASN A 1 602 ? -5.34 -2.916 -25.594 1 22.06 602 ASN A C 1
ATOM 4689 O O . ASN A 1 602 ? -4.613 -2.055 -25.094 1 22.06 602 ASN A O 1
ATOM 4693 N N . ASP A 1 603 ? -6.668 -2.672 -25.406 1 23.77 603 ASP A N 1
ATOM 4694 C CA . ASP A 1 603 ? -7.156 -1.503 -24.688 1 23.77 603 ASP A CA 1
ATOM 4695 C C . ASP A 1 603 ? -7.191 -1.762 -23.188 1 23.77 603 ASP A C 1
ATOM 4697 O O . ASP A 1 603 ? -7.375 -2.9 -22.75 1 23.77 603 ASP A O 1
ATOM 4701 N N . GLY A 1 604 ? -6.617 -0.846 -22.328 1 24.69 604 GLY A N 1
ATOM 4702 C CA . GLY A 1 604 ? -6.578 -0.821 -20.875 1 24.69 604 GLY A CA 1
ATOM 4703 C C . GLY A 1 604 ? -7.938 -1.038 -20.234 1 24.69 604 GLY A C 1
ATOM 4704 O O . GLY A 1 604 ? -8.953 -1.105 -20.922 1 24.69 604 GLY A O 1
ATOM 4705 N N . PHE A 1 605 ? -8.023 -1.453 -19 1 26.39 605 PHE A N 1
ATOM 4706 C CA . PHE A 1 605 ? -9.211 -1.893 -18.281 1 26.39 605 PHE A CA 1
ATOM 4707 C C . PHE A 1 605 ? -10.102 -0.707 -17.938 1 26.39 605 PHE A C 1
ATOM 4709 O O . PHE A 1 605 ? -9.617 0.307 -17.422 1 26.39 605 PHE A O 1
ATOM 4716 N N . ASP A 1 606 ? -11.18 -0.308 -18.734 1 24.61 606 ASP A N 1
ATOM 4717 C CA . ASP A 1 606 ? -12.18 0.667 -18.312 1 24.61 606 ASP A CA 1
ATOM 4718 C C . ASP A 1 606 ? -12.93 0.172 -17.078 1 24.61 606 ASP A C 1
ATOM 4720 O O . ASP A 1 606 ? -13.547 -0.897 -17.109 1 24.61 606 ASP A O 1
ATOM 4724 N N . PHE A 1 607 ? -12.648 0.633 -16.016 1 24.33 607 PHE A N 1
ATOM 4725 C CA . PHE A 1 607 ? -13.336 0.294 -14.766 1 24.33 607 PHE A CA 1
ATOM 4726 C C . PHE A 1 607 ? -14.766 0.827 -14.781 1 24.33 607 PHE A C 1
ATOM 4728 O O . PHE A 1 607 ? -14.984 2.037 -14.867 1 24.33 607 PHE A O 1
ATOM 4735 N N . VAL A 1 608 ? -15.719 0.293 -15.477 1 25.92 608 VAL A N 1
ATOM 4736 C CA . VAL A 1 608 ? -17.109 0.746 -15.461 1 25.92 608 VAL A CA 1
ATOM 4737 C C . VAL A 1 608 ? -17.656 0.701 -14.039 1 25.92 608 VAL A C 1
ATOM 4739 O O . VAL A 1 608 ? -17.438 -0.275 -13.32 1 25.92 608 VAL A O 1
ATOM 4742 N N . GLN A 1 609 ? -18.188 1.801 -13.586 1 22.08 609 GLN A N 1
ATOM 4743 C CA . GLN A 1 609 ? -19 2.072 -12.414 1 22.08 609 GLN A CA 1
ATOM 4744 C C . GLN A 1 609 ? -20.297 1.258 -12.445 1 22.08 609 GLN A C 1
ATOM 4746 O O . GLN A 1 609 ? -20.984 1.208 -13.469 1 22.08 609 GLN A O 1
ATOM 4751 N N . ALA A 1 610 ? -20.578 0.422 -11.492 1 24.2 610 ALA A N 1
ATOM 4752 C CA . ALA A 1 610 ? -21.781 -0.361 -11.211 1 24.2 610 ALA A CA 1
ATOM 4753 C C . ALA A 1 610 ? -23.016 0.523 -11.211 1 24.2 610 ALA A C 1
ATOM 4755 O O . ALA A 1 610 ? -23.156 1.427 -10.383 1 24.2 610 ALA A O 1
ATOM 4756 N N . GLN A 1 611 ? -23.625 0.846 -12.398 1 21.95 611 GLN A N 1
ATOM 4757 C CA . GLN A 1 611 ? -24.969 1.417 -12.359 1 21.95 611 GLN A CA 1
ATOM 4758 C C . GLN A 1 611 ? -25.922 0.532 -11.562 1 21.95 611 GLN A C 1
ATOM 4760 O O . GLN A 1 611 ? -25.703 -0.676 -11.445 1 21.95 611 GLN A O 1
ATOM 4765 N N . ASN A 1 612 ? -27.125 1.079 -11 1 20.98 612 ASN A N 1
ATOM 4766 C CA . ASN A 1 612 ? -28.312 0.651 -10.25 1 20.98 612 ASN A CA 1
ATOM 4767 C C . ASN A 1 612 ? -29.016 -0.507 -10.938 1 20.98 612 ASN A C 1
ATOM 4769 O O . ASN A 1 612 ? -28.875 -0.701 -12.148 1 20.98 612 ASN A O 1
ATOM 4773 N N . GLY A 1 613 ? -30.031 -1.367 -10.195 1 24.89 613 GLY A N 1
ATOM 4774 C CA . GLY A 1 613 ? -30.766 -2.611 -10.016 1 24.89 613 GLY A CA 1
ATOM 4775 C C . GLY A 1 613 ? -31.828 -2.834 -11.07 1 24.89 613 GLY A C 1
ATOM 4776 O O . GLY A 1 613 ? -32.656 -3.74 -10.938 1 24.89 613 GLY A O 1
ATOM 4777 N N . MET A 1 614 ? -32.312 -1.981 -11.797 1 24.52 614 MET A N 1
ATOM 4778 C CA . MET A 1 614 ? -33.656 -2.434 -12.141 1 24.52 614 MET A CA 1
ATOM 4779 C C . MET A 1 614 ? -33.625 -3.682 -13.016 1 24.52 614 MET A C 1
ATOM 4781 O O . MET A 1 614 ? -32.906 -3.703 -14.039 1 24.52 614 MET A O 1
ATOM 4785 N N . ILE A 1 615 ? -34 -4.816 -12.32 1 27.72 615 ILE A N 1
ATOM 4786 C CA . ILE A 1 615 ? -34.25 -6.137 -12.898 1 27.72 615 ILE A CA 1
ATOM 4787 C C . ILE A 1 615 ? -35.188 -6.016 -14.086 1 27.72 615 ILE A C 1
ATOM 4789 O O . ILE A 1 615 ? -36.312 -5.488 -13.953 1 27.72 615 ILE A O 1
ATOM 4793 N N . SER A 1 616 ? -34.75 -6.023 -15.125 1 28.36 616 SER A N 1
ATOM 4794 C CA . SER A 1 616 ? -35.688 -5.883 -16.234 1 28.36 616 SER A CA 1
ATOM 4795 C C . SER A 1 616 ? -36.688 -7.047 -16.281 1 28.36 616 SER A C 1
ATOM 4797 O O . SER A 1 616 ? -36.438 -8.109 -15.703 1 28.36 616 SER A O 1
ATOM 4799 N N . SER A 1 617 ? -37.875 -6.871 -16.734 1 30.36 617 SER A N 1
ATOM 4800 C CA . SER A 1 617 ? -39 -7.766 -16.844 1 30.36 617 SER A CA 1
ATOM 4801 C C . SER A 1 617 ? -38.625 -9.062 -17.547 1 30.36 617 SER A C 1
ATOM 4803 O O . SER A 1 617 ? -39.125 -10.133 -17.188 1 30.36 617 SER A O 1
ATOM 4805 N N . GLN A 1 618 ? -37.781 -8.961 -18.438 1 29.67 618 GLN A N 1
ATOM 4806 C CA . GLN A 1 618 ? -37.469 -10.125 -19.25 1 29.67 618 GLN A CA 1
ATOM 4807 C C . GLN A 1 618 ? -36.531 -11.07 -18.5 1 29.67 618 GLN A C 1
ATOM 4809 O O . GLN A 1 618 ? -36.625 -12.289 -18.656 1 29.67 618 GLN A O 1
ATOM 4814 N N . GLN A 1 619 ? -35.844 -10.492 -17.516 1 29.33 619 GLN A N 1
ATOM 4815 C CA . GLN A 1 619 ? -34.906 -11.258 -16.688 1 29.33 619 GLN A CA 1
ATOM 4816 C C . GLN A 1 619 ? -35.688 -12.055 -15.625 1 29.33 619 GLN A C 1
ATOM 4818 O O . GLN A 1 619 ? -35.312 -13.195 -15.328 1 29.33 619 GLN A O 1
ATOM 4823 N N . LEU A 1 620 ? -36.656 -11.547 -15.258 1 30.58 620 LEU A N 1
ATOM 4824 C CA . LEU A 1 620 ? -37.625 -12.211 -14.391 1 30.58 620 LEU A CA 1
ATOM 4825 C C . LEU A 1 620 ? -38.281 -13.383 -15.109 1 30.58 620 LEU A C 1
ATOM 4827 O O . LEU A 1 620 ? -38.438 -14.461 -14.531 1 30.58 620 LEU A O 1
ATOM 4831 N N . ALA A 1 621 ? -38.594 -13.203 -16.281 1 33.94 621 ALA A N 1
ATOM 4832 C CA . ALA A 1 621 ? -39.312 -14.234 -17.016 1 33.94 621 ALA A CA 1
ATOM 4833 C C . ALA A 1 621 ? -38.438 -15.453 -17.281 1 33.94 621 ALA A C 1
ATOM 4835 O O . ALA A 1 621 ? -38.875 -16.594 -17.141 1 33.94 621 ALA A O 1
ATOM 4836 N N . SER A 1 622 ? -37.156 -15.211 -17.531 1 32.44 622 SER A N 1
ATOM 4837 C CA . SER A 1 622 ? -36.281 -16.328 -17.844 1 32.44 622 SER A CA 1
ATOM 4838 C C . SER A 1 622 ? -35.938 -17.125 -16.578 1 32.44 622 SER A C 1
ATOM 4840 O O . SER A 1 622 ? -35.688 -18.328 -16.656 1 32.44 622 SER A O 1
ATOM 4842 N N . PHE A 1 623 ? -35.906 -16.516 -15.398 1 31.84 623 PHE A N 1
ATOM 4843 C CA . PHE A 1 623 ? -35.844 -17.203 -14.109 1 31.84 623 PHE A CA 1
ATOM 4844 C C . PHE A 1 623 ? -37.062 -18.078 -13.898 1 31.84 623 PHE A C 1
ATOM 4846 O O . PHE A 1 623 ? -36.938 -19.234 -13.484 1 31.84 623 PHE A O 1
ATOM 4853 N N . ASN A 1 624 ? -38.156 -17.594 -14.32 1 34.97 624 ASN A N 1
ATOM 4854 C CA . ASN A 1 624 ? -39.406 -18.328 -14.141 1 34.97 624 ASN A CA 1
ATOM 4855 C C . ASN A 1 624 ? -39.5 -19.547 -15.055 1 34.97 624 ASN A C 1
ATOM 4857 O O . ASN A 1 624 ? -39.938 -20.625 -14.641 1 34.97 624 ASN A O 1
ATOM 4861 N N . THR A 1 625 ? -39.031 -19.438 -16.203 1 36.56 625 THR A N 1
ATOM 4862 C CA . THR A 1 625 ? -39.062 -20.578 -17.125 1 36.56 625 THR A CA 1
ATOM 4863 C C . THR A 1 625 ? -38.125 -21.672 -16.656 1 36.56 625 THR A C 1
ATOM 4865 O O . THR A 1 625 ? -38.469 -22.859 -16.719 1 36.56 625 THR A O 1
ATOM 4868 N N . TRP A 1 626 ? -36.969 -21.234 -16.078 1 34.5 626 TRP A N 1
ATOM 4869 C CA . TRP A 1 626 ? -36.031 -22.203 -15.555 1 34.5 626 TRP A CA 1
ATOM 4870 C C . TRP A 1 626 ? -36.594 -22.891 -14.312 1 34.5 626 TRP A C 1
ATOM 4872 O O . TRP A 1 626 ? -36.5 -24.109 -14.164 1 34.5 626 TRP A O 1
ATOM 4882 N N . LEU A 1 627 ? -37.344 -22.156 -13.664 1 33.5 627 LEU A N 1
ATOM 4883 C CA . LEU A 1 627 ? -38.125 -22.75 -12.586 1 33.5 627 LEU A CA 1
ATOM 4884 C C . LEU A 1 627 ? -39.156 -23.75 -13.141 1 33.5 627 LEU A C 1
ATOM 4886 O O . LEU A 1 627 ? -39.312 -24.844 -12.586 1 33.5 627 LEU A O 1
ATOM 4890 N N . GLN A 1 628 ? -39.781 -23.375 -14.125 1 36.34 628 GLN A N 1
ATOM 4891 C CA . GLN A 1 628 ? -40.844 -24.219 -14.664 1 36.34 628 GLN A CA 1
ATOM 4892 C C . GLN A 1 628 ? -40.281 -25.5 -15.273 1 36.34 628 GLN A C 1
ATOM 4894 O O . GLN A 1 628 ? -40.906 -26.562 -15.18 1 36.34 628 GLN A O 1
ATOM 4899 N N . GLN A 1 629 ? -39.125 -25.375 -15.836 1 33.31 629 GLN A N 1
ATOM 4900 C CA . GLN A 1 629 ? -38.562 -26.578 -16.438 1 33.31 629 GLN A CA 1
ATOM 4901 C C . GLN A 1 629 ? -38.125 -27.578 -15.359 1 33.31 629 GLN A C 1
ATOM 4903 O O . GLN A 1 629 ? -38.312 -28.781 -15.516 1 33.31 629 GLN A O 1
ATOM 4908 N N . ILE A 1 630 ? -37.719 -27.062 -14.281 1 32.97 630 ILE A N 1
ATOM 4909 C CA . ILE A 1 630 ? -37.438 -27.969 -13.172 1 32.97 630 ILE A CA 1
ATOM 4910 C C . ILE A 1 630 ? -38.75 -28.562 -12.648 1 32.97 630 ILE A C 1
ATOM 4912 O O . ILE A 1 630 ? -38.781 -29.75 -12.336 1 32.97 630 ILE A O 1
ATOM 4916 N N . GLU A 1 631 ? -39.75 -27.812 -12.68 1 30.47 631 GLU A N 1
ATOM 4917 C CA . GLU A 1 631 ? -41.031 -28.359 -12.25 1 30.47 631 GLU A CA 1
ATOM 4918 C C . GLU A 1 631 ? -41.531 -29.406 -13.227 1 30.47 631 GLU A C 1
ATOM 4920 O O . GLU A 1 631 ? -42.156 -30.406 -12.812 1 30.47 631 GLU A O 1
ATOM 4925 N N . SER A 1 632 ? -41.375 -29.109 -14.438 1 32.75 632 SER A N 1
ATOM 4926 C CA . SER A 1 632 ? -41.938 -30.078 -15.359 1 32.75 632 SER A CA 1
ATOM 4927 C C . SER A 1 632 ? -41.219 -31.406 -15.297 1 32.75 632 SER A C 1
ATOM 4929 O O . SER A 1 632 ? -41.812 -32.469 -15.516 1 32.75 632 SER A O 1
ATOM 4931 N N . GLU A 1 633 ? -39.906 -31.344 -15.086 1 31.02 633 GLU A N 1
ATOM 4932 C CA . GLU A 1 633 ? -39.25 -32.656 -15.117 1 31.02 633 GLU A CA 1
ATOM 4933 C C . GLU A 1 633 ? -39.562 -33.438 -13.852 1 31.02 633 GLU A C 1
ATOM 4935 O O . GLU A 1 633 ? -39.469 -34.656 -13.852 1 31.02 633 GLU A O 1
ATOM 4940 N N . THR A 1 634 ? -39.906 -32.75 -12.836 1 28.25 634 THR A N 1
ATOM 4941 C CA . THR A 1 634 ? -40.406 -33.531 -11.703 1 28.25 634 THR A CA 1
ATOM 4942 C C . THR A 1 634 ? -41.75 -34.156 -12.016 1 28.25 634 THR A C 1
ATOM 4944 O O . THR A 1 634 ? -42.281 -34.969 -11.242 1 28.25 634 THR A O 1
ATOM 4947 N N . LEU A 1 635 ? -42.531 -33.656 -12.969 1 28.44 635 LEU A N 1
ATOM 4948 C CA . LEU A 1 635 ? -43.812 -34.312 -13.148 1 28.44 635 LEU A CA 1
ATOM 4949 C C . LEU A 1 635 ? -43.656 -35.688 -13.773 1 28.44 635 LEU A C 1
ATOM 4951 O O . LEU A 1 635 ? -44.656 -36.406 -13.93 1 28.44 635 LEU A O 1
ATOM 4955 N N . PHE A 1 636 ? -42.594 -36 -14.453 1 27.2 636 PHE A N 1
ATOM 4956 C CA . PHE A 1 636 ? -42.719 -37.312 -15.07 1 27.2 636 PHE A CA 1
ATOM 4957 C C . PHE A 1 636 ? -42.625 -38.406 -14.016 1 27.2 636 PHE A C 1
ATOM 4959 O O . PHE A 1 636 ? -42.625 -39.594 -14.352 1 27.2 636 PHE A O 1
ATOM 4966 N N . ARG A 1 637 ? -42.156 -38.094 -12.758 1 25.8 637 ARG A N 1
ATOM 4967 C CA . ARG A 1 637 ? -42.156 -39.281 -11.914 1 25.8 637 ARG A CA 1
ATOM 4968 C C . ARG A 1 637 ? -43.562 -39.562 -11.352 1 25.8 637 ARG A C 1
ATOM 4970 O O . ARG A 1 637 ? -43.812 -39.344 -10.156 1 25.8 637 ARG A O 1
ATOM 4977 N N . SER A 1 638 ? -44.594 -39.094 -12.219 1 20.97 638 SER A N 1
ATOM 4978 C CA . SER A 1 638 ? -45.812 -39.656 -11.688 1 20.97 638 SER A CA 1
ATOM 4979 C C . SER A 1 638 ? -45.812 -41.156 -11.711 1 20.97 638 SER A C 1
ATOM 4981 O O . SER A 1 638 ? -45.25 -41.781 -12.625 1 20.97 638 SER A O 1
ATOM 4983 N N . PRO A 1 639 ? -46.125 -41.75 -10.664 1 25.38 639 PRO A N 1
ATOM 4984 C CA . PRO A 1 639 ? -46.406 -43.188 -10.539 1 25.38 639 PRO A CA 1
ATOM 4985 C C . PRO A 1 639 ? -47.25 -43.75 -11.688 1 25.38 639 PRO A C 1
ATOM 4987 O O . PRO A 1 639 ? -48.125 -43.031 -12.18 1 25.38 639 PRO A O 1
ATOM 4990 N N . MET A 1 640 ? -46.719 -44.438 -12.75 1 19.89 640 MET A N 1
ATOM 4991 C CA . MET A 1 640 ? -47.625 -45.531 -12.977 1 19.89 640 MET A CA 1
ATOM 4992 C C . MET A 1 640 ? -47.719 -46.438 -11.742 1 19.89 640 MET A C 1
ATOM 4994 O O . MET A 1 640 ? -46.719 -46.688 -11.078 1 19.89 640 MET A O 1
ATOM 4998 N N . MET B 1 1 ? 92.938 23.469 50.625 1 20.67 1 MET B N 1
ATOM 4999 C CA . MET B 1 1 ? 92.188 22.406 49.969 1 20.67 1 MET B CA 1
ATOM 5000 C C . MET B 1 1 ? 90.812 22.891 49.625 1 20.67 1 MET B C 1
ATOM 5002 O O . MET B 1 1 ? 89.938 22.922 50.469 1 20.67 1 MET B O 1
ATOM 5006 N N . PHE B 1 2 ? 90.5 23.891 48.844 1 22.83 2 PHE B N 1
ATOM 5007 C CA . PHE B 1 2 ? 89.688 25.047 48.5 1 22.83 2 PHE B CA 1
ATOM 5008 C C . PHE B 1 2 ? 88.438 24.594 47.75 1 22.83 2 PHE B C 1
ATOM 5010 O O . PHE B 1 2 ? 88.562 23.891 46.719 1 22.83 2 PHE B O 1
ATOM 5017 N N . GLN B 1 3 ? 87.188 24.156 48.5 1 21.36 3 GLN B N 1
ATOM 5018 C CA . GLN B 1 3 ? 85.938 23.469 48.312 1 21.36 3 GLN B CA 1
ATOM 5019 C C . GLN B 1 3 ? 85.125 24.141 47.219 1 21.36 3 GLN B C 1
ATOM 5021 O O . GLN B 1 3 ? 84.625 25.25 47.375 1 21.36 3 GLN B O 1
ATOM 5026 N N . HIS B 1 4 ? 85.625 24.031 45.969 1 20.8 4 HIS B N 1
ATOM 5027 C CA . HIS B 1 4 ? 85.25 24.906 44.875 1 20.8 4 HIS B CA 1
ATOM 5028 C C . HIS B 1 4 ? 83.812 24.828 44.562 1 20.8 4 HIS B C 1
ATOM 5030 O O . HIS B 1 4 ? 83.188 23.781 44.812 1 20.8 4 HIS B O 1
ATOM 5036 N N . ALA B 1 5 ? 83.125 25.922 44.438 1 22.97 5 ALA B N 1
ATOM 5037 C CA . ALA B 1 5 ? 81.875 26.641 44.281 1 22.97 5 ALA B CA 1
ATOM 5038 C C . ALA B 1 5 ? 81.062 26.109 43.094 1 22.97 5 ALA B C 1
ATOM 5040 O O . ALA B 1 5 ? 81.562 26.125 41.938 1 22.97 5 ALA B O 1
ATOM 5041 N N . GLU B 1 6 ? 80.312 24.875 43.25 1 23.44 6 GLU B N 1
ATOM 5042 C CA . GLU B 1 6 ? 79.562 23.828 42.531 1 23.44 6 GLU B CA 1
ATOM 5043 C C . GLU B 1 6 ? 78.5 24.438 41.594 1 23.44 6 GLU B C 1
ATOM 5045 O O . GLU B 1 6 ? 77.625 25.078 42.062 1 23.44 6 GLU B O 1
ATOM 5050 N N . PRO B 1 7 ? 78.938 24.891 40.438 1 20.75 7 PRO B N 1
ATOM 5051 C CA . PRO B 1 7 ? 78.375 25.938 39.594 1 20.75 7 PRO B CA 1
ATOM 5052 C C . PRO B 1 7 ? 76.938 25.594 39.094 1 20.75 7 PRO B C 1
ATOM 5054 O O . PRO B 1 7 ? 76.688 24.438 38.75 1 20.75 7 PRO B O 1
ATOM 5057 N N . ASP B 1 8 ? 75.875 26.234 39.562 1 22.36 8 ASP B N 1
ATOM 5058 C CA . ASP B 1 8 ? 74.375 26.141 39.531 1 22.36 8 ASP B CA 1
ATOM 5059 C C . ASP B 1 8 ? 73.875 26.219 38.125 1 22.36 8 ASP B C 1
ATOM 5061 O O . ASP B 1 8 ? 73.25 27.234 37.719 1 22.36 8 ASP B O 1
ATOM 5065 N N . LEU B 1 9 ? 74.75 25.781 37.156 1 20.34 9 LEU B N 1
ATOM 5066 C CA . LEU B 1 9 ? 74.562 26.344 35.844 1 20.34 9 LEU B CA 1
ATOM 5067 C C . LEU B 1 9 ? 73.188 26.031 35.312 1 20.34 9 LEU B C 1
ATOM 5069 O O . LEU B 1 9 ? 72.812 24.859 35.125 1 20.34 9 LEU B O 1
ATOM 5073 N N . ARG B 1 10 ? 72.25 26.938 35.625 1 25.72 10 ARG B N 1
ATOM 5074 C CA . ARG B 1 10 ? 70.812 27.234 35.438 1 25.72 10 ARG B CA 1
ATOM 5075 C C . ARG B 1 10 ? 70.438 27.203 33.938 1 25.72 10 ARG B C 1
ATOM 5077 O O . ARG B 1 10 ? 70.688 28.156 33.219 1 25.72 10 ARG B O 1
ATOM 5084 N N . PRO B 1 11 ? 70.938 26.25 33.188 1 23.59 11 PRO B N 1
ATOM 5085 C CA . PRO B 1 11 ? 70.812 26.594 31.781 1 23.59 11 PRO B CA 1
ATOM 5086 C C . PRO B 1 11 ? 69.375 27.062 31.406 1 23.59 11 PRO B C 1
ATOM 5088 O O . PRO B 1 11 ? 68.438 26.703 32.094 1 23.59 11 PRO B O 1
ATOM 5091 N N . PRO B 1 12 ? 69.312 28.016 30.578 1 25.84 12 PRO B N 1
ATOM 5092 C CA . PRO B 1 12 ? 68.25 28.953 30.203 1 25.84 12 PRO B CA 1
ATOM 5093 C C . PRO B 1 12 ? 66.938 28.25 29.688 1 25.84 12 PRO B C 1
ATOM 5095 O O . PRO B 1 12 ? 67.062 27.141 29.141 1 25.84 12 PRO B O 1
ATOM 5098 N N . PRO B 1 13 ? 65.75 28.438 30.344 1 23.55 13 PRO B N 1
ATOM 5099 C CA . PRO B 1 13 ? 64.5 27.656 30.203 1 23.55 13 PRO B CA 1
ATOM 5100 C C . PRO B 1 13 ? 64 27.594 28.766 1 23.55 13 PRO B C 1
ATOM 5102 O O . PRO B 1 13 ? 63.719 28.641 28.172 1 23.55 13 PRO B O 1
ATOM 5105 N N . GLN B 1 14 ? 64.75 27.094 27.891 1 21.72 14 GLN B N 1
ATOM 5106 C CA . GLN B 1 14 ? 64.5 27.25 26.469 1 21.72 14 GLN B CA 1
ATOM 5107 C C . GLN B 1 14 ? 63 26.984 26.172 1 21.72 14 GLN B C 1
ATOM 5109 O O . GLN B 1 14 ? 62.469 25.953 26.594 1 21.72 14 GLN B O 1
ATOM 5114 N N . SER B 1 15 ? 62.188 28.047 26.078 1 21.89 15 SER B N 1
ATOM 5115 C CA . SER B 1 15 ? 60.719 28.188 25.906 1 21.89 15 SER B CA 1
ATOM 5116 C C . SER B 1 15 ? 60.25 27.375 24.719 1 21.89 15 SER B C 1
ATOM 5118 O O . SER B 1 15 ? 60.562 27.672 23.578 1 21.89 15 SER B O 1
ATOM 5120 N N . SER B 1 16 ? 60.375 26.094 24.766 1 21.97 16 SER B N 1
ATOM 5121 C CA . SER B 1 16 ? 60.031 25.141 23.734 1 21.97 16 SER B CA 1
ATOM 5122 C C . SER B 1 16 ? 58.625 25.422 23.172 1 21.97 16 SER B C 1
ATOM 5124 O O . SER B 1 16 ? 57.625 25.312 23.875 1 21.97 16 SER B O 1
ATOM 5126 N N . SER B 1 17 ? 58.531 26.484 22.312 1 22.69 17 SER B N 1
ATOM 5127 C CA . SER B 1 17 ? 57.281 26.906 21.656 1 22.69 17 SER B CA 1
ATOM 5128 C C . SER B 1 17 ? 56.562 25.719 21.031 1 22.69 17 SER B C 1
ATOM 5130 O O . SER B 1 17 ? 57.062 25.141 20.047 1 22.69 17 SER B O 1
ATOM 5132 N N . SER B 1 18 ? 56.062 24.797 21.859 1 22.41 18 SER B N 1
ATOM 5133 C CA . SER B 1 18 ? 55.312 23.594 21.5 1 22.41 18 SER B CA 1
ATOM 5134 C C . SER B 1 18 ? 54.281 23.891 20.43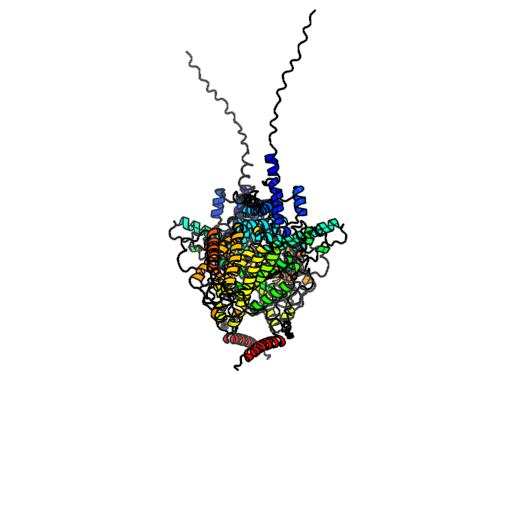8 1 22.41 18 SER B C 1
ATOM 5136 O O . SER B 1 18 ? 53.312 24.641 20.672 1 22.41 18 SER B O 1
ATOM 5138 N N . LEU B 1 19 ? 54.656 24.047 19.188 1 22.59 19 LEU B N 1
ATOM 5139 C CA . LEU B 1 19 ? 53.75 24.109 18.062 1 22.59 19 LEU B CA 1
ATOM 5140 C C . LEU B 1 19 ? 52.656 23.062 18.188 1 22.59 19 LEU B C 1
ATOM 5142 O O . LEU B 1 19 ? 52.906 21.859 18.078 1 22.59 19 LEU B O 1
ATOM 5146 N N . THR B 1 20 ? 51.719 23.297 19.078 1 24.38 20 THR B N 1
ATOM 5147 C CA . THR B 1 20 ? 50.469 22.547 19.344 1 24.38 20 THR B CA 1
ATOM 5148 C C . THR B 1 20 ? 49.781 22.203 18.047 1 24.38 20 THR B C 1
ATOM 5150 O O . THR B 1 20 ? 49.281 23.094 17.344 1 24.38 20 THR B O 1
ATOM 5153 N N . SER B 1 21 ? 50.219 21.172 17.297 1 25.06 21 SER B N 1
ATOM 5154 C CA . SER B 1 21 ? 49.719 20.5 16.125 1 25.06 21 SER B CA 1
ATOM 5155 C C . SER B 1 21 ? 48.188 20.344 16.188 1 25.06 21 SER B C 1
ATOM 5157 O O . SER B 1 21 ? 47.656 19.766 17.141 1 25.06 21 SER B O 1
ATOM 5159 N N . SER B 1 22 ? 47.438 21.328 15.602 1 25.45 22 SER B N 1
ATOM 5160 C CA . SER B 1 22 ? 46.031 21.469 15.312 1 25.45 22 SER B CA 1
ATOM 5161 C C . SER B 1 22 ? 45.469 20.203 14.688 1 25.45 22 SER B C 1
ATOM 5163 O O . SER B 1 22 ? 45.125 20.172 13.5 1 25.45 22 SER B O 1
ATOM 5165 N N . SER B 1 23 ? 46.062 19.031 15 1 27.12 23 SER B N 1
ATOM 5166 C CA . SER B 1 23 ? 45.688 17.719 14.523 1 27.12 23 SER B CA 1
ATOM 5167 C C . SER B 1 23 ? 44.188 17.453 14.75 1 27.12 23 SER B C 1
ATOM 5169 O O . SER B 1 23 ? 43.719 16.359 14.492 1 27.12 23 SER B O 1
ATOM 5171 N N . ASN B 1 24 ? 43.688 18.172 15.812 1 27.64 24 ASN B N 1
ATOM 5172 C CA . ASN B 1 24 ? 42.406 17.703 16.312 1 27.64 24 ASN B CA 1
ATOM 5173 C C . ASN B 1 24 ? 41.312 17.812 15.242 1 27.64 24 ASN B C 1
ATOM 5175 O O . ASN B 1 24 ? 40.125 17.672 15.539 1 27.64 24 ASN B O 1
ATOM 5179 N N . SER B 1 25 ? 41.625 18.703 14.258 1 27.56 25 SER B N 1
ATOM 5180 C CA . SER B 1 25 ? 40.469 19.203 13.492 1 27.56 25 SER B CA 1
ATOM 5181 C C . SER B 1 25 ? 39.781 18.078 12.75 1 27.56 25 SER B C 1
ATOM 5183 O O . SER B 1 25 ? 38.562 18.141 12.531 1 27.56 25 SER B O 1
ATOM 5185 N N . VAL B 1 26 ? 40.531 17.328 11.867 1 28.89 26 VAL B N 1
ATOM 5186 C CA . VAL B 1 26 ? 40.031 16.422 10.836 1 28.89 26 VAL B CA 1
ATOM 5187 C C . VAL B 1 26 ? 39.5 15.141 11.477 1 28.89 26 VAL B C 1
ATOM 5189 O O . VAL B 1 26 ? 38.75 14.383 10.852 1 28.89 26 VAL B O 1
ATOM 5192 N N . ALA B 1 27 ? 40.062 14.586 12.555 1 30.81 27 ALA B N 1
ATOM 5193 C CA . ALA B 1 27 ? 39.688 13.344 13.219 1 30.81 27 ALA B CA 1
ATOM 5194 C C . ALA B 1 27 ? 38.281 13.445 13.836 1 30.81 27 ALA B C 1
ATOM 5196 O O . ALA B 1 27 ? 37.656 12.43 14.117 1 30.81 27 ALA B O 1
ATOM 5197 N N . ASP B 1 28 ? 37.812 14.516 14.383 1 32.97 28 ASP B N 1
ATOM 5198 C CA . ASP B 1 28 ? 36.594 14.867 15.102 1 32.97 28 ASP B CA 1
ATOM 5199 C C . ASP B 1 28 ? 35.375 14.883 14.164 1 32.97 28 ASP B C 1
ATOM 5201 O O . ASP B 1 28 ? 34.219 14.938 14.617 1 32.97 28 ASP B O 1
ATOM 5205 N N . LEU B 1 29 ? 35.406 15.516 12.984 1 36.5 29 LEU B N 1
ATOM 5206 C CA . LEU B 1 29 ? 34.406 15.461 11.938 1 36.5 29 LEU B CA 1
ATOM 5207 C C . LEU B 1 29 ? 34.062 14.016 11.602 1 36.5 29 LEU B C 1
ATOM 5209 O O . LEU B 1 29 ? 33.188 13.766 10.781 1 36.5 29 LEU B O 1
ATOM 5213 N N . SER B 1 30 ? 35.094 13.141 11.562 1 42.44 30 SER B N 1
ATOM 5214 C CA . SER B 1 30 ? 34.875 11.742 11.188 1 42.44 30 SER B CA 1
ATOM 5215 C C . SER B 1 30 ? 33.688 11.141 11.938 1 42.44 30 SER B C 1
ATOM 5217 O O . SER B 1 30 ? 33.031 10.219 11.453 1 42.44 30 SER B O 1
ATOM 5219 N N . ALA B 1 31 ? 33.688 11.391 13.234 1 46.38 31 ALA B N 1
ATOM 5220 C CA . ALA B 1 31 ? 32.875 10.664 14.203 1 46.38 31 ALA B CA 1
ATOM 5221 C C . ALA B 1 31 ? 31.406 10.836 13.93 1 46.38 31 ALA B C 1
ATOM 5223 O O . ALA B 1 31 ? 30.609 9.906 14.102 1 46.38 31 ALA B O 1
ATOM 5224 N N . TYR B 1 32 ? 30.875 12.195 13.859 1 53.72 32 TYR B N 1
ATOM 5225 C CA . TYR B 1 32 ? 29.422 12.203 13.844 1 53.72 32 TYR B CA 1
ATOM 5226 C C . TYR B 1 32 ? 28.891 12.336 12.422 1 53.72 32 TYR B C 1
ATOM 5228 O O . TYR B 1 32 ? 28.234 13.32 12.086 1 53.72 32 TYR B O 1
ATOM 5236 N N . CYS B 1 33 ? 29.297 11.508 11.461 1 62.78 33 CYS B N 1
ATOM 5237 C CA . CYS B 1 33 ? 28.734 11.227 10.141 1 62.78 33 CYS B CA 1
ATOM 5238 C C . CYS B 1 33 ? 28.875 12.438 9.219 1 62.78 33 CYS B C 1
ATOM 5240 O O . CYS B 1 33 ? 27.969 12.75 8.453 1 62.78 33 CYS B O 1
ATOM 5242 N N . GLY B 1 34 ? 30 13.492 9.406 1 68.19 34 GLY B N 1
ATOM 5243 C CA . GLY B 1 34 ? 30.266 14.609 8.516 1 68.19 34 GLY B CA 1
ATOM 5244 C C . GLY B 1 34 ? 29.641 15.906 9 1 68.19 34 GLY B C 1
ATOM 5245 O O . GLY B 1 34 ? 29.797 16.953 8.359 1 68.19 34 GLY B O 1
ATOM 5246 N N . VAL B 1 35 ? 28.891 15.984 10.148 1 77.94 35 VAL B N 1
ATOM 5247 C CA . VAL B 1 35 ? 28.328 17.203 10.711 1 77.94 35 VAL B CA 1
ATOM 5248 C C . VAL B 1 35 ? 29.281 17.797 11.75 1 77.94 35 VAL B C 1
ATOM 5250 O O . VAL B 1 35 ? 29.703 17.094 12.68 1 77.94 35 VAL B O 1
ATOM 5253 N N . PRO B 1 36 ? 29.672 19.094 11.57 1 77 36 PRO B N 1
ATOM 5254 C CA . PRO B 1 36 ? 30.531 19.703 12.594 1 77 36 PRO B CA 1
ATOM 5255 C C . PRO B 1 36 ? 29.906 19.641 13.992 1 77 36 PRO B C 1
ATOM 5257 O O . PRO B 1 36 ? 28.703 19.812 14.148 1 77 36 PRO B O 1
ATOM 5260 N N . GLN B 1 37 ? 30.688 19.406 15.047 1 77.25 37 GLN B N 1
ATOM 5261 C CA . GLN B 1 37 ? 30.219 19.141 16.406 1 77.25 37 GLN B CA 1
ATOM 5262 C C . GLN B 1 37 ? 29.453 20.328 16.969 1 77.25 37 GLN B C 1
ATOM 5264 O O . GLN B 1 37 ? 28.438 20.156 17.641 1 77.25 37 GLN B O 1
ATOM 5269 N N . THR B 1 38 ? 30.016 21.516 16.766 1 77.25 38 THR B N 1
ATOM 5270 C CA . THR B 1 38 ? 29.344 22.688 17.312 1 77.25 38 THR B CA 1
ATOM 5271 C C . THR B 1 38 ? 27.969 22.875 16.688 1 77.25 38 THR B C 1
ATOM 5273 O O . THR B 1 38 ? 27.016 23.266 17.359 1 77.25 38 THR B O 1
ATOM 5276 N N . LEU B 1 39 ? 27.891 22.516 15.516 1 87.06 39 LEU B N 1
ATOM 5277 C CA . LEU B 1 39 ? 26.641 22.656 14.789 1 87.06 39 LEU B CA 1
ATOM 5278 C C . LEU B 1 39 ? 25.672 21.531 15.133 1 87.06 39 LEU B C 1
ATOM 5280 O O . LEU B 1 39 ? 24.453 21.719 15.094 1 87.06 39 LEU B O 1
ATOM 5284 N N . LEU B 1 40 ? 26.281 20.438 15.555 1 90.19 40 LEU B N 1
ATOM 5285 C CA . LEU B 1 40 ? 25.484 19.234 15.812 1 90.19 40 LEU B CA 1
ATOM 5286 C C . LEU B 1 40 ? 24.516 19.453 16.969 1 90.19 40 LEU B C 1
ATOM 5288 O O . LEU B 1 40 ? 23.328 19.188 16.859 1 90.19 40 LEU B O 1
ATOM 5292 N N . TRP B 1 41 ? 25.016 20 18.047 1 90.62 41 TRP B N 1
ATOM 5293 C CA . TRP B 1 41 ? 24.203 20.188 19.25 1 90.62 41 TRP B CA 1
ATOM 5294 C C . TRP B 1 41 ? 23.125 21.25 19 1 90.62 41 TRP B C 1
ATOM 5296 O O . TRP B 1 41 ? 22 21.141 19.5 1 90.62 41 TRP B O 1
ATOM 5306 N N . GLU B 1 42 ? 23.516 22.203 18.25 1 91.69 42 GLU B N 1
ATOM 5307 C CA . GLU B 1 42 ? 22.547 23.234 17.906 1 91.69 42 GLU B CA 1
ATOM 5308 C C . GLU B 1 42 ? 21.438 22.672 17.016 1 91.69 42 GLU B C 1
ATOM 5310 O O . GLU B 1 42 ? 20.266 22.984 17.203 1 91.69 42 GLU B O 1
ATOM 5315 N N . LEU B 1 43 ? 21.812 21.859 16.062 1 93.75 43 LEU B N 1
ATOM 5316 C CA . LEU B 1 43 ? 20.844 21.266 15.156 1 93.75 43 LEU B CA 1
ATOM 5317 C C . LEU B 1 43 ? 19.906 20.328 15.914 1 93.75 43 LEU B C 1
ATOM 5319 O O . LEU B 1 43 ? 18.703 20.297 15.641 1 93.75 43 LEU B O 1
ATOM 5323 N N . VAL B 1 44 ? 20.438 19.562 16.844 1 94.62 44 VAL B N 1
ATOM 5324 C CA . VAL B 1 44 ? 19.625 18.656 17.641 1 94.62 44 VAL B CA 1
ATOM 5325 C C . VAL B 1 44 ? 18.594 19.469 18.453 1 94.62 44 VAL B C 1
ATOM 5327 O O . VAL B 1 44 ? 17.438 19.078 18.531 1 94.62 44 VAL B O 1
ATOM 5330 N N . GLU B 1 45 ? 19.031 20.578 18.969 1 92.81 45 GLU B N 1
ATOM 5331 C CA . GLU B 1 45 ? 18.109 21.438 19.703 1 92.81 45 GLU B CA 1
ATOM 5332 C C . GLU B 1 45 ? 17.016 21.984 18.781 1 92.81 45 GLU B C 1
ATOM 5334 O O . GLU B 1 45 ? 15.844 22.031 19.172 1 92.81 45 GLU B O 1
ATOM 5339 N N . ILE B 1 46 ? 17.438 22.422 17.641 1 93.06 46 ILE B N 1
ATOM 5340 C CA . ILE B 1 46 ? 16.484 22.938 16.672 1 93.06 46 ILE B CA 1
ATOM 5341 C C . ILE B 1 46 ? 15.5 21.844 16.281 1 93.06 46 ILE B C 1
ATOM 5343 O O . ILE B 1 46 ? 14.305 22.109 16.109 1 93.06 46 ILE B O 1
ATOM 5347 N N . TYR B 1 47 ? 15.992 20.609 16.141 1 95.94 47 TYR B N 1
ATOM 5348 C CA . TYR B 1 47 ? 15.141 19.484 15.766 1 95.94 47 TYR B CA 1
ATOM 5349 C C . TYR B 1 47 ? 14 19.312 16.766 1 95.94 47 TYR B C 1
ATOM 5351 O O . TYR B 1 47 ? 12.836 19.203 16.375 1 95.94 47 TYR B O 1
ATOM 5359 N N . PHE B 1 48 ? 14.258 19.344 18 1 94.38 48 PHE B N 1
ATOM 5360 C CA . PHE B 1 48 ? 13.258 19.062 19.016 1 94.38 48 PHE B CA 1
ATOM 5361 C C . PHE B 1 48 ? 12.391 20.281 19.297 1 94.38 48 PHE B C 1
ATOM 5363 O O . PHE B 1 48 ? 11.273 20.156 19.797 1 94.38 48 PHE B O 1
ATOM 5370 N N . THR B 1 49 ? 12.859 21.484 18.906 1 90.19 49 THR B N 1
ATOM 5371 C CA . THR B 1 49 ? 12.086 22.688 19.188 1 90.19 49 THR B CA 1
ATOM 5372 C C . 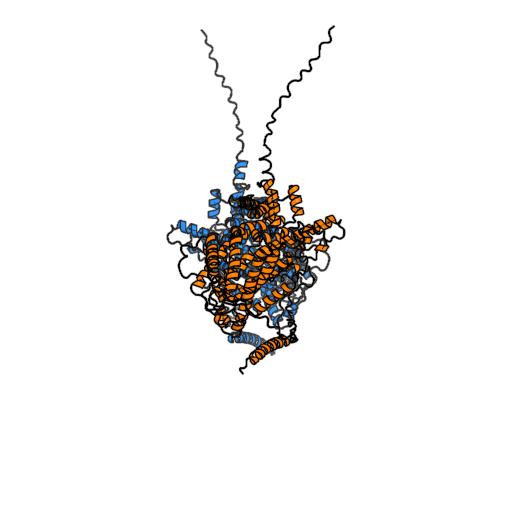THR B 1 49 ? 11.227 23.078 17.984 1 90.19 49 THR B C 1
ATOM 5374 O O . THR B 1 49 ? 10.133 23.609 18.141 1 90.19 49 THR B O 1
ATOM 5377 N N . HIS B 1 50 ? 11.758 22.812 16.812 1 89.44 50 HIS B N 1
ATOM 5378 C CA . HIS B 1 50 ? 11.062 23.266 15.609 1 89.44 50 HIS B CA 1
ATOM 5379 C C . HIS B 1 50 ? 10.359 22.125 14.898 1 89.44 50 HIS B C 1
ATOM 5381 O O . HIS B 1 50 ? 9.383 22.328 14.172 1 89.44 50 HIS B O 1
ATOM 5387 N N . GLY B 1 51 ? 10.875 20.922 15.078 1 89.56 51 GLY B N 1
ATOM 5388 C CA . GLY B 1 51 ? 10.227 19.781 14.477 1 89.56 51 GLY B CA 1
ATOM 5389 C C . GLY B 1 51 ? 8.953 19.359 15.195 1 89.56 51 GLY B C 1
ATOM 5390 O O . GLY B 1 51 ? 9.008 18.719 16.25 1 89.56 51 GLY B O 1
ATOM 5391 N N . TYR B 1 52 ? 7.836 19.641 14.633 1 86.44 52 TYR B N 1
ATOM 5392 C CA . TYR B 1 52 ? 6.559 19.375 15.281 1 86.44 52 TYR B CA 1
ATOM 5393 C C . TYR B 1 52 ? 6.344 17.891 15.477 1 86.44 52 TYR B C 1
ATOM 5395 O O . TYR B 1 52 ? 5.543 17.469 16.328 1 86.44 52 TYR B O 1
ATOM 5403 N N . ASN B 1 53 ? 7.043 17.047 14.695 1 89.88 53 ASN B N 1
ATOM 5404 C CA . ASN B 1 53 ? 6.863 15.609 14.781 1 89.88 53 ASN B CA 1
ATOM 5405 C C . ASN B 1 53 ? 7.996 14.945 15.562 1 89.88 53 ASN B C 1
ATOM 5407 O O . ASN B 1 53 ? 8.047 13.719 15.672 1 89.88 53 ASN B O 1
ATOM 5411 N N . ALA B 1 54 ? 8.922 15.664 16.125 1 94.38 54 ALA B N 1
ATOM 5412 C CA . ALA B 1 54 ? 10.117 15.117 16.75 1 94.38 54 ALA B CA 1
ATOM 5413 C C . ALA B 1 54 ? 9.75 14.188 17.906 1 94.38 54 ALA B C 1
ATOM 5415 O O . ALA B 1 54 ? 10.289 13.086 18.031 1 94.38 54 ALA B O 1
ATOM 5416 N N . SER B 1 55 ? 8.734 14.609 18.703 1 93 55 SER B N 1
ATOM 5417 C CA . SER B 1 55 ? 8.383 13.836 19.891 1 93 55 SER B CA 1
ATOM 5418 C C . SER B 1 55 ? 7.586 12.586 19.516 1 93 55 SER B C 1
ATOM 5420 O O . SER B 1 55 ? 7.363 11.719 20.359 1 93 55 SER B O 1
ATOM 5422 N N . LEU B 1 56 ? 7.148 12.516 18.312 1 94.06 56 LEU B N 1
ATOM 5423 C CA . LEU B 1 56 ? 6.484 11.305 17.828 1 94.06 56 LEU B CA 1
ATOM 5424 C C . LEU B 1 56 ? 7.508 10.25 17.438 1 94.06 56 LEU B C 1
ATOM 5426 O O . LEU B 1 56 ? 7.176 9.062 17.328 1 94.06 56 LEU B O 1
ATOM 5430 N N . LEU B 1 57 ? 8.727 10.664 17.297 1 96.62 57 LEU B N 1
ATOM 5431 C CA . LEU B 1 57 ? 9.727 9.75 16.75 1 96.62 57 LEU B CA 1
ATOM 5432 C C . LEU B 1 57 ? 10.789 9.422 17.797 1 96.62 57 LEU B C 1
ATOM 5434 O O . LEU B 1 57 ? 11.25 8.289 17.891 1 96.62 57 LEU B O 1
ATOM 5438 N N . LEU B 1 58 ? 11.172 10.453 18.547 1 96.88 58 LEU B N 1
ATOM 5439 C CA . LEU B 1 58 ? 12.281 10.289 19.469 1 96.88 58 LEU B CA 1
ATOM 5440 C C . LEU B 1 58 ? 11.945 10.898 20.828 1 96.88 58 LEU B C 1
ATOM 5442 O O . LEU B 1 58 ? 11.227 11.898 20.906 1 96.88 58 LEU B O 1
ATOM 5446 N N . HIS B 1 59 ? 12.391 10.25 21.797 1 95.69 59 HIS B N 1
ATOM 5447 C CA . HIS B 1 59 ? 12.406 10.836 23.141 1 95.69 59 HIS B CA 1
ATOM 5448 C C . HIS B 1 59 ? 13.664 11.68 23.359 1 95.69 59 HIS B C 1
ATOM 5450 O O . HIS B 1 59 ? 14.773 11.148 23.344 1 95.69 59 HIS B O 1
ATOM 5456 N N . LYS B 1 60 ? 13.508 12.953 23.625 1 95.38 60 LYS B N 1
ATOM 5457 C CA . LYS B 1 60 ? 14.617 13.906 23.609 1 95.38 60 LYS B CA 1
ATOM 5458 C C . LYS B 1 60 ? 15.719 13.484 24.578 1 95.38 60 LYS B C 1
ATOM 5460 O O . LYS B 1 60 ? 16.875 13.367 24.188 1 95.38 60 LYS B O 1
ATOM 5465 N N . ASP B 1 61 ? 15.359 13.172 25.844 1 94.19 61 ASP B N 1
ATOM 5466 C CA . ASP B 1 61 ? 16.375 12.859 26.844 1 94.19 61 ASP B CA 1
ATOM 5467 C C . ASP B 1 61 ? 17.125 11.578 26.5 1 94.19 61 ASP B C 1
ATOM 5469 O O . ASP B 1 61 ? 18.344 11.523 26.625 1 94.19 61 ASP B O 1
ATOM 5473 N N . THR B 1 62 ? 16.391 10.586 26.062 1 93.62 62 THR B N 1
ATOM 5474 C CA . THR B 1 62 ? 17.016 9.328 25.688 1 93.62 62 THR B CA 1
ATOM 5475 C C . THR B 1 62 ? 17.938 9.531 24.484 1 93.62 62 THR B C 1
ATOM 5477 O O . THR B 1 62 ? 19.031 8.961 24.422 1 93.62 62 THR B O 1
ATOM 5480 N N . PHE B 1 63 ? 17.547 10.336 23.531 1 95.69 63 PHE B N 1
ATOM 5481 C CA . PHE B 1 63 ? 18.344 10.602 22.328 1 95.69 63 PHE B CA 1
ATOM 5482 C C . PHE B 1 63 ? 19.609 11.359 22.672 1 95.69 63 PHE B C 1
ATOM 5484 O O . PHE B 1 63 ? 20.703 11 22.203 1 95.69 63 PHE B O 1
ATOM 5491 N N . VAL B 1 64 ? 19.469 12.359 23.5 1 95.12 64 VAL B N 1
ATOM 5492 C CA . VAL B 1 64 ? 20.609 13.164 23.906 1 95.12 64 VAL B CA 1
ATOM 5493 C C . VAL B 1 64 ? 21.609 12.305 24.672 1 95.12 64 VAL B C 1
ATOM 5495 O O . VAL B 1 64 ? 22.828 12.438 24.484 1 95.12 64 VAL B O 1
ATOM 5498 N N . HIS B 1 65 ? 21.109 11.438 25.516 1 94.12 65 HIS B N 1
ATOM 5499 C CA . HIS B 1 65 ? 21.969 10.516 26.234 1 94.12 65 HIS B CA 1
ATOM 5500 C C . HIS B 1 65 ? 22.734 9.609 25.281 1 94.12 65 HIS B C 1
ATOM 5502 O O . HIS B 1 65 ? 23.938 9.414 25.438 1 94.12 65 HIS B O 1
ATOM 5508 N N . SER B 1 66 ? 22 9.094 24.281 1 93.5 66 SER B N 1
ATOM 5509 C CA . SER B 1 66 ? 22.625 8.234 23.297 1 93.5 66 SER B CA 1
ATOM 5510 C C . SER B 1 66 ? 23.641 9.008 22.453 1 93.5 66 SER B C 1
ATOM 5512 O O . SER B 1 66 ? 24.656 8.453 22.031 1 93.5 66 SER B O 1
ATOM 5514 N N . LEU B 1 67 ? 23.328 10.266 22.188 1 92 67 LEU B N 1
ATOM 5515 C CA . LEU B 1 67 ? 24.234 11.117 21.406 1 92 67 LEU B CA 1
ATOM 5516 C C . LEU B 1 67 ? 25.531 11.359 22.172 1 92 67 LEU B C 1
ATOM 5518 O O . LEU B 1 67 ? 26.625 11.281 21.594 1 92 67 LEU B O 1
ATOM 5522 N N . ARG B 1 68 ? 25.438 11.586 23.469 1 91.38 68 ARG B N 1
ATOM 5523 C CA . ARG B 1 68 ? 26.609 11.789 24.312 1 91.38 68 ARG B CA 1
ATOM 5524 C C . ARG B 1 68 ? 27.438 10.508 24.391 1 91.38 68 ARG B C 1
ATOM 5526 O O . ARG B 1 68 ? 28.672 10.57 24.422 1 91.38 68 ARG B O 1
ATOM 5533 N N . ALA B 1 69 ? 26.719 9.422 24.391 1 92.44 69 ALA B N 1
ATOM 5534 C CA . ALA B 1 69 ? 27.391 8.125 24.484 1 92.44 69 ALA B CA 1
ATOM 5535 C C . ALA B 1 69 ? 27.938 7.691 23.125 1 92.44 69 ALA B C 1
ATOM 5537 O O . ALA B 1 69 ? 28.688 6.727 23.047 1 92.44 69 ALA B O 1
ATOM 5538 N N . GLY B 1 70 ? 27.578 8.352 22.062 1 87.62 70 GLY B N 1
ATOM 5539 C CA . GLY B 1 70 ? 28.031 8.008 20.734 1 87.62 70 GLY B CA 1
ATOM 5540 C C . GLY B 1 70 ? 27.391 6.746 20.188 1 87.62 70 GLY B C 1
ATOM 5541 O O . GLY B 1 70 ? 27.984 6.027 19.391 1 87.62 70 GLY B O 1
ATOM 5542 N N . THR B 1 71 ? 26.188 6.426 20.578 1 91.25 71 THR B N 1
ATOM 5543 C CA . THR B 1 71 ? 25.562 5.168 20.203 1 91.25 71 THR B CA 1
ATOM 5544 C C . THR B 1 71 ? 24.391 5.41 19.25 1 91.25 71 THR B C 1
ATOM 5546 O O . THR B 1 71 ? 23.703 4.473 18.859 1 91.25 71 THR B O 1
ATOM 5549 N N . VAL B 1 72 ? 24.172 6.633 18.859 1 93.19 72 VAL B N 1
ATOM 5550 C CA . VAL B 1 72 ? 23.078 6.922 17.938 1 93.19 72 VAL B CA 1
ATOM 5551 C C . VAL B 1 72 ? 23.375 6.324 16.562 1 93.19 72 VAL B C 1
ATOM 5553 O O . VAL B 1 72 ? 24.516 6.398 16.078 1 93.19 72 VAL B O 1
ATOM 5556 N N . THR B 1 73 ? 22.422 5.719 15.984 1 93.5 73 THR B N 1
ATOM 5557 C CA . THR B 1 73 ? 22.562 5.191 14.633 1 93.5 73 THR B CA 1
ATOM 5558 C C . THR B 1 73 ? 22.875 6.312 13.641 1 93.5 73 THR B C 1
ATOM 5560 O O . THR B 1 73 ? 22.203 7.348 13.641 1 93.5 73 THR B O 1
ATOM 5563 N N . PRO B 1 74 ? 23.797 6.148 12.805 1 93.56 74 PRO B N 1
ATOM 5564 C CA . PRO B 1 74 ? 24.25 7.227 11.93 1 93.56 74 PRO B CA 1
ATOM 5565 C C . PRO B 1 74 ? 23.141 7.797 11.055 1 93.56 74 PRO B C 1
ATOM 5567 O O . PRO B 1 74 ? 23.016 9.016 10.914 1 93.56 74 PRO B O 1
ATOM 5570 N N . HIS B 1 75 ? 22.328 6.93 10.406 1 95.44 75 HIS B N 1
ATOM 5571 C CA . HIS B 1 75 ? 21.297 7.465 9.516 1 95.44 75 HIS B CA 1
ATOM 5572 C C . HIS B 1 75 ? 20.234 8.234 10.297 1 95.44 75 HIS B C 1
ATOM 5574 O O . HIS B 1 75 ? 19.641 9.172 9.773 1 95.44 75 HIS B O 1
ATOM 5580 N N . VAL B 1 76 ? 19.969 7.898 11.57 1 97.25 76 VAL B N 1
ATOM 5581 C CA . VAL B 1 76 ? 19.047 8.648 12.406 1 97.25 76 VAL B CA 1
ATOM 5582 C C . VAL B 1 76 ? 19.609 10.039 12.68 1 97.25 76 VAL B C 1
ATOM 5584 O O . VAL B 1 76 ? 18.906 11.047 12.523 1 97.25 76 VAL B O 1
ATOM 5587 N N . LEU B 1 77 ? 20.859 10.055 13.047 1 95.94 77 LEU B N 1
ATOM 5588 C CA . LEU B 1 77 ? 21.5 11.328 13.359 1 95.94 77 LEU B CA 1
ATOM 5589 C C . LEU B 1 77 ? 21.531 12.242 12.133 1 95.94 77 LEU B C 1
ATOM 5591 O O . LEU B 1 77 ? 21.172 13.422 12.227 1 95.94 77 LEU B O 1
ATOM 5595 N N . LEU B 1 78 ? 21.922 11.703 11.016 1 95.69 78 LEU B N 1
ATOM 5596 C CA . LEU B 1 78 ? 21.969 12.484 9.781 1 95.69 78 LEU B CA 1
ATOM 5597 C C . LEU B 1 78 ? 20.594 12.992 9.391 1 95.69 78 LEU B C 1
ATOM 5599 O O . LEU B 1 78 ? 20.453 14.109 8.898 1 95.69 78 LEU B O 1
ATOM 5603 N N . SER B 1 79 ? 19.578 12.141 9.562 1 97.38 79 SER B N 1
ATOM 5604 C CA . SER B 1 79 ? 18.219 12.562 9.203 1 97.38 79 SER B CA 1
ATOM 5605 C C . SER B 1 79 ? 17.75 13.695 10.109 1 97.38 79 SER B C 1
ATOM 5607 O O . SER B 1 79 ? 17.062 14.609 9.648 1 97.38 79 SER B O 1
ATOM 5609 N N . VAL B 1 80 ? 18.078 13.609 11.414 1 97.12 80 VAL B N 1
ATOM 5610 C CA . VAL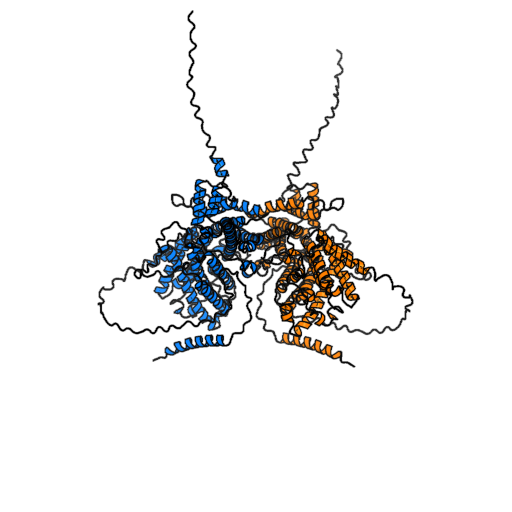 B 1 80 ? 17.75 14.672 12.367 1 97.12 80 VAL B CA 1
ATOM 5611 C C . VAL B 1 80 ? 18.438 15.969 11.945 1 97.12 80 VAL B C 1
ATOM 5613 O O . VAL B 1 80 ? 17.797 17.031 11.906 1 97.12 80 VAL B O 1
ATOM 5616 N N . CYS B 1 81 ? 19.656 15.875 11.555 1 95.12 81 CYS B N 1
ATOM 5617 C CA . CYS B 1 81 ? 20.422 17.047 11.148 1 95.12 81 CYS B CA 1
ATOM 5618 C C . CYS B 1 81 ? 19.891 17.625 9.836 1 95.12 81 CYS B C 1
ATOM 5620 O O . CYS B 1 81 ? 19.797 18.828 9.68 1 95.12 81 CYS B O 1
ATOM 5622 N N . ALA B 1 82 ? 19.578 16.766 8.914 1 95.38 82 ALA B N 1
ATOM 5623 C CA . ALA B 1 82 ? 19.047 17.219 7.633 1 95.38 82 ALA B CA 1
ATOM 5624 C C . ALA B 1 82 ? 17.75 17.984 7.82 1 95.38 82 ALA B C 1
ATOM 5626 O O . ALA B 1 82 ? 17.578 19.094 7.293 1 95.38 82 ALA B O 1
ATOM 5627 N N . TRP B 1 83 ? 16.875 17.453 8.617 1 95.69 83 TRP B N 1
ATOM 5628 C CA . TRP B 1 83 ? 15.578 18.078 8.844 1 95.69 83 TRP B CA 1
ATOM 5629 C C . TRP B 1 83 ? 15.742 19.391 9.609 1 95.69 83 TRP B C 1
ATOM 5631 O O . TRP B 1 83 ? 15.133 20.406 9.258 1 95.69 83 TRP B O 1
ATOM 5641 N N . ALA B 1 84 ? 16.594 19.438 10.57 1 94.56 84 ALA B N 1
ATOM 5642 C CA . ALA B 1 84 ? 16.844 20.625 11.391 1 94.56 84 ALA B CA 1
ATOM 5643 C C . ALA B 1 84 ? 17.531 21.719 10.578 1 94.56 84 ALA B C 1
ATOM 5645 O O . ALA B 1 84 ? 17.375 22.906 10.875 1 94.56 84 ALA B O 1
ATOM 5646 N N . SER B 1 85 ? 18.297 21.375 9.594 1 92 85 SER B N 1
ATOM 5647 C CA . SER B 1 85 ? 19.047 22.344 8.797 1 92 85 SER B CA 1
ATOM 5648 C C . SER B 1 85 ? 18.109 23.344 8.109 1 92 85 SER B C 1
ATOM 5650 O O . SER B 1 85 ? 18.5 24.469 7.824 1 92 85 SER B O 1
ATOM 5652 N N . LYS B 1 86 ? 16.875 22.953 7.926 1 90.38 86 LYS B N 1
ATOM 5653 C CA . LYS B 1 86 ? 15.906 23.812 7.254 1 90.38 86 LYS B CA 1
ATOM 5654 C C . LYS B 1 86 ? 15.539 25 8.133 1 90.38 86 LYS B C 1
ATOM 5656 O O . LYS B 1 86 ? 15.156 26.062 7.617 1 90.38 86 LYS B O 1
ATOM 5661 N N . PHE B 1 87 ? 15.742 24.828 9.422 1 89.56 87 PHE B N 1
ATOM 5662 C CA . PHE B 1 87 ? 15.273 25.844 10.359 1 89.56 87 PHE B CA 1
ATOM 5663 C C . PHE B 1 87 ? 16.453 26.578 10.992 1 89.56 87 PHE B C 1
ATOM 5665 O O . PHE B 1 87 ? 16.25 27.484 11.812 1 89.56 87 PHE B O 1
ATOM 5672 N N . TYR B 1 88 ? 17.594 26.188 10.625 1 88.88 88 TYR B N 1
ATOM 5673 C CA . TYR B 1 88 ? 18.797 26.797 11.211 1 88.88 88 TYR B CA 1
ATOM 5674 C C . TYR B 1 88 ? 19.031 28.188 10.648 1 88.88 88 TYR B C 1
ATOM 5676 O O . TYR B 1 88 ? 19.078 28.375 9.43 1 88.88 88 TYR B O 1
ATOM 5684 N N . LYS B 1 89 ? 19.078 29.109 11.539 1 85.44 89 LYS B N 1
ATOM 5685 C CA . LYS B 1 89 ? 19.438 30.484 11.188 1 85.44 89 LYS B CA 1
ATOM 5686 C C . LYS B 1 89 ? 20.766 30.875 11.805 1 85.44 89 LYS B C 1
ATOM 5688 O O . LYS B 1 89 ? 21.031 30.594 12.977 1 85.44 89 LYS B O 1
ATOM 5693 N N . ASP B 1 90 ? 21.562 31.406 11 1 82.19 90 ASP B N 1
ATOM 5694 C CA . ASP B 1 90 ? 22.859 31.844 11.523 1 82.19 90 ASP B CA 1
ATOM 5695 C C . ASP B 1 90 ? 22.719 33.125 12.32 1 82.19 90 ASP B C 1
ATOM 5697 O O . ASP B 1 90 ? 21.594 33.594 12.586 1 82.19 90 ASP B O 1
ATOM 5701 N N . GLU B 1 91 ? 23.828 33.688 12.758 1 80.81 91 GLU B N 1
ATOM 5702 C CA . GLU B 1 91 ? 23.828 34.875 13.609 1 80.81 91 GLU B CA 1
ATOM 5703 C C . GLU B 1 91 ? 23.203 36.062 12.891 1 80.81 91 GLU B C 1
ATOM 5705 O O . GLU B 1 91 ? 22.625 36.938 13.531 1 80.81 91 GLU B O 1
ATOM 5710 N N . SER B 1 92 ? 23.234 36.031 11.547 1 80.62 92 SER B N 1
ATOM 5711 C CA . SER B 1 92 ? 22.688 37.125 10.75 1 80.62 92 SER B CA 1
ATOM 5712 C C . SER B 1 92 ? 21.219 36.875 10.406 1 80.62 92 SER B C 1
ATOM 5714 O O . SER B 1 92 ? 20.578 37.688 9.742 1 80.62 92 SER B O 1
ATOM 5716 N N . GLY B 1 93 ? 20.719 35.688 10.852 1 77.56 93 GLY B N 1
ATOM 5717 C CA . GLY B 1 93 ? 19.312 35.406 10.602 1 77.56 93 GLY B CA 1
ATOM 5718 C C . GLY B 1 93 ? 19.078 34.719 9.258 1 77.56 93 GLY B C 1
ATOM 5719 O O . GLY B 1 93 ? 17.938 34.562 8.836 1 77.56 93 GLY B O 1
ATOM 5720 N N . ASN B 1 94 ? 20.172 34.344 8.656 1 75.12 94 ASN B N 1
ATOM 5721 C CA . ASN B 1 94 ? 20.062 33.719 7.34 1 75.12 94 ASN B CA 1
ATOM 5722 C C . ASN B 1 94 ? 20.047 32.188 7.441 1 75.12 94 ASN B C 1
ATOM 5724 O O . ASN B 1 94 ? 20.656 31.625 8.352 1 75.12 94 ASN B O 1
ATOM 5728 N N . TYR B 1 95 ? 19.312 31.609 6.508 1 77.44 95 TYR B N 1
ATOM 5729 C CA . TYR B 1 95 ? 19.281 30.156 6.422 1 77.44 95 TYR B CA 1
ATOM 5730 C C . TYR B 1 95 ? 20.531 29.625 5.719 1 77.44 95 TYR B C 1
ATOM 5732 O O . TYR B 1 95 ? 20.438 29.141 4.59 1 77.44 95 TYR B O 1
ATOM 5740 N N . SER B 1 96 ? 21.641 29.609 6.41 1 70.62 96 SER B N 1
ATOM 5741 C CA . SER B 1 96 ? 22.969 29.438 5.836 1 70.62 96 SER B CA 1
ATOM 5742 C C . SER B 1 96 ? 23.219 27.969 5.453 1 70.62 96 SER B C 1
ATOM 5744 O O . SER B 1 96 ? 24.141 27.672 4.699 1 70.62 96 SER B O 1
ATOM 5746 N N . LEU B 1 97 ? 22.422 27.078 5.945 1 74.31 97 LEU B N 1
ATOM 5747 C CA . LEU B 1 97 ? 22.672 25.672 5.637 1 74.31 97 LEU B CA 1
ATOM 5748 C C . LEU B 1 97 ? 21.859 25.234 4.43 1 74.31 97 LEU B C 1
ATOM 5750 O O . LEU B 1 97 ? 22.109 24.172 3.854 1 74.31 97 LEU B O 1
ATOM 5754 N N . VAL B 1 98 ? 20.922 25.984 3.992 1 75.25 98 VAL B N 1
ATOM 5755 C CA . VAL B 1 98 ? 19.984 25.594 2.945 1 75.25 98 VAL B CA 1
ATOM 5756 C C . VAL B 1 98 ? 20.641 25.766 1.575 1 75.25 98 VAL B C 1
ATOM 5758 O O . VAL B 1 98 ? 20.703 24.828 0.785 1 75.25 98 VAL B O 1
ATOM 5761 N N . LYS B 1 99 ? 21.297 26.844 1.303 1 71.62 99 LYS B N 1
ATOM 5762 C CA . LYS B 1 99 ? 21.828 27.172 -0.022 1 71.62 99 LYS B CA 1
ATOM 5763 C C . LYS B 1 99 ? 23.047 26.297 -0.355 1 71.62 99 LYS B C 1
ATOM 5765 O O . LYS B 1 99 ? 23.125 25.734 -1.446 1 71.62 99 LYS B O 1
ATOM 5770 N N . PRO B 1 100 ? 23.969 26.156 0.661 1 69 100 PRO B N 1
ATOM 5771 C CA . PRO B 1 100 ? 25.125 25.297 0.347 1 69 100 PRO B CA 1
ATOM 5772 C C . PRO B 1 100 ? 24.734 23.844 0.127 1 69 100 PRO B C 1
ATOM 5774 O O . PRO B 1 100 ? 25.516 23.078 -0.456 1 69 100 PRO B O 1
ATOM 5777 N N . GLY B 1 101 ? 23.594 23.5 0.628 1 80.75 101 GLY B N 1
ATOM 5778 C CA . GLY B 1 101 ? 23.078 22.172 0.334 1 80.75 101 GLY B CA 1
ATOM 5779 C C . GLY B 1 101 ? 23.516 21.125 1.343 1 80.75 101 GLY B C 1
ATOM 5780 O O . GLY B 1 101 ? 23.562 19.938 1.026 1 80.75 101 GLY B O 1
ATOM 5781 N N . PHE B 1 102 ? 23.969 21.562 2.516 1 82.88 102 PHE B N 1
ATOM 5782 C CA . PHE B 1 102 ? 24.391 20.609 3.551 1 82.88 102 PHE B CA 1
ATOM 5783 C C . PHE B 1 102 ? 23.234 19.688 3.934 1 82.88 102 PHE B C 1
ATOM 5785 O O . PHE B 1 102 ? 23.422 18.484 4.066 1 82.88 102 PHE B O 1
ATOM 5792 N N . GLY B 1 103 ? 22.062 20.281 4.125 1 89.81 103 GLY B N 1
ATOM 5793 C CA . GLY B 1 103 ? 20.906 19.469 4.426 1 89.81 103 GLY B CA 1
ATOM 5794 C C . GLY B 1 103 ? 20.625 18.406 3.381 1 89.81 103 GLY B C 1
ATOM 5795 O O . GLY B 1 103 ? 20.312 17.266 3.717 1 89.81 103 GLY B O 1
ATOM 5796 N N . HIS B 1 104 ? 20.875 18.75 2.125 1 89.81 104 HIS B N 1
ATOM 5797 C CA . HIS B 1 104 ? 20.656 17.828 1.014 1 89.81 104 HIS B CA 1
ATOM 5798 C C . HIS B 1 104 ? 21.672 16.688 1.053 1 89.81 104 HIS B C 1
ATOM 5800 O O . HIS B 1 104 ? 21.312 15.531 0.812 1 89.81 104 HIS B O 1
ATOM 5806 N N . GLU B 1 105 ? 22.859 17.078 1.339 1 87.94 105 GLU B N 1
ATOM 5807 C CA . GLU B 1 105 ? 23.906 16.062 1.425 1 87.94 105 GLU B CA 1
ATOM 5808 C C . GLU B 1 105 ? 23.641 15.086 2.562 1 87.94 105 GLU B C 1
ATOM 5810 O O . GLU B 1 105 ? 23.781 13.875 2.387 1 87.94 105 GLU B O 1
ATOM 5815 N N . TRP B 1 106 ? 23.328 15.641 3.744 1 93.31 106 TRP B N 1
ATOM 5816 C CA . TRP B 1 106 ? 23.047 14.781 4.895 1 93.31 106 TRP B CA 1
ATOM 5817 C C . TRP B 1 106 ? 21.844 13.898 4.625 1 93.31 106 TRP B C 1
ATOM 5819 O O . TRP B 1 106 ? 21.828 12.719 4.992 1 93.31 106 TRP B O 1
ATOM 5829 N N . ALA B 1 107 ? 20.797 14.445 3.994 1 94.81 107 ALA B N 1
ATOM 5830 C CA . ALA B 1 107 ? 19.594 13.68 3.676 1 94.81 107 ALA B CA 1
ATOM 5831 C C . ALA B 1 107 ? 19.906 12.547 2.709 1 94.81 107 ALA B C 1
ATOM 5833 O O . ALA B 1 107 ? 19.438 11.422 2.885 1 94.81 107 ALA B O 1
ATOM 5834 N N . THR B 1 108 ? 20.75 12.812 1.712 1 91.19 108 THR B N 1
ATOM 5835 C CA . THR B 1 108 ? 21.094 11.812 0.712 1 91.19 108 THR B CA 1
ATOM 5836 C C . THR B 1 108 ? 21.906 10.68 1.342 1 91.19 108 THR B C 1
ATOM 5838 O O . THR B 1 108 ? 21.641 9.5 1.079 1 91.19 108 THR B O 1
ATOM 5841 N N . ARG B 1 109 ? 22.828 11.055 2.125 1 90.56 109 ARG B N 1
ATOM 5842 C CA . ARG B 1 109 ? 23.656 10.047 2.797 1 90.56 109 ARG B CA 1
ATOM 5843 C C . ARG B 1 109 ? 22.812 9.203 3.748 1 90.56 109 ARG B C 1
ATOM 5845 O O . ARG B 1 109 ? 22.953 7.98 3.795 1 90.56 109 ARG B O 1
ATOM 5852 N N . ALA B 1 110 ? 21.953 9.875 4.555 1 95 110 ALA B N 1
ATOM 5853 C CA . ALA B 1 110 ? 21.062 9.148 5.453 1 95 110 ALA B CA 1
ATOM 5854 C C . ALA B 1 110 ? 20.156 8.188 4.68 1 95 110 ALA B C 1
ATOM 5856 O O . ALA B 1 110 ? 19.922 7.062 5.121 1 95 110 ALA B O 1
ATOM 5857 N N . GLY B 1 111 ? 19.656 8.617 3.545 1 94.5 111 GLY B N 1
ATOM 5858 C CA . GLY B 1 111 ? 18.828 7.77 2.697 1 94.5 111 GLY B CA 1
ATOM 5859 C C . GLY B 1 111 ? 19.547 6.516 2.229 1 94.5 111 GLY B C 1
ATOM 5860 O O . GLY B 1 111 ? 18.984 5.418 2.289 1 94.5 111 GLY B O 1
ATOM 5861 N N . SER B 1 112 ? 20.781 6.684 1.816 1 89.19 112 SER B N 1
ATOM 5862 C CA . SER B 1 112 ? 21.578 5.551 1.349 1 89.19 112 SER B CA 1
ATOM 5863 C C . SER B 1 112 ? 21.812 4.543 2.471 1 89.19 112 SER B C 1
ATOM 5865 O O . SER B 1 112 ? 21.703 3.334 2.26 1 89.19 112 SER B O 1
ATOM 5867 N N . LEU B 1 113 ? 22.062 5.059 3.611 1 90.81 113 LEU B N 1
ATOM 5868 C CA . LEU B 1 113 ? 22.359 4.188 4.746 1 90.81 113 LEU B CA 1
ATOM 5869 C C . LEU B 1 113 ? 21.109 3.434 5.195 1 90.81 113 LEU B C 1
ATOM 5871 O O . LEU B 1 113 ? 21.172 2.227 5.445 1 90.81 113 LEU B O 1
ATOM 5875 N N . VAL B 1 114 ? 20.016 4.148 5.289 1 94.88 114 VAL B N 1
ATOM 5876 C CA . VAL B 1 114 ? 18.812 3.531 5.859 1 94.88 114 VAL B CA 1
ATOM 5877 C C . VAL B 1 114 ? 18.266 2.482 4.895 1 94.88 114 VAL B C 1
ATOM 5879 O O . VAL B 1 114 ? 17.812 1.418 5.32 1 94.88 114 VAL B O 1
ATOM 5882 N N . PHE B 1 115 ? 18.266 2.717 3.605 1 92.94 115 PHE B N 1
ATOM 5883 C CA . PHE B 1 115 ? 17.766 1.749 2.635 1 92.94 115 PHE B CA 1
ATOM 5884 C C . PHE B 1 115 ? 18.656 0.504 2.611 1 92.94 115 PHE B C 1
ATOM 5886 O O . PHE B 1 115 ? 18.156 -0.611 2.441 1 92.94 115 PHE B O 1
ATOM 5893 N N . ALA B 1 116 ? 19.906 0.692 2.799 1 86.5 116 ALA B N 1
ATOM 5894 C CA . ALA B 1 116 ? 20.828 -0.448 2.826 1 86.5 116 ALA B CA 1
ATOM 5895 C C . ALA B 1 116 ? 20.484 -1.393 3.977 1 86.5 116 ALA B C 1
ATOM 5897 O O . ALA B 1 116 ? 20.75 -2.594 3.902 1 86.5 116 ALA B O 1
ATOM 5898 N N . GLU B 1 117 ? 19.844 -0.85 4.961 1 89.38 117 GLU B N 1
ATOM 5899 C CA . GLU B 1 117 ? 19.516 -1.644 6.141 1 89.38 117 GLU B CA 1
ATOM 5900 C C . GLU B 1 117 ? 18.188 -2.377 5.961 1 89.38 117 GLU B C 1
ATOM 5902 O O . GLU B 1 117 ? 17.812 -3.186 6.809 1 89.38 117 GLU B O 1
ATOM 5907 N N . LEU B 1 118 ? 17.5 -2.191 4.887 1 90.5 118 LEU B N 1
ATOM 5908 C CA . LEU B 1 118 ? 16.172 -2.756 4.695 1 90.5 118 LEU B CA 1
ATOM 5909 C C . LEU B 1 118 ? 16.25 -4.27 4.52 1 90.5 118 LEU B C 1
ATOM 5911 O O . LEU B 1 118 ? 15.227 -4.957 4.594 1 90.5 118 LEU B O 1
ATOM 5915 N N . VAL B 1 119 ? 17.469 -4.836 4.328 1 85.56 119 VAL B N 1
ATOM 5916 C CA . VAL B 1 119 ? 17.625 -6.285 4.297 1 85.56 119 VAL B CA 1
ATOM 5917 C C . VAL B 1 119 ? 17.234 -6.875 5.648 1 85.56 119 VAL B C 1
ATOM 5919 O O . VAL B 1 119 ? 16.688 -7.98 5.715 1 85.56 119 VAL B O 1
ATOM 5922 N N . ASP B 1 120 ? 17.5 -6.098 6.648 1 87.31 120 ASP B N 1
ATOM 5923 C CA . ASP B 1 120 ? 17.109 -6.41 8.023 1 87.31 120 ASP B CA 1
ATOM 5924 C C . ASP B 1 120 ? 16.609 -5.168 8.75 1 87.31 120 ASP B C 1
ATOM 5926 O O . ASP B 1 120 ? 17.312 -4.602 9.586 1 87.31 120 ASP B O 1
ATOM 5930 N N . PRO B 1 121 ? 15.359 -4.934 8.477 1 91.12 121 PRO B N 1
ATOM 5931 C CA . PRO B 1 121 ? 14.828 -3.656 8.953 1 91.12 121 PRO B CA 1
ATOM 5932 C C . PRO B 1 121 ? 14.734 -3.586 10.477 1 91.12 121 PRO B C 1
ATOM 5934 O O . PRO B 1 121 ? 14.531 -4.609 11.133 1 91.12 121 PRO B O 1
ATOM 5937 N N . ARG B 1 122 ? 14.953 -2.395 11.047 1 91.88 122 ARG B N 1
ATOM 5938 C CA . ARG B 1 122 ? 14.844 -2.076 12.469 1 91.88 122 ARG B CA 1
ATOM 5939 C C . ARG B 1 122 ? 13.875 -0.92 12.703 1 91.88 122 ARG B C 1
ATOM 5941 O O . ARG B 1 122 ? 13.562 -0.173 11.773 1 91.88 122 ARG B O 1
ATOM 5948 N N . GLU B 1 123 ? 13.43 -0.784 13.852 1 91.88 123 GLU B N 1
ATOM 5949 C CA . GLU B 1 123 ? 12.445 0.247 14.18 1 91.88 123 GLU B CA 1
ATOM 5950 C C . GLU B 1 123 ? 13.016 1.645 13.953 1 91.88 123 GLU B C 1
ATOM 5952 O O . GLU B 1 123 ? 12.289 2.572 13.609 1 91.88 123 GLU B O 1
ATOM 5957 N N . GLU B 1 124 ? 14.328 1.841 14.148 1 94.94 124 GLU B N 1
ATOM 5958 C CA . GLU B 1 124 ? 14.984 3.137 13.984 1 94.94 124 GLU B CA 1
ATOM 5959 C C . GLU B 1 124 ? 14.883 3.619 12.539 1 94.94 124 GLU B C 1
ATOM 5961 O O . GLU B 1 124 ? 15 4.816 12.266 1 94.94 124 GLU B O 1
ATOM 5966 N N . ASN B 1 125 ? 14.734 2.65 11.625 1 96.75 125 ASN B N 1
ATOM 5967 C CA . ASN B 1 125 ? 14.586 3.041 10.227 1 96.75 125 ASN B CA 1
ATOM 5968 C C . ASN B 1 125 ? 13.391 3.957 10.023 1 96.75 125 ASN B C 1
ATOM 5970 O O . ASN B 1 125 ? 13.406 4.836 9.164 1 96.75 125 ASN B O 1
ATOM 5974 N N . ILE B 1 126 ? 12.367 3.76 10.828 1 96.56 126 ILE B N 1
ATOM 5975 C CA . ILE B 1 126 ? 11.141 4.531 10.695 1 96.56 126 ILE B CA 1
ATOM 5976 C C . ILE B 1 126 ? 11.422 6.004 10.977 1 96.56 126 ILE B C 1
ATOM 5978 O O . ILE B 1 126 ? 10.914 6.883 10.273 1 96.56 126 ILE B O 1
ATOM 5982 N N . VAL B 1 127 ? 12.273 6.301 11.977 1 98.06 127 VAL B N 1
ATOM 5983 C CA . VAL B 1 127 ? 12.633 7.668 12.328 1 98.06 127 VAL B CA 1
ATOM 5984 C C . VAL B 1 127 ? 13.266 8.367 11.125 1 98.06 127 VAL B C 1
ATOM 5986 O O . VAL B 1 127 ? 12.859 9.469 10.75 1 98.06 127 VAL B O 1
ATOM 5989 N N . THR B 1 128 ? 14.203 7.664 10.516 1 98 128 THR B N 1
ATOM 5990 C CA . THR B 1 128 ? 14.914 8.227 9.375 1 98 128 THR B CA 1
ATOM 5991 C C . THR B 1 128 ? 13.969 8.391 8.18 1 98 128 THR B C 1
ATOM 5993 O O . THR B 1 128 ? 14 9.422 7.504 1 98 128 THR B O 1
ATOM 5996 N N . PHE B 1 129 ? 13.141 7.41 7.938 1 97.44 129 PHE B N 1
ATOM 5997 C CA . PHE B 1 129 ? 12.219 7.477 6.812 1 97.44 129 PHE B CA 1
ATOM 5998 C C . PHE B 1 129 ? 11.266 8.664 6.957 1 97.44 129 PHE B C 1
ATOM 6000 O O . PHE B 1 129 ? 11.047 9.406 6 1 97.44 129 PHE B O 1
ATOM 6007 N N . ILE B 1 130 ? 10.758 8.898 8.086 1 97.25 130 ILE B N 1
ATOM 6008 C CA . ILE B 1 130 ? 9.789 9.961 8.289 1 97.25 130 ILE B CA 1
ATOM 6009 C C . ILE B 1 130 ? 10.484 11.32 8.211 1 97.25 130 ILE B C 1
ATOM 6011 O O . ILE B 1 130 ? 9.992 12.234 7.551 1 97.25 130 ILE B O 1
ATOM 6015 N N . ASN B 1 131 ? 11.625 11.43 8.875 1 97.81 131 ASN B N 1
ATOM 6016 C CA . ASN B 1 131 ? 12.367 12.688 8.805 1 97.81 131 ASN B CA 1
ATOM 6017 C C . ASN B 1 131 ? 12.734 13.039 7.367 1 97.81 131 ASN B C 1
ATOM 6019 O O . ASN B 1 131 ? 12.562 14.18 6.941 1 97.81 131 ASN B O 1
ATOM 6023 N N . LEU B 1 132 ? 13.219 12.094 6.672 1 97.31 132 LEU B N 1
ATOM 6024 C CA . LEU B 1 132 ? 13.648 12.344 5.301 1 97.31 132 LEU B CA 1
ATOM 6025 C C . LEU B 1 132 ? 12.453 12.609 4.395 1 97.31 132 LEU B C 1
ATOM 6027 O O . LEU B 1 132 ? 12.547 13.383 3.441 1 97.31 132 LEU B O 1
ATOM 6031 N N . SER B 1 133 ? 11.352 11.891 4.664 1 95.31 133 SER B N 1
ATOM 6032 C CA . SER B 1 133 ? 10.148 12.164 3.879 1 95.31 133 SER B CA 1
ATOM 6033 C C . SER B 1 133 ? 9.742 13.633 4 1 95.31 133 SER B C 1
ATOM 6035 O O . SER B 1 133 ? 9.406 14.273 3.002 1 95.31 133 SER B O 1
ATOM 6037 N N . LEU B 1 134 ? 9.805 14.156 5.168 1 94.62 134 LEU B N 1
ATOM 6038 C CA . LEU B 1 134 ? 9.461 15.555 5.387 1 94.62 134 LEU B CA 1
ATOM 6039 C C . LEU B 1 134 ? 10.469 16.484 4.715 1 94.62 134 LEU B C 1
ATOM 6041 O O . LEU B 1 134 ? 10.094 17.484 4.098 1 94.62 134 LEU B O 1
ATOM 6045 N N . TYR B 1 135 ? 11.719 16.141 4.82 1 95.19 135 TYR B N 1
ATOM 6046 C CA . TYR B 1 135 ? 12.766 16.953 4.203 1 95.19 135 TYR B CA 1
ATOM 6047 C C . TYR B 1 135 ? 12.57 17.031 2.693 1 95.19 135 TYR B C 1
ATOM 6049 O O . TYR B 1 135 ? 12.531 18.109 2.123 1 95.19 135 TYR B O 1
ATOM 6057 N N . TRP B 1 136 ? 12.438 15.883 2.072 1 93.25 136 TRP B N 1
ATOM 6058 C CA . TRP B 1 136 ? 12.328 15.844 0.619 1 93.25 136 TRP B CA 1
ATOM 6059 C C . TRP B 1 136 ? 11.016 16.453 0.152 1 93.25 136 TRP B C 1
ATOM 6061 O O . TRP B 1 136 ? 10.953 17.078 -0.913 1 93.25 136 TRP B O 1
ATOM 6071 N N . TYR B 1 137 ? 9.953 16.297 0.917 1 91.12 137 TYR B N 1
ATOM 6072 C CA . TYR B 1 137 ? 8.695 16.953 0.599 1 91.12 137 TYR B CA 1
ATOM 6073 C C . TYR B 1 137 ? 8.859 18.469 0.597 1 91.12 137 TYR B C 1
ATOM 6075 O O . TYR B 1 137 ? 8.344 19.156 -0.288 1 91.12 137 TYR B O 1
ATOM 6083 N N . SER B 1 138 ? 9.594 18.938 1.576 1 92.06 138 SER B N 1
ATOM 6084 C CA . SER B 1 138 ? 9.758 20.391 1.735 1 92.06 138 SER B CA 1
ATOM 6085 C C . SER B 1 138 ? 10.5 20.984 0.55 1 92.06 138 SER B C 1
ATOM 6087 O O . SER B 1 138 ? 10.289 22.156 0.211 1 92.06 138 SER B O 1
ATOM 6089 N N . VAL B 1 139 ? 11.312 20.25 -0.139 1 89.94 139 VAL B N 1
ATOM 6090 C CA . VAL B 1 139 ? 12.125 20.812 -1.215 1 89.94 139 VAL B CA 1
ATOM 6091 C C . VAL B 1 139 ? 11.531 20.422 -2.566 1 89.94 139 VAL B C 1
ATOM 6093 O O . VAL B 1 139 ? 12.133 20.672 -3.613 1 89.94 139 VAL B O 1
ATOM 6096 N N . GLY B 1 140 ? 10.406 19.703 -2.578 1 87.25 140 GLY B N 1
ATOM 6097 C CA . GLY B 1 140 ? 9.68 19.438 -3.807 1 87.25 140 GLY B CA 1
ATOM 6098 C C . GLY B 1 140 ? 10.07 18.109 -4.445 1 87.25 140 GLY B C 1
ATOM 6099 O O . GLY B 1 140 ? 9.742 17.859 -5.609 1 87.25 140 GLY B O 1
ATOM 6100 N N . GLU B 1 141 ? 10.859 17.328 -3.748 1 88.94 141 GLU B N 1
ATOM 6101 C CA . GLU B 1 141 ? 11.188 15.992 -4.23 1 88.94 141 GLU B CA 1
ATOM 6102 C C . GLU B 1 141 ? 10.156 14.969 -3.771 1 88.94 141 GLU B C 1
ATOM 6104 O O . GLU B 1 141 ? 10.461 14.102 -2.947 1 88.94 141 GLU B O 1
ATOM 6109 N N . TRP B 1 142 ? 9.047 14.945 -4.434 1 87.5 142 TRP B N 1
ATOM 6110 C CA . TRP B 1 142 ? 7.883 14.203 -3.971 1 87.5 142 TRP B CA 1
ATOM 6111 C C . TRP B 1 142 ? 8.047 12.711 -4.262 1 87.5 142 TRP B C 1
ATOM 6113 O O . TRP B 1 142 ? 7.531 11.867 -3.52 1 87.5 142 TRP B O 1
ATOM 6123 N N . ARG B 1 143 ? 8.789 12.32 -5.277 1 85.38 143 ARG B N 1
ATOM 6124 C CA . ARG B 1 143 ? 9.023 10.914 -5.59 1 85.38 143 ARG B CA 1
ATOM 6125 C C . ARG B 1 143 ? 9.812 10.234 -4.48 1 85.38 143 ARG B C 1
ATOM 6127 O O . ARG B 1 143 ? 9.492 9.117 -4.074 1 85.38 143 ARG B O 1
ATOM 6134 N N . ARG B 1 144 ? 10.852 10.914 -4.047 1 89.06 144 ARG B N 1
ATOM 6135 C CA . ARG B 1 144 ? 11.641 10.383 -2.941 1 89.06 144 ARG B CA 1
ATOM 6136 C C . ARG B 1 144 ? 10.805 10.273 -1.672 1 89.06 144 ARG B C 1
ATOM 6138 O O . ARG B 1 144 ? 10.898 9.281 -0.943 1 89.06 144 ARG B O 1
ATOM 6145 N N . CYS B 1 145 ? 10.031 11.352 -1.486 1 90.44 145 CYS B N 1
ATOM 6146 C CA . CYS B 1 145 ? 9.148 11.367 -0.324 1 90.44 145 CYS B CA 1
ATOM 6147 C C . CYS B 1 145 ? 8.211 10.164 -0.337 1 90.44 145 CYS B C 1
ATOM 6149 O O . CYS B 1 145 ? 7.996 9.523 0.694 1 90.44 145 CYS B O 1
ATOM 6151 N N . TYR B 1 146 ? 7.723 9.828 -1.474 1 87.06 146 TYR B N 1
ATOM 6152 C CA . TYR B 1 146 ? 6.77 8.742 -1.646 1 87.06 146 TYR B CA 1
ATOM 6153 C C . TYR B 1 146 ? 7.367 7.414 -1.187 1 87.06 146 TYR B C 1
ATOM 6155 O O . TYR B 1 146 ? 6.758 6.688 -0.398 1 87.06 146 TYR B O 1
ATOM 6163 N N . LEU B 1 147 ? 8.484 7.098 -1.673 1 90.25 147 LEU B N 1
ATOM 6164 C CA . LEU B 1 147 ? 9.125 5.824 -1.358 1 90.25 147 LEU B CA 1
ATOM 6165 C C . LEU B 1 147 ? 9.461 5.734 0.127 1 90.25 147 LEU B C 1
ATOM 6167 O O . LEU B 1 147 ? 9.312 4.672 0.737 1 90.25 147 LEU B O 1
ATOM 6171 N N . LEU B 1 148 ? 9.883 6.832 0.703 1 93.69 148 LEU B N 1
ATOM 6172 C CA . LEU B 1 148 ? 10.266 6.852 2.111 1 93.69 148 LEU B CA 1
ATOM 6173 C C . LEU B 1 148 ? 9.055 6.645 3.006 1 93.69 148 LEU B C 1
ATOM 6175 O O . LEU B 1 148 ? 9.094 5.848 3.945 1 93.69 148 LEU B O 1
ATOM 6179 N N . LYS B 1 149 ? 7.969 7.309 2.711 1 91 149 LYS B N 1
ATOM 6180 C CA . LYS B 1 149 ? 6.75 7.18 3.504 1 91 149 LYS B CA 1
ATOM 6181 C C . LYS B 1 149 ? 6.215 5.75 3.459 1 91 149 LYS B C 1
ATOM 6183 O O . LYS B 1 149 ? 5.812 5.199 4.484 1 91 149 LYS B O 1
ATOM 6188 N N . TRP B 1 150 ? 6.246 5.188 2.301 1 88.69 150 TRP B N 1
ATOM 6189 C CA . TRP B 1 150 ? 5.734 3.828 2.146 1 88.69 150 TRP B CA 1
ATOM 6190 C C . TRP B 1 150 ? 6.613 2.826 2.889 1 88.69 150 TRP B C 1
ATOM 6192 O O . TRP B 1 150 ? 6.105 1.912 3.543 1 88.69 150 TRP B O 1
ATOM 6202 N N . ASN B 1 151 ? 7.848 2.979 2.762 1 92.69 151 ASN B N 1
ATOM 6203 C CA . ASN B 1 151 ? 8.719 2.039 3.459 1 92.69 151 ASN B CA 1
ATOM 6204 C C . ASN B 1 151 ? 8.578 2.162 4.973 1 92.69 151 ASN B C 1
ATOM 6206 O O . ASN B 1 151 ? 8.695 1.172 5.695 1 92.69 151 ASN B O 1
ATOM 6210 N N . ALA B 1 152 ? 8.281 3.373 5.461 1 92.81 152 ALA B N 1
ATOM 6211 C CA . ALA B 1 152 ? 8.062 3.543 6.895 1 92.81 152 ALA B CA 1
ATOM 6212 C C . ALA B 1 152 ? 6.883 2.697 7.367 1 92.81 152 ALA B C 1
ATOM 6214 O O . ALA B 1 152 ? 6.984 1.979 8.367 1 92.81 152 ALA B O 1
ATOM 6215 N N . ILE B 1 153 ? 5.809 2.709 6.672 1 87.06 153 ILE B N 1
ATOM 6216 C CA . ILE B 1 153 ? 4.621 1.98 7.105 1 87.06 153 ILE B CA 1
ATOM 6217 C C . ILE B 1 153 ? 4.816 0.486 6.855 1 87.06 153 ILE B C 1
ATOM 6219 O O . ILE B 1 153 ? 4.34 -0.345 7.633 1 87.06 153 ILE B O 1
ATOM 6223 N N . LEU B 1 154 ? 5.484 0.12 5.75 1 86.12 154 LEU B N 1
ATOM 6224 C CA . LEU B 1 154 ? 5.727 -1.288 5.461 1 86.12 154 LEU B CA 1
ATOM 6225 C C . LEU B 1 154 ? 6.562 -1.936 6.555 1 86.12 154 LEU B C 1
ATOM 6227 O O . LEU B 1 154 ? 6.266 -3.049 6.996 1 86.12 154 LEU B O 1
ATOM 6231 N N . ILE B 1 155 ? 7.562 -1.225 7.008 1 89.56 155 ILE B N 1
ATOM 6232 C CA . ILE B 1 155 ? 8.445 -1.771 8.031 1 89.56 155 ILE B CA 1
ATOM 6233 C C . ILE B 1 155 ? 7.715 -1.845 9.367 1 89.56 155 ILE B C 1
ATOM 6235 O O . ILE B 1 155 ? 7.938 -2.768 10.156 1 89.56 155 ILE B O 1
ATOM 6239 N N . SER B 1 156 ? 6.844 -0.899 9.617 1 85.25 156 SER B N 1
ATOM 6240 C CA . SER B 1 156 ? 6.062 -0.944 10.852 1 85.25 156 SER B CA 1
ATOM 6241 C C . SER B 1 156 ? 5.211 -2.205 10.922 1 85.25 156 SER B C 1
ATOM 6243 O O . SER B 1 156 ? 5.043 -2.793 11.992 1 85.25 156 SER B O 1
ATOM 6245 N N . TYR B 1 157 ? 4.754 -2.617 9.812 1 77.38 157 TYR B N 1
ATOM 6246 C CA . TYR B 1 157 ? 3.959 -3.838 9.734 1 77.38 157 TYR B CA 1
ATOM 6247 C C . TYR B 1 157 ? 4.852 -5.074 9.781 1 77.38 157 TYR B C 1
ATOM 6249 O O . TYR B 1 157 ? 4.535 -6.051 10.469 1 77.38 157 TYR B O 1
ATOM 6257 N N . ASN B 1 158 ? 5.887 -4.906 9.039 1 80.5 158 ASN B N 1
ATOM 6258 C CA . ASN B 1 158 ? 6.812 -6.027 8.938 1 80.5 158 ASN B CA 1
ATOM 6259 C C . ASN B 1 158 ? 7.402 -6.398 10.297 1 80.5 158 ASN B C 1
ATOM 6261 O O . ASN B 1 158 ? 7.609 -7.578 10.586 1 80.5 158 ASN B O 1
ATOM 6265 N N . LEU B 1 159 ? 7.668 -5.395 11.125 1 80.88 159 LEU B N 1
ATOM 6266 C CA . LEU B 1 159 ? 8.289 -5.613 12.422 1 80.88 159 LEU B CA 1
ATOM 6267 C C . LEU B 1 159 ? 7.238 -5.918 13.484 1 80.88 159 LEU B C 1
ATOM 6269 O O . LEU B 1 159 ? 7.574 -6.191 14.641 1 80.88 159 LEU B O 1
ATOM 6273 N N . ASN B 1 160 ? 6.016 -6 13.109 1 75.5 160 ASN B N 1
ATOM 6274 C CA . ASN B 1 160 ? 4.914 -6.277 14.031 1 75.5 160 ASN B CA 1
ATOM 6275 C C . ASN B 1 160 ? 4.945 -5.348 15.242 1 75.5 160 ASN B C 1
ATOM 6277 O O . ASN B 1 160 ? 4.836 -5.801 16.375 1 75.5 160 ASN B O 1
ATOM 6281 N N . ILE B 1 161 ? 5.238 -4.168 15.016 1 74.75 161 ILE B N 1
ATOM 6282 C CA . ILE B 1 161 ? 5.309 -3.182 16.094 1 74.75 161 ILE B CA 1
ATOM 6283 C C . ILE B 1 161 ? 3.971 -3.115 16.828 1 74.75 161 ILE B C 1
ATOM 6285 O O . ILE B 1 161 ? 3.924 -2.803 18.016 1 74.75 161 ILE B O 1
ATOM 6289 N N . THR B 1 162 ? 2.98 -3.58 16.172 1 62.91 162 THR B N 1
ATOM 6290 C CA . THR B 1 162 ? 1.644 -3.551 16.766 1 62.91 162 THR B CA 1
ATOM 6291 C C . THR B 1 162 ? 1.564 -4.461 17.984 1 62.91 162 THR B C 1
ATOM 6293 O O . THR B 1 162 ? 0.917 -4.121 18.969 1 62.91 162 THR B O 1
ATOM 6296 N N . SER B 1 163 ? 2.209 -5.547 17.812 1 60.25 163 SER B N 1
ATOM 6297 C CA . SER B 1 163 ? 2.172 -6.469 18.938 1 60.25 163 SER B CA 1
ATOM 6298 C C . SER B 1 163 ? 3.023 -5.961 20.109 1 60.25 163 SER B C 1
ATOM 6300 O O . SER B 1 163 ? 2.613 -6.039 21.266 1 60.25 163 SER B O 1
ATOM 6302 N N . ALA B 1 164 ? 4.117 -5.426 19.812 1 56.12 164 ALA B N 1
ATOM 6303 C CA . ALA B 1 164 ? 4.992 -4.883 20.844 1 56.12 164 ALA B CA 1
ATOM 6304 C C . ALA B 1 164 ? 4.352 -3.674 21.531 1 56.12 164 ALA B C 1
ATOM 6306 O O . ALA B 1 164 ? 4.508 -3.48 22.734 1 56.12 164 ALA B O 1
ATOM 6307 N N . ALA B 1 165 ? 3.697 -3.035 20.641 1 54.44 165 ALA B N 1
ATOM 6308 C CA . ALA B 1 165 ? 3.092 -1.794 21.125 1 54.44 165 ALA B CA 1
ATOM 6309 C C . ALA B 1 165 ? 1.881 -2.078 22 1 54.44 165 ALA B C 1
ATOM 6311 O O . ALA B 1 165 ? 1.447 -1.216 22.781 1 54.44 165 ALA B O 1
ATOM 6312 N N . ARG B 1 166 ? 1.351 -3.33 21.891 1 56.31 166 ARG B N 1
ATOM 6313 C CA . ARG B 1 166 ? 0.169 -3.697 22.656 1 56.31 166 ARG B CA 1
ATOM 6314 C C . ARG B 1 166 ? 0.56 -4.289 24.016 1 56.31 166 ARG B C 1
ATOM 6316 O O . ARG B 1 166 ? -0.23 -4.262 24.953 1 56.31 166 ARG B O 1
ATOM 6323 N N . ASP B 1 167 ? 1.738 -4.977 24.047 1 54.25 167 ASP B N 1
ATOM 6324 C CA . ASP B 1 167 ? 2.086 -5.699 25.266 1 54.25 167 ASP B CA 1
ATOM 6325 C C . ASP B 1 167 ? 2.281 -4.742 26.438 1 54.25 167 ASP B C 1
ATOM 6327 O O . ASP B 1 167 ? 3.121 -3.842 26.375 1 54.25 167 ASP B O 1
ATOM 6331 N N . ASP B 1 168 ? 1.212 -4.363 27.031 1 51.25 168 ASP B N 1
ATOM 6332 C CA . ASP B 1 168 ? 1.28 -3.66 28.312 1 51.25 168 ASP B CA 1
ATOM 6333 C C . ASP B 1 168 ? 2.348 -4.27 29.219 1 51.25 168 ASP B C 1
ATOM 6335 O O . ASP B 1 168 ? 2.266 -5.441 29.578 1 51.25 168 ASP B O 1
ATOM 6339 N N . ALA B 1 169 ? 3.559 -4.129 29.016 1 45.16 169 ALA B N 1
ATOM 6340 C CA . ALA B 1 169 ? 4.672 -4.48 29.906 1 45.16 169 ALA B CA 1
ATOM 6341 C C . ALA B 1 169 ? 4.234 -4.465 31.359 1 45.16 169 ALA B C 1
ATOM 6343 O O . ALA B 1 169 ? 5.074 -4.488 32.281 1 45.16 169 ALA B O 1
ATOM 6344 N N . ALA B 1 170 ? 3.227 -4.082 31.797 1 43 170 ALA B N 1
ATOM 6345 C CA . ALA B 1 170 ? 3.191 -4.031 33.25 1 43 170 ALA B CA 1
ATOM 6346 C C . ALA B 1 170 ? 3.602 -5.367 33.875 1 43 170 ALA B C 1
ATOM 6348 O O . ALA B 1 170 ? 2.764 -6.25 34.062 1 43 170 ALA B O 1
ATOM 6349 N N . ARG B 1 171 ? 4.805 -5.723 33.406 1 42.09 171 ARG B N 1
ATOM 6350 C CA . ARG B 1 171 ? 5.211 -6.766 34.344 1 42.09 171 ARG B CA 1
ATOM 6351 C C . ARG B 1 171 ? 5.246 -6.234 35.781 1 42.09 171 ARG B C 1
ATOM 6353 O O . ARG B 1 171 ? 5.965 -5.281 36.094 1 42.09 171 ARG B O 1
ATOM 6360 N N . ASP B 1 172 ? 4.395 -6.578 36.438 1 45.62 172 ASP B N 1
ATOM 6361 C CA . ASP B 1 172 ? 4.262 -6.312 37.875 1 45.62 172 ASP B CA 1
ATOM 6362 C C . ASP B 1 172 ? 5.609 -6.438 38.562 1 45.62 172 ASP B C 1
ATOM 6364 O O . ASP B 1 172 ? 5.863 -5.742 39.562 1 45.62 172 ASP B O 1
ATOM 6368 N N . ASP B 1 173 ? 6.453 -7.434 38.156 1 46.22 173 ASP B N 1
ATOM 6369 C CA . ASP B 1 173 ? 7.535 -7.836 39.031 1 46.22 173 ASP B CA 1
ATOM 6370 C C . ASP B 1 173 ? 8.828 -7.098 38.719 1 46.22 173 ASP B C 1
ATOM 6372 O O . ASP B 1 173 ? 9.867 -7.336 39.312 1 46.22 173 ASP B O 1
ATOM 6376 N N . ALA B 1 174 ? 8.945 -6.434 37.688 1 48.66 174 ALA B N 1
ATOM 6377 C CA . ALA B 1 174 ? 10.242 -5.832 37.375 1 48.66 174 ALA B CA 1
ATOM 6378 C C . ALA B 1 174 ? 10.484 -4.602 38.25 1 48.66 174 ALA B C 1
ATOM 6380 O O . ALA B 1 174 ? 9.531 -3.959 38.719 1 48.66 174 ALA B O 1
ATOM 6381 N N . ALA B 1 175 ? 11.742 -4.414 38.625 1 55.03 175 ALA B N 1
ATOM 6382 C CA . ALA B 1 175 ? 12.156 -3.195 39.312 1 55.03 175 ALA B CA 1
ATOM 6383 C C . ALA B 1 175 ? 11.641 -1.955 38.562 1 55.03 175 ALA B C 1
ATOM 6385 O O . ALA B 1 175 ? 11.5 -1.959 37.344 1 55.03 175 ALA B O 1
ATOM 6386 N N . ARG B 1 176 ? 11.195 -1.074 39.219 1 55.91 176 ARG B N 1
ATOM 6387 C CA . ARG B 1 176 ? 10.469 0.122 38.812 1 55.91 176 ARG B CA 1
ATOM 6388 C C . ARG B 1 176 ? 11.133 0.777 37.594 1 55.91 176 ARG B C 1
ATOM 6390 O O . ARG B 1 176 ? 10.461 1.141 36.625 1 55.91 176 ARG B O 1
ATOM 6397 N N . ASP B 1 177 ? 12.461 0.816 37.594 1 63.34 177 ASP B N 1
ATOM 6398 C CA . ASP B 1 177 ? 13.188 1.492 36.531 1 63.34 177 ASP B CA 1
ATOM 6399 C C . ASP B 1 177 ? 13.148 0.678 35.25 1 63.34 177 ASP B C 1
ATOM 6401 O O . ASP B 1 177 ? 13.023 1.24 34.156 1 63.34 177 ASP B O 1
ATOM 6405 N N . GLU B 1 178 ? 13.297 -0.598 35.438 1 67.12 178 GLU B N 1
ATOM 6406 C CA . GLU B 1 178 ? 13.25 -1.469 34.281 1 67.12 178 GLU B CA 1
ATOM 6407 C C . GLU B 1 178 ? 11.875 -1.463 33.625 1 67.12 178 GLU B C 1
ATOM 6409 O O . GLU B 1 178 ? 11.75 -1.469 32.406 1 67.12 178 GLU B O 1
ATOM 6414 N N . ALA B 1 179 ? 11.008 -1.379 34.469 1 71.94 179 ALA B N 1
ATOM 6415 C CA . ALA B 1 179 ? 9.633 -1.35 34 1 71.94 179 ALA B CA 1
ATOM 6416 C C . ALA B 1 179 ? 9.359 -0.061 33.219 1 71.94 179 ALA B C 1
ATOM 6418 O O . ALA B 1 179 ? 8.703 -0.083 32.188 1 71.94 179 ALA B O 1
ATOM 6419 N N . GLN B 1 180 ? 9.969 0.958 33.781 1 76.38 180 GLN B N 1
ATOM 6420 C CA . GLN B 1 180 ? 9.758 2.256 33.156 1 76.38 180 GLN B CA 1
ATOM 6421 C C . GLN B 1 180 ? 10.453 2.32 31.781 1 76.38 180 GLN B C 1
ATOM 6423 O O . GLN B 1 180 ? 9.906 2.875 30.828 1 76.38 180 GLN B O 1
ATOM 6428 N N . SER B 1 181 ? 11.578 1.785 31.797 1 78.19 181 SER B N 1
ATOM 6429 C CA . SER B 1 181 ? 12.312 1.766 30.531 1 78.19 181 SER B CA 1
ATOM 6430 C C . SER B 1 181 ? 11.594 0.925 29.484 1 78.19 181 SER B C 1
ATOM 6432 O O . SER B 1 181 ? 11.562 1.287 28.312 1 78.19 181 SER B O 1
ATOM 6434 N N . ALA B 1 182 ? 11.094 -0.063 30 1 81.25 182 ALA B N 1
ATOM 6435 C CA . ALA B 1 182 ? 10.336 -0.922 29.094 1 81.25 182 ALA B CA 1
ATOM 6436 C C . ALA B 1 182 ? 9.078 -0.219 28.594 1 81.25 182 ALA B C 1
ATOM 6438 O O . ALA B 1 182 ? 8.734 -0.311 27.422 1 81.25 182 ALA B O 1
ATOM 6439 N N . MET B 1 183 ? 8.531 0.542 29.484 1 83.25 183 MET B N 1
ATOM 6440 C CA . MET B 1 183 ? 7.332 1.28 29.125 1 83.25 183 MET B CA 1
ATOM 6441 C C . MET B 1 183 ? 7.656 2.373 28.109 1 83.25 183 MET B C 1
ATOM 6443 O O . MET B 1 183 ? 6.883 2.613 27.172 1 83.25 183 MET B O 1
ATOM 6447 N N . LEU B 1 184 ? 8.711 3.008 28.359 1 89.12 184 LEU B N 1
ATOM 6448 C CA . LEU B 1 184 ? 9.133 4.055 27.438 1 89.12 184 LEU B CA 1
ATOM 6449 C C . LEU B 1 184 ? 9.398 3.482 26.047 1 89.12 184 LEU B C 1
ATOM 6451 O O . LEU B 1 184 ? 9.039 4.094 25.031 1 89.12 184 LEU B O 1
ATOM 6455 N N . ALA B 1 185 ? 10.008 2.328 26.078 1 88.19 185 ALA B N 1
ATOM 6456 C CA . ALA B 1 185 ? 10.305 1.684 24.797 1 88.19 185 ALA B CA 1
ATOM 6457 C C . ALA B 1 185 ? 9.023 1.32 24.062 1 88.19 185 ALA B C 1
ATOM 6459 O O . ALA B 1 185 ? 8.938 1.495 22.844 1 88.19 185 ALA B O 1
ATOM 6460 N N . VAL B 1 186 ? 8.07 0.869 24.719 1 87.5 186 VAL B N 1
ATOM 6461 C CA . VAL B 1 186 ? 6.793 0.5 24.125 1 87.5 186 VAL B CA 1
ATOM 6462 C C . VAL B 1 186 ? 6.094 1.749 23.594 1 87.5 186 VAL B C 1
ATOM 6464 O O . VAL B 1 186 ? 5.543 1.735 22.484 1 87.5 186 VAL B O 1
ATOM 6467 N N . GLU B 1 187 ? 6.18 2.83 24.375 1 90.88 187 GLU B N 1
ATOM 6468 C CA . GLU B 1 187 ? 5.566 4.082 23.938 1 90.88 187 GLU B CA 1
ATOM 6469 C C . GLU B 1 187 ? 6.262 4.633 22.703 1 90.88 187 GLU B C 1
ATOM 6471 O O . GLU B 1 187 ? 5.609 5.168 21.797 1 90.88 187 GLU B O 1
ATOM 6476 N N . MET B 1 188 ? 7.516 4.5 22.688 1 92.56 188 MET B N 1
ATOM 6477 C CA . MET B 1 188 ? 8.258 4.957 21.516 1 92.56 188 MET B CA 1
ATOM 6478 C C . MET B 1 188 ? 7.844 4.172 20.266 1 92.56 188 MET B C 1
ATOM 6480 O O . MET B 1 188 ? 7.656 4.75 19.203 1 92.56 188 MET B O 1
ATOM 6484 N N . SER B 1 189 ? 7.707 2.852 20.469 1 90.88 189 SER B N 1
ATOM 6485 C CA . SER B 1 189 ? 7.258 2.016 19.359 1 90.88 189 SER B CA 1
ATOM 6486 C C . SER B 1 189 ? 5.859 2.412 18.891 1 90.88 189 SER B C 1
ATOM 6488 O O . SER B 1 189 ? 5.59 2.484 17.703 1 90.88 189 SER B O 1
ATOM 6490 N N . ARG B 1 190 ? 5.039 2.693 19.812 1 89.81 190 ARG B N 1
ATOM 6491 C CA . ARG B 1 190 ? 3.678 3.119 19.516 1 89.81 190 ARG B CA 1
ATOM 6492 C C . ARG B 1 190 ? 3.674 4.43 18.734 1 89.81 190 ARG B C 1
ATOM 6494 O O . ARG B 1 190 ? 2.961 4.559 17.734 1 89.81 190 ARG B O 1
ATOM 6501 N N . ARG B 1 191 ? 4.41 5.332 19.156 1 93.12 191 ARG B N 1
ATOM 6502 C CA . ARG B 1 191 ? 4.5 6.637 18.5 1 93.12 191 ARG B CA 1
ATOM 6503 C C . ARG B 1 191 ? 5.059 6.512 17.094 1 93.12 191 ARG B C 1
ATOM 6505 O O . ARG B 1 191 ? 4.559 7.148 16.172 1 93.12 191 ARG B O 1
ATOM 6512 N N . ARG B 1 192 ? 6.035 5.703 16.984 1 93.38 192 ARG B N 1
ATOM 6513 C CA . ARG B 1 192 ? 6.617 5.496 15.656 1 93.38 192 ARG B CA 1
ATOM 6514 C C . ARG B 1 192 ? 5.609 4.852 14.711 1 93.38 192 ARG B C 1
ATOM 6516 O O . ARG B 1 192 ? 5.535 5.219 13.531 1 93.38 192 ARG B O 1
ATOM 6523 N N . PHE B 1 193 ? 4.828 3.947 15.203 1 88.75 193 PHE B N 1
ATOM 6524 C CA . PHE B 1 193 ? 3.771 3.348 14.398 1 88.75 193 PHE B CA 1
ATOM 6525 C C . PHE B 1 193 ? 2.781 4.406 13.93 1 88.75 193 PHE B C 1
ATOM 6527 O O . PHE B 1 193 ? 2.467 4.484 12.742 1 88.75 193 PHE B O 1
ATOM 6534 N N . TRP B 1 194 ? 2.348 5.195 14.789 1 90 194 TRP B N 1
ATOM 6535 C CA . TRP B 1 194 ? 1.329 6.188 14.469 1 90 194 TRP B CA 1
ATOM 6536 C C . TRP B 1 194 ? 1.909 7.301 13.602 1 90 194 TRP B C 1
ATOM 6538 O O . TRP B 1 194 ? 1.198 7.902 12.789 1 90 194 TRP B O 1
ATOM 6548 N N . SER B 1 195 ? 3.205 7.586 13.766 1 92.81 195 SER B N 1
ATOM 6549 C CA . SER B 1 195 ? 3.84 8.555 12.883 1 92.81 195 SER B CA 1
ATOM 6550 C C . SER B 1 195 ? 3.768 8.102 11.422 1 92.81 195 SER B C 1
ATOM 6552 O O . SER B 1 195 ? 3.574 8.922 10.523 1 92.81 195 SER B O 1
ATOM 6554 N N . SER B 1 196 ? 4.004 6.805 11.203 1 89.5 196 SER B N 1
ATOM 6555 C CA . SER B 1 196 ? 3.891 6.254 9.859 1 89.5 196 SER B CA 1
ATOM 6556 C C . SER B 1 196 ? 2.461 6.355 9.336 1 89.5 196 SER B C 1
ATOM 6558 O O . SER B 1 196 ? 2.242 6.691 8.172 1 89.5 196 SER B O 1
ATOM 6560 N N . TYR B 1 197 ? 1.532 6.113 10.164 1 85 197 TYR B N 1
ATOM 6561 C CA . TYR B 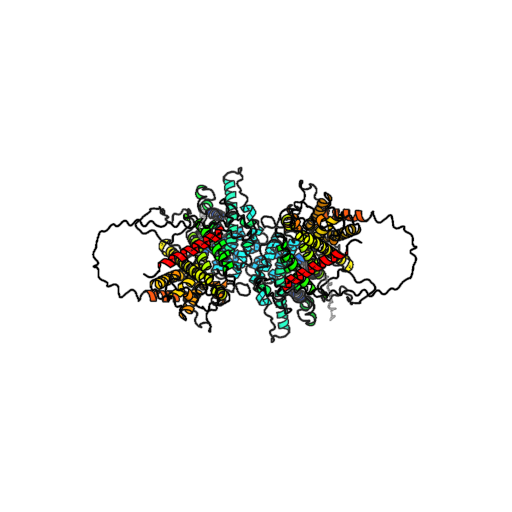1 197 ? 0.124 6.215 9.797 1 85 197 TYR B CA 1
ATOM 6562 C C . TYR B 1 197 ? -0.239 7.645 9.414 1 85 197 TYR B C 1
ATOM 6564 O O . TYR B 1 197 ? -0.904 7.875 8.406 1 85 197 TYR B O 1
ATOM 6572 N N . LEU B 1 198 ? 0.207 8.57 10.25 1 88.31 198 LEU B N 1
ATOM 6573 C CA . LEU B 1 198 ? -0.102 9.977 10.016 1 88.31 198 LEU B CA 1
ATOM 6574 C C . LEU B 1 198 ? 0.523 10.469 8.719 1 88.31 198 LEU B C 1
ATOM 6576 O O . LEU B 1 198 ? -0.097 11.234 7.973 1 88.31 198 LEU B O 1
ATOM 6580 N N . SER B 1 199 ? 1.68 10.023 8.477 1 88.31 199 SER B N 1
ATOM 6581 C CA . SER B 1 199 ? 2.371 10.438 7.266 1 88.31 199 SER B CA 1
ATOM 6582 C C . SER B 1 199 ? 1.628 9.969 6.02 1 88.31 199 SER B C 1
ATOM 6584 O O . SER B 1 199 ? 1.638 10.648 4.988 1 88.31 199 SER B O 1
ATOM 6586 N N . MET B 1 200 ? 0.914 8.859 6.152 1 82.38 200 MET B N 1
ATOM 6587 C CA . MET B 1 200 ? 0.188 8.312 5.012 1 82.38 200 MET B CA 1
ATOM 6588 C C . MET B 1 200 ? -1.122 9.062 4.789 1 82.38 200 MET B C 1
ATOM 6590 O O . MET B 1 200 ? -1.603 9.156 3.658 1 82.38 200 MET B O 1
ATOM 6594 N N . ASN B 1 201 ? -1.655 9.609 5.805 1 75.88 201 ASN B N 1
ATOM 6595 C CA . ASN B 1 201 ? -2.979 10.219 5.707 1 75.88 201 ASN B CA 1
ATOM 6596 C C . ASN B 1 201 ? -2.906 11.641 5.164 1 75.88 201 ASN B C 1
ATOM 6598 O O . ASN B 1 201 ? -3.922 12.203 4.754 1 75.88 201 ASN B O 1
ATOM 6602 N N . PHE B 1 202 ? -1.86 12.445 5.281 1 68.44 202 PHE B N 1
ATOM 6603 C CA . PHE B 1 202 ? -1.745 13.773 4.691 1 68.44 202 PHE B CA 1
ATOM 6604 C C . PHE B 1 202 ? -1.58 13.68 3.18 1 68.44 202 PHE B C 1
ATOM 6606 O O . PHE B 1 202 ? -1.858 14.641 2.459 1 68.44 202 PHE B O 1
ATOM 6613 N N . GLY B 1 203 ? -1.339 12.766 2.484 1 55.5 203 GLY B N 1
ATOM 6614 C CA . GLY B 1 203 ? -1.016 12.805 1.066 1 55.5 203 GLY B CA 1
ATOM 6615 C C . GLY B 1 203 ? -1.768 11.766 0.254 1 55.5 203 GLY B C 1
ATOM 6616 O O . GLY B 1 203 ? -1.81 10.594 0.625 1 55.5 203 GLY B O 1
ATOM 6617 N N . SER B 1 204 ? -2.826 12.188 -0.694 1 50.56 204 SER B N 1
ATOM 6618 C CA . SER B 1 204 ? -3.941 11.969 -1.61 1 50.56 204 SER B CA 1
ATOM 6619 C C . SER B 1 204 ? -3.986 10.523 -2.094 1 50.56 204 SER B C 1
ATOM 6621 O O . SER B 1 204 ? -5.012 9.852 -1.958 1 50.56 204 SER B O 1
ATOM 6623 N N . ARG B 1 205 ? -3.445 10.344 -3.307 1 50.81 205 ARG B N 1
ATOM 6624 C CA . ARG B 1 205 ? -3.998 9.422 -4.289 1 50.81 205 ARG B CA 1
ATOM 6625 C C . ARG B 1 205 ? -3.963 7.984 -3.773 1 50.81 205 ARG B C 1
ATOM 6627 O O . ARG B 1 205 ? -4.441 7.066 -4.441 1 50.81 205 ARG B O 1
ATOM 6634 N N . VAL B 1 206 ? -2.828 7.742 -2.982 1 49.59 206 VAL B N 1
ATOM 6635 C CA . VAL B 1 206 ? -2.473 6.375 -3.342 1 49.59 206 VAL B CA 1
ATOM 6636 C C . VAL B 1 206 ? -3.561 5.414 -2.865 1 49.59 206 VAL B C 1
ATOM 6638 O O . VAL B 1 206 ? -4.277 5.707 -1.905 1 49.59 206 VAL B O 1
ATOM 6641 N N . GLU B 1 207 ? -3.541 4.453 -3.584 1 48.78 207 GLU B N 1
ATOM 6642 C CA . GLU B 1 207 ? -4.215 3.16 -3.643 1 48.78 207 GLU B CA 1
ATOM 6643 C C . GLU B 1 207 ? -4.277 2.506 -2.264 1 48.78 207 GLU B C 1
ATOM 6645 O O . GLU B 1 207 ? -4.926 1.473 -2.09 1 48.78 207 GLU B O 1
ATOM 6650 N N . PHE B 1 208 ? -3.463 3.127 -1.294 1 49.97 208 PHE B N 1
ATOM 6651 C CA . PHE B 1 208 ? -3.574 2.324 -0.081 1 49.97 208 PHE B CA 1
ATOM 6652 C C . PHE B 1 208 ? -4.664 2.871 0.832 1 49.97 208 PHE B C 1
ATOM 6654 O O . PHE B 1 208 ? -4.656 4.055 1.18 1 49.97 208 PHE B O 1
ATOM 6661 N N . SER B 1 209 ? -5.816 2.73 0.504 1 48.53 209 SER B N 1
ATOM 6662 C CA . SER B 1 209 ? -6.887 3.18 1.39 1 48.53 209 SER B CA 1
ATOM 6663 C C . SER B 1 209 ? -6.742 2.578 2.783 1 48.53 209 SER B C 1
ATOM 6665 O O . SER B 1 209 ? -6.434 1.394 2.924 1 48.53 209 SER B O 1
ATOM 6667 N N . THR B 1 210 ? -6.34 3.438 3.744 1 47.03 210 THR B N 1
ATOM 6668 C CA . THR B 1 210 ? -6.41 3.066 5.152 1 47.03 210 THR B CA 1
ATOM 6669 C C . THR B 1 210 ? -7.645 2.213 5.43 1 47.03 210 THR B C 1
ATOM 6671 O O . THR B 1 210 ? -7.766 1.617 6.5 1 47.03 210 THR B O 1
ATOM 6674 N N . GLY B 1 211 ? -8.773 2.436 4.719 1 47.78 211 GLY B N 1
ATOM 6675 C CA . GLY B 1 211 ? -9.984 1.701 5.035 1 47.78 211 GLY B CA 1
ATOM 6676 C C . GLY B 1 211 ? -9.75 0.215 5.227 1 47.78 211 GLY B C 1
ATOM 6677 O O . GLY B 1 211 ? -10.555 -0.469 5.859 1 47.78 211 GLY B O 1
ATOM 6678 N N . ASN B 1 212 ? -8.555 -0.229 4.715 1 51.56 212 ASN B N 1
ATOM 6679 C CA . ASN B 1 212 ? -8.398 -1.676 4.82 1 51.56 212 ASN B CA 1
ATOM 6680 C C . ASN B 1 212 ? -7.34 -2.051 5.855 1 51.56 212 ASN B C 1
ATOM 6682 O O . ASN B 1 212 ? -6.727 -3.115 5.766 1 51.56 212 ASN B O 1
ATOM 6686 N N . TYR B 1 213 ? -7.027 -0.824 6.68 1 56.84 213 TYR B N 1
ATOM 6687 C CA . TYR B 1 213 ? -6.113 -1.331 7.699 1 56.84 213 TYR B CA 1
ATOM 6688 C C . TYR B 1 213 ? -6.777 -2.43 8.523 1 56.84 213 TYR B C 1
ATOM 6690 O O . TYR B 1 213 ? -7.98 -2.379 8.781 1 56.84 213 TYR B O 1
ATOM 6698 N N . SER B 1 214 ? -6.078 -3.434 8.656 1 58.16 214 SER B N 1
ATOM 6699 C CA . SER B 1 214 ? -6.527 -4.609 9.391 1 58.16 214 SER B CA 1
ATOM 6700 C C . SER B 1 214 ? -7.047 -4.227 10.773 1 58.16 214 SER B C 1
ATOM 6702 O O . SER B 1 214 ? -6.699 -3.168 11.305 1 58.16 214 SER B O 1
ATOM 6704 N N . THR B 1 215 ? -7.902 -4.855 11.156 1 58.56 215 THR B N 1
ATOM 6705 C CA . THR B 1 215 ? -8.422 -4.77 12.516 1 58.56 215 THR B CA 1
ATOM 6706 C C . THR B 1 215 ? -7.281 -4.699 13.531 1 58.56 215 THR B C 1
ATOM 6708 O O . THR B 1 215 ? -7.41 -4.066 14.578 1 58.56 215 THR B O 1
ATOM 6711 N N . ALA B 1 216 ? -6.254 -5.23 13.156 1 60.22 216 ALA B N 1
ATOM 6712 C CA . ALA B 1 216 ? -5.121 -5.238 14.07 1 60.22 216 ALA B CA 1
ATOM 6713 C C . ALA B 1 216 ? -4.527 -3.84 14.219 1 60.22 216 ALA B C 1
ATOM 6715 O O . ALA B 1 216 ? -4.121 -3.445 15.32 1 60.22 216 ALA B O 1
ATOM 6716 N N . PHE B 1 217 ? -4.586 -3.105 13.188 1 63.44 217 PHE B N 1
ATOM 6717 C CA . PHE B 1 217 ? -4.074 -1.739 13.203 1 63.44 217 PHE B CA 1
ATOM 6718 C C . PHE B 1 217 ? -4.922 -0.858 14.117 1 63.44 217 PHE B C 1
ATOM 6720 O O . PHE B 1 217 ? -4.391 -0.032 14.859 1 63.44 217 PHE B O 1
ATOM 6727 N N . ALA B 1 218 ? -6.102 -1.235 14.008 1 64 218 ALA B N 1
ATOM 6728 C CA . ALA B 1 218 ? -7.047 -0.416 14.766 1 64 218 ALA B CA 1
ATOM 6729 C C . ALA B 1 218 ? -6.934 -0.684 16.266 1 64 218 ALA B C 1
ATOM 6731 O O . ALA B 1 218 ? -7.348 0.141 17.078 1 64 218 ALA B O 1
ATOM 6732 N N . LYS B 1 219 ? -6.188 -1.699 16.547 1 70.19 219 LYS B N 1
ATOM 6733 C CA . LYS B 1 219 ? -6.148 -2.1 17.953 1 70.19 219 LYS B CA 1
ATOM 6734 C C . LYS B 1 219 ? -4.891 -1.577 18.641 1 70.19 219 LYS B C 1
ATOM 6736 O O . LYS B 1 219 ? -4.734 -1.722 19.859 1 70.19 219 LYS B O 1
ATOM 6741 N N . VAL B 1 220 ? -4.031 -0.869 17.953 1 78.25 220 VAL B N 1
ATOM 6742 C CA . VAL B 1 220 ? -2.84 -0.302 18.562 1 78.25 220 VAL B CA 1
ATOM 6743 C C . VAL B 1 220 ? -3.223 0.906 19.422 1 78.25 220 VAL B C 1
ATOM 6745 O O . VAL B 1 220 ? -3.916 1.812 18.953 1 78.25 220 VAL B O 1
ATOM 6748 N N . PRO B 1 221 ? -2.828 0.896 20.641 1 84.94 221 PRO B N 1
ATOM 6749 C CA . PRO B 1 221 ? -3.168 2.041 21.484 1 84.94 221 PRO B CA 1
ATOM 6750 C C . PRO B 1 221 ? -2.602 3.357 20.953 1 84.94 221 PRO B C 1
ATOM 6752 O O . PRO B 1 221 ? -1.547 3.365 20.312 1 84.94 221 PRO B O 1
ATOM 6755 N N . LEU B 1 222 ? -3.295 4.426 21.219 1 89.56 222 LEU B N 1
ATOM 6756 C CA . LEU B 1 222 ? -2.865 5.75 20.781 1 89.56 222 LEU B CA 1
ATOM 6757 C C . LEU B 1 222 ? -1.774 6.297 21.688 1 89.56 222 LEU B C 1
ATOM 6759 O O . LEU B 1 222 ? -1.625 5.84 22.828 1 89.56 222 LEU B O 1
ATOM 6763 N N . PRO B 1 223 ? -0.996 7.219 21.172 1 90.75 223 PRO B N 1
ATOM 6764 C CA . PRO B 1 223 ? 0.078 7.789 21.984 1 90.75 223 PRO B CA 1
ATOM 6765 C C . PRO B 1 223 ? -0.443 8.484 23.25 1 90.75 223 PRO B C 1
ATOM 6767 O O . PRO B 1 223 ? -1.512 9.102 23.219 1 90.75 223 PRO B O 1
ATOM 6770 N N . CYS B 1 224 ? 0.357 8.43 24.297 1 90.06 224 CYS B N 1
ATOM 6771 C CA . CYS B 1 224 ? 0.033 9.148 25.516 1 90.06 224 CYS B CA 1
ATOM 6772 C C . CYS B 1 224 ? 0.334 10.633 25.375 1 90.06 224 CYS B C 1
ATOM 6774 O O . CYS B 1 224 ? 0.766 11.086 24.312 1 90.06 224 CYS B O 1
ATOM 6776 N N . SER B 1 225 ? 0.065 11.383 26.484 1 89.88 225 SER B N 1
ATOM 6777 C CA . SER B 1 225 ? 0.307 12.828 26.438 1 89.88 225 SER B CA 1
ATOM 6778 C C . SER B 1 225 ? 1.792 13.133 26.281 1 89.88 225 SER B C 1
ATOM 6780 O O . SER B 1 225 ? 2.643 12.375 26.75 1 89.88 225 SER B O 1
ATOM 6782 N N . ASP B 1 226 ? 2.057 14.234 25.625 1 88.25 226 ASP B N 1
ATOM 6783 C CA . ASP B 1 226 ? 3.445 14.617 25.391 1 88.25 226 ASP B CA 1
ATOM 6784 C C . ASP B 1 226 ? 4.168 14.891 26.719 1 88.25 226 ASP B C 1
ATOM 6786 O O . ASP B 1 226 ? 5.363 14.609 26.844 1 88.25 226 ASP B O 1
ATOM 6790 N N . ALA B 1 227 ? 3.42 15.43 27.641 1 87.5 227 ALA B N 1
ATOM 6791 C CA . ALA B 1 227 ? 4.02 15.734 28.938 1 87.5 227 ALA B CA 1
ATOM 6792 C C . ALA B 1 227 ? 4.422 14.453 29.672 1 87.5 227 ALA B C 1
ATOM 6794 O O . ALA B 1 227 ? 5.508 14.383 30.25 1 87.5 227 ALA B O 1
ATOM 6795 N N . PHE B 1 228 ? 3.598 13.5 29.688 1 88.25 228 PHE B N 1
ATOM 6796 C CA . PHE B 1 228 ? 3.896 12.211 30.297 1 88.25 228 PHE B CA 1
ATOM 6797 C C . PHE B 1 228 ? 5.055 11.531 29.578 1 88.25 228 PHE B C 1
ATOM 6799 O O . PHE B 1 228 ? 5.957 10.992 30.234 1 88.25 228 PHE B O 1
ATOM 6806 N N . PHE B 1 229 ? 5.09 11.586 28.328 1 90.94 229 PHE B N 1
ATOM 6807 C CA . PHE B 1 229 ? 6.148 11.008 27.516 1 90.94 229 PHE B CA 1
ATOM 6808 C C . PHE B 1 229 ? 7.477 11.711 27.766 1 90.94 229 PHE B C 1
ATOM 6810 O O . PHE B 1 229 ? 8.516 11.07 27.906 1 90.94 229 PHE B O 1
ATOM 6817 N N . ALA B 1 230 ? 7.422 13.023 27.797 1 89.44 230 ALA B N 1
ATOM 6818 C CA . ALA B 1 230 ? 8.633 13.82 28 1 89.44 230 ALA B CA 1
ATOM 6819 C C . ALA B 1 230 ? 9.273 13.523 29.344 1 89.44 230 ALA B C 1
ATOM 6821 O O . ALA B 1 230 ? 10.5 13.609 29.5 1 89.44 230 ALA B O 1
ATOM 6822 N N . SER B 1 231 ? 8.43 13.094 30.297 1 87.75 231 SER B N 1
ATOM 6823 C CA . SER B 1 231 ? 8.938 12.781 31.625 1 87.75 231 SER B CA 1
ATOM 6824 C C . SER B 1 231 ? 9.531 11.375 31.672 1 87.75 231 SER B C 1
ATOM 6826 O O . SER B 1 231 ? 9.961 10.914 32.75 1 87.75 231 SER B O 1
ATOM 6828 N N . GLY B 1 232 ? 9.477 10.664 30.531 1 86.12 232 GLY B N 1
ATOM 6829 C CA . GLY B 1 232 ? 9.93 9.281 30.5 1 86.12 232 GLY B CA 1
ATOM 6830 C C . GLY B 1 232 ? 8.945 8.312 31.125 1 86.12 232 GLY B C 1
ATOM 6831 O O . GLY B 1 232 ? 9.344 7.316 31.734 1 86.12 232 GLY B O 1
ATOM 6832 N N . MET B 1 233 ? 7.766 8.734 31.156 1 84.38 233 MET B N 1
ATOM 6833 C CA . MET B 1 233 ? 6.672 7.949 31.719 1 84.38 233 MET B CA 1
ATOM 6834 C C . MET B 1 233 ? 6.781 7.879 33.219 1 84.38 233 MET B C 1
ATOM 6836 O O . MET B 1 233 ? 6.352 6.898 33.844 1 84.38 233 MET B O 1
ATOM 6840 N N . LYS B 1 234 ? 7.34 8.836 33.812 1 81.25 234 LYS B N 1
ATOM 6841 C CA . LYS B 1 234 ? 7.586 8.828 35.25 1 81.25 234 LYS B CA 1
ATOM 6842 C C . LYS B 1 234 ? 6.531 9.641 36 1 81.25 234 LYS B C 1
ATOM 6844 O O . LYS B 1 234 ? 6.121 9.273 37.094 1 81.25 234 LYS B O 1
ATOM 6849 N N . ASP B 1 235 ? 6.062 10.664 35.375 1 80.19 235 ASP B N 1
ATOM 6850 C CA . ASP B 1 235 ? 5.129 11.57 36.031 1 80.19 235 ASP B CA 1
ATOM 6851 C C . ASP B 1 235 ? 3.684 11.148 35.781 1 80.19 235 ASP B C 1
ATOM 6853 O O . ASP B 1 235 ? 3.051 11.633 34.812 1 80.19 235 ASP B O 1
ATOM 6857 N N . LEU B 1 236 ? 3.09 10.336 36.594 1 77.31 236 LEU B N 1
ATOM 6858 C CA . LEU B 1 236 ? 1.757 9.766 36.438 1 77.31 236 LEU B CA 1
ATOM 6859 C C . LEU B 1 236 ? 0.695 10.867 36.438 1 77.31 236 LEU B C 1
ATOM 6861 O O . LEU B 1 236 ? -0.403 10.68 35.906 1 77.31 236 LEU B O 1
ATOM 6865 N N . ASP B 1 237 ? 0.953 12.07 37 1 73.5 237 ASP B N 1
ATOM 6866 C CA . ASP B 1 237 ? 0.006 13.18 37.031 1 73.5 237 ASP B CA 1
ATOM 6867 C C . ASP B 1 237 ? -0.262 13.734 35.656 1 73.5 237 ASP B C 1
ATOM 6869 O O . ASP B 1 237 ? -1.281 14.391 35.406 1 73.5 237 ASP B O 1
ATOM 6873 N N . LYS B 1 238 ? 0.622 13.461 34.844 1 74.94 238 LYS B N 1
ATOM 6874 C CA . LYS B 1 238 ? 0.53 14.023 33.5 1 74.94 238 LYS B CA 1
ATOM 6875 C C . LYS B 1 238 ? -0.161 13.055 32.531 1 74.94 238 LYS B C 1
ATOM 6877 O O . LYS B 1 238 ? -0.32 13.352 31.344 1 74.94 238 LYS B O 1
ATOM 6882 N N . LYS B 1 239 ? -0.567 11.953 33.031 1 74.56 239 LYS B N 1
ATOM 6883 C CA . LYS B 1 239 ? -1.218 10.93 32.219 1 74.56 239 LYS B CA 1
ATOM 6884 C C . LYS B 1 239 ? -2.572 11.414 31.703 1 74.56 239 LYS B C 1
ATOM 6886 O O . LYS B 1 239 ? -3.008 11.031 30.625 1 74.56 239 LYS B O 1
ATOM 6891 N N . GLY B 1 240 ? -3.162 12.336 32.406 1 65.94 240 GLY B N 1
ATOM 6892 C CA . GLY B 1 240 ? -4.516 12.758 32.094 1 65.94 240 GLY B CA 1
ATOM 6893 C C . GLY B 1 240 ? -4.562 13.961 31.156 1 65.94 240 GLY B C 1
ATOM 6894 O O . GLY B 1 240 ? -5.641 14.414 30.781 1 65.94 240 GLY B O 1
ATOM 6895 N N . ASP B 1 241 ? -3.385 14.492 30.766 1 66.81 241 ASP B N 1
ATOM 6896 C CA . ASP B 1 241 ? -3.326 15.703 29.953 1 66.81 241 ASP B CA 1
ATOM 6897 C C . ASP B 1 241 ? -3.623 15.383 28.484 1 66.81 241 ASP B C 1
ATOM 6899 O O . ASP B 1 241 ? -2.934 14.562 27.875 1 66.81 241 ASP B O 1
ATOM 6903 N N . GLY B 1 242 ? -4.707 15.039 28.109 1 83.75 242 GLY B N 1
ATOM 6904 C CA . GLY B 1 242 ? -5.098 14.781 26.734 1 83.75 242 GLY B CA 1
ATOM 6905 C C . GLY B 1 242 ? -3.916 14.68 25.781 1 83.75 242 GLY B C 1
ATOM 6906 O O . GLY B 1 242 ? -2.883 15.32 26 1 83.75 242 GLY B O 1
ATOM 6907 N N . SER B 1 243 ? -3.814 13.875 24.891 1 91.06 243 SER B N 1
ATOM 6908 C CA . SER B 1 243 ? -2.764 13.656 23.906 1 91.06 243 SER B CA 1
ATOM 6909 C C . SER B 1 243 ? -3.105 14.32 22.578 1 91.06 243 SER B C 1
ATOM 6911 O O . SER B 1 243 ? -4.07 13.938 21.922 1 91.06 243 SER B O 1
ATOM 6913 N N . VAL B 1 244 ? -2.264 15.336 22.203 1 93.06 244 VAL B N 1
ATOM 6914 C CA . VAL B 1 244 ? -2.5 16.031 20.953 1 93.06 244 VAL B CA 1
ATOM 6915 C C . VAL B 1 244 ? -2.334 15.062 19.781 1 93.06 244 VAL B C 1
ATOM 6917 O O . VAL B 1 244 ? -3.072 15.133 18.797 1 93.06 244 VAL B O 1
ATOM 6920 N N . TYR B 1 245 ? -1.37 14.109 19.875 1 93.44 245 TYR B N 1
ATOM 6921 C CA . TYR B 1 245 ? -1.141 13.156 18.797 1 93.44 245 TYR B CA 1
ATOM 6922 C C . TYR B 1 245 ? -2.297 12.164 18.688 1 93.44 245 TYR B C 1
ATOM 6924 O O . TYR B 1 245 ? -2.662 11.75 17.578 1 93.44 245 TYR B O 1
ATOM 6932 N N . ALA B 1 246 ? -2.836 11.758 19.797 1 92.31 246 ALA B N 1
ATOM 6933 C CA . ALA B 1 246 ? -4.008 10.891 19.75 1 92.31 246 ALA B CA 1
ATOM 6934 C C . ALA B 1 246 ? -5.156 11.555 19 1 92.31 246 ALA B C 1
ATOM 6936 O O . ALA B 1 246 ? -5.801 10.93 18.156 1 92.31 246 ALA B O 1
ATOM 6937 N N . GLU B 1 247 ? -5.344 12.828 19.281 1 94.19 247 GLU B N 1
ATOM 6938 C CA . GLU B 1 247 ? -6.43 13.555 18.625 1 94.19 247 GLU B CA 1
ATOM 6939 C C . GLU B 1 247 ? -6.121 13.812 17.156 1 94.19 247 GLU B C 1
ATOM 6941 O O . GLU B 1 247 ? -7.023 13.828 16.328 1 94.19 247 GLU B O 1
ATOM 6946 N N . LEU B 1 248 ? -4.887 14.039 16.906 1 93.62 248 LEU B N 1
ATOM 6947 C CA . LEU B 1 248 ? -4.5 14.219 15.508 1 93.62 248 LEU B CA 1
ATOM 6948 C C . LEU B 1 248 ? -4.746 12.945 14.711 1 93.62 248 LEU B C 1
ATOM 6950 O O . LEU B 1 248 ? -5.156 13 13.547 1 93.62 248 LEU B O 1
ATOM 6954 N N . VAL B 1 249 ? -4.465 11.789 15.297 1 90.44 249 VAL B N 1
ATOM 6955 C CA . VAL B 1 249 ? -4.742 10.516 14.633 1 90.44 249 VAL B CA 1
ATOM 6956 C C . VAL B 1 249 ? -6.238 10.406 14.336 1 90.44 249 VAL B C 1
ATOM 6958 O O . VAL B 1 249 ? -6.633 10.078 13.219 1 90.44 249 VAL B O 1
ATOM 6961 N N . ARG B 1 250 ? -7.059 10.75 15.273 1 90.44 250 ARG B N 1
ATOM 6962 C CA . ARG B 1 250 ? -8.508 10.688 15.086 1 90.44 250 ARG B CA 1
ATOM 6963 C C . ARG B 1 250 ? -8.961 11.68 14.023 1 90.44 250 ARG B C 1
ATOM 6965 O O . ARG B 1 250 ? -9.742 11.328 13.133 1 90.44 250 ARG B O 1
ATOM 6972 N N . GLY B 1 251 ? -8.469 12.891 14.18 1 91.38 251 GLY B N 1
ATOM 6973 C CA . GLY B 1 251 ? -8.859 13.938 13.25 1 91.38 251 GLY B CA 1
ATOM 6974 C C . GLY B 1 251 ? -8.438 13.648 11.82 1 91.38 251 GLY B C 1
ATOM 6975 O O . GLY B 1 251 ? -9.227 13.844 10.891 1 91.38 251 GLY B O 1
ATOM 6976 N N . LEU B 1 252 ? -7.254 13.211 11.656 1 88.94 252 LEU B N 1
ATOM 6977 C CA . LEU B 1 252 ? -6.75 12.938 10.312 1 88.94 252 LEU B CA 1
ATOM 6978 C C . LEU B 1 252 ? -7.449 11.727 9.703 1 88.94 252 LEU B C 1
ATOM 6980 O O . LEU B 1 252 ? -7.609 11.648 8.484 1 88.94 252 LEU B O 1
ATOM 6984 N N . THR B 1 253 ? -7.824 10.742 10.484 1 85 253 THR B N 1
ATOM 6985 C CA . THR B 1 253 ? -8.609 9.617 9.992 1 85 253 THR B CA 1
ATOM 6986 C C . THR B 1 253 ? -9.938 10.094 9.406 1 85 253 THR B C 1
ATOM 6988 O O . THR B 1 253 ? -10.352 9.625 8.344 1 85 253 THR B O 1
ATOM 6991 N N . LEU B 1 254 ? -10.547 11.031 10.07 1 88.44 254 LEU B N 1
ATOM 6992 C CA . LEU B 1 254 ? -11.797 11.594 9.578 1 88.44 254 LEU B CA 1
ATOM 6993 C C . LEU B 1 254 ? -11.57 12.422 8.32 1 88.44 254 LEU B C 1
ATOM 6995 O O . LEU B 1 254 ? -12.352 12.352 7.371 1 88.44 254 LEU B O 1
ATOM 6999 N N . TRP B 1 255 ? -10.523 13.141 8.383 1 89.38 255 TRP B N 1
ATOM 7000 C CA . TRP B 1 255 ? -10.164 13.938 7.215 1 89.38 255 TRP B CA 1
ATOM 7001 C C . TRP B 1 255 ? -9.984 13.055 5.984 1 89.38 255 TRP B C 1
ATOM 7003 O O . TRP B 1 255 ? -10.43 13.406 4.891 1 89.38 255 TRP B O 1
ATOM 7013 N N . ASN B 1 256 ? -9.375 11.961 6.137 1 82.94 256 ASN B N 1
ATOM 7014 C CA . ASN B 1 256 ? -9.148 11.047 5.023 1 82.94 256 ASN B CA 1
ATOM 7015 C C . ASN B 1 256 ? -10.461 10.5 4.473 1 82.94 256 ASN B C 1
ATOM 7017 O O . ASN B 1 256 ? -10.609 10.32 3.26 1 82.94 256 ASN B O 1
ATOM 7021 N N . LYS B 1 257 ? -11.32 10.188 5.316 1 82.19 257 LYS B N 1
ATOM 7022 C CA . LYS B 1 257 ? -12.633 9.719 4.879 1 82.19 257 LYS B CA 1
ATOM 7023 C C . LYS B 1 257 ? -13.352 10.781 4.059 1 82.19 257 LYS B C 1
ATOM 7025 O O . LYS B 1 257 ? -13.961 10.477 3.031 1 82.19 257 LYS B O 1
ATOM 7030 N N . ILE B 1 258 ? -13.227 11.961 4.516 1 86.81 258 ILE B N 1
ATOM 7031 C CA . ILE B 1 258 ? -13.867 13.078 3.828 1 86.81 258 ILE B CA 1
ATOM 7032 C C . ILE B 1 258 ? -13.219 13.281 2.463 1 86.81 258 ILE B C 1
ATOM 7034 O O . ILE B 1 258 ? -13.906 13.43 1.453 1 86.81 258 ILE B O 1
ATOM 7038 N N . SER B 1 259 ? -11.977 13.281 2.463 1 82.62 259 SER B N 1
ATOM 7039 C CA . SER B 1 259 ? -11.242 13.477 1.216 1 82.62 259 SER B CA 1
ATOM 7040 C C . SER B 1 259 ? -11.602 12.406 0.192 1 82.62 259 SER B C 1
ATOM 7042 O O . SER B 1 259 ? -11.719 12.695 -1.001 1 82.62 259 SER B O 1
ATOM 7044 N N . ASP B 1 260 ? -11.828 11.203 0.643 1 77.06 260 ASP B N 1
ATOM 7045 C CA . ASP B 1 260 ? -12.172 10.094 -0.245 1 77.06 260 ASP B CA 1
ATOM 7046 C C . ASP B 1 260 ? -13.555 10.289 -0.856 1 77.06 260 ASP B C 1
ATOM 7048 O O . ASP B 1 260 ? -13.789 9.898 -2.004 1 77.06 260 ASP B O 1
ATOM 7052 N N . ILE B 1 261 ? -14.336 10.867 -0.113 1 78.25 261 ILE B N 1
ATOM 7053 C CA . ILE B 1 261 ? -15.719 11.031 -0.561 1 78.25 261 ILE B CA 1
ATOM 7054 C C . ILE B 1 261 ? -15.82 12.227 -1.504 1 78.25 261 ILE B C 1
ATOM 7056 O O . ILE B 1 261 ? -16.484 12.156 -2.539 1 78.25 261 ILE B O 1
ATOM 7060 N N . VAL B 1 262 ? -15.125 13.234 -1.18 1 80.06 262 VAL B N 1
ATOM 7061 C CA . VAL B 1 262 ? -15.281 14.484 -1.915 1 80.06 262 VAL B CA 1
ATOM 7062 C C . VAL B 1 262 ? -14.562 14.391 -3.26 1 80.06 262 VAL B C 1
ATOM 7064 O O . VAL B 1 262 ? -14.93 15.078 -4.215 1 80.06 262 VAL B O 1
ATOM 7067 N N . LYS B 1 263 ? -13.633 13.523 -3.336 1 72.12 263 LYS B N 1
ATOM 7068 C CA . LYS B 1 263 ? -12.883 13.391 -4.578 1 72.12 263 LYS B CA 1
ATOM 7069 C C . LYS B 1 263 ? -13.688 12.633 -5.633 1 72.12 263 LYS B C 1
ATOM 7071 O O . LYS B 1 263 ? -13.414 12.75 -6.828 1 72.12 263 LYS B O 1
ATOM 7076 N N . LYS B 1 264 ? -14.539 11.883 -5.133 1 66.75 264 LYS B N 1
ATOM 7077 C CA . LYS B 1 264 ? -15.344 11.109 -6.074 1 66.75 264 LYS B CA 1
ATOM 7078 C C . LYS B 1 264 ? -16.266 12.016 -6.887 1 66.75 264 LYS B C 1
ATOM 7080 O O . LYS B 1 264 ? -16.719 13.055 -6.391 1 66.75 264 LYS B O 1
ATOM 7085 N N . THR B 1 265 ? -16.25 11.781 -8.078 1 59.03 265 THR B N 1
ATOM 7086 C CA . THR B 1 265 ? -16.953 12.633 -9.039 1 59.03 265 THR B CA 1
ATOM 7087 C C . THR B 1 265 ? -18.453 12.656 -8.75 1 59.03 265 THR B C 1
ATOM 7089 O O . THR B 1 265 ? -19.141 13.625 -9.07 1 59.03 265 THR B O 1
ATOM 7092 N N . ASP B 1 266 ? -18.797 11.625 -8.062 1 59.62 266 ASP B N 1
ATOM 7093 C CA . ASP B 1 266 ? -20.234 11.641 -7.758 1 59.62 266 ASP B CA 1
ATOM 7094 C C . ASP B 1 266 ? -20.516 12.453 -6.5 1 59.62 266 ASP B C 1
ATOM 7096 O O . ASP B 1 266 ? -19.766 12.383 -5.523 1 59.62 266 ASP B O 1
ATOM 7100 N N . VAL B 1 267 ? -21.438 13.375 -6.711 1 58.59 267 VAL B N 1
ATOM 7101 C CA . VAL B 1 267 ? -21.812 14.156 -5.543 1 58.59 267 VAL B CA 1
ATOM 7102 C C . VAL B 1 267 ? -22.172 13.219 -4.391 1 58.59 267 VAL B C 1
ATOM 7104 O O . VAL B 1 267 ? -22.953 12.281 -4.566 1 58.59 267 VAL B O 1
ATOM 7107 N N . PRO B 1 268 ? -21.5 13.57 -3.377 1 60.38 268 PRO B N 1
ATOM 7108 C CA . PRO B 1 268 ? -21.812 12.742 -2.211 1 60.38 268 PRO B CA 1
ATOM 7109 C C . PRO B 1 268 ? -23.281 12.789 -1.812 1 60.38 268 PRO B C 1
ATOM 7111 O O . PRO B 1 268 ? -23.922 13.844 -1.937 1 60.38 268 PRO B O 1
ATOM 7114 N N . LYS B 1 269 ? -23.766 11.734 -1.451 1 70.94 269 LYS B N 1
ATOM 7115 C CA . LYS B 1 269 ? -25.125 11.688 -0.918 1 70.94 269 LYS B CA 1
ATOM 7116 C C . LYS B 1 269 ? -25.25 12.555 0.335 1 70.94 269 LYS B C 1
ATOM 7118 O O . LYS B 1 269 ? -24.328 12.594 1.158 1 70.94 269 LYS B O 1
ATOM 7123 N N . LEU B 1 270 ? -26.297 13.32 0.378 1 75.06 270 LEU B N 1
ATOM 7124 C CA . LEU B 1 270 ? -26.547 14.211 1.506 1 75.06 270 LEU B CA 1
ATOM 7125 C C . LEU B 1 270 ? -26.469 13.453 2.826 1 75.06 270 LEU B C 1
ATOM 7127 O O . LEU B 1 270 ? -26 13.992 3.832 1 75.06 270 LEU B O 1
ATOM 7131 N N . THR B 1 271 ? -26.844 12.25 2.727 1 76.31 271 THR B N 1
ATOM 7132 C CA . THR B 1 271 ? -26.797 11.43 3.932 1 76.31 271 THR B CA 1
ATOM 7133 C C . THR B 1 271 ? -25.359 11.18 4.363 1 76.31 271 THR B C 1
ATOM 7135 O O . THR B 1 271 ? -25.047 11.18 5.559 1 76.31 271 THR B O 1
ATOM 7138 N N . THR B 1 272 ? -24.562 11.023 3.406 1 80.69 272 THR B N 1
ATOM 7139 C CA . THR B 1 272 ? -23.141 10.805 3.697 1 80.69 272 THR B CA 1
ATOM 7140 C C . THR B 1 272 ? -22.516 12.07 4.266 1 80.69 272 THR B C 1
ATOM 7142 O O . THR B 1 272 ? -21.703 12.008 5.199 1 80.69 272 THR B O 1
ATOM 7145 N N . LEU B 1 273 ? -22.891 13.227 3.771 1 83.62 273 LEU B N 1
ATOM 7146 C CA . LEU B 1 273 ? -22.375 14.508 4.25 1 83.62 273 LEU B CA 1
ATOM 7147 C C . LEU B 1 273 ? -22.781 14.75 5.699 1 83.62 273 LEU B C 1
ATOM 7149 O O . LEU B 1 273 ? -21.969 15.172 6.52 1 83.62 273 LEU B O 1
ATOM 7153 N N . ASP B 1 274 ? -23.984 14.414 5.945 1 82.81 274 ASP B N 1
ATOM 7154 C CA . ASP B 1 274 ? -24.5 14.625 7.289 1 82.81 274 ASP B CA 1
ATOM 7155 C C . ASP B 1 274 ? -23.812 13.703 8.297 1 82.81 274 ASP B C 1
ATOM 7157 O O . ASP B 1 274 ? -23.516 14.117 9.422 1 82.81 274 ASP B O 1
ATOM 7161 N N . SER B 1 275 ? -23.703 12.516 7.828 1 87.94 275 SER B N 1
ATOM 7162 C CA . SER B 1 275 ? -23.047 11.555 8.711 1 87.94 275 SER B CA 1
ATOM 7163 C C . SER B 1 275 ? -21.625 11.969 9.031 1 87.94 275 SER B C 1
ATOM 7165 O O . SER B 1 275 ? -21.172 11.867 10.18 1 87.94 275 SER B O 1
ATOM 7167 N N . LEU B 1 276 ? -20.938 12.43 8.117 1 90.25 276 LEU B N 1
ATOM 7168 C CA . LEU B 1 276 ? -19.562 12.844 8.312 1 90.25 276 LEU B CA 1
ATOM 7169 C C . LEU B 1 276 ? -19.484 14.109 9.164 1 90.25 276 LEU B C 1
ATOM 7171 O O . LEU B 1 276 ? -18.609 14.25 10.016 1 90.25 276 LEU B O 1
ATOM 7175 N N . HIS B 1 277 ? -20.422 14.992 8.953 1 91.81 277 HIS B N 1
ATOM 7176 C CA . HIS B 1 277 ? -20.469 16.203 9.773 1 91.81 277 HIS B CA 1
ATOM 7177 C C . HIS B 1 277 ? -20.719 15.867 11.234 1 91.81 277 HIS B C 1
ATOM 7179 O O . HIS B 1 277 ? -20.109 16.469 12.125 1 91.81 277 HIS B O 1
ATOM 7185 N N . GLU B 1 278 ? -21.578 14.961 11.391 1 90.44 278 GLU B N 1
ATOM 7186 C CA . GLU B 1 278 ? -21.875 14.531 12.758 1 90.44 278 GLU B CA 1
ATOM 7187 C C . GLU B 1 278 ? -20.656 13.891 13.406 1 90.44 278 GLU B C 1
ATOM 7189 O O . GLU B 1 278 ? -20.375 14.125 14.586 1 90.44 278 GLU B O 1
ATOM 7194 N N . SER B 1 279 ? -19.984 13.109 12.664 1 92.56 279 SER B N 1
ATOM 7195 C CA . SER B 1 279 ? -18.766 12.469 13.172 1 92.56 279 SER B CA 1
ATOM 7196 C C . SER B 1 279 ? -17.719 13.508 13.57 1 92.56 279 SER B C 1
ATOM 7198 O O . SER B 1 279 ? -17.047 13.352 14.586 1 92.56 279 SER B O 1
ATOM 7200 N N . LEU B 1 280 ? -17.578 14.523 12.82 1 95.69 280 LEU B N 1
ATOM 7201 C CA . LEU B 1 280 ? -16.641 15.602 13.125 1 95.69 280 LEU B CA 1
ATOM 7202 C C . LEU B 1 280 ? -17.047 16.344 14.391 1 95.69 280 LEU B C 1
ATOM 7204 O O . LEU B 1 280 ? -16.203 16.641 15.242 1 95.69 280 LEU B O 1
ATOM 7208 N N . SER B 1 281 ? -18.344 16.562 14.469 1 92.69 281 SER B N 1
ATOM 7209 C CA . SER B 1 281 ? -18.859 17.266 15.641 1 92.69 281 SER B CA 1
ATOM 7210 C C . SER B 1 281 ? -18.672 16.438 16.906 1 92.69 281 SER B C 1
ATOM 7212 O O . SER B 1 281 ? -18.312 16.984 17.953 1 92.69 281 SER B O 1
ATOM 7214 N N . GLN B 1 282 ? -18.906 15.227 16.734 1 91.69 282 GLN B N 1
ATOM 7215 C CA . GLN B 1 282 ? -18.719 14.344 17.875 1 91.69 282 GLN B CA 1
ATOM 7216 C C . GLN B 1 282 ? -17.25 14.289 18.297 1 91.69 282 GLN B C 1
ATOM 7218 O O . GLN B 1 282 ? -16.938 14.352 19.484 1 91.69 282 GLN B O 1
ATOM 7223 N N . TRP B 1 283 ? -16.391 14.117 17.406 1 95.44 283 TRP B N 1
ATOM 7224 C CA . TRP B 1 283 ? -14.961 14.125 17.703 1 95.44 283 TRP B CA 1
ATOM 7225 C C . TRP B 1 283 ? -14.555 15.414 18.406 1 95.44 283 TRP B C 1
ATOM 7227 O O . TRP B 1 283 ? -13.898 15.375 19.453 1 95.44 283 TRP B O 1
ATOM 7237 N N . TRP B 1 284 ? -14.984 16.5 17.875 1 95.88 284 TRP B N 1
ATOM 7238 C CA . TRP B 1 284 ? -14.555 17.797 18.391 1 95.88 284 TRP B CA 1
ATOM 7239 C C . TRP B 1 284 ? -15.102 18.016 19.797 1 95.88 284 TRP B C 1
ATOM 7241 O O . TRP B 1 284 ? -14.43 18.625 20.641 1 95.88 284 TRP B O 1
ATOM 7251 N N . SER B 1 285 ? -16.328 17.531 20.031 1 93.62 285 SER B N 1
ATOM 7252 C CA . SER B 1 285 ? -16.938 17.672 21.344 1 93.62 285 SER B CA 1
ATOM 7253 C C . SER B 1 285 ? -16.172 16.875 22.391 1 93.62 285 SER B C 1
ATOM 7255 O O . SER B 1 285 ? -16.156 17.234 23.578 1 93.62 285 SER B O 1
ATOM 7257 N N . ASN B 1 286 ? -15.445 15.859 21.938 1 91.75 286 ASN B N 1
ATOM 7258 C CA . ASN B 1 286 ? -14.727 14.992 22.859 1 91.75 286 ASN B CA 1
ATOM 7259 C C . ASN B 1 286 ? -13.281 15.438 23.031 1 91.75 286 ASN B C 1
ATOM 7261 O O . ASN B 1 286 ? -12.586 14.977 23.938 1 91.75 286 ASN B O 1
ATOM 7265 N N . VAL B 1 287 ? -12.805 16.328 22.203 1 93.88 287 VAL B N 1
ATOM 7266 C CA . VAL B 1 287 ? -11.453 16.844 22.344 1 93.88 287 VAL B CA 1
ATOM 7267 C C . VAL B 1 287 ? -11.344 17.703 23.609 1 93.88 287 VAL B C 1
ATOM 7269 O O . VAL B 1 287 ? -12.188 18.562 23.844 1 93.88 287 VAL B O 1
ATOM 7272 N N . PRO B 1 288 ? -10.352 17.438 24.406 1 90 288 PRO B N 1
ATOM 7273 C CA . PRO B 1 288 ? -10.18 18.234 25.625 1 90 288 PRO B CA 1
ATOM 7274 C C . PRO B 1 288 ? -10.047 19.734 25.328 1 90 288 PRO B C 1
ATOM 7276 O O . PRO B 1 288 ? -9.398 20.109 24.344 1 90 288 PRO B O 1
ATOM 7279 N N . ASP B 1 289 ? -10.555 20.594 26.141 1 88.56 289 ASP B N 1
ATOM 7280 C CA . ASP B 1 289 ? -10.547 22.031 25.969 1 88.56 289 ASP B CA 1
ATOM 7281 C C . ASP B 1 289 ? -9.117 22.594 26.031 1 88.56 289 ASP B C 1
ATOM 7283 O O . ASP B 1 289 ? -8.812 23.609 25.406 1 88.56 289 ASP B O 1
ATOM 7287 N N . SER B 1 290 ? -8.367 21.828 26.75 1 86.56 290 SER B N 1
ATOM 7288 C CA . SER B 1 290 ? -6.98 22.266 26.891 1 86.56 290 SER B CA 1
ATOM 7289 C C . SER B 1 290 ? -6.254 22.234 25.547 1 86.56 290 SER B C 1
ATOM 7291 O O . SER B 1 290 ? -5.23 22.906 25.375 1 86.56 290 SER B O 1
ATOM 7293 N N . LEU B 1 291 ? -6.758 21.5 24.594 1 92.12 291 LEU B N 1
ATOM 7294 C CA . LEU B 1 291 ? -6.117 21.375 23.297 1 92.12 291 LEU B CA 1
ATOM 7295 C C . LEU B 1 291 ? -6.738 22.328 22.281 1 92.12 291 LEU B C 1
ATOM 7297 O O . LEU B 1 291 ? -6.184 22.531 21.203 1 92.12 291 LEU B O 1
ATOM 7301 N N . LYS B 1 292 ? -7.793 22.953 22.656 1 92.62 292 LYS B N 1
ATOM 7302 C CA . LYS B 1 292 ? -8.5 23.828 21.734 1 92.62 292 LYS B CA 1
ATOM 7303 C C . LYS B 1 292 ? -7.961 25.266 21.812 1 92.62 292 LYS B C 1
ATOM 7305 O O . LYS B 1 292 ? -7.523 25.703 22.875 1 92.62 292 LYS B O 1
ATOM 7310 N N . LEU B 1 293 ? -7.883 25.891 20.703 1 92.31 293 LEU B N 1
ATOM 7311 C CA . LEU B 1 293 ? -7.562 27.312 20.641 1 92.31 293 LEU B CA 1
ATOM 7312 C C . LEU B 1 293 ? -8.812 28.125 20.344 1 92.31 293 LEU B C 1
ATOM 7314 O O . LEU B 1 293 ? -9.438 27.969 19.297 1 92.31 293 LEU B O 1
ATOM 7318 N N . PRO B 1 294 ? -9.148 28.906 21.203 1 88.25 294 PRO B N 1
ATOM 7319 C CA . PRO B 1 294 ? -10.367 29.688 20.984 1 88.25 294 PRO B CA 1
ATOM 7320 C C . PRO B 1 294 ? -10.242 30.656 19.812 1 88.25 294 PRO B C 1
ATOM 7322 O O . PRO B 1 294 ? -9.164 31.203 19.562 1 88.25 294 PRO B O 1
ATOM 7325 N N . LEU B 1 295 ? -11.32 30.906 19.141 1 86.88 295 LEU B N 1
ATOM 7326 C CA . LEU B 1 295 ? -11.375 31.812 18 1 86.88 295 LEU B CA 1
ATOM 7327 C C . LEU B 1 295 ? -11.555 33.25 18.469 1 86.88 295 LEU B C 1
ATOM 7329 O O . LEU B 1 295 ? -11.25 34.188 17.719 1 86.88 295 LEU B O 1
ATOM 7333 N N . GLU B 1 296 ? -12.234 33.5 19.531 1 78.69 296 GLU B N 1
ATOM 7334 C CA . GLU B 1 296 ? -12.438 34.812 20.109 1 78.69 296 GLU B CA 1
ATOM 7335 C C . GLU B 1 296 ? -11.711 34.969 21.438 1 78.69 296 GLU B C 1
ATOM 7337 O O . GLU B 1 296 ? -11.711 34.062 22.25 1 78.69 296 GLU B O 1
ATOM 7342 N N . LEU B 1 297 ? -10.859 36 21.469 1 69.38 297 LEU B N 1
ATOM 7343 C CA . LEU B 1 297 ? -10.117 36.25 22.703 1 69.38 297 LEU B CA 1
ATOM 7344 C C . LEU B 1 297 ? -11.008 36.938 23.75 1 69.38 297 LEU B C 1
ATOM 7346 O O . LEU B 1 297 ? -11.922 37.688 23.391 1 69.38 297 LEU B O 1
ATOM 7350 N N . PRO B 1 298 ? -11.117 36.438 25.016 1 55.66 298 PRO B N 1
ATOM 7351 C CA . PRO B 1 298 ? -11.906 37.094 26.047 1 55.66 298 PRO B CA 1
ATOM 7352 C C . PRO B 1 298 ? -11.648 38.594 26.125 1 55.66 298 PRO B C 1
ATOM 7354 O O . PRO B 1 298 ? -10.531 39.031 25.875 1 55.66 298 PRO B O 1
ATOM 7357 N N . VAL B 1 299 ? -12.711 39.5 25.906 1 49.19 299 VAL B N 1
ATOM 7358 C CA . VAL B 1 299 ? -12.633 40.938 26.125 1 49.19 299 VAL B CA 1
ATOM 7359 C C . VAL B 1 299 ? -11.742 41.25 27.312 1 49.19 299 VAL B C 1
ATOM 7361 O O . VAL B 1 299 ? -11.664 40.438 28.266 1 49.19 299 VAL B O 1
ATOM 7364 N N . ALA B 1 300 ? -10.938 42.312 27.297 1 44.59 300 ALA B N 1
ATOM 7365 C CA . ALA B 1 300 ? -9.961 42.75 28.281 1 44.59 300 ALA B CA 1
ATOM 7366 C C . ALA B 1 300 ? -10.492 42.562 29.703 1 44.59 300 ALA B C 1
ATOM 7368 O O . ALA B 1 300 ? -9.719 42.344 30.641 1 44.59 300 ALA B O 1
ATOM 7369 N N . GLY B 1 301 ? -11.688 43.125 30.125 1 38.91 301 GLY B N 1
ATOM 7370 C CA . GLY B 1 301 ? -12.078 43.219 31.531 1 38.91 301 GLY B CA 1
ATOM 7371 C C . GLY B 1 301 ? -12.227 41.844 32.188 1 38.91 301 GLY B C 1
ATOM 7372 O O . GLY B 1 301 ? -12.305 41.781 33.406 1 38.91 301 GLY B O 1
ATOM 7373 N N . GLU B 1 302 ? -13.164 41.156 31.844 1 37.78 302 GLU B N 1
ATOM 7374 C CA . GLU B 1 302 ? -13.297 39.875 32.531 1 37.78 302 GLU B CA 1
ATOM 7375 C C . GLU B 1 302 ? -12.008 39.062 32.438 1 37.78 302 GLU B C 1
ATOM 7377 O O . GLU B 1 302 ? -11.695 38.5 31.391 1 37.78 302 GLU B O 1
ATOM 7382 N N . THR B 1 303 ? -11.016 39.562 33.094 1 34.38 303 THR B N 1
ATOM 7383 C CA . THR B 1 303 ? -9.734 38.969 33.438 1 34.38 303 THR B CA 1
ATOM 7384 C C . THR B 1 303 ? -9.906 37.5 33.844 1 34.38 303 THR B C 1
ATOM 7386 O O . THR B 1 303 ? -10.164 37.219 35.031 1 34.38 303 THR B O 1
ATOM 7389 N N . ARG B 1 304 ? -10.875 36.812 33.562 1 35.31 304 ARG B N 1
ATOM 7390 C CA . ARG B 1 304 ? -10.555 35.5 34.156 1 35.31 304 ARG B CA 1
ATOM 7391 C C . ARG B 1 304 ? -9.07 35.188 34.031 1 35.31 304 ARG B C 1
ATOM 7393 O O . ARG B 1 304 ? -8.508 35.25 32.938 1 35.31 304 ARG B O 1
ATOM 7400 N N . THR B 1 305 ? -8.336 35.531 35.031 1 30.67 305 THR B N 1
ATOM 7401 C CA . THR B 1 305 ? -7.055 34.938 35.406 1 30.67 305 THR B CA 1
ATOM 7402 C C . THR B 1 305 ? -6.988 33.5 34.969 1 30.67 305 THR B C 1
ATOM 7404 O O . THR B 1 305 ? -7.145 32.594 35.812 1 30.67 305 THR B O 1
ATOM 7407 N N . GLN B 1 306 ? -7.914 32.969 34.312 1 30.69 306 GLN B N 1
ATOM 7408 C CA . GLN B 1 306 ? -7.25 31.703 34.031 1 30.69 306 GLN B CA 1
ATOM 7409 C C . GLN B 1 306 ? -5.762 31.906 33.75 1 30.69 306 GLN B C 1
ATOM 7411 O O . GLN B 1 306 ? -5.383 32.719 32.906 1 30.69 306 GLN B O 1
ATOM 7416 N N . ASP B 1 307 ? -4.98 31.969 34.812 1 27.14 307 ASP B N 1
ATOM 7417 C CA . ASP B 1 307 ? -3.543 31.719 34.844 1 27.14 307 ASP B CA 1
ATOM 7418 C C . ASP B 1 307 ? -3.08 31.016 33.594 1 27.14 307 ASP B C 1
ATOM 7420 O O . ASP B 1 307 ? -3.219 29.797 33.469 1 27.14 307 ASP B O 1
ATOM 7424 N N . VAL B 1 308 ? -3.553 31.391 32.5 1 32.09 308 VAL B N 1
ATOM 7425 C CA . VAL B 1 308 ? -2.471 31.109 31.578 1 32.09 308 VAL B CA 1
ATOM 7426 C C . VAL B 1 308 ? -1.129 31.453 32.219 1 32.09 308 VAL B C 1
ATOM 7428 O O . VAL B 1 308 ? -0.797 32.625 32.375 1 32.09 308 VAL B O 1
ATOM 7431 N N . ASP B 1 309 ? -0.823 31.062 33.438 1 29.16 309 ASP B N 1
ATOM 7432 C CA . ASP B 1 309 ? 0.544 31.125 33.938 1 29.16 309 ASP B CA 1
ATOM 7433 C C . ASP B 1 309 ? 1.511 31.609 32.875 1 29.16 309 ASP B C 1
ATOM 7435 O O . ASP B 1 309 ? 1.244 31.453 31.672 1 29.16 309 ASP B O 1
ATOM 7439 N N . GLY B 1 310 ? 2.352 32.688 33.219 1 28.66 310 GLY B N 1
ATOM 7440 C CA . GLY B 1 310 ? 3.555 33.125 32.531 1 28.66 310 GLY B CA 1
ATOM 7441 C C . GLY B 1 310 ? 4.117 32.094 31.578 1 28.66 310 GLY B C 1
ATOM 7442 O O . GLY B 1 310 ? 4.992 31.312 31.953 1 28.66 310 GLY B O 1
ATOM 7443 N N . ASP B 1 311 ? 3.35 31.594 30.875 1 28.83 311 ASP B N 1
ATOM 7444 C CA . ASP B 1 311 ? 4.184 30.766 30.016 1 28.83 311 ASP B CA 1
ATOM 7445 C C . ASP B 1 311 ? 5.305 31.578 29.375 1 28.83 311 ASP B C 1
ATOM 7447 O O . ASP B 1 311 ? 5.094 32.25 28.359 1 28.83 311 ASP B O 1
ATOM 7451 N N . ALA B 1 312 ? 5.938 32.469 30.062 1 30.91 312 ALA B N 1
ATOM 7452 C CA . ALA B 1 312 ? 7.348 32.531 29.703 1 30.91 312 ALA B CA 1
ATOM 7453 C C . ALA B 1 312 ? 7.781 31.328 28.891 1 30.91 312 ALA B C 1
ATOM 7455 O O . ALA B 1 312 ? 7.223 30.234 29.047 1 30.91 312 ALA B O 1
ATOM 7456 N N . PRO B 1 313 ? 8.508 31.594 27.844 1 34.03 313 PRO B N 1
ATOM 7457 C CA . PRO B 1 313 ? 9.18 30.375 27.391 1 34.03 313 PRO B CA 1
ATOM 7458 C C . PRO B 1 313 ? 9.484 29.406 28.531 1 34.03 313 PRO B C 1
ATOM 7460 O O . PRO B 1 313 ? 10.5 29.547 29.219 1 34.03 313 PRO B O 1
ATOM 7463 N N . SER B 1 314 ? 8.703 29.422 29.562 1 32.31 314 SER B N 1
ATOM 7464 C CA . SER B 1 314 ? 9.141 28.5 30.609 1 32.31 314 SER B CA 1
ATOM 7465 C C . SER B 1 314 ? 9.688 27.203 30.016 1 32.31 314 SER B C 1
ATOM 7467 O O . SER B 1 314 ? 9.148 26.703 29.016 1 32.31 314 SER B O 1
ATOM 7469 N N . SER B 1 315 ? 10.836 26.938 30.266 1 34.94 315 SER B N 1
ATOM 7470 C CA . SER B 1 315 ? 11.664 25.781 29.953 1 34.94 315 SER B CA 1
ATOM 7471 C C . SER B 1 315 ? 10.852 24.5 30 1 34.94 315 SER B C 1
ATOM 7473 O O . SER B 1 315 ? 11.367 23.422 29.688 1 34.94 315 SER B O 1
ATOM 7475 N N . GLU B 1 316 ? 9.859 24.359 30.953 1 38.41 316 GLU B N 1
ATOM 7476 C CA . GLU B 1 316 ? 9.391 23 31.188 1 38.41 316 GLU B CA 1
ATOM 7477 C C . GLU B 1 316 ? 8.398 22.562 30.109 1 38.41 316 GLU B C 1
ATOM 7479 O O . GLU B 1 316 ? 7.488 23.312 29.75 1 38.41 316 GLU B O 1
ATOM 7484 N N . PRO B 1 317 ? 8.562 21.656 29.312 1 44.19 317 PRO B N 1
ATOM 7485 C CA . PRO B 1 317 ? 7.801 20.953 28.281 1 44.19 317 PRO B CA 1
ATOM 7486 C C . PRO B 1 317 ? 6.359 20.672 28.703 1 44.19 317 PRO B C 1
ATOM 7488 O O . PRO B 1 317 ? 5.816 19.609 28.406 1 44.19 317 PRO B O 1
ATOM 7491 N N . GLN B 1 318 ? 5.613 21.359 29.703 1 46.69 318 GLN B N 1
ATOM 7492 C CA . GLN B 1 318 ? 4.406 20.828 30.328 1 46.69 318 GLN B CA 1
ATOM 7493 C C . GLN B 1 318 ? 3.281 20.688 29.297 1 46.69 318 GLN B C 1
ATOM 7495 O O . GLN B 1 318 ? 2.305 19.969 29.547 1 46.69 318 GLN B O 1
ATOM 7500 N N . HIS B 1 319 ? 3.008 21.625 28.156 1 61.09 319 HIS B N 1
ATOM 7501 C CA . HIS B 1 319 ? 1.759 21.594 27.406 1 61.09 319 HIS B CA 1
ATOM 7502 C C . HIS B 1 319 ? 1.993 21.172 25.953 1 61.09 319 HIS B C 1
ATOM 7504 O O . HIS B 1 319 ? 3.129 21.188 25.469 1 61.09 319 HIS B O 1
ATOM 7510 N N . SER B 1 320 ? 0.956 20.594 25.375 1 71.31 320 SER B N 1
ATOM 7511 C CA . SER B 1 320 ? 0.998 20.234 23.953 1 71.31 320 SER B CA 1
ATOM 7512 C C . SER B 1 320 ? 1.523 21.406 23.109 1 71.31 320 SER B C 1
ATOM 7514 O O . SER B 1 320 ? 1.203 22.562 23.391 1 71.31 320 SER B O 1
ATOM 7516 N N . PRO B 1 321 ? 2.475 21.172 22.266 1 83.12 321 PRO B N 1
ATOM 7517 C CA . PRO B 1 321 ? 3.068 22.234 21.453 1 83.12 321 PRO B CA 1
ATOM 7518 C C . PRO B 1 321 ? 2.023 23.031 20.672 1 83.12 321 PRO B C 1
ATOM 7520 O O . PRO B 1 321 ? 1.108 22.453 20.094 1 83.12 321 PRO B O 1
ATOM 7523 N N . LEU B 1 322 ? 2.117 24.359 20.703 1 90.19 322 LEU B N 1
ATOM 7524 C CA . LEU B 1 322 ? 1.158 25.297 20.125 1 90.19 322 LEU B CA 1
ATOM 7525 C C . LEU B 1 322 ? 0.98 25.016 18.625 1 90.19 322 LEU B C 1
ATOM 7527 O O . LEU B 1 322 ? -0.144 25.016 18.125 1 90.19 322 LEU B O 1
ATOM 7531 N N . PRO B 1 323 ? 2.043 24.734 17.906 1 92.75 323 PRO B N 1
ATOM 7532 C CA . PRO B 1 323 ? 1.849 24.484 16.469 1 92.75 323 PRO B CA 1
ATOM 7533 C C . PRO B 1 323 ? 0.949 23.266 16.219 1 92.75 323 PRO B C 1
ATOM 7535 O O . PRO B 1 323 ? 0.165 23.281 15.258 1 92.75 323 PRO B O 1
ATOM 7538 N N . LEU B 1 324 ? 1.047 22.281 17.047 1 94.25 324 LEU B N 1
ATOM 7539 C CA . LEU B 1 324 ? 0.219 21.094 16.891 1 94.25 324 LEU B CA 1
ATOM 7540 C C . LEU B 1 324 ? -1.224 21.375 17.297 1 94.25 324 LEU B C 1
ATOM 7542 O O . LEU B 1 324 ? -2.156 20.812 16.703 1 94.25 324 LEU B O 1
ATOM 7546 N N . ARG B 1 325 ? -1.394 22.188 18.297 1 94.38 325 ARG B N 1
ATOM 7547 C CA . ARG B 1 325 ? -2.746 22.594 18.672 1 94.38 325 ARG B CA 1
ATOM 7548 C C . ARG B 1 325 ? -3.408 23.391 17.562 1 94.38 325 ARG B C 1
ATOM 7550 O O . ARG B 1 325 ? -4.602 23.234 17.297 1 94.38 325 ARG B O 1
ATOM 7557 N N . LEU B 1 326 ? -2.605 24.297 16.984 1 96.31 326 LEU B N 1
ATOM 7558 C CA . LEU B 1 326 ? -3.117 25.047 15.844 1 96.31 326 LEU B CA 1
ATOM 7559 C C . LEU B 1 326 ? -3.545 24.109 14.727 1 96.31 326 LEU B C 1
ATOM 7561 O O . LEU B 1 326 ? -4.625 24.266 14.156 1 96.31 326 LEU B O 1
ATOM 7565 N N . LEU B 1 327 ? -2.684 23.141 14.438 1 96.19 327 LEU B N 1
ATOM 7566 C CA . LEU B 1 327 ? -2.992 22.172 13.391 1 96.19 327 LEU B CA 1
ATOM 7567 C C . LEU B 1 327 ? -4.297 21.438 13.703 1 96.19 327 LEU B C 1
ATOM 7569 O O . LEU B 1 327 ? -5.125 21.234 12.812 1 96.19 327 LEU B O 1
ATOM 7573 N N . LEU B 1 328 ? -4.441 21.031 14.891 1 96.25 328 LEU B N 1
ATOM 7574 C CA . LEU B 1 328 ? -5.633 20.297 15.312 1 96.25 328 LEU B CA 1
ATOM 7575 C C . LEU B 1 328 ? -6.891 21.125 15.062 1 96.25 328 LEU B C 1
ATOM 7577 O O . LEU B 1 328 ? -7.855 20.625 14.484 1 96.25 328 LEU B O 1
ATOM 7581 N N . CYS B 1 329 ? -6.859 22.359 15.453 1 97.38 329 CYS B N 1
ATOM 7582 C CA . CYS B 1 329 ? -8.008 23.234 15.297 1 97.38 329 CYS B CA 1
ATOM 7583 C C . CYS B 1 329 ? -8.281 23.531 13.828 1 97.38 329 CYS B C 1
ATOM 7585 O O . CYS B 1 329 ? -9.438 23.5 13.391 1 97.38 329 CYS B O 1
ATOM 7587 N N . VAL B 1 330 ? -7.242 23.797 13.164 1 97.69 330 VAL B N 1
ATOM 7588 C CA . VAL B 1 330 ? -7.383 24.062 11.742 1 97.69 330 VAL B CA 1
ATOM 7589 C C . VAL B 1 330 ? -7.945 22.844 11.031 1 97.69 330 VAL B C 1
ATOM 7591 O O . VAL B 1 330 ? -8.773 22.953 10.125 1 97.69 330 VAL B O 1
ATOM 7594 N N . MET B 1 331 ? -7.539 21.703 11.414 1 96.19 331 MET B N 1
ATOM 7595 C CA . MET B 1 331 ? -7.996 20.469 10.805 1 96.19 331 MET B CA 1
ATOM 7596 C C . MET B 1 331 ? -9.5 20.297 10.977 1 96.19 331 MET B C 1
ATOM 7598 O O . MET B 1 331 ? -10.188 19.844 10.055 1 96.19 331 MET B O 1
ATOM 7602 N N . TYR B 1 332 ? -9.977 20.625 12.125 1 97.38 332 TYR B N 1
ATOM 7603 C CA . TYR B 1 332 ? -11.406 20.547 12.383 1 97.38 332 TYR B CA 1
ATOM 7604 C C . TYR B 1 332 ? -12.18 21.453 11.438 1 97.38 332 TYR B C 1
ATOM 7606 O O . TYR B 1 332 ? -13.094 21.016 10.742 1 97.38 332 TYR B O 1
ATOM 7614 N N . HIS B 1 333 ? -11.805 22.672 11.367 1 97.75 333 HIS B N 1
ATOM 7615 C CA . HIS B 1 333 ? -12.516 23.656 10.547 1 97.75 333 HIS B CA 1
ATOM 7616 C C . HIS B 1 333 ? -12.336 23.359 9.062 1 97.75 333 HIS B C 1
ATOM 7618 O O . HIS B 1 333 ? -13.273 23.5 8.273 1 97.75 333 HIS B O 1
ATOM 7624 N N . GLN B 1 334 ? -11.148 22.953 8.727 1 97 334 GLN B N 1
ATOM 7625 C CA . GLN B 1 334 ? -10.867 22.609 7.34 1 97 334 GLN B CA 1
ATOM 7626 C C . GLN B 1 334 ? -11.719 21.438 6.871 1 97 334 GLN B C 1
ATOM 7628 O O . GLN B 1 334 ? -12.203 21.438 5.738 1 97 334 GLN B O 1
ATOM 7633 N N . SER B 1 335 ? -11.898 20.438 7.688 1 96.31 335 SER B N 1
ATOM 7634 C CA . SER B 1 335 ? -12.688 19.266 7.336 1 96.31 335 SER B CA 1
ATOM 7635 C C . SER B 1 335 ? -14.141 19.641 7.066 1 96.31 335 SER B C 1
ATOM 7637 O O . SER B 1 335 ? -14.734 19.172 6.09 1 96.31 335 SER B O 1
ATOM 7639 N N . ILE B 1 336 ? -14.68 20.5 7.887 1 96.44 336 ILE B N 1
ATOM 7640 C CA . ILE B 1 336 ? -16.062 20.922 7.695 1 96.44 336 ILE B CA 1
ATOM 7641 C C . ILE B 1 336 ? -16.156 21.812 6.453 1 96.44 336 ILE B C 1
ATOM 7643 O O . ILE B 1 336 ? -17.094 21.688 5.664 1 96.44 336 ILE B O 1
ATOM 7647 N N . CYS B 1 337 ? -15.219 22.656 6.324 1 96.62 337 CYS B N 1
ATOM 7648 C CA . CYS B 1 337 ? -15.195 23.562 5.184 1 96.62 337 CYS B CA 1
ATOM 7649 C C . CYS B 1 337 ? -15.219 22.797 3.869 1 96.62 337 CYS B C 1
ATOM 7651 O O . CYS B 1 337 ? -16.047 23.062 3.002 1 96.62 337 CYS B O 1
ATOM 7653 N N . ILE B 1 338 ? -14.414 21.828 3.732 1 93.94 338 ILE B N 1
ATOM 7654 C CA . ILE B 1 338 ? -14.281 21.094 2.479 1 93.94 338 ILE B CA 1
ATOM 7655 C C . ILE B 1 338 ? -15.5 20.188 2.283 1 93.94 338 ILE B C 1
ATOM 7657 O O . ILE B 1 338 ? -15.977 20.016 1.158 1 93.94 338 ILE B O 1
ATOM 7661 N N . LEU B 1 339 ? -15.898 19.578 3.367 1 92.75 339 LEU B N 1
ATOM 7662 C CA . LEU B 1 339 ? -17.078 18.719 3.299 1 92.75 339 LEU B CA 1
ATOM 7663 C C . LEU B 1 339 ? -18.266 19.469 2.684 1 92.75 339 LEU B C 1
ATOM 7665 O O . LEU B 1 339 ? -18.906 18.969 1.761 1 92.75 339 LEU B O 1
ATOM 7669 N N . HIS B 1 340 ? -18.438 20.656 3.066 1 91.19 340 HIS B N 1
ATOM 7670 C CA . HIS B 1 340 ? -19.609 21.422 2.645 1 91.19 340 HIS B CA 1
ATOM 7671 C C . HIS B 1 340 ? -19.328 22.203 1.366 1 91.19 340 HIS B C 1
ATOM 7673 O O . HIS B 1 340 ? -20.234 22.406 0.552 1 91.19 340 HIS B O 1
ATOM 7679 N N . SER B 1 341 ? -18.188 22.625 1.142 1 91.31 341 SER B N 1
ATOM 7680 C CA . SER B 1 341 ? -17.859 23.297 -0.104 1 91.31 341 SER B CA 1
ATOM 7681 C C . SER B 1 341 ? -17.953 22.359 -1.297 1 91.31 341 SER B C 1
ATOM 7683 O O . SER B 1 341 ? -18.109 22.797 -2.436 1 91.31 341 SER B O 1
ATOM 7685 N N . SER B 1 342 ? -17.859 21.078 -1.079 1 88.25 342 SER B N 1
ATOM 7686 C CA . SER B 1 342 ? -17.812 20.078 -2.146 1 88.25 342 SER B CA 1
ATOM 7687 C C . SER B 1 342 ? -19.094 20.078 -2.965 1 88.25 342 SER B C 1
ATOM 7689 O O . SER B 1 342 ? -19.094 19.688 -4.133 1 88.25 342 SER B O 1
ATOM 7691 N N . ILE B 1 343 ? -20.188 20.562 -2.373 1 83.69 343 ILE B N 1
ATOM 7692 C CA . ILE B 1 343 ? -21.438 20.516 -3.113 1 83.69 343 ILE B CA 1
ATOM 7693 C C . ILE B 1 343 ? -21.828 21.922 -3.555 1 83.69 343 ILE B C 1
ATOM 7695 O O . ILE B 1 343 ? -22.953 22.156 -4.023 1 83.69 343 ILE B O 1
ATOM 7699 N N . VAL B 1 344 ? -20.984 22.906 -3.316 1 86 344 VAL B N 1
ATOM 7700 C CA . VAL B 1 344 ? -21.188 24.266 -3.783 1 86 344 VAL B CA 1
ATOM 7701 C C . VAL B 1 344 ? -20.266 24.547 -4.969 1 86 344 VAL B C 1
ATOM 7703 O O . VAL B 1 344 ? -19.062 24.75 -4.793 1 86 344 VAL B O 1
ATOM 7706 N N . PRO B 1 345 ? -20.719 24.609 -6.109 1 82.31 345 PRO B N 1
ATOM 7707 C CA . PRO B 1 345 ? -19.875 24.734 -7.305 1 82.31 345 PRO B CA 1
ATOM 7708 C C . PRO B 1 345 ? -18.938 25.938 -7.246 1 82.31 345 PRO B C 1
ATOM 7710 O O . PRO B 1 345 ? -17.766 25.844 -7.629 1 82.31 345 PRO B O 1
ATOM 7713 N N . LEU B 1 346 ? -19.422 27.047 -6.773 1 85.31 346 LEU B N 1
ATOM 7714 C CA . LEU B 1 346 ? -18.609 28.25 -6.711 1 85.31 346 LEU B CA 1
ATOM 7715 C C . LEU B 1 346 ? -17.406 28.047 -5.781 1 85.31 346 LEU B C 1
ATOM 7717 O O . LEU B 1 346 ? -16.344 28.625 -6.004 1 85.31 346 LEU B O 1
ATOM 7721 N N . PHE B 1 347 ? -17.609 27.25 -4.77 1 90.06 347 PHE B N 1
ATOM 7722 C CA . PHE B 1 347 ? -16.578 27.062 -3.762 1 90.06 347 PHE B CA 1
ATOM 7723 C C . PHE B 1 347 ? -15.656 25.906 -4.129 1 90.06 347 PHE B C 1
ATOM 7725 O O . PHE B 1 347 ? -14.484 25.891 -3.76 1 90.06 347 PHE B O 1
ATOM 7732 N N . SER B 1 348 ? -16.172 24.922 -4.801 1 84.44 348 SER B N 1
ATOM 7733 C CA . SER B 1 348 ? -15.398 23.719 -5.121 1 84.44 348 SER B CA 1
ATOM 7734 C C . SER B 1 348 ? -14.617 23.891 -6.422 1 84.44 348 SER B C 1
ATOM 7736 O O . SER B 1 348 ? -13.695 23.125 -6.703 1 84.44 348 SER B O 1
ATOM 7738 N N . TYR B 1 349 ? -15.016 24.859 -7.227 1 83.12 349 TYR B N 1
ATOM 7739 C CA . TYR B 1 349 ? -14.398 25.109 -8.523 1 83.12 349 TYR B CA 1
ATOM 7740 C C . TYR B 1 349 ? -14.469 23.875 -9.406 1 83.12 349 TYR B C 1
ATOM 7742 O O . TYR B 1 349 ? -13.539 23.609 -10.18 1 83.12 349 TYR B O 1
ATOM 7750 N N . ARG B 1 350 ? -15.391 23 -9.195 1 79.25 350 ARG B N 1
ATOM 7751 C CA . ARG B 1 350 ? -15.57 21.797 -10 1 79.25 350 ARG B CA 1
ATOM 7752 C C . ARG B 1 350 ? -16.219 22.141 -11.336 1 79.25 350 ARG B C 1
ATOM 7754 O O . ARG B 1 350 ? -16.984 23.109 -11.438 1 79.25 350 ARG B O 1
ATOM 7761 N N . SER B 1 351 ? -15.758 21.312 -12.375 1 69 351 SER B N 1
ATOM 7762 C CA . SER B 1 351 ? -16.328 21.5 -13.703 1 69 351 SER B CA 1
ATOM 7763 C C . SER B 1 351 ? -17.844 21.25 -13.703 1 69 351 SER B C 1
ATOM 7765 O O . SER B 1 351 ? -18.344 20.484 -12.875 1 69 351 SER B O 1
ATOM 7767 N N . ASP B 1 352 ? -18.641 22.109 -14.328 1 57.97 352 ASP B N 1
ATOM 7768 C CA . ASP B 1 352 ? -20.094 22.156 -14.469 1 57.97 352 ASP B CA 1
ATOM 7769 C C . ASP B 1 352 ? -20.688 20.766 -14.672 1 57.97 352 ASP B C 1
ATOM 7771 O O . ASP B 1 352 ? -21.891 20.625 -14.883 1 57.97 352 ASP B O 1
ATOM 7775 N N . SER B 1 353 ? -19.984 19.75 -14.938 1 49.91 353 SER B N 1
ATOM 7776 C CA . SER B 1 353 ? -20.734 18.625 -15.469 1 49.91 353 SER B CA 1
ATOM 7777 C C . SER B 1 353 ? -21.672 18.031 -14.414 1 49.91 353 SER B C 1
ATOM 7779 O O . SER B 1 353 ? -22.891 18.203 -14.492 1 49.91 353 SER B O 1
ATOM 7781 N N . ALA B 1 354 ? -21.312 16.797 -13.828 1 46.53 354 ALA B N 1
ATOM 7782 C CA . ALA B 1 354 ? -22.078 15.727 -13.18 1 46.53 354 ALA B CA 1
ATOM 7783 C C . ALA B 1 354 ? -22.656 16.188 -11.844 1 46.53 354 ALA B C 1
ATOM 7785 O O . ALA B 1 354 ? -23.766 15.805 -11.469 1 46.53 354 ALA B O 1
ATOM 7786 N N . THR B 1 355 ? -21.984 16.828 -11.062 1 48.25 355 THR B N 1
ATOM 7787 C CA . THR B 1 355 ? -22.422 17.203 -9.719 1 48.25 355 THR B CA 1
ATOM 7788 C C . THR B 1 355 ? -23.609 18.156 -9.789 1 48.25 355 THR B C 1
ATOM 7790 O O . THR B 1 355 ? -24.547 18.031 -9 1 48.25 355 THR B O 1
ATOM 7793 N N . THR B 1 356 ? -23.438 19.281 -10.672 1 49.97 356 THR B N 1
ATOM 7794 C CA . THR B 1 356 ? -24.547 20.203 -10.828 1 49.97 356 THR B CA 1
ATOM 7795 C C . THR B 1 356 ? -25.781 19.484 -11.391 1 49.97 356 THR B C 1
ATOM 7797 O O . THR B 1 356 ? -26.906 19.828 -11.047 1 49.97 356 THR B O 1
ATOM 7800 N N . ALA B 1 357 ? -25.469 18.688 -12.297 1 47.19 357 ALA B N 1
ATOM 7801 C CA . ALA B 1 357 ? -26.625 18.016 -12.867 1 47.19 357 ALA B CA 1
ATOM 7802 C C . ALA B 1 357 ? -27.359 17.188 -11.812 1 47.19 357 ALA B C 1
ATOM 7804 O O . ALA B 1 357 ? -28.578 17.109 -11.805 1 47.19 357 ALA B O 1
ATOM 7805 N N . ALA B 1 358 ? -26.594 16.516 -11.008 1 45.44 358 ALA B N 1
ATOM 7806 C CA . ALA B 1 358 ? -27.234 15.609 -10.055 1 45.44 358 ALA B CA 1
ATOM 7807 C C . ALA B 1 358 ? -27.969 16.375 -8.961 1 45.44 358 ALA B C 1
ATOM 7809 O O . ALA B 1 358 ? -29 15.93 -8.461 1 45.44 358 ALA B O 1
ATOM 7810 N N . LEU B 1 359 ? -27.359 17.5 -8.477 1 51.47 359 LEU B N 1
ATOM 7811 C CA . LEU B 1 359 ? -28.031 18.234 -7.414 1 51.47 359 LEU B CA 1
ATOM 7812 C C . LEU B 1 359 ? -29.125 19.125 -7.977 1 51.47 359 LEU B C 1
ATOM 7814 O O . LEU B 1 359 ? -29.922 19.688 -7.223 1 51.47 359 LEU B O 1
ATOM 7818 N N . SER B 1 360 ? -28.953 19.516 -9.234 1 48.12 360 SER B N 1
ATOM 7819 C CA . SER B 1 360 ? -29.812 20.562 -9.789 1 48.12 360 SER B CA 1
ATOM 7820 C C . SER B 1 360 ? -31.281 20.203 -9.633 1 48.12 360 SER B C 1
ATOM 7822 O O . SER B 1 360 ? -32.156 21.062 -9.773 1 48.12 360 SER B O 1
ATOM 7824 N N . HIS B 1 361 ? -31.609 18.938 -9.672 1 47.5 361 HIS B N 1
ATOM 7825 C CA . HIS B 1 361 ? -33 18.969 -10.07 1 47.5 361 HIS B CA 1
ATOM 7826 C C . HIS B 1 361 ? -33.938 19.016 -8.859 1 47.5 361 HIS B C 1
ATOM 7828 O O . HIS B 1 361 ? -35.125 19.25 -8.992 1 47.5 361 HIS B O 1
ATOM 7834 N N . SER B 1 362 ? -33.406 18.562 -7.648 1 49.66 362 SER B N 1
ATOM 7835 C CA . SER B 1 362 ? -34.5 18.578 -6.688 1 49.66 362 SER B CA 1
ATOM 7836 C C . SER B 1 362 ? -34.375 19.734 -5.707 1 49.66 362 SER B C 1
ATOM 7838 O O . SER B 1 362 ? -33.281 20.25 -5.496 1 49.66 362 SER B O 1
ATOM 7840 N N . HIS B 1 363 ? -35.406 20.609 -5.391 1 48.81 363 HIS B N 1
ATOM 7841 C CA . HIS B 1 363 ? -35.469 21.641 -4.367 1 48.81 363 HIS B CA 1
ATOM 7842 C C . HIS B 1 363 ? -34.625 21.297 -3.156 1 48.81 363 HIS B C 1
ATOM 7844 O O . HIS B 1 363 ? -34 22.172 -2.564 1 48.81 363 HIS B O 1
ATOM 7850 N N . LEU B 1 364 ? -34.5 20.094 -2.852 1 50.38 364 LEU B N 1
ATOM 7851 C CA . LEU B 1 364 ? -33.75 19.594 -1.729 1 50.38 364 LEU B CA 1
ATOM 7852 C C . LEU B 1 364 ? -32.25 19.766 -1.982 1 50.38 364 LEU B C 1
ATOM 7854 O O . LEU B 1 364 ? -31.484 20.094 -1.066 1 50.38 364 LEU B O 1
ATOM 7858 N N . SER B 1 365 ? -31.984 19.922 -3.141 1 66.25 365 SER B N 1
ATOM 7859 C CA . SER B 1 365 ? -30.578 20.016 -3.51 1 66.25 365 SER B CA 1
ATOM 7860 C C . SER B 1 365 ? -30.094 21.453 -3.424 1 66.25 365 SER B C 1
ATOM 7862 O O . SER B 1 365 ? -28.984 21.719 -2.932 1 66.25 365 SER B O 1
ATOM 7864 N N . LEU B 1 366 ? -31.172 22.406 -3.525 1 68.12 366 LEU B N 1
ATOM 7865 C CA . LEU B 1 366 ? -30.766 23.812 -3.482 1 68.12 366 LEU B CA 1
ATOM 7866 C C . LEU B 1 366 ? -30.609 24.281 -2.043 1 68.12 366 LEU B C 1
ATOM 7868 O O . LEU B 1 366 ? -29.672 25.016 -1.727 1 68.12 366 LEU B O 1
ATOM 7872 N N . TYR B 1 367 ? -31.516 23.859 -1.219 1 71.94 367 TYR B N 1
ATOM 7873 C CA . TYR B 1 367 ? -31.453 24.234 0.191 1 71.94 367 TYR B CA 1
ATOM 7874 C C . TYR B 1 367 ? -30.203 23.656 0.848 1 71.94 367 TYR B C 1
ATOM 7876 O O . TYR B 1 367 ? -29.531 24.344 1.615 1 71.94 367 TYR B O 1
ATOM 7884 N N . SER B 1 368 ? -29.953 22.453 0.512 1 79 368 SER B N 1
ATOM 7885 C CA . SER B 1 368 ? -28.781 21.812 1.078 1 79 368 SER B CA 1
ATOM 7886 C C . SER B 1 368 ? -27.5 22.531 0.647 1 79 368 SER B C 1
ATOM 7888 O O . SER B 1 368 ? -26.578 22.688 1.443 1 79 368 SER B O 1
ATOM 7890 N N . ARG B 1 369 ? -27.531 23.016 -0.438 1 82.06 369 ARG B N 1
ATOM 7891 C CA . ARG B 1 369 ? -26.391 23.75 -0.95 1 82.06 369 ARG B CA 1
ATOM 7892 C C . ARG B 1 369 ? -26.25 25.094 -0.249 1 82.06 369 ARG B C 1
ATOM 7894 O O . ARG B 1 369 ? -25.141 25.562 0.007 1 82.06 369 ARG B O 1
ATOM 7901 N N . HIS B 1 370 ? -27.375 25.625 -0.021 1 84.44 370 HIS B N 1
ATOM 7902 C CA . HIS B 1 370 ? -27.391 26.906 0.653 1 84.44 370 HIS B CA 1
ATOM 7903 C C . HIS B 1 370 ? -26.812 26.812 2.062 1 84.44 370 HIS B C 1
ATOM 7905 O O . HIS B 1 370 ? -25.953 27.609 2.445 1 84.44 370 HIS B O 1
ATOM 7911 N N . VAL B 1 371 ? -27.234 25.828 2.729 1 85.62 371 VAL B N 1
ATOM 7912 C CA . VAL B 1 371 ? -26.75 25.609 4.086 1 85.62 371 VAL B CA 1
ATOM 7913 C C . VAL B 1 371 ? -25.266 25.25 4.047 1 85.62 371 VAL B C 1
ATOM 7915 O O . VAL B 1 371 ? -24.484 25.734 4.871 1 85.62 371 VAL B O 1
ATOM 7918 N N . SER B 1 372 ? -24.953 24.453 3.135 1 90 372 SER B N 1
ATOM 7919 C CA . SER B 1 372 ? -23.547 24.031 2.988 1 90 372 SER B CA 1
ATOM 7920 C C . SER B 1 372 ? -22.656 25.219 2.641 1 90 372 SER B C 1
ATOM 7922 O O . SER B 1 372 ? -21.516 25.297 3.107 1 90 372 SER B O 1
ATOM 7924 N N . ALA B 1 373 ? -23.172 26.062 1.846 1 91.69 373 ALA B N 1
ATOM 7925 C CA . ALA B 1 373 ? -22.391 27.25 1.479 1 91.69 373 ALA B CA 1
ATOM 7926 C C . ALA B 1 373 ? -22.094 28.109 2.701 1 91.69 373 ALA B C 1
ATOM 7928 O O . ALA B 1 373 ? -20.984 28.609 2.85 1 91.69 373 ALA B O 1
ATOM 7929 N N . GLN B 1 374 ? -23.094 28.25 3.545 1 92.94 374 GLN B N 1
ATOM 7930 C CA . GLN B 1 374 ? -22.891 29.047 4.754 1 92.94 374 GLN B CA 1
ATOM 7931 C C . GLN B 1 374 ? -21.875 28.391 5.688 1 92.94 374 GLN B C 1
ATOM 7933 O O . GLN B 1 374 ? -21 29.062 6.234 1 92.94 374 GLN B O 1
ATOM 7938 N N . LEU B 1 375 ? -22.031 27.141 5.867 1 93.94 375 LEU B N 1
ATOM 7939 C CA . LEU B 1 375 ? -21.109 26.422 6.742 1 93.94 375 LEU B CA 1
ATOM 7940 C C . LEU B 1 375 ? -19.672 26.484 6.203 1 93.94 375 LEU B C 1
ATOM 7942 O O . LEU B 1 375 ? -18.734 26.703 6.965 1 93.94 375 LEU B O 1
ATOM 7946 N N . ALA B 1 376 ? -19.562 26.25 4.922 1 96.12 376 ALA B N 1
ATOM 7947 C CA . ALA B 1 376 ? -18.234 26.328 4.305 1 96.12 376 ALA B CA 1
ATOM 7948 C C . ALA B 1 376 ? -17.625 27.719 4.508 1 96.12 376 ALA B C 1
ATOM 7950 O O . ALA B 1 376 ? -16.453 27.844 4.863 1 96.12 376 ALA B O 1
ATOM 7951 N N . PHE B 1 377 ? -18.438 28.719 4.297 1 97 377 PHE B N 1
ATOM 7952 C CA . PHE B 1 377 ? -17.984 30.094 4.43 1 97 377 PHE B CA 1
ATOM 7953 C C . PHE B 1 377 ? -17.562 30.391 5.863 1 97 377 PHE B C 1
ATOM 7955 O O . PHE B 1 377 ? -16.5 30.984 6.102 1 97 377 PHE B O 1
ATOM 7962 N N . GLU B 1 378 ? -18.312 30 6.84 1 95.69 378 GLU B N 1
ATOM 7963 C CA . GLU B 1 378 ? -18.016 30.234 8.25 1 95.69 378 GLU B CA 1
ATOM 7964 C C . GLU B 1 378 ? -16.734 29.547 8.672 1 95.69 378 GLU B C 1
ATOM 7966 O O . GLU B 1 378 ? -15.914 30.125 9.391 1 95.69 378 GLU B O 1
ATOM 7971 N N . HIS B 1 379 ? -16.609 28.391 8.266 1 97.94 379 HIS B N 1
ATOM 7972 C CA . HIS B 1 379 ? -15.43 27.625 8.68 1 97.94 379 HIS B CA 1
ATOM 7973 C C . HIS B 1 379 ? -14.188 28.078 7.918 1 97.94 379 HIS B C 1
ATOM 7975 O O . HIS B 1 379 ? -13.07 27.969 8.43 1 97.94 379 HIS B O 1
ATOM 7981 N N . ALA B 1 380 ? -14.359 28.516 6.684 1 98.38 380 ALA B N 1
ATOM 7982 C CA . ALA B 1 380 ? -13.234 29.156 6.008 1 98.38 380 ALA B CA 1
ATOM 7983 C C . ALA B 1 380 ? -12.766 30.391 6.777 1 98.38 380 ALA B C 1
ATOM 7985 O O . ALA B 1 380 ? -11.562 30.625 6.918 1 98.38 380 ALA B O 1
ATOM 7986 N N . GLN B 1 381 ? -13.695 31.141 7.273 1 97.38 381 GLN B N 1
ATOM 7987 C CA . GLN B 1 381 ? -13.375 32.312 8.078 1 97.38 381 GLN B CA 1
ATOM 7988 C C . GLN B 1 381 ? -12.703 31.922 9.391 1 97.38 381 GLN B C 1
ATOM 7990 O O . GLN B 1 381 ? -11.805 32.625 9.867 1 97.38 381 GLN B O 1
ATOM 7995 N N . ALA B 1 382 ? -13.188 30.844 9.93 1 97.5 382 ALA B N 1
ATOM 7996 C CA . ALA B 1 382 ? -12.594 30.359 11.172 1 97.5 382 ALA B CA 1
ATOM 7997 C C . ALA B 1 382 ? -11.125 29.984 10.961 1 97.5 382 ALA B C 1
ATOM 7999 O O . ALA B 1 382 ? -10.289 30.25 11.828 1 97.5 382 ALA B O 1
ATOM 8000 N N . VAL B 1 383 ? -10.797 29.344 9.875 1 98.38 383 VAL B N 1
ATOM 8001 C CA . VAL B 1 383 ? -9.422 29 9.555 1 98.38 383 VAL B CA 1
ATOM 8002 C C . VAL B 1 383 ? -8.578 30.266 9.477 1 98.38 383 VAL B C 1
ATOM 8004 O O . VAL B 1 383 ? -7.492 30.344 10.055 1 98.38 383 VAL B O 1
ATOM 8007 N N . SER B 1 384 ? -9.109 31.297 8.773 1 98.12 384 SER B N 1
ATOM 8008 C CA . SER B 1 384 ? -8.406 32.562 8.648 1 98.12 384 SER B CA 1
ATOM 8009 C C . SER B 1 384 ? -8.188 33.219 10.016 1 98.12 384 SER B C 1
ATOM 8011 O O . SER B 1 384 ? -7.129 33.781 10.273 1 98.12 384 SER B O 1
ATOM 8013 N N . GLN B 1 385 ? -9.211 33.125 10.805 1 96.94 385 GLN B N 1
ATOM 8014 C CA . GLN B 1 385 ? -9.117 33.719 12.141 1 96.94 385 GLN B CA 1
ATOM 8015 C C . GLN B 1 385 ? -8.062 33 12.984 1 96.94 385 GLN B C 1
ATOM 8017 O O . GLN B 1 385 ? -7.32 33.656 13.727 1 96.94 385 GLN B O 1
ATOM 8022 N N . LEU B 1 386 ? -8.023 31.719 12.898 1 97.44 386 LEU B N 1
ATOM 8023 C CA . LEU B 1 386 ? -7.016 30.953 13.625 1 97.44 386 LEU B CA 1
ATOM 8024 C C . LEU B 1 386 ? -5.613 31.328 13.172 1 97.44 386 LEU B C 1
ATOM 8026 O O . LEU B 1 386 ? -4.699 31.453 13.992 1 97.44 386 LEU B O 1
ATOM 8030 N N . ILE B 1 387 ? -5.465 31.484 11.93 1 97.56 387 ILE B N 1
ATOM 8031 C CA . ILE B 1 387 ? -4.168 31.875 11.375 1 97.56 387 ILE B CA 1
ATOM 8032 C C . ILE B 1 387 ? -3.799 33.281 11.859 1 97.56 387 ILE B C 1
ATOM 8034 O O . ILE B 1 387 ? -2.656 33.531 12.242 1 97.56 387 ILE B O 1
ATOM 8038 N N . LYS B 1 388 ? -4.762 34.156 11.844 1 95.56 388 LYS B N 1
ATOM 8039 C CA . LYS B 1 388 ? -4.539 35.5 12.344 1 95.56 388 LYS B CA 1
ATOM 8040 C C . LYS B 1 388 ? -4.102 35.5 13.812 1 95.56 388 LYS B C 1
ATOM 8042 O O . LYS B 1 388 ? -3.133 36.156 14.18 1 95.56 388 LYS B O 1
ATOM 8047 N N . LEU B 1 389 ? -4.797 34.719 14.594 1 94 389 LEU B N 1
ATOM 8048 C CA . LEU B 1 389 ? -4.488 34.625 16.016 1 94 389 LEU B CA 1
ATOM 8049 C C . LEU B 1 389 ? -3.135 33.969 16.234 1 94 389 LEU B C 1
ATOM 8051 O O . LEU B 1 389 ? -2.418 34.312 17.172 1 94 389 LEU B O 1
ATOM 8055 N N . SER B 1 390 ? -2.789 33 15.406 1 94.44 390 SER B N 1
ATOM 8056 C CA . SER B 1 390 ? -1.504 32.312 15.539 1 94.44 390 SER B CA 1
ATOM 8057 C C . SER B 1 390 ? -0.344 33.281 15.414 1 94.44 390 SER B C 1
ATOM 8059 O O . SER B 1 390 ? 0.675 33.156 16.094 1 94.44 390 SER B O 1
ATOM 8061 N N . GLN B 1 391 ? -0.511 34.281 14.609 1 91.25 391 GLN B N 1
ATOM 8062 C CA . GLN B 1 391 ? 0.542 35.25 14.367 1 91.25 391 GLN B CA 1
ATOM 8063 C C . GLN B 1 391 ? 0.476 36.375 15.375 1 91.25 391 GLN B C 1
ATOM 8065 O O . GLN B 1 391 ? 1.497 36.781 15.945 1 91.25 391 GLN B O 1
ATOM 8070 N N . ARG B 1 392 ? -0.679 36.875 15.664 1 88.56 392 ARG B N 1
ATOM 8071 C CA . ARG B 1 392 ? -0.827 38.094 16.422 1 88.56 392 ARG B CA 1
ATOM 8072 C C . ARG B 1 392 ? -0.899 37.812 17.922 1 88.56 392 ARG B C 1
ATOM 8074 O O . ARG B 1 392 ? -0.389 38.594 18.734 1 88.56 392 ARG B O 1
ATOM 8081 N N . HIS B 1 393 ? -1.53 36.75 18.266 1 88.06 393 HIS B N 1
ATOM 8082 C CA . HIS B 1 393 ? -1.78 36.5 19.672 1 88.06 393 HIS B CA 1
ATOM 8083 C C . HIS B 1 393 ? -0.859 35.406 20.203 1 88.06 393 HIS B C 1
ATOM 8085 O O . HIS B 1 393 ? -0.175 35.594 21.219 1 88.06 393 HIS B O 1
ATOM 8091 N N . TYR B 1 394 ? -0.813 34.312 19.547 1 88.62 394 TYR B N 1
ATOM 8092 C CA . TYR B 1 394 ? -0.055 33.188 20.047 1 88.62 394 TYR B CA 1
ATOM 8093 C C . TYR B 1 394 ? 1.414 33.281 19.656 1 88.62 394 TYR B C 1
ATOM 8095 O O . TYR B 1 394 ? 2.266 32.594 20.219 1 88.62 394 TYR B O 1
ATOM 8103 N N . ASN B 1 395 ? 1.762 34.125 18.719 1 90 395 ASN B N 1
ATOM 8104 C CA . ASN B 1 395 ? 3.123 34.344 18.25 1 90 395 ASN B CA 1
ATOM 8105 C C . ASN B 1 395 ? 3.844 33.062 17.906 1 90 395 ASN B C 1
ATOM 8107 O O . ASN B 1 395 ? 4.949 32.812 18.391 1 90 395 ASN B O 1
ATOM 8111 N N . ILE B 1 396 ? 3.156 32.25 17.219 1 91.69 396 ILE B N 1
ATOM 8112 C CA . ILE B 1 396 ? 3.742 30.984 16.781 1 91.69 396 ILE B CA 1
ATOM 8113 C C . ILE B 1 396 ? 4.68 31.234 15.594 1 91.69 396 ILE B C 1
ATOM 8115 O O . ILE B 1 396 ? 4.297 31.875 14.609 1 91.69 396 ILE B O 1
ATOM 8119 N N . ASP B 1 397 ? 5.902 30.766 15.727 1 89.25 397 ASP B N 1
ATOM 8120 C CA . ASP B 1 397 ? 6.844 30.844 14.609 1 89.25 397 ASP B CA 1
ATOM 8121 C C . ASP B 1 397 ? 6.324 30.062 13.398 1 89.25 397 ASP B C 1
ATOM 8123 O O . ASP B 1 397 ? 6.074 28.859 13.484 1 89.25 397 ASP B O 1
ATOM 8127 N N . PRO B 1 398 ? 6.152 30.688 12.258 1 89.31 398 PRO B N 1
ATOM 8128 C CA . PRO B 1 398 ? 5.621 30.031 11.062 1 89.31 398 PRO B CA 1
ATOM 8129 C C . PRO B 1 398 ? 6.457 28.828 10.633 1 89.31 398 PRO B C 1
ATOM 8131 O O . PRO B 1 398 ? 5.93 27.891 10.039 1 89.31 398 PRO B O 1
ATOM 8134 N N . ASP B 1 399 ? 7.723 28.828 11.023 1 86.44 399 ASP B N 1
ATOM 8135 C CA . ASP B 1 399 ? 8.617 27.75 10.641 1 86.44 399 ASP B CA 1
ATOM 8136 C C . ASP B 1 399 ? 8.258 26.453 11.375 1 86.44 399 ASP B C 1
ATOM 8138 O O . ASP B 1 399 ? 8.664 25.359 10.969 1 86.44 399 ASP B O 1
ATOM 8142 N N . ARG B 1 400 ? 7.488 26.578 12.406 1 91 400 ARG B N 1
ATOM 8143 C CA . ARG B 1 400 ? 7.145 25.422 13.227 1 91 400 ARG B CA 1
ATOM 8144 C C . ARG B 1 400 ? 5.773 24.875 12.852 1 91 400 ARG B C 1
ATOM 8146 O O . ARG B 1 400 ? 5.367 23.812 13.336 1 91 400 ARG B O 1
ATOM 8153 N N . ILE B 1 401 ? 5.082 25.609 11.984 1 93 401 ILE B N 1
ATOM 8154 C CA . ILE B 1 401 ? 3.707 25.25 11.648 1 93 401 ILE B CA 1
ATOM 8155 C C . ILE B 1 401 ? 3.703 24.219 10.516 1 93 401 ILE B C 1
ATOM 8157 O O . ILE B 1 401 ? 4.406 24.391 9.516 1 93 401 ILE B O 1
ATOM 8161 N N . PRO B 1 402 ? 2.961 23.078 10.625 1 92.69 402 PRO B N 1
ATOM 8162 C CA . PRO B 1 402 ? 2.871 22.078 9.562 1 92.69 402 PRO B CA 1
ATOM 8163 C C . PRO B 1 402 ? 2.279 22.641 8.273 1 92.69 402 PRO B C 1
ATOM 8165 O O . PRO B 1 402 ? 1.413 23.531 8.32 1 92.69 402 PRO B O 1
ATOM 8168 N N . GLY B 1 403 ? 2.689 22.094 7.156 1 91.75 403 GLY B N 1
ATOM 8169 C CA . GLY B 1 403 ? 2.289 22.578 5.844 1 91.75 403 GLY B CA 1
ATOM 8170 C C . GLY B 1 403 ? 0.792 22.484 5.609 1 91.75 403 GLY B C 1
ATOM 8171 O O . GLY B 1 403 ? 0.232 23.266 4.84 1 91.75 403 GLY B O 1
ATOM 8172 N N . PHE B 1 404 ? 0.123 21.625 6.27 1 93.94 404 PHE B N 1
ATOM 8173 C CA . PHE B 1 404 ? -1.313 21.438 6.105 1 93.94 404 PHE B CA 1
ATOM 8174 C C . PHE B 1 404 ? -2.07 22.719 6.43 1 93.94 404 PHE B C 1
ATOM 8176 O O . PHE B 1 404 ? -3.121 22.984 5.844 1 93.94 404 PHE B O 1
ATOM 8183 N N . VAL B 1 405 ? -1.545 23.516 7.32 1 96.44 405 VAL B N 1
ATOM 8184 C CA . VAL B 1 405 ? -2.195 24.766 7.715 1 96.44 405 VAL B CA 1
ATOM 8185 C C . VAL B 1 405 ? -2.244 25.719 6.523 1 96.44 405 VAL B C 1
ATOM 8187 O O . VAL B 1 405 ? -3.244 26.406 6.312 1 96.44 405 VAL B O 1
ATOM 8190 N N . SER B 1 406 ? -1.225 25.734 5.77 1 96.12 406 SER B N 1
ATOM 8191 C CA . SER B 1 406 ? -1.209 26.594 4.59 1 96.12 406 SER B CA 1
ATOM 8192 C C . SER B 1 406 ? -2.145 26.062 3.508 1 96.12 406 SER B C 1
ATOM 8194 O O . SER B 1 406 ? -2.727 26.828 2.748 1 96.12 406 SER B O 1
ATOM 8196 N N . PHE B 1 407 ? -2.238 24.812 3.496 1 95.44 407 PHE B N 1
ATOM 8197 C CA . PHE B 1 407 ? -3.223 24.234 2.59 1 95.44 407 PHE B CA 1
ATOM 8198 C C . PHE B 1 407 ? -4.633 24.672 2.969 1 95.44 407 PHE B C 1
ATOM 8200 O O . PHE B 1 407 ? -5.43 25.031 2.104 1 95.44 407 PHE B O 1
ATOM 8207 N N . ALA B 1 408 ? -4.887 24.578 4.199 1 97.44 408 ALA B N 1
ATOM 8208 C CA . ALA B 1 408 ? -6.188 25.047 4.672 1 97.44 408 ALA B CA 1
ATOM 8209 C C . ALA B 1 408 ? -6.391 26.516 4.348 1 97.44 408 ALA B C 1
ATOM 8211 O O . ALA B 1 408 ? -7.5 26.938 4.016 1 97.44 408 ALA B O 1
ATOM 8212 N N . ALA B 1 409 ? -5.328 27.281 4.484 1 98.06 409 ALA B N 1
ATOM 8213 C CA . ALA B 1 409 ? -5.379 28.688 4.117 1 98.06 409 ALA B CA 1
ATOM 8214 C C . ALA B 1 409 ? -5.75 28.859 2.646 1 98.06 409 ALA B C 1
ATOM 8216 O O . ALA B 1 409 ? -6.57 29.719 2.303 1 98.06 409 ALA B O 1
ATOM 8217 N N . TYR B 1 410 ? -5.191 28.109 1.885 1 96.88 410 TYR B N 1
ATOM 8218 C CA . TYR B 1 410 ? -5.473 28.141 0.454 1 96.88 410 TYR B CA 1
ATOM 8219 C C . TYR B 1 410 ? -6.934 27.812 0.178 1 96.88 410 TYR B C 1
ATOM 8221 O O . TYR B 1 410 ? -7.605 28.516 -0.58 1 96.88 410 TYR B O 1
ATOM 8229 N N . SER B 1 411 ? -7.375 26.719 0.72 1 96.56 411 SER B N 1
ATOM 8230 C CA . SER B 1 411 ? -8.773 26.328 0.563 1 96.56 411 SER B CA 1
ATOM 8231 C C . SER B 1 411 ? -9.711 27.438 1.049 1 96.56 411 SER B C 1
ATOM 8233 O O . SER B 1 411 ? -10.758 27.672 0.445 1 96.56 411 SER B O 1
ATOM 8235 N N . ALA B 1 412 ? -9.32 28 2.15 1 98.06 412 ALA B N 1
ATOM 8236 C CA . ALA B 1 412 ? -10.117 29.109 2.686 1 98.06 412 ALA B CA 1
ATOM 8237 C C . ALA B 1 412 ? -10.125 30.297 1.722 1 98.06 412 ALA B C 1
ATOM 8239 O O . ALA B 1 412 ? -11.133 31 1.601 1 98.06 412 ALA B O 1
ATOM 8240 N N . CYS B 1 413 ? -9.055 30.547 1.038 1 97.25 413 CYS B N 1
ATOM 8241 C CA . CYS B 1 413 ? -9.016 31.578 0.006 1 97.25 413 CYS B CA 1
ATOM 8242 C C . CYS B 1 413 ? -10.008 31.266 -1.112 1 97.25 413 CYS B C 1
ATOM 8244 O O . CYS B 1 413 ? -10.742 32.156 -1.561 1 97.25 413 CYS B O 1
ATOM 8246 N N . ALA B 1 414 ? -10 30.047 -1.514 1 95.81 414 ALA B N 1
ATOM 8247 C CA . ALA B 1 414 ? -10.875 29.625 -2.611 1 95.81 414 ALA B CA 1
ATOM 8248 C C . ALA B 1 414 ? -12.336 29.906 -2.283 1 95.81 414 ALA B C 1
ATOM 8250 O O . ALA B 1 414 ? -13.109 30.312 -3.16 1 95.81 414 ALA B O 1
ATOM 8251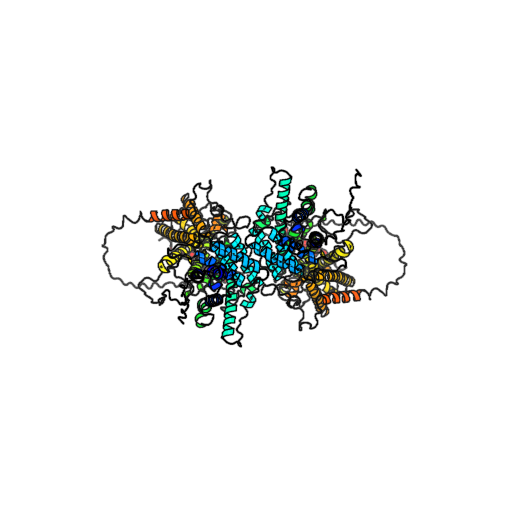 N N . VAL B 1 415 ? -12.727 29.734 -1.076 1 96.5 415 VAL B N 1
ATOM 8252 C CA . VAL B 1 415 ? -14.109 29.922 -0.649 1 96.5 415 VAL B CA 1
ATOM 8253 C C . VAL B 1 415 ? -14.414 31.422 -0.516 1 96.5 415 VAL B C 1
ATOM 8255 O O . VAL B 1 415 ? -15.531 31.859 -0.781 1 96.5 415 VAL B O 1
ATOM 8258 N N . GLN B 1 416 ? -13.398 32.25 -0.176 1 97 416 GLN B N 1
ATOM 8259 C CA . GLN B 1 416 ? -13.664 33.625 0.229 1 97 416 GLN B CA 1
ATOM 8260 C C . GLN B 1 416 ? -13.391 34.594 -0.916 1 97 416 GLN B C 1
ATOM 8262 O O . GLN B 1 416 ? -13.961 35.688 -0.957 1 97 416 GLN B O 1
ATOM 8267 N N . ILE B 1 417 ? -12.617 34.219 -1.895 1 95.5 417 ILE B N 1
ATOM 8268 C CA . ILE B 1 417 ? -12.234 35.125 -2.984 1 95.5 417 ILE B CA 1
ATOM 8269 C C . ILE B 1 417 ? -13.477 35.531 -3.773 1 95.5 417 ILE B C 1
ATOM 8271 O O . ILE B 1 417 ? -13.617 36.688 -4.156 1 95.5 417 ILE B O 1
ATOM 8275 N N . PRO B 1 418 ? -14.406 34.625 -4.016 1 93.44 418 PRO B N 1
ATOM 8276 C CA . PRO B 1 418 ? -15.609 35.031 -4.754 1 93.44 418 PRO B CA 1
ATOM 8277 C C . PRO B 1 418 ? -16.312 36.219 -4.109 1 93.44 418 PRO B C 1
ATOM 8279 O O . PRO B 1 418 ? -17.078 36.938 -4.781 1 93.44 418 PRO B O 1
ATOM 8282 N N . PHE B 1 419 ? -16.109 36.5 -2.918 1 95.75 419 PHE B N 1
ATOM 8283 C CA . PHE B 1 419 ? -16.844 37.562 -2.189 1 95.75 419 PHE B CA 1
ATOM 8284 C C . PHE B 1 419 ? -16.109 38.875 -2.289 1 95.75 419 PHE B C 1
ATOM 8286 O O . PHE B 1 419 ? -16.547 39.875 -1.691 1 95.75 419 PHE B O 1
ATOM 8293 N N . PHE B 1 420 ? -15.039 38.875 -3.066 1 94.56 420 PHE B N 1
ATOM 8294 C CA . PHE B 1 420 ? -14.305 40.125 -3.289 1 94.56 420 PHE B CA 1
ATOM 8295 C C . PHE B 1 420 ? -15.172 41.156 -4.031 1 94.56 420 PHE B C 1
ATOM 8297 O O . PHE B 1 420 ? -14.906 42.344 -3.982 1 94.56 420 PHE B O 1
ATOM 8304 N N . TRP B 1 421 ? -16.219 40.719 -4.668 1 92.88 421 TRP B N 1
ATOM 8305 C CA . TRP B 1 421 ? -17.094 41.562 -5.465 1 92.88 421 TRP B CA 1
ATOM 8306 C C . TRP B 1 421 ? -18.516 41.594 -4.91 1 92.88 421 TRP B C 1
ATOM 8308 O O . TRP B 1 421 ? -19.453 41.938 -5.617 1 92.88 421 TRP B O 1
ATOM 8318 N N . CYS B 1 422 ? -18.578 41.125 -3.711 1 93.5 422 CYS B N 1
ATOM 8319 C CA . CYS B 1 422 ? -19.875 41.125 -3.033 1 93.5 422 CYS B CA 1
ATOM 8320 C C . CYS B 1 422 ? -20.375 42.562 -2.834 1 93.5 422 CYS B C 1
ATOM 8322 O O . CYS B 1 422 ? -19.594 43.469 -2.529 1 93.5 422 CYS B O 1
ATOM 8324 N N . SER B 1 423 ? -21.688 42.812 -3.002 1 93.31 423 SER B N 1
ATOM 8325 C CA . SER B 1 423 ? -22.266 44.156 -2.873 1 93.31 423 SER B CA 1
ATOM 8326 C C . SER B 1 423 ? -22.281 44.625 -1.42 1 93.31 423 SER B C 1
ATOM 8328 O O . SER B 1 423 ? -22.219 45.812 -1.144 1 93.31 423 SER B O 1
ATOM 8330 N N . ASN B 1 424 ? -22.422 43.656 -0.475 1 93.88 424 ASN B N 1
ATOM 8331 C CA . ASN B 1 424 ? -22.297 44 0.941 1 93.88 424 ASN B CA 1
ATOM 8332 C C . ASN B 1 424 ? -20.859 44.312 1.327 1 93.88 424 ASN B C 1
ATOM 8334 O O . ASN B 1 424 ? -20.016 43.406 1.4 1 93.88 424 ASN B O 1
ATOM 8338 N N . GLN B 1 425 ? -20.609 45.531 1.722 1 91.38 425 GLN B N 1
ATOM 8339 C CA . GLN B 1 425 ? -19.25 46.031 1.947 1 91.38 425 GLN B CA 1
ATOM 8340 C C . GLN B 1 425 ? -18.625 45.344 3.154 1 91.38 425 GLN B C 1
ATOM 8342 O O . GLN B 1 425 ? -17.406 45.125 3.178 1 91.38 425 GLN B O 1
ATOM 8347 N N . ASP B 1 426 ? -19.422 45.031 4.148 1 92.12 426 ASP B N 1
ATOM 8348 C CA . ASP B 1 426 ? -18.891 44.375 5.328 1 92.12 426 ASP B CA 1
ATOM 8349 C C . ASP B 1 426 ? -18.344 42.969 4.98 1 92.12 426 ASP B C 1
ATOM 8351 O O . ASP B 1 426 ? -17.281 42.594 5.438 1 92.12 426 ASP B O 1
ATOM 8355 N N . VAL B 1 427 ? -19.141 42.281 4.184 1 95.12 427 VAL B N 1
ATOM 8356 C CA . VAL B 1 427 ? -18.75 40.938 3.766 1 95.12 427 VAL B CA 1
ATOM 8357 C C . VAL B 1 427 ? -17.516 41.031 2.881 1 95.12 427 VAL B C 1
ATOM 8359 O O . VAL B 1 427 ? -16.594 40.219 3.02 1 95.12 427 VAL B O 1
ATOM 8362 N N . GLN B 1 428 ? -17.438 41.969 2.002 1 94.56 428 GLN B N 1
ATOM 8363 C CA . GLN B 1 428 ? -16.312 42.156 1.095 1 94.56 428 GLN B CA 1
ATOM 8364 C C . GLN B 1 428 ? -15.031 42.438 1.866 1 94.56 428 GLN B C 1
ATOM 8366 O O . GLN B 1 428 ? -13.984 41.844 1.596 1 94.56 428 GLN B O 1
ATOM 8371 N N . THR B 1 429 ? -15.133 43.375 2.854 1 93.56 429 THR B N 1
ATOM 8372 C CA . THR B 1 429 ? -13.969 43.781 3.629 1 93.56 429 THR B CA 1
ATOM 8373 C C . THR B 1 429 ? -13.445 42.625 4.477 1 93.56 429 THR B C 1
ATOM 8375 O O . THR B 1 429 ? -12.234 42.438 4.582 1 93.56 429 THR B O 1
ATOM 8378 N N . ARG B 1 430 ? -14.336 41.938 5.086 1 95.06 430 ARG B N 1
ATOM 8379 C CA . ARG B 1 430 ? -13.945 40.781 5.906 1 95.06 430 ARG B CA 1
ATOM 8380 C C . ARG B 1 430 ? -13.266 39.719 5.059 1 95.06 430 ARG B C 1
ATOM 8382 O O . ARG B 1 430 ? -12.25 39.156 5.465 1 95.06 430 ARG B O 1
ATOM 8389 N N . ALA B 1 431 ? -13.844 39.375 3.896 1 96.56 431 ALA B N 1
ATOM 8390 C CA . ALA B 1 431 ? -13.266 38.375 2.998 1 96.56 431 ALA B CA 1
ATOM 8391 C C . ALA B 1 431 ? -11.875 38.781 2.539 1 96.56 431 ALA B C 1
ATOM 8393 O O . ALA B 1 431 ? -10.953 37.938 2.529 1 96.56 431 ALA B O 1
ATOM 8394 N N . ARG B 1 432 ? -11.695 40.031 2.174 1 94.94 432 ARG B N 1
ATOM 8395 C CA . ARG B 1 432 ? -10.414 40.531 1.702 1 94.94 432 ARG B CA 1
ATOM 8396 C C . ARG B 1 432 ? -9.367 40.5 2.812 1 94.94 432 ARG B C 1
ATOM 8398 O O . ARG B 1 432 ? -8.227 40.094 2.58 1 94.94 432 ARG B O 1
ATOM 8405 N N . SER B 1 433 ? -9.781 40.875 4.027 1 95.31 433 SER B N 1
ATOM 8406 C CA . SER B 1 433 ? -8.867 40.844 5.164 1 95.31 433 SER B CA 1
ATOM 8407 C C . SER B 1 433 ? -8.438 39.438 5.484 1 95.31 433 SER B C 1
ATOM 8409 O O . SER B 1 433 ? -7.258 39.188 5.758 1 95.31 433 SER B O 1
ATOM 8411 N N . ASN B 1 434 ? -9.414 38.562 5.496 1 96.69 434 ASN B N 1
ATOM 8412 C CA . ASN B 1 434 ? -9.117 37.156 5.777 1 96.69 434 ASN B CA 1
ATOM 8413 C C . ASN B 1 434 ? -8.188 36.562 4.73 1 96.69 434 ASN B C 1
ATOM 8415 O O . ASN B 1 434 ? -7.238 35.844 5.07 1 96.69 434 ASN B O 1
ATOM 8419 N N . VAL B 1 435 ? -8.438 36.781 3.447 1 97.5 435 VAL B N 1
ATOM 8420 C CA . VAL B 1 435 ? -7.621 36.25 2.367 1 97.5 435 VAL B CA 1
ATOM 8421 C C . VAL B 1 435 ? -6.203 36.812 2.467 1 97.5 435 VAL B C 1
ATOM 8423 O O . VAL B 1 435 ? -5.227 36.094 2.215 1 97.5 435 VAL B O 1
ATOM 8426 N N . LEU B 1 436 ? -6.109 38.094 2.865 1 95.62 436 LEU B N 1
ATOM 8427 C CA . LEU B 1 436 ? -4.793 38.688 3.025 1 95.62 436 LEU B CA 1
ATOM 8428 C C . LEU B 1 436 ? -3.988 37.969 4.102 1 95.62 436 LEU B C 1
ATOM 8430 O O . LEU B 1 436 ? -2.801 37.688 3.916 1 95.62 436 LEU B O 1
ATOM 8434 N N . VAL B 1 437 ? -4.621 37.688 5.215 1 96.25 437 VAL B N 1
ATOM 8435 C CA . VAL B 1 437 ? -3.979 36.969 6.301 1 96.25 437 VAL B CA 1
ATOM 8436 C C . VAL B 1 437 ? -3.516 35.594 5.801 1 96.25 437 VAL B C 1
ATOM 8438 O O . VAL B 1 437 ? -2.396 35.156 6.098 1 96.25 437 VAL B O 1
ATOM 8441 N N . ASN B 1 438 ? -4.391 34.906 5.07 1 97.88 438 ASN B N 1
ATOM 8442 C CA . ASN B 1 438 ? -4.074 33.594 4.539 1 97.88 438 ASN B CA 1
ATOM 8443 C C . ASN B 1 438 ? -2.9 33.656 3.562 1 97.88 438 ASN B C 1
ATOM 8445 O O . ASN B 1 438 ? -2.004 32.812 3.613 1 97.88 438 ASN B O 1
ATOM 8449 N N . LEU B 1 439 ? -2.902 34.625 2.682 1 96.5 439 LEU B N 1
ATOM 8450 C CA . LEU B 1 439 ? -1.848 34.781 1.685 1 96.5 439 LEU B CA 1
ATOM 8451 C C . LEU B 1 439 ? -0.505 35.062 2.348 1 96.5 439 LEU B C 1
ATOM 8453 O O . LEU B 1 439 ? 0.532 34.562 1.901 1 96.5 439 LEU B O 1
ATOM 8457 N N . ARG B 1 440 ? -0.512 35.844 3.369 1 94.75 440 ARG B N 1
ATOM 8458 C CA . ARG B 1 440 ? 0.726 36.125 4.09 1 94.75 440 ARG B CA 1
ATOM 8459 C C . ARG B 1 440 ? 1.295 34.844 4.719 1 94.75 440 ARG B C 1
ATOM 8461 O O . ARG B 1 440 ? 2.508 34.625 4.703 1 94.75 440 ARG B O 1
ATOM 8468 N N . MET B 1 441 ? 0.398 34.094 5.273 1 95.81 441 MET B N 1
ATOM 8469 C CA . MET B 1 441 ? 0.829 32.812 5.82 1 95.81 441 MET B CA 1
ATOM 8470 C C . MET B 1 441 ? 1.417 31.922 4.73 1 95.81 441 MET B C 1
ATOM 8472 O O . MET B 1 441 ? 2.471 31.312 4.922 1 95.81 441 MET B O 1
ATOM 8476 N N . ILE B 1 442 ? 0.757 31.828 3.594 1 95.5 442 ILE B N 1
ATOM 8477 C CA . ILE B 1 442 ? 1.219 31.016 2.467 1 95.5 442 ILE B CA 1
ATOM 8478 C C . ILE B 1 442 ? 2.576 31.531 1.988 1 95.5 442 ILE B C 1
ATOM 8480 O O . ILE B 1 442 ? 3.477 30.75 1.694 1 95.5 442 ILE B O 1
ATOM 8484 N N . GLN B 1 443 ? 2.742 32.812 1.948 1 92.81 443 GLN B N 1
ATOM 8485 C CA . GLN B 1 443 ? 4 33.438 1.52 1 92.81 443 GLN B CA 1
ATOM 8486 C C . GLN B 1 443 ? 5.137 33.062 2.475 1 92.81 443 GLN B C 1
ATOM 8488 O O . GLN B 1 443 ? 6.227 32.688 2.037 1 92.81 443 GLN B O 1
ATOM 8493 N N . GLN B 1 444 ? 4.844 33.188 3.758 1 91 444 GLN B N 1
ATOM 8494 C CA . GLN B 1 444 ? 5.867 32.906 4.762 1 91 444 GLN B CA 1
ATOM 8495 C C . GLN B 1 444 ? 6.242 31.438 4.762 1 91 444 GLN B C 1
ATOM 8497 O O . GLN B 1 444 ? 7.43 31.094 4.75 1 91 444 GLN B O 1
ATOM 8502 N N . MET B 1 445 ? 5.289 30.594 4.742 1 93.19 445 MET B N 1
ATOM 8503 C CA . MET B 1 445 ? 5.547 29.156 4.82 1 93.19 445 MET B CA 1
ATOM 8504 C C . MET B 1 445 ? 6.059 28.625 3.486 1 93.19 445 MET B C 1
ATOM 8506 O O . MET B 1 445 ? 6.688 27.562 3.438 1 93.19 445 MET B O 1
ATOM 8510 N N . GLY B 1 446 ? 5.715 29.312 2.424 1 89.81 446 GLY B N 1
ATOM 8511 C CA . GLY B 1 446 ? 6.168 28.922 1.1 1 89.81 446 GLY B CA 1
ATOM 8512 C C . GLY B 1 446 ? 7.676 28.984 0.943 1 89.81 446 GLY B C 1
ATOM 8513 O O . GLY B 1 446 ? 8.234 28.391 0.016 1 89.81 446 GLY B O 1
ATOM 8514 N N . LYS B 1 447 ? 8.336 29.641 1.908 1 82.88 447 LYS B N 1
ATOM 8515 C CA . LYS B 1 447 ? 9.797 29.703 1.896 1 82.88 447 LYS B CA 1
ATOM 8516 C C . LYS B 1 447 ? 10.406 28.344 2.246 1 82.88 447 LYS B C 1
ATOM 8518 O O . LYS B 1 447 ? 11.508 28.016 1.792 1 82.88 447 LYS B O 1
ATOM 8523 N N . HIS B 1 448 ? 9.625 27.547 3.033 1 82.88 448 HIS B N 1
ATOM 8524 C CA . HIS B 1 448 ? 10.156 26.297 3.541 1 82.88 448 HIS B CA 1
ATOM 8525 C C . HIS B 1 448 ? 9.477 25.094 2.885 1 82.88 448 HIS B C 1
ATOM 8527 O O . HIS B 1 448 ? 10.039 24 2.848 1 82.88 448 HIS B O 1
ATOM 8533 N N . TRP B 1 449 ? 8.328 25.297 2.422 1 89.56 449 TRP B N 1
ATOM 8534 C CA . TRP B 1 449 ? 7.555 24.219 1.826 1 89.56 449 TRP B CA 1
ATOM 8535 C C . TRP B 1 449 ? 7.273 24.5 0.352 1 89.56 449 TRP B C 1
ATOM 8537 O O . TRP B 1 449 ? 6.48 25.375 0.017 1 89.56 449 TRP B O 1
ATOM 8547 N N . LYS B 1 450 ? 7.906 23.719 -0.465 1 88.69 450 LYS B N 1
ATOM 8548 C CA . LYS B 1 450 ? 7.758 23.922 -1.902 1 88.69 450 LYS B CA 1
ATOM 8549 C C . LYS B 1 450 ? 6.293 23.859 -2.318 1 88.69 450 LYS B C 1
ATOM 8551 O O . LYS B 1 450 ? 5.828 24.672 -3.119 1 88.69 450 LYS B O 1
ATOM 8556 N N . TYR B 1 451 ? 5.574 22.906 -1.849 1 88.94 451 TYR B N 1
ATOM 8557 C CA . TYR B 1 451 ? 4.168 22.766 -2.223 1 88.94 451 TYR B CA 1
ATOM 8558 C C . TYR B 1 451 ? 3.371 24 -1.824 1 88.94 451 TYR B C 1
ATOM 8560 O O . TYR B 1 451 ? 2.477 24.422 -2.555 1 88.94 451 TYR B O 1
ATOM 8568 N N . VAL B 1 452 ? 3.676 24.578 -0.676 1 91.88 452 VAL B N 1
ATOM 8569 C CA . VAL B 1 452 ? 2.979 25.766 -0.2 1 91.88 452 VAL B CA 1
ATOM 8570 C C . VAL B 1 452 ? 3.258 26.938 -1.136 1 91.88 452 VAL B C 1
ATOM 8572 O O . VAL B 1 452 ? 2.373 27.766 -1.397 1 91.88 452 VAL B O 1
ATOM 8575 N N . SER B 1 453 ? 4.461 26.984 -1.608 1 89 453 SER B N 1
ATOM 8576 C CA . SER B 1 453 ? 4.77 28.031 -2.58 1 89 453 SER B CA 1
ATOM 8577 C C . SER B 1 453 ? 3.898 27.906 -3.824 1 89 453 SER B C 1
ATOM 8579 O O . SER B 1 453 ? 3.471 28.906 -4.395 1 89 453 SER B O 1
ATOM 8581 N N . LEU B 1 454 ? 3.631 26.734 -4.203 1 88.12 454 LEU B N 1
ATOM 8582 C CA . LEU B 1 454 ? 2.783 26.484 -5.363 1 88.12 454 LEU B CA 1
ATOM 8583 C C . LEU B 1 454 ? 1.338 26.875 -5.078 1 88.12 454 LEU B C 1
ATOM 8585 O O . LEU B 1 454 ? 0.625 27.328 -5.973 1 88.12 454 LEU B O 1
ATOM 8589 N N . LEU B 1 455 ? 0.937 26.688 -3.873 1 91.69 455 LEU B N 1
ATOM 8590 C CA . LEU B 1 455 ? -0.409 27.094 -3.488 1 91.69 455 LEU B CA 1
ATOM 8591 C C . LEU B 1 455 ? -0.574 28.609 -3.611 1 91.69 455 LEU B C 1
ATOM 8593 O O . LEU B 1 455 ? -1.674 29.094 -3.877 1 91.69 455 LEU B O 1
ATOM 8597 N N . GLY B 1 456 ? 0.592 29.312 -3.398 1 90.25 456 GLY B N 1
ATOM 8598 C CA . GLY B 1 456 ? 0.562 30.75 -3.627 1 90.25 456 GLY B CA 1
ATOM 8599 C C . GLY B 1 456 ? 0.251 31.125 -5.066 1 90.25 456 GLY B C 1
ATOM 8600 O O . GLY B 1 456 ? -0.56 32.031 -5.32 1 90.25 456 GLY B O 1
ATOM 8601 N N . ILE B 1 457 ? 0.769 30.406 -5.949 1 87.88 457 ILE B N 1
ATOM 8602 C CA . ILE B 1 457 ? 0.513 30.609 -7.371 1 87.88 457 ILE B CA 1
ATOM 8603 C C . ILE B 1 457 ? -0.935 30.25 -7.691 1 87.88 457 ILE B C 1
ATOM 8605 O O . ILE B 1 457 ? -1.603 30.953 -8.453 1 87.88 457 ILE B O 1
ATOM 8609 N N . ASN B 1 458 ? -1.343 29.203 -7.105 1 90.31 458 ASN B N 1
ATOM 8610 C CA . ASN B 1 458 ? -2.717 28.766 -7.332 1 90.31 458 ASN B CA 1
ATOM 8611 C C . ASN B 1 458 ? -3.721 29.797 -6.832 1 90.31 458 ASN B C 1
ATOM 8613 O O . ASN B 1 458 ? -4.754 30.031 -7.469 1 90.31 458 ASN B O 1
ATOM 8617 N N . SER B 1 459 ? -3.418 30.375 -5.684 1 92.62 459 SER B N 1
ATOM 8618 C CA . SER B 1 459 ? -4.301 31.406 -5.145 1 92.62 459 SER B CA 1
ATOM 8619 C C . SER B 1 459 ? -4.395 32.594 -6.086 1 92.62 459 SER B C 1
ATOM 8621 O O . SER B 1 459 ? -5.477 33.156 -6.293 1 92.62 459 SER B O 1
ATOM 8623 N N . TRP B 1 460 ? -3.264 32.938 -6.59 1 90.06 460 TRP B N 1
ATOM 8624 C CA . TRP B 1 460 ? -3.221 34.031 -7.566 1 90.06 460 TRP B CA 1
ATOM 8625 C C . TRP B 1 460 ? -4.039 33.656 -8.805 1 90.06 460 TRP B C 1
ATOM 8627 O O . TRP B 1 460 ? -4.777 34.5 -9.328 1 90.06 460 TRP B O 1
ATOM 8637 N N . THR B 1 461 ? -3.943 32.469 -9.242 1 87.5 461 THR B N 1
ATOM 8638 C CA . THR B 1 461 ? -4.664 32 -10.422 1 87.5 461 THR B CA 1
ATOM 8639 C C . THR B 1 461 ? -6.172 32.031 -10.18 1 87.5 461 THR B C 1
ATOM 8641 O O . THR B 1 461 ? -6.941 32.406 -11.062 1 87.5 461 THR B O 1
ATOM 8644 N N . LEU B 1 462 ? -6.566 31.594 -9.031 1 90.12 462 LEU B N 1
ATOM 8645 C CA . LEU B 1 462 ? -7.988 31.609 -8.695 1 90.12 462 LEU B CA 1
ATOM 8646 C C . LEU B 1 462 ? -8.523 33.031 -8.727 1 90.12 462 LEU B C 1
ATOM 8648 O O . LEU B 1 462 ? -9.586 33.312 -9.297 1 90.12 462 LEU B O 1
ATOM 8652 N N . TYR B 1 463 ? -7.777 33.938 -8.141 1 90.56 463 TYR B N 1
ATOM 8653 C CA . TYR B 1 463 ? -8.188 35.344 -8.086 1 90.56 463 TYR B CA 1
ATOM 8654 C C . TYR B 1 463 ? -8.281 35.938 -9.484 1 90.56 463 TYR B C 1
ATOM 8656 O O . TYR B 1 463 ? -9.266 36.594 -9.828 1 90.56 463 TYR B O 1
ATOM 8664 N N . LYS B 1 464 ? -7.262 35.688 -10.297 1 86 464 LYS B N 1
ATOM 8665 C CA . LYS B 1 464 ? -7.23 36.281 -11.641 1 86 464 LYS B CA 1
ATOM 8666 C C . LYS B 1 464 ? -8.359 35.719 -12.5 1 86 464 LYS B C 1
ATOM 8668 O O . LYS B 1 464 ? -8.938 36.438 -13.32 1 86 464 LYS B O 1
ATOM 8673 N N . THR B 1 465 ? -8.633 34.469 -12.328 1 85 465 THR B N 1
ATOM 8674 C CA . THR B 1 465 ? -9.711 33.844 -13.078 1 85 465 THR B CA 1
ATOM 8675 C C . THR B 1 465 ? -11.062 34.469 -12.703 1 85 465 THR B C 1
ATOM 8677 O O . THR B 1 465 ? -11.875 34.781 -13.578 1 85 465 THR B O 1
ATOM 8680 N N . LEU B 1 466 ? -11.305 34.688 -11.445 1 87.25 466 LEU B N 1
ATOM 8681 C CA . LEU B 1 466 ? -12.586 35.219 -10.984 1 87.25 466 LEU B CA 1
ATOM 8682 C C . LEU B 1 466 ? -12.688 36.719 -11.273 1 87.25 466 LEU B C 1
ATOM 8684 O O . LEU B 1 466 ? -13.781 37.219 -11.484 1 87.25 466 LEU B O 1
ATOM 8688 N N . SER B 1 467 ? -11.547 37.375 -11.32 1 86.88 467 SER B N 1
ATOM 8689 C CA . SER B 1 467 ? -11.547 38.812 -11.602 1 86.88 467 SER B CA 1
ATOM 8690 C C . SER B 1 467 ? -11.969 39.094 -13.031 1 86.88 467 SER B C 1
ATOM 8692 O O . SER B 1 467 ? -12.469 40.188 -13.328 1 86.88 467 SER B O 1
ATOM 8694 N N . ARG B 1 468 ? -11.836 38.156 -13.875 1 84.25 468 ARG B N 1
ATOM 8695 C CA . ARG B 1 468 ? -12.266 38.281 -15.266 1 84.25 468 ARG B CA 1
ATOM 8696 C C . ARG B 1 468 ? -13.781 38.219 -15.383 1 84.25 468 ARG B C 1
ATOM 8698 O O . ARG B 1 468 ? -14.383 38.938 -16.188 1 84.25 468 ARG B O 1
ATOM 8705 N N . LYS B 1 469 ? -14.336 37.344 -14.633 1 84.06 469 LYS B N 1
ATOM 8706 C CA . LYS B 1 469 ? -15.789 37.219 -14.555 1 84.06 469 LYS B CA 1
ATOM 8707 C C . LYS B 1 469 ? -16.266 37.125 -13.109 1 84.06 469 LYS B C 1
ATOM 8709 O O . LYS B 1 469 ? -16.641 36.031 -12.656 1 84.06 469 LYS B O 1
ATOM 8714 N N . PRO B 1 470 ? -16.375 38.281 -12.469 1 88.44 470 PRO B N 1
ATOM 8715 C CA . PRO B 1 470 ? -16.688 38.25 -11.047 1 88.44 470 PRO B CA 1
ATOM 8716 C C . PRO B 1 470 ? -18.109 37.75 -10.766 1 88.44 470 PRO B C 1
ATOM 8718 O O . PRO B 1 470 ? -19.047 38.094 -11.508 1 88.44 470 PRO B O 1
ATOM 8721 N N . PRO B 1 471 ? -18.188 36.875 -9.789 1 88.12 471 PRO B N 1
ATOM 8722 C CA . PRO B 1 471 ? -19.531 36.438 -9.414 1 88.12 471 PRO B CA 1
ATOM 8723 C C . PRO B 1 471 ? -20.344 37.562 -8.758 1 88.12 471 PRO B C 1
ATOM 8725 O O . PRO B 1 471 ? -19.781 38.406 -8.055 1 88.12 471 PRO B O 1
ATOM 8728 N N . ARG B 1 472 ? -21.641 37.562 -8.992 1 87.06 472 ARG B N 1
ATOM 8729 C CA . ARG B 1 472 ? -22.531 38.594 -8.453 1 87.06 472 ARG B CA 1
ATOM 8730 C C . ARG B 1 472 ? -23.172 38.125 -7.152 1 87.06 472 ARG B C 1
ATOM 8732 O O . ARG B 1 472 ? -24.266 37.562 -7.168 1 87.06 472 ARG B O 1
ATOM 8739 N N . LEU B 1 473 ? -22.422 38.344 -6.094 1 91.69 473 LEU B N 1
ATOM 8740 C CA . LEU B 1 473 ? -22.938 38 -4.777 1 91.69 473 LEU B CA 1
ATOM 8741 C C . LEU B 1 473 ? -23.391 39.25 -4.02 1 91.69 473 LEU B C 1
ATOM 8743 O O . LEU B 1 473 ? -22.875 40.344 -4.246 1 91.69 473 LEU B O 1
ATOM 8747 N N . ASN B 1 474 ? -24.391 39.094 -3.211 1 91.81 474 ASN B N 1
ATOM 8748 C CA . ASN B 1 474 ? -24.922 40.312 -2.586 1 91.81 474 ASN B CA 1
ATOM 8749 C C . ASN B 1 474 ? -24.781 40.25 -1.067 1 91.81 474 ASN B C 1
ATOM 8751 O O . ASN B 1 474 ? -24.938 41.281 -0.391 1 91.81 474 ASN B O 1
ATOM 8755 N N . ASP B 1 475 ? -24.5 39.125 -0.53 1 92.62 475 ASP B N 1
ATOM 8756 C CA . ASP B 1 475 ? -24.312 38.969 0.91 1 92.62 475 ASP B CA 1
ATOM 8757 C C . ASP B 1 475 ? -23.641 37.656 1.24 1 92.62 475 ASP B C 1
ATOM 8759 O O . ASP B 1 475 ? -23.203 36.938 0.34 1 92.62 475 ASP B O 1
ATOM 8763 N N . GLU B 1 476 ? -23.484 37.375 2.561 1 92.25 476 GLU B N 1
ATOM 8764 C CA . GLU B 1 476 ? -23.047 36.031 2.926 1 92.25 476 GLU B CA 1
ATOM 8765 C C . GLU B 1 476 ? -24.094 35 2.539 1 92.25 476 GLU B C 1
ATOM 8767 O O . GLU B 1 476 ? -25.266 35.312 2.365 1 92.25 476 GLU B O 1
ATOM 8772 N N . PRO B 1 477 ? -23.688 33.75 2.406 1 90.81 477 PRO B N 1
ATOM 8773 C CA . PRO B 1 477 ? -24.578 32.75 1.824 1 90.81 477 PRO B CA 1
ATOM 8774 C C . PRO B 1 477 ? -25.922 32.656 2.545 1 90.81 477 PRO B C 1
ATOM 8776 O O . PRO B 1 477 ? -26.969 32.562 1.897 1 90.81 477 PRO B O 1
ATOM 8779 N N . LYS B 1 478 ? -25.984 32.781 3.861 1 88.12 478 LYS B N 1
ATOM 8780 C CA . LYS B 1 478 ? -27.234 32.594 4.594 1 88.12 478 LYS B CA 1
ATOM 8781 C C . LYS B 1 478 ? -28.219 33.719 4.25 1 88.12 478 LYS B C 1
ATOM 8783 O O . LYS B 1 478 ? -29.438 33.531 4.387 1 88.12 478 LYS B O 1
ATOM 8788 N N . PHE B 1 479 ? -27.719 34.875 3.707 1 88.56 479 PHE B N 1
ATOM 8789 C CA . PHE B 1 479 ? -28.578 36.031 3.438 1 88.56 479 PHE B CA 1
ATOM 8790 C C . PHE B 1 479 ? -28.781 36.219 1.939 1 88.56 479 PHE B C 1
ATOM 8792 O O . PHE B 1 479 ? -29.438 37.156 1.509 1 88.56 479 PHE B O 1
ATOM 8799 N N . MET B 1 480 ? -28.297 35.281 1.154 1 87.38 480 MET B N 1
ATOM 8800 C CA . MET B 1 480 ? -28.406 35.375 -0.298 1 87.38 480 MET B CA 1
ATOM 8801 C C . MET B 1 480 ? -29.469 34.438 -0.841 1 87.38 480 MET B C 1
ATOM 8803 O O . MET B 1 480 ? -29.812 33.438 -0.184 1 87.38 480 MET B O 1
ATOM 8807 N N . ASP B 1 481 ? -29.906 34.812 -2.029 1 81.19 481 ASP B N 1
ATOM 8808 C CA . ASP B 1 481 ? -30.734 33.875 -2.773 1 81.19 481 ASP B CA 1
ATOM 8809 C C . ASP B 1 481 ? -29.922 32.656 -3.188 1 81.19 481 ASP B C 1
ATOM 8811 O O . ASP B 1 481 ? -28.828 32.781 -3.734 1 81.19 481 ASP B O 1
ATOM 8815 N N . PRO B 1 482 ? -30.438 31.484 -2.848 1 77.31 482 PRO B N 1
ATOM 8816 C CA . PRO B 1 482 ? -29.703 30.25 -3.152 1 77.31 482 PRO B CA 1
ATOM 8817 C C . PRO B 1 482 ? -29.328 30.141 -4.629 1 77.31 482 PRO B C 1
ATOM 8819 O O . PRO B 1 482 ? -28.344 29.469 -4.973 1 77.31 482 PRO B O 1
ATOM 8822 N N . SER B 1 483 ? -29.984 30.75 -5.48 1 74 483 SER B N 1
ATOM 8823 C CA . SER B 1 483 ? -29.734 30.672 -6.914 1 74 483 SER B CA 1
ATOM 8824 C C . SER B 1 483 ? -28.438 31.375 -7.293 1 74 483 SER B C 1
ATOM 8826 O O . SER B 1 483 ? -27.859 31.094 -8.344 1 74 483 SER B O 1
ATOM 8828 N N . MET B 1 484 ? -28.016 32.281 -6.422 1 78.06 484 MET B N 1
ATOM 8829 C CA . MET B 1 484 ? -26.797 33.031 -6.707 1 78.06 484 MET B CA 1
ATOM 8830 C C . MET B 1 484 ? -25.562 32.156 -6.578 1 78.06 484 MET B C 1
ATOM 8832 O O . MET B 1 484 ? -24.5 32.5 -7.113 1 78.06 484 MET B O 1
ATOM 8836 N N . LEU B 1 485 ? -25.75 31.094 -5.875 1 75.94 485 LEU B N 1
ATOM 8837 C CA . LEU B 1 485 ? -24.625 30.188 -5.648 1 75.94 485 LEU B CA 1
ATOM 8838 C C . LEU B 1 485 ? -24.531 29.141 -6.758 1 75.94 485 LEU B C 1
ATOM 8840 O O . LEU B 1 485 ? -23.547 28.406 -6.836 1 75.94 485 LEU B O 1
ATOM 8844 N N . ASP B 1 486 ? -25.625 29.125 -7.555 1 65.81 486 ASP B N 1
ATOM 8845 C CA . ASP B 1 486 ? -25.703 28.141 -8.633 1 65.81 486 ASP B CA 1
ATOM 8846 C C . ASP B 1 486 ? -25.062 28.672 -9.914 1 65.81 486 ASP B C 1
ATOM 8848 O O . ASP B 1 486 ? -25.469 28.297 -11.016 1 65.81 486 ASP B O 1
ATOM 8852 N N . VAL B 1 487 ? -24.203 29.516 -9.766 1 59.66 487 VAL B N 1
ATOM 8853 C CA . VAL B 1 487 ? -23.641 30.125 -10.961 1 59.66 487 VAL B CA 1
ATOM 8854 C C . VAL B 1 487 ? -22.703 29.141 -11.656 1 59.66 487 VAL B C 1
ATOM 8856 O O . VAL B 1 487 ? -21.938 28.438 -10.992 1 59.66 487 VAL B O 1
ATOM 8859 N N . SER B 1 488 ? -23.125 28.766 -12.875 1 58.34 488 SER B N 1
ATOM 8860 C CA . SER B 1 488 ? -22.297 27.953 -13.758 1 58.34 488 SER B CA 1
ATOM 8861 C C . SER B 1 488 ? -20.875 28.5 -13.836 1 58.34 488 SER B C 1
ATOM 8863 O O . SER B 1 488 ? -20.672 29.656 -14.195 1 58.34 488 SER B O 1
ATOM 8865 N N . TRP B 1 489 ? -20.078 28.047 -12.961 1 63.72 489 TRP B N 1
ATOM 8866 C CA . TRP B 1 489 ? -18.672 28.422 -13.055 1 63.72 489 TRP B CA 1
ATOM 8867 C C . TRP B 1 489 ? -17.875 27.359 -13.812 1 63.72 489 TRP B C 1
ATOM 8869 O O . TRP B 1 489 ? -18.25 26.188 -13.828 1 63.72 489 TRP B O 1
ATOM 8879 N N . ASN B 1 490 ? -16.984 27.891 -14.727 1 68.81 490 ASN B N 1
ATOM 8880 C CA . ASN B 1 490 ? -16.125 27.031 -15.523 1 68.81 490 ASN B CA 1
ATOM 8881 C C . ASN B 1 490 ? -14.969 26.469 -14.695 1 68.81 490 ASN B C 1
ATOM 8883 O O . ASN B 1 490 ? -13.805 26.734 -14.977 1 68.81 490 ASN B O 1
ATOM 8887 N N . GLY B 1 491 ? -15.391 25.797 -13.625 1 78.5 491 GLY B N 1
ATOM 8888 C CA . GLY B 1 491 ? -14.352 25.141 -12.859 1 78.5 491 GLY B CA 1
ATOM 8889 C C . GLY B 1 491 ? -13.781 23.922 -13.547 1 78.5 491 GLY B C 1
ATOM 8890 O O . GLY B 1 491 ? -14.195 23.578 -14.656 1 78.5 491 GLY B O 1
ATOM 8891 N N . THR B 1 492 ? -12.594 23.531 -13.07 1 82.31 492 THR B N 1
ATOM 8892 C CA . THR B 1 492 ? -11.945 22.328 -13.594 1 82.31 492 THR B CA 1
ATOM 8893 C C . THR B 1 492 ? -11.734 21.297 -12.484 1 82.31 492 THR B C 1
ATOM 8895 O O . THR B 1 492 ? -11.656 21.656 -11.312 1 82.31 492 THR B O 1
ATOM 8898 N N . ASP B 1 493 ? -11.641 20.078 -12.875 1 79.62 493 ASP B N 1
ATOM 8899 C CA . ASP B 1 493 ? -11.375 19.016 -11.922 1 79.62 493 ASP B CA 1
ATOM 8900 C C . ASP B 1 493 ? -10.023 19.203 -11.242 1 79.62 493 ASP B C 1
ATOM 8902 O O . ASP B 1 493 ? -9.852 18.844 -10.078 1 79.62 493 ASP B O 1
ATOM 8906 N N . ARG B 1 494 ? -9.172 19.766 -11.953 1 84.19 494 ARG B N 1
ATOM 8907 C CA . ARG B 1 494 ? -7.84 19.984 -11.391 1 84.19 494 ARG B CA 1
ATOM 8908 C C . ARG B 1 494 ? -7.879 21.062 -10.312 1 84.19 494 ARG B C 1
ATOM 8910 O O . ARG B 1 494 ? -7.219 20.938 -9.281 1 84.19 494 ARG B O 1
ATOM 8917 N N . ALA B 1 495 ? -8.609 22.094 -10.562 1 87.94 495 ALA B N 1
ATOM 8918 C CA . ALA B 1 495 ? -8.766 23.125 -9.547 1 87.94 495 ALA B CA 1
ATOM 8919 C C . ALA B 1 495 ? -9.469 22.578 -8.305 1 87.94 495 ALA B C 1
ATOM 8921 O O . ALA B 1 495 ? -9.062 22.875 -7.18 1 87.94 495 ALA B O 1
ATOM 8922 N N . ALA B 1 496 ? -10.484 21.797 -8.586 1 87 496 ALA B N 1
ATOM 8923 C CA . ALA B 1 496 ? -11.203 21.188 -7.473 1 87 496 ALA B CA 1
ATOM 8924 C C . ALA B 1 496 ? -10.289 20.297 -6.641 1 87 496 ALA B C 1
ATOM 8926 O O . ALA B 1 496 ? -10.328 20.328 -5.41 1 87 496 ALA B O 1
ATOM 8927 N N . LYS B 1 497 ? -9.445 19.547 -7.324 1 83.75 497 LYS B N 1
ATOM 8928 C CA . LYS B 1 497 ? -8.523 18.656 -6.641 1 83.75 497 LYS B CA 1
ATOM 8929 C C . LYS B 1 497 ? -7.5 19.438 -5.82 1 83.75 497 LYS B C 1
ATOM 8931 O O . LYS B 1 497 ? -7.086 19 -4.75 1 83.75 497 LYS B O 1
ATOM 8936 N N . SER B 1 498 ? -7.086 20.562 -6.324 1 88.69 498 SER B N 1
ATOM 8937 C CA . SER B 1 498 ? -6.109 21.375 -5.609 1 88.69 498 SER B CA 1
ATOM 8938 C C . SER B 1 498 ? -6.695 21.938 -4.32 1 88.69 498 SER B C 1
ATOM 8940 O O . SER B 1 498 ? -5.965 22.203 -3.363 1 88.69 498 SER B O 1
ATOM 8942 N N . ILE B 1 499 ? -8.008 22.094 -4.262 1 91.25 499 ILE B N 1
ATOM 8943 C CA . ILE B 1 499 ? -8.664 22.75 -3.143 1 91.25 499 ILE B CA 1
ATOM 8944 C C . ILE B 1 499 ? -9.164 21.719 -2.141 1 91.25 499 ILE B C 1
ATOM 8946 O O . ILE B 1 499 ? -9.094 21.938 -0.929 1 91.25 499 ILE B O 1
ATOM 8950 N N . MET B 1 500 ? -9.578 20.609 -2.629 1 88.44 500 MET B N 1
ATOM 8951 C CA . MET B 1 500 ? -10.336 19.688 -1.785 1 88.44 500 MET B CA 1
ATOM 8952 C C . MET B 1 500 ? -9.438 18.578 -1.26 1 88.44 500 MET B C 1
ATOM 8954 O O . MET B 1 500 ? -9.805 17.859 -0.32 1 88.44 500 MET B O 1
ATOM 8958 N N . SER B 1 501 ? -8.32 18.375 -1.85 1 85.44 501 SER B N 1
ATOM 8959 C CA . SER B 1 501 ? -7.418 17.312 -1.424 1 85.44 501 SER B CA 1
ATOM 8960 C C . SER B 1 501 ? -6.008 17.844 -1.189 1 85.44 501 SER B C 1
ATOM 8962 O O . SER B 1 501 ? -5.512 18.656 -1.97 1 85.44 501 SER B O 1
ATOM 8964 N N . TYR B 1 502 ? -5.48 17.312 -0.11 1 88.38 502 TYR B N 1
ATOM 8965 C CA . TYR B 1 502 ? -4.129 17.766 0.212 1 88.38 502 TYR B CA 1
ATOM 8966 C C . TYR B 1 502 ? -3.107 17.125 -0.721 1 88.38 502 TYR B C 1
ATOM 8968 O O . TYR B 1 502 ? -2.961 15.898 -0.747 1 88.38 502 TYR B O 1
ATOM 8976 N N . SER B 1 503 ? -2.436 17.812 -1.606 1 81.25 503 SER B N 1
ATOM 8977 C CA . SER B 1 503 ? -1.273 17.469 -2.418 1 81.25 503 SER B CA 1
ATOM 8978 C C . SER B 1 503 ? -1.645 16.484 -3.529 1 81.25 503 SER B C 1
ATOM 8980 O O . SER B 1 503 ? -0.771 15.852 -4.121 1 81.25 503 SER B O 1
ATOM 8982 N N . GLU B 1 504 ? -2.898 16.297 -3.822 1 79.31 504 GLU B N 1
ATOM 8983 C CA . GLU B 1 504 ? -3.295 15.359 -4.875 1 79.31 504 GLU B CA 1
ATOM 8984 C C . GLU B 1 504 ? -2.852 15.859 -6.246 1 79.31 504 GLU B C 1
ATOM 8986 O O . GLU B 1 504 ? -2.576 15.055 -7.145 1 79.31 504 GLU B O 1
ATOM 8991 N N . ILE B 1 505 ? -2.795 17.125 -6.367 1 79.38 505 ILE B N 1
ATOM 8992 C CA . ILE B 1 505 ? -2.502 17.703 -7.668 1 79.38 505 ILE B CA 1
ATOM 8993 C C . ILE B 1 505 ? -1.061 17.391 -8.062 1 79.38 505 ILE B C 1
ATOM 8995 O O . ILE B 1 505 ? -0.675 17.562 -9.219 1 79.38 505 ILE B O 1
ATOM 8999 N N . ILE B 1 506 ? -0.31 16.922 -7.066 1 81.56 506 ILE B N 1
ATOM 9000 C CA . ILE B 1 506 ? 1.081 16.609 -7.367 1 81.56 506 ILE B CA 1
ATOM 9001 C C . ILE B 1 506 ? 1.157 15.258 -8.078 1 81.56 506 ILE B C 1
ATOM 9003 O O . ILE B 1 506 ? 2.219 14.867 -8.57 1 81.56 506 ILE B O 1
ATOM 9007 N N . TRP B 1 507 ? 0.046 14.609 -8.219 1 78.12 507 TRP B N 1
ATOM 9008 C CA . TRP B 1 507 ? 0.01 13.336 -8.93 1 78.12 507 TRP B CA 1
ATOM 9009 C C . TRP B 1 507 ? -0.375 13.539 -10.398 1 78.12 507 TRP B C 1
ATOM 9011 O O . TRP B 1 507 ? -1.263 14.336 -10.703 1 78.12 507 TRP B O 1
ATOM 9021 N N . GLN B 1 508 ? 0.35 12.859 -11.211 1 73.62 508 GLN B N 1
ATOM 9022 C CA . GLN B 1 508 ? -0.026 12.828 -12.625 1 73.62 508 GLN B CA 1
ATOM 9023 C C . GLN B 1 508 ? -1.273 11.977 -12.844 1 73.62 508 GLN B C 1
ATOM 9025 O O . GLN B 1 508 ? -1.634 11.164 -11.992 1 73.62 508 GLN B O 1
ATOM 9030 N N . SER B 1 509 ? -1.853 12.211 -13.945 1 66.06 509 SER B N 1
ATOM 9031 C CA . SER B 1 509 ? -3.037 11.438 -14.305 1 66.06 509 SER B CA 1
ATOM 9032 C C . SER B 1 509 ? -2.709 9.961 -14.438 1 66.06 509 SER B C 1
ATOM 9034 O O . SER B 1 509 ? -3.588 9.109 -14.289 1 66.06 509 SER B O 1
ATOM 9036 N N . THR B 1 510 ? -1.396 9.773 -14.633 1 64.06 510 THR B N 1
ATOM 9037 C CA . THR B 1 510 ? -0.958 8.398 -14.836 1 64.06 510 THR B CA 1
ATOM 9038 C C . THR B 1 510 ? -0.73 7.703 -13.492 1 64.06 510 THR B C 1
ATOM 9040 O O . THR B 1 510 ? -0.394 6.52 -13.453 1 64.06 510 THR B O 1
ATOM 9043 N N . GLY B 1 511 ? -0.969 8.516 -12.398 1 65.38 511 GLY B N 1
ATOM 9044 C CA . GLY B 1 511 ? -0.868 7.898 -11.086 1 65.38 511 GLY B CA 1
ATOM 9045 C C . GLY B 1 511 ? 0.509 8.039 -10.469 1 65.38 511 GLY B C 1
ATOM 9046 O O . GLY B 1 511 ? 0.767 7.5 -9.391 1 65.38 511 GLY B O 1
ATOM 9047 N N . SER B 1 512 ? 1.413 8.734 -11.133 1 71.25 512 SER B N 1
ATOM 9048 C CA . SER B 1 512 ? 2.756 8.953 -10.602 1 71.25 512 SER B CA 1
ATOM 9049 C C . SER B 1 512 ? 2.943 10.391 -10.148 1 71.25 512 SER B C 1
ATOM 9051 O O . SER B 1 512 ? 2.141 11.266 -10.492 1 71.25 512 SER B O 1
ATOM 9053 N N . TYR B 1 513 ? 3.879 10.594 -9.289 1 75.12 513 TYR B N 1
ATOM 9054 C CA . TYR B 1 513 ? 4.172 11.953 -8.836 1 75.12 513 TYR B CA 1
ATOM 9055 C C . TYR B 1 513 ? 4.762 12.789 -9.969 1 75.12 513 TYR B C 1
ATOM 9057 O O . TYR B 1 513 ? 5.5 12.273 -10.812 1 75.12 513 TYR B O 1
ATOM 9065 N N . VAL B 1 514 ? 4.422 14 -9.945 1 72.62 514 VAL B N 1
ATOM 9066 C CA . VAL B 1 514 ? 4.926 14.953 -10.93 1 72.62 514 VAL B CA 1
ATOM 9067 C C . VAL B 1 514 ? 6.383 15.297 -10.625 1 72.62 514 VAL B C 1
ATOM 9069 O O . VAL B 1 514 ? 6.805 15.242 -9.461 1 72.62 514 VAL B O 1
ATOM 9072 N N . GLU B 1 515 ? 7.086 15.453 -11.734 1 66 515 GLU B N 1
ATOM 9073 C CA . GLU B 1 515 ? 8.438 15.961 -11.539 1 66 515 GLU B CA 1
ATOM 9074 C C . GLU B 1 515 ? 8.438 17.453 -11.219 1 66 515 GLU B C 1
ATOM 9076 O O . GLU B 1 515 ? 7.523 18.172 -11.633 1 66 515 GLU B O 1
ATOM 9081 N N . ARG B 1 516 ? 9.211 17.875 -10.273 1 60.16 516 ARG B N 1
ATOM 9082 C CA . ARG B 1 516 ? 9.312 19.25 -9.82 1 60.16 516 ARG B CA 1
ATOM 9083 C C . ARG B 1 516 ? 9.141 20.219 -10.984 1 60.16 516 ARG B C 1
ATOM 9085 O O . ARG B 1 516 ? 8.523 21.281 -10.836 1 60.16 516 ARG B O 1
ATOM 9092 N N . THR B 1 517 ? 9.602 19.797 -12.039 1 53.22 517 THR B N 1
ATOM 9093 C CA . THR B 1 517 ? 9.672 20.75 -13.148 1 53.22 517 THR B CA 1
ATOM 9094 C C . THR B 1 517 ? 8.367 20.734 -13.945 1 53.22 517 THR B C 1
ATOM 9096 O O . THR B 1 517 ? 8.234 21.469 -14.93 1 53.22 517 THR B O 1
ATOM 9099 N N . ASP B 1 518 ? 7.492 20.125 -13.258 1 57 518 ASP B N 1
ATOM 9100 C CA . ASP B 1 518 ? 6.336 19.953 -14.133 1 57 518 ASP B CA 1
ATOM 9101 C C . ASP B 1 518 ? 5.383 21.141 -14.016 1 57 518 ASP B C 1
ATOM 9103 O O . ASP B 1 518 ? 4.91 21.453 -12.922 1 57 518 ASP B O 1
ATOM 9107 N N . ALA B 1 519 ? 5.352 21.875 -14.953 1 50.12 519 ALA B N 1
ATOM 9108 C CA . ALA B 1 519 ? 4.43 23 -15.125 1 50.12 519 ALA B CA 1
ATOM 9109 C C . ALA B 1 519 ? 3.008 22.594 -14.734 1 50.12 519 ALA B C 1
ATOM 9111 O O . ALA B 1 519 ? 2.201 23.453 -14.359 1 50.12 519 ALA B O 1
ATOM 9112 N N . GLU B 1 520 ? 2.795 21.344 -14.711 1 59.97 520 GLU B N 1
ATOM 9113 C CA . GLU B 1 520 ? 1.438 20.828 -14.555 1 59.97 520 GLU B CA 1
ATOM 9114 C C . GLU B 1 520 ? 0.933 21.047 -13.125 1 59.97 520 GLU B C 1
ATOM 9116 O O . GLU B 1 520 ? -0.27 21.203 -12.906 1 59.97 520 GLU B O 1
ATOM 9121 N N . ILE B 1 521 ? 1.813 21.375 -12.273 1 67.25 521 ILE B N 1
ATOM 9122 C CA . ILE B 1 521 ? 1.358 21.5 -10.898 1 67.25 521 ILE B CA 1
ATOM 9123 C C . ILE B 1 521 ? 0.704 22.875 -10.695 1 67.25 521 ILE B C 1
ATOM 9125 O O . ILE B 1 521 ? -0.197 23.016 -9.867 1 67.25 521 ILE B O 1
ATOM 9129 N N . THR B 1 522 ? 1.145 23.781 -11.57 1 68.38 522 THR B N 1
ATOM 9130 C CA . THR B 1 522 ? 0.627 25.141 -11.406 1 68.38 522 THR B CA 1
ATOM 9131 C C . THR B 1 522 ? -0.523 25.406 -12.375 1 68.38 522 THR B C 1
ATOM 9133 O O . THR B 1 522 ? -1.16 26.453 -12.312 1 68.38 522 THR B O 1
ATOM 9136 N N . ASP B 1 523 ? -0.836 24.375 -13.117 1 74.88 523 ASP B N 1
ATOM 9137 C CA . ASP B 1 523 ? -1.92 24.531 -14.078 1 74.88 523 ASP B CA 1
ATOM 9138 C C . ASP B 1 523 ? -3.234 23.984 -13.516 1 74.88 523 ASP B C 1
ATOM 9140 O O . ASP B 1 523 ? -3.424 22.766 -13.43 1 74.88 523 ASP B O 1
ATOM 9144 N N . LEU B 1 524 ? -4.082 24.875 -13.203 1 86.12 524 LEU B N 1
ATOM 9145 C CA . LEU B 1 524 ? -5.367 24.453 -12.656 1 86.12 524 LEU B CA 1
ATOM 9146 C C . LEU B 1 524 ? -6.371 24.203 -13.773 1 86.12 524 LEU B C 1
ATOM 9148 O O . LEU B 1 524 ? -7.52 23.828 -13.508 1 86.12 524 LEU B O 1
ATOM 9152 N N . GLY B 1 525 ? -5.965 24.344 -15 1 77.62 525 GLY B N 1
ATOM 9153 C CA . GLY B 1 525 ? -6.84 24.125 -16.141 1 77.62 525 GLY B CA 1
ATOM 9154 C C . GLY B 1 525 ? -7.848 25.25 -16.344 1 77.62 525 GLY B C 1
ATOM 9155 O O . GLY B 1 525 ? -8.805 25.094 -17.094 1 77.62 525 GLY B O 1
ATOM 9156 N N . LEU B 1 526 ? -7.879 26.297 -15.602 1 76.69 526 LEU B N 1
ATOM 9157 C CA . LEU B 1 526 ? -8.875 27.359 -15.625 1 76.69 526 LEU B CA 1
ATOM 9158 C C . LEU B 1 526 ? -8.57 28.359 -16.734 1 76.69 526 LEU B C 1
ATOM 9160 O O . LEU B 1 526 ? -9.461 29.094 -17.172 1 76.69 526 LEU B O 1
ATOM 9164 N N . SER B 1 527 ? -7.434 28.594 -17.25 1 59.03 527 SER B N 1
ATOM 9165 C CA . SER B 1 527 ? -7.152 29.609 -18.25 1 59.03 527 SER B CA 1
ATOM 9166 C C . SER B 1 527 ? -7.348 29.062 -19.656 1 59.03 527 SER B C 1
ATOM 9168 O O . SER B 1 527 ? -6.984 27.922 -19.938 1 59.03 527 SER B O 1
ATOM 9170 N N . SER B 1 528 ? -8.641 29.422 -20.391 1 48.94 528 SER B N 1
ATOM 9171 C CA . SER B 1 528 ? -8.734 29.156 -21.828 1 48.94 528 SER B CA 1
ATOM 9172 C C . SER B 1 528 ? -7.352 29.078 -22.469 1 48.94 528 SER B C 1
ATOM 9174 O O . SER B 1 528 ? -7.195 28.547 -23.562 1 48.94 528 SER B O 1
ATOM 9176 N N . ARG B 1 529 ? -6.789 30.5 -22.703 1 36.75 529 ARG B N 1
ATOM 9177 C CA . ARG B 1 529 ? -5.605 30.75 -23.516 1 36.75 529 ARG B CA 1
ATOM 9178 C C . ARG B 1 529 ? -4.391 30.016 -22.953 1 36.75 529 ARG B C 1
ATOM 9180 O O . ARG B 1 529 ? -4.379 29.625 -21.781 1 36.75 529 ARG B O 1
ATOM 9187 N N . SER B 1 530 ? -3.195 30.094 -23.797 1 36.5 530 SER B N 1
ATOM 9188 C CA . SER B 1 530 ? -1.763 29.828 -23.766 1 36.5 530 SER B CA 1
ATOM 9189 C C . SER B 1 530 ? -1.182 30.109 -22.375 1 36.5 530 SER B C 1
ATOM 9191 O O . SER B 1 530 ? -1.707 30.938 -21.641 1 36.5 530 SER B O 1
ATOM 9193 N N . ARG B 1 531 ? -0.373 29.328 -21.812 1 39 531 ARG B N 1
ATOM 9194 C CA . ARG B 1 531 ? 0.531 29.578 -20.688 1 39 531 ARG B CA 1
ATOM 9195 C C . ARG B 1 531 ? 0.654 31.078 -20.422 1 39 531 ARG B C 1
ATOM 9197 O O . ARG B 1 531 ? 1.039 31.844 -21.297 1 39 531 ARG B O 1
ATOM 9204 N N . PRO B 1 532 ? -0.116 31.672 -19.625 1 34.38 532 PRO B N 1
ATOM 9205 C CA . PRO B 1 532 ? 0.37 33.062 -19.547 1 34.38 532 PRO B CA 1
ATOM 9206 C C . PRO B 1 532 ? 1.886 33.156 -19.703 1 34.38 532 PRO B C 1
ATOM 9208 O O . PRO B 1 532 ? 2.619 32.312 -19.188 1 34.38 532 PRO B O 1
ATOM 9211 N N . SER B 1 533 ? 2.355 33.656 -20.812 1 35.28 533 SER B N 1
ATOM 9212 C CA . SER B 1 533 ? 3.777 33.906 -21.016 1 35.28 533 SER B CA 1
ATOM 9213 C C . SER B 1 533 ? 4.488 34.125 -19.672 1 35.28 533 SER B C 1
ATOM 9215 O O . SER B 1 533 ? 5.656 33.75 -19.531 1 35.28 533 SER B O 1
ATOM 9217 N N . SER B 1 534 ? 4.125 35.281 -18.734 1 34.72 534 SER B N 1
ATOM 9218 C CA . SER B 1 534 ? 4.98 35.75 -17.656 1 34.72 534 SER B CA 1
ATOM 9219 C C . SER B 1 534 ? 4.508 35.219 -16.297 1 34.72 534 SER B C 1
ATOM 9221 O O . SER B 1 534 ? 3.801 35.938 -15.57 1 34.72 534 SER B O 1
ATOM 9223 N N . VAL B 1 535 ? 3.998 34.062 -16.109 1 43.78 535 VAL B N 1
ATOM 9224 C CA . VAL B 1 535 ? 3.834 33.656 -14.727 1 43.78 535 VAL B CA 1
ATOM 9225 C C . VAL B 1 535 ? 5.02 34.125 -13.898 1 43.78 535 VAL B C 1
ATOM 9227 O O . VAL B 1 535 ? 6.168 33.781 -14.18 1 43.78 535 VAL B O 1
ATOM 9230 N N . PRO B 1 536 ? 4.859 35.156 -13.117 1 41.59 536 PRO B N 1
ATOM 9231 C CA . PRO B 1 536 ? 6.012 35.531 -12.289 1 41.59 536 PRO B CA 1
ATOM 9232 C C . PRO B 1 536 ? 6.555 34.344 -11.492 1 41.59 536 PRO B C 1
ATOM 9234 O O . PRO B 1 536 ? 5.824 33.375 -11.234 1 41.59 536 PRO B O 1
ATOM 9237 N N . PRO B 1 537 ? 7.688 34.156 -11.336 1 48.19 537 PRO B N 1
ATOM 9238 C CA . PRO B 1 537 ? 8.273 33.156 -10.453 1 48.19 537 PRO B CA 1
ATOM 9239 C C . PRO B 1 537 ? 7.523 33.031 -9.133 1 48.19 537 PRO B C 1
ATOM 9241 O O . PRO B 1 537 ? 6.82 33.938 -8.719 1 48.19 537 PRO B O 1
ATOM 9244 N N . ALA B 1 538 ? 7.289 31.844 -8.578 1 52.16 538 ALA B N 1
ATOM 9245 C CA . ALA B 1 538 ? 6.512 31.422 -7.414 1 52.16 538 ALA B CA 1
ATOM 9246 C C . ALA B 1 538 ? 6.449 32.531 -6.363 1 52.16 538 ALA B C 1
ATOM 9248 O O . ALA B 1 538 ? 5.371 32.875 -5.871 1 52.16 538 ALA B O 1
ATOM 9249 N N . ASP B 1 539 ? 7.562 33.125 -6.043 1 57.19 539 ASP B N 1
ATOM 9250 C CA . ASP B 1 539 ? 7.625 34.156 -5.016 1 57.19 539 ASP B CA 1
ATOM 9251 C C . ASP B 1 539 ? 6.977 35.469 -5.492 1 57.19 539 ASP B C 1
ATOM 9253 O O . ASP B 1 539 ? 6.355 36.188 -4.707 1 57.19 539 ASP B O 1
ATOM 9257 N N . GLY B 1 540 ? 6.773 35.406 -6.707 1 68.62 540 GLY B N 1
ATOM 9258 C CA . GLY B 1 540 ? 6.301 36.688 -7.227 1 68.62 540 GLY B CA 1
ATOM 9259 C C . GLY B 1 540 ? 4.789 36.75 -7.316 1 68.62 540 GLY B C 1
ATOM 9260 O O . GLY B 1 540 ? 4.203 37.812 -7.09 1 68.62 540 GLY B O 1
ATOM 9261 N N . ALA B 1 541 ? 4.141 35.688 -7.48 1 75.88 541 ALA B N 1
ATOM 9262 C CA . ALA B 1 541 ? 2.693 35.719 -7.676 1 75.88 541 ALA B CA 1
ATOM 9263 C C . ALA B 1 541 ? 1.969 36.062 -6.379 1 75.88 541 ALA B C 1
ATOM 9265 O O . ALA B 1 541 ? 1.119 36.938 -6.355 1 75.88 541 ALA B O 1
ATOM 9266 N N . VAL B 1 542 ? 2.354 35.469 -5.332 1 86.19 542 VAL B N 1
ATOM 9267 C CA . VAL B 1 542 ? 1.685 35.688 -4.051 1 86.19 542 VAL B CA 1
ATOM 9268 C C . VAL B 1 542 ? 1.979 37.094 -3.547 1 86.19 542 VAL B C 1
ATOM 9270 O O . VAL B 1 542 ? 1.084 37.781 -3.045 1 86.19 542 VAL B O 1
ATOM 9273 N N . SER B 1 543 ? 3.229 37.5 -3.762 1 86.25 543 SER B N 1
ATOM 9274 C CA . SER B 1 543 ? 3.607 38.844 -3.334 1 86.25 543 SER B CA 1
ATOM 9275 C C . SER B 1 543 ? 2.842 39.906 -4.109 1 86.25 543 SER B C 1
ATOM 9277 O O . SER B 1 543 ? 2.398 40.906 -3.535 1 86.25 543 SER B O 1
ATOM 9279 N N . SER B 1 544 ? 2.68 39.625 -5.363 1 84.31 544 SER B N 1
ATOM 9280 C CA . SER B 1 544 ? 1.944 40.594 -6.184 1 84.31 544 SER B CA 1
ATOM 9281 C C . SER B 1 544 ? 0.485 40.688 -5.75 1 84.31 544 SER B C 1
ATOM 9283 O O . SER B 1 544 ? -0.091 41.781 -5.719 1 84.31 544 SER B O 1
ATOM 9285 N N . LEU B 1 545 ? -0.069 39.625 -5.477 1 88.19 545 LEU B N 1
ATOM 9286 C CA . LEU B 1 545 ? -1.461 39.562 -5.039 1 88.19 545 LEU B CA 1
ATOM 9287 C C . LEU B 1 545 ? -1.62 40.25 -3.68 1 88.19 545 LEU B C 1
ATOM 9289 O O . LEU B 1 545 ? -2.584 41 -3.457 1 88.19 545 LEU B O 1
ATOM 9293 N N . ILE B 1 546 ? -0.718 40.062 -2.783 1 91.44 546 ILE B N 1
ATOM 9294 C CA . ILE B 1 546 ? -0.736 40.688 -1.467 1 91.44 546 ILE B CA 1
ATOM 9295 C C . ILE B 1 546 ? -0.651 42.188 -1.62 1 91.44 546 ILE B C 1
ATOM 9297 O O . ILE B 1 546 ? -1.4 42.938 -0.975 1 91.44 546 ILE B O 1
ATOM 9301 N N . ASP B 1 547 ? 0.205 42.625 -2.488 1 87.94 547 ASP B N 1
ATOM 9302 C CA . ASP B 1 547 ? 0.367 44.031 -2.732 1 87.94 547 ASP B CA 1
ATOM 9303 C C . ASP B 1 547 ? -0.909 44.656 -3.314 1 87.94 547 ASP B C 1
ATOM 9305 O O . ASP B 1 547 ? -1.326 45.75 -2.91 1 87.94 547 ASP B O 1
ATOM 9309 N N . GLU B 1 548 ? -1.49 43.938 -4.223 1 87 548 GLU B N 1
ATOM 9310 C CA . GLU B 1 548 ? -2.725 44.406 -4.848 1 87 548 GLU B CA 1
ATOM 9311 C C . GLU B 1 548 ? -3.852 44.5 -3.826 1 87 548 GLU B C 1
ATOM 9313 O O . GLU B 1 548 ? -4.617 45.469 -3.844 1 87 548 GLU B O 1
ATOM 9318 N N . LEU B 1 549 ? -3.928 43.562 -2.961 1 86.94 549 LEU B N 1
ATOM 9319 C CA . LEU B 1 549 ? -5.016 43.562 -1.987 1 86.94 549 LEU B CA 1
ATOM 9320 C C . LEU B 1 549 ? -4.758 44.531 -0.858 1 86.94 549 LEU B C 1
ATOM 9322 O O . LEU B 1 549 ? -5.703 45.062 -0.267 1 86.94 549 LEU B O 1
ATOM 9326 N N . SER B 1 550 ? -3.49 44.812 -0.535 1 84.75 550 SER B N 1
ATOM 9327 C CA . SER B 1 550 ? -3.137 45.75 0.527 1 84.75 550 SER B CA 1
ATOM 9328 C C . SER B 1 550 ? -3.32 47.188 0.075 1 84.75 550 SER B C 1
ATOM 9330 O O . SER B 1 550 ? -3.607 48.062 0.89 1 84.75 550 SER B O 1
ATOM 9332 N N . SER B 1 551 ? -3.07 47.562 -1.149 1 74.19 551 SER B N 1
ATOM 9333 C CA . SER B 1 551 ? -3.232 48.906 -1.691 1 74.19 551 SER B CA 1
ATOM 9334 C C . SER B 1 551 ? -4.703 49.281 -1.769 1 74.19 551 SER B C 1
ATOM 9336 O O . SER B 1 551 ? -5.055 50.438 -1.55 1 74.19 551 SER B O 1
ATOM 9338 N N . SER B 1 552 ? -5.582 48.438 -2.066 1 58.38 552 SER B N 1
ATOM 9339 C CA . SER B 1 552 ? -7.004 48.75 -2.164 1 58.38 552 SER B CA 1
ATOM 9340 C C . SER B 1 552 ? -7.605 49.031 -0.79 1 58.38 552 SER B C 1
ATOM 9342 O O . SER B 1 552 ? -8.594 49.75 -0.673 1 58.38 552 SER B O 1
ATOM 9344 N N . THR B 1 553 ? -7.121 48.594 0.29 1 49.69 553 THR B N 1
ATOM 9345 C CA . THR B 1 553 ? -7.633 48.844 1.631 1 49.69 553 THR B CA 1
ATOM 9346 C C . THR B 1 553 ? -7.176 50.219 2.127 1 49.69 553 THR B C 1
ATOM 9348 O O . THR B 1 553 ? -7.848 50.844 2.955 1 49.69 553 THR B O 1
ATOM 9351 N N . ALA B 1 554 ? -6.137 50.969 1.768 1 42.84 554 ALA B N 1
ATOM 9352 C CA . ALA B 1 554 ? -5.66 52.281 2.188 1 42.84 554 ALA B CA 1
ATOM 9353 C C . ALA B 1 554 ? -6.504 53.406 1.564 1 42.84 554 ALA B C 1
ATOM 9355 O O . ALA B 1 554 ? -6.684 54.469 2.164 1 42.84 554 ALA B O 1
ATOM 9356 N N . THR B 1 555 ? -7.016 53.438 0.378 1 36.34 555 THR B N 1
ATOM 9357 C CA . THR B 1 555 ? -7.676 54.625 -0.185 1 36.34 555 THR B CA 1
ATOM 9358 C C . THR B 1 555 ? -9.023 54.844 0.492 1 36.34 555 THR B C 1
ATOM 9360 O O . THR B 1 555 ? -9.547 55.969 0.466 1 36.34 555 THR B O 1
ATOM 9363 N N . THR B 1 556 ? -9.789 53.938 0.92 1 32.44 556 THR B N 1
ATOM 9364 C CA . THR B 1 556 ? -11.141 54.219 1.38 1 32.44 556 THR B CA 1
ATOM 9365 C C . THR B 1 556 ? -11.117 54.781 2.807 1 32.44 556 THR B C 1
ATOM 9367 O O . THR B 1 556 ? -12.141 55.219 3.318 1 32.44 556 THR B O 1
ATOM 9370 N N . VAL B 1 557 ? -10.055 54.688 3.664 1 31.34 557 VAL B N 1
ATOM 9371 C CA . VAL B 1 557 ? -10.219 55.156 5.043 1 31.34 557 VAL B CA 1
ATOM 9372 C C . VAL B 1 557 ? -10.016 56.656 5.133 1 31.34 557 VAL B C 1
ATOM 9374 O O . VAL B 1 557 ? -10.117 57.25 6.215 1 31.34 557 VAL B O 1
ATOM 9377 N N . ALA B 1 558 ? -9.461 57.406 4.195 1 27.81 558 ALA B N 1
ATOM 9378 C CA . ALA B 1 558 ? -9.117 58.75 4.637 1 27.81 558 ALA B CA 1
ATOM 9379 C C . ALA B 1 558 ? -10.367 59.625 4.812 1 27.81 558 ALA B C 1
ATOM 9381 O O . ALA B 1 558 ? -10.383 60.562 5.629 1 27.81 558 ALA B O 1
ATOM 9382 N N . SER B 1 559 ? -11.289 59.75 3.859 1 24.39 559 SER B N 1
ATOM 9383 C CA . SER B 1 559 ? -12.008 61.031 3.834 1 24.39 559 SER B CA 1
ATOM 9384 C C . SER B 1 559 ? -12.93 61.156 5.039 1 24.39 559 SER B C 1
ATOM 9386 O O . SER B 1 559 ? -13.117 62.25 5.566 1 24.39 559 SER B O 1
ATOM 9388 N N . THR B 1 560 ? -13.977 60.281 5.277 1 23.33 560 THR B N 1
ATOM 9389 C CA . THR B 1 560 ? -15.242 60.781 5.801 1 23.33 560 THR B CA 1
ATOM 9390 C C . THR B 1 560 ? -15.195 60.906 7.32 1 23.33 560 THR B C 1
ATOM 9392 O O . THR B 1 560 ? -16.234 61.062 7.973 1 23.33 560 THR B O 1
ATOM 9395 N N . PHE B 1 561 ? -14.078 60.844 8.07 1 22.08 561 PHE B N 1
ATOM 9396 C CA . PHE B 1 561 ? -14.32 60.688 9.5 1 22.08 561 PHE B CA 1
ATOM 9397 C C . PHE B 1 561 ? -14.672 62.031 10.117 1 22.08 561 PHE B C 1
ATOM 9399 O O . PHE B 1 561 ? -14.477 62.25 11.32 1 22.08 561 PHE B O 1
ATOM 9406 N N . GLY B 1 562 ? -15.031 63.156 9.383 1 20.88 562 GLY B N 1
ATOM 9407 C CA . GLY B 1 562 ? -15.148 64.312 10.227 1 20.88 562 GLY B CA 1
ATOM 9408 C C . GLY B 1 562 ? -16.328 64.25 11.172 1 20.88 562 GLY B C 1
ATOM 9409 O O . GLY B 1 562 ? -16.719 65.312 11.75 1 20.88 562 GLY B O 1
ATOM 9410 N N . GLY B 1 563 ? -17.344 63.281 11.109 1 18.88 563 GLY B N 1
ATOM 9411 C CA . GLY B 1 563 ? -18.625 63.719 11.656 1 18.88 563 GLY B CA 1
ATOM 9412 C C . GLY B 1 563 ? -18.547 64.062 13.133 1 18.88 563 GLY B C 1
ATOM 9413 O O . GLY B 1 563 ? -17.609 63.656 13.82 1 18.88 563 GLY B O 1
ATOM 9414 N N . PRO B 1 564 ? -19.359 65.062 13.664 1 19.39 564 PRO B N 1
ATOM 9415 C CA . PRO B 1 564 ? -19.5 65.812 14.906 1 19.39 564 PRO B CA 1
ATOM 9416 C C . PRO B 1 564 ? -19.734 64.938 16.125 1 19.39 564 PRO B C 1
ATOM 9418 O O . PRO B 1 564 ? -20.125 63.781 15.984 1 19.39 564 PRO B O 1
ATOM 9421 N N . ASP B 1 565 ? -19.344 65.375 17.406 1 18.67 565 ASP B N 1
ATOM 9422 C CA . ASP B 1 565 ? -19.172 64.875 18.781 1 18.67 565 ASP B CA 1
ATOM 9423 C C . ASP B 1 565 ? -20.5 64.5 19.406 1 18.67 565 ASP B C 1
ATOM 9425 O O . ASP B 1 565 ? -20.547 63.906 20.484 1 18.67 565 ASP B O 1
ATOM 9429 N N . GLY B 1 566 ? -21.672 65.062 19.016 1 17.12 566 GLY B N 1
ATOM 9430 C CA . GLY B 1 566 ? -22.703 65.5 19.969 1 17.12 566 GLY B CA 1
ATOM 9431 C C . GLY B 1 566 ? -23.5 64.312 20.516 1 17.12 566 GLY B C 1
ATOM 9432 O O . GLY B 1 566 ? -24.594 64.5 21.047 1 17.12 566 GLY B O 1
ATOM 9433 N N . TYR B 1 567 ? -23.234 63.125 20.297 1 16.73 567 TYR B N 1
ATOM 9434 C CA . TYR B 1 567 ? -24.391 62.281 20.562 1 16.73 567 TYR B CA 1
ATOM 9435 C C . TYR B 1 567 ? -24.781 62.312 22.031 1 16.73 567 TYR B C 1
ATOM 9437 O O . TYR B 1 567 ? -23.938 62.094 22.906 1 16.73 567 TYR B O 1
ATOM 9445 N N . GLY B 1 568 ? -25.703 63.188 22.406 1 17.31 568 GLY B N 1
ATOM 9446 C CA . GLY B 1 568 ? -26.422 63.375 23.641 1 17.31 568 GLY B CA 1
ATOM 9447 C C . GLY B 1 568 ? -26.844 62.062 24.297 1 17.31 568 GLY B C 1
ATOM 9448 O O . GLY B 1 568 ? -26.969 61.031 23.625 1 17.31 568 GLY B O 1
ATOM 9449 N N . GLY B 1 569 ? -26.688 61.906 25.656 1 17.08 569 GLY B N 1
ATOM 9450 C CA . GLY B 1 569 ? -26.672 60.938 26.734 1 17.08 569 GLY B CA 1
ATOM 9451 C C . GLY B 1 569 ? -28.016 60.281 26.969 1 17.08 569 GLY B C 1
ATOM 9452 O O . GLY B 1 569 ? -28.188 59.531 27.953 1 17.08 569 GLY B O 1
ATOM 9453 N N . ASN B 1 570 ? -29 60.594 26.094 1 16.59 570 ASN B N 1
ATOM 9454 C CA . ASN B 1 570 ? -30.25 60.438 26.844 1 16.59 570 ASN B CA 1
ATOM 9455 C C . ASN B 1 570 ? -30.344 59.062 27.484 1 16.59 570 ASN B C 1
ATOM 9457 O O . ASN B 1 570 ? -29.875 58.062 26.922 1 16.59 570 ASN B O 1
ATOM 9461 N N . GLY B 1 571 ? -30.766 58.938 28.797 1 16.73 571 GLY B N 1
ATOM 9462 C CA . GLY B 1 571 ? -30.875 58.156 30.031 1 16.73 571 GLY B CA 1
ATOM 9463 C C . GLY B 1 571 ? -31.719 56.906 29.891 1 16.73 571 GLY B C 1
ATOM 9464 O O . GLY B 1 571 ? -31.594 55.969 30.672 1 16.73 571 GLY B O 1
ATOM 9465 N N . GLY B 1 572 ? -32.875 57.125 29.156 1 16.06 572 GLY B N 1
ATOM 9466 C CA . GLY B 1 572 ? -34.031 56.625 29.891 1 16.06 572 GLY B CA 1
ATOM 9467 C C . GLY B 1 572 ? -33.969 55.125 30.141 1 16.06 572 GLY B C 1
ATOM 9468 O O . GLY B 1 572 ? -33 54.469 29.797 1 16.06 572 GLY B O 1
ATOM 9469 N N . GLY B 1 573 ? -35.094 54.406 29.703 1 16.8 573 GLY B N 1
ATOM 9470 C CA . GLY B 1 573 ? -36 53.5 30.359 1 16.8 573 GLY B CA 1
ATOM 9471 C C . GLY B 1 573 ? -35.5 52.062 30.391 1 16.8 573 GLY B C 1
ATOM 9472 O O . GLY B 1 573 ? -34.75 51.625 29.5 1 16.8 573 GLY B O 1
ATOM 9473 N N . ASN B 1 574 ? -35.375 51.406 31.516 1 16.25 574 ASN B N 1
ATOM 9474 C CA . ASN B 1 574 ? -34.906 50.25 32.25 1 16.25 574 ASN B CA 1
ATOM 9475 C C . ASN B 1 574 ? -35.5 48.969 31.656 1 16.25 574 ASN B C 1
ATOM 9477 O O . ASN B 1 574 ? -35.344 47.875 32.25 1 16.25 574 ASN B O 1
ATOM 9481 N N . GLY B 1 575 ? -36.5 49.094 30.75 1 17 575 GLY B N 1
ATOM 9482 C CA . GLY B 1 575 ? -37.438 47.969 30.859 1 17 575 GLY B CA 1
ATOM 9483 C C . GLY B 1 575 ? -36.781 46.625 30.641 1 17 575 GLY B C 1
ATOM 9484 O O . GLY B 1 575 ? -35.875 46.469 29.812 1 17 575 GLY B O 1
ATOM 9485 N N . GLY B 1 576 ? -36.656 45.719 31.656 1 16.94 576 GLY B N 1
ATOM 9486 C CA . GLY B 1 576 ? -36.188 44.406 32.125 1 16.94 576 GLY B CA 1
ATOM 9487 C C . GLY B 1 576 ? -36.594 43.281 31.219 1 16.94 576 GLY B C 1
ATOM 9488 O O . GLY B 1 576 ? -36.469 42.094 31.578 1 16.94 576 GLY B O 1
ATOM 9489 N N . MET B 1 577 ? -37.031 43.531 29.969 1 16.66 577 MET B N 1
ATOM 9490 C CA . MET B 1 577 ? -37.812 42.438 29.438 1 16.66 577 MET B CA 1
ATOM 9491 C C . MET B 1 577 ? -37 41.125 29.469 1 16.66 577 MET B C 1
ATOM 9493 O O . MET B 1 577 ? -35.812 41.125 29.141 1 16.66 577 MET B O 1
ATOM 9497 N N . ASN B 1 578 ? -37.375 40.156 30.344 1 17.52 578 ASN B N 1
ATOM 9498 C CA . ASN B 1 578 ? -37.031 38.781 30.797 1 17.52 578 ASN B CA 1
ATOM 9499 C C . ASN B 1 578 ? -36.875 37.844 29.625 1 17.52 578 ASN B C 1
ATOM 9501 O O . ASN B 1 578 ? -37.844 37.5 28.953 1 17.52 578 ASN B O 1
ATOM 9505 N N . ALA B 1 579 ? -36.094 38.156 28.703 1 16.7 579 ALA B N 1
ATOM 9506 C CA . ALA B 1 579 ? -36.031 37.406 27.453 1 16.7 579 ALA B CA 1
ATOM 9507 C C . ALA B 1 579 ? -35.844 35.906 27.719 1 16.7 579 ALA B C 1
ATOM 9509 O O . ALA B 1 579 ? -34.812 35.5 28.266 1 16.7 579 ALA B O 1
ATOM 9510 N N . ALA B 1 580 ? -36.906 35.25 28.188 1 18.73 580 ALA B N 1
ATOM 9511 C CA . ALA B 1 580 ? -37.031 33.812 28.484 1 18.73 580 ALA B CA 1
ATOM 9512 C C . ALA B 1 580 ? -36.344 32.969 27.438 1 18.73 580 ALA B C 1
ATOM 9514 O O . ALA B 1 580 ? -36.75 32.938 26.281 1 18.73 580 ALA B O 1
ATOM 9515 N N . GLY B 1 581 ? -35.156 33.062 27.391 1 18.03 581 GLY B N 1
ATOM 9516 C CA . GLY B 1 581 ? -34.125 32.594 26.5 1 18.03 581 GLY B CA 1
ATOM 9517 C C . GLY B 1 581 ? -34.25 31.094 26.188 1 18.03 581 GLY B C 1
ATOM 9518 O O . GLY B 1 581 ? -34.219 30.266 27.109 1 18.03 581 GLY B O 1
ATOM 9519 N N . LEU B 1 582 ? -35.188 30.797 25.297 1 18.7 582 LEU B N 1
ATOM 9520 C CA . LEU B 1 582 ? -35.688 29.469 24.984 1 18.7 582 LEU B CA 1
ATOM 9521 C C . LEU B 1 582 ? -34.562 28.484 24.797 1 18.7 582 LEU B C 1
ATOM 9523 O O . LEU B 1 582 ? -33.688 28.688 23.938 1 18.7 582 LEU B O 1
ATOM 9527 N N . TYR B 1 583 ? -33.969 28 25.906 1 18.7 583 TYR B N 1
ATOM 9528 C CA . TYR B 1 583 ? -32.938 27 26.062 1 18.7 583 TYR B CA 1
ATOM 9529 C C . TYR B 1 583 ? -33.188 25.797 25.156 1 18.7 583 TYR B C 1
ATOM 9531 O O . TYR B 1 583 ? -34.031 24.969 25.469 1 18.7 583 TYR B O 1
ATOM 9539 N N . LEU B 1 584 ? -33.406 26.156 23.969 1 19.88 584 LEU B N 1
ATOM 9540 C CA . LEU B 1 584 ? -33.781 25.062 23.094 1 19.88 584 LEU B CA 1
ATOM 9541 C C . LEU B 1 584 ? -32.812 23.906 23.219 1 19.88 584 LEU B C 1
ATOM 9543 O O . LEU B 1 584 ? -31.609 24.062 23.016 1 19.88 584 LEU B O 1
ATOM 9547 N N . SER B 1 585 ? -33.062 23.125 24.234 1 19.98 585 SER B N 1
ATOM 9548 C CA . SER B 1 585 ? -32.125 22.031 24.5 1 19.98 585 SER B CA 1
ATOM 9549 C C . SER B 1 585 ? -31.844 21.234 23.219 1 19.98 585 SER B C 1
ATOM 9551 O O . SER B 1 585 ? -32.75 20.875 22.5 1 19.98 585 SER B O 1
ATOM 9553 N N . PRO B 1 586 ? -30.812 21.484 22.719 1 21.06 586 PRO B N 1
ATOM 9554 C CA . PRO B 1 586 ? -30.406 20.984 21.406 1 21.06 586 PRO B CA 1
ATOM 9555 C C . PRO B 1 586 ? -30.75 19.5 21.203 1 21.06 586 PRO B C 1
ATOM 9557 O O . PRO B 1 586 ? -30.688 18.719 22.156 1 21.06 586 PRO B O 1
ATOM 9560 N N . PRO B 1 587 ? -31.75 19.234 20.422 1 22.06 587 PRO B N 1
ATOM 9561 C CA . PRO B 1 587 ? -32.25 17.875 20.266 1 22.06 587 PRO B CA 1
ATOM 9562 C C . PRO B 1 587 ? -31.156 16.828 20.156 1 22.06 587 PRO B C 1
ATOM 9564 O O . PRO B 1 587 ? -30.094 17.109 19.609 1 22.06 587 PRO B O 1
ATOM 9567 N N . ARG B 1 588 ? -31.047 15.992 21.188 1 21.7 588 ARG B N 1
ATOM 9568 C CA . ARG B 1 588 ? -30.016 14.953 21.25 1 21.7 588 ARG B CA 1
ATOM 9569 C C . ARG B 1 588 ? -30.078 14.031 20.047 1 21.7 588 ARG B C 1
ATOM 9571 O O . ARG B 1 588 ? -31.125 13.445 19.75 1 21.7 588 ARG B O 1
ATOM 9578 N N . PHE B 1 589 ? -29.594 14.578 19.062 1 21.28 589 PHE B N 1
ATOM 9579 C CA . PHE B 1 589 ? -29.484 13.805 17.828 1 21.28 589 PHE B CA 1
ATOM 9580 C C . PHE B 1 589 ? -29 12.383 18.125 1 21.28 589 PHE B C 1
ATOM 9582 O O . PHE B 1 589 ? -28.016 12.188 18.844 1 21.28 589 PHE B O 1
ATOM 9589 N N . ASP B 1 590 ? -30.016 11.586 18.297 1 22.25 590 ASP B N 1
ATOM 9590 C CA . ASP B 1 590 ? -29.688 10.219 18.688 1 22.25 590 ASP B CA 1
ATOM 9591 C C . ASP B 1 590 ? -28.688 9.586 17.719 1 22.25 590 ASP B C 1
ATOM 9593 O O . ASP B 1 590 ? -29 9.406 16.531 1 22.25 590 ASP B O 1
ATOM 9597 N N . THR B 1 591 ? -27.594 10.031 17.781 1 23.3 591 THR B N 1
ATOM 9598 C CA . THR B 1 591 ? -26.328 9.758 17.109 1 23.3 591 THR B CA 1
ATOM 9599 C C . THR B 1 591 ? -25.984 8.273 17.188 1 23.3 591 THR B C 1
ATOM 9601 O O . THR B 1 591 ? -24.812 7.906 17.234 1 23.3 591 THR B O 1
ATOM 9604 N N . SER B 1 592 ? -27.188 7.609 17.172 1 21.7 592 SER B N 1
ATOM 9605 C CA . SER B 1 592 ? -26.828 6.238 17.516 1 21.7 592 SER B CA 1
ATOM 9606 C C . SER B 1 592 ? -25.953 5.605 16.438 1 21.7 592 SER B C 1
ATOM 9608 O O . SER B 1 592 ? -26.391 4.691 15.742 1 21.7 592 SER B O 1
ATOM 9610 N N . LEU B 1 593 ? -25.703 6.418 15.508 1 21.84 593 LEU B N 1
ATOM 9611 C CA . LEU B 1 593 ? -24.766 5.773 14.594 1 21.84 593 LEU B CA 1
ATOM 9612 C C . LEU B 1 593 ? -23.656 5.07 15.367 1 21.84 593 LEU B C 1
ATOM 9614 O O . LEU B 1 593 ? -23 5.68 16.219 1 21.84 593 LEU B O 1
ATOM 9618 N N . ASP B 1 594 ? -24.031 3.914 15.602 1 23.31 594 ASP B N 1
ATOM 9619 C CA . ASP B 1 594 ? -23.125 3.15 16.453 1 23.31 594 ASP B CA 1
ATOM 9620 C C . ASP B 1 594 ? -21.672 3.359 16.031 1 23.31 594 ASP B C 1
ATOM 9622 O O . ASP B 1 594 ? -21.266 2.93 14.953 1 23.31 594 ASP B O 1
ATOM 9626 N N . PHE B 1 595 ? -21.469 4.562 16.016 1 22.48 595 PHE B N 1
ATOM 9627 C CA . PHE B 1 595 ? -20.062 4.953 15.914 1 22.48 595 PHE B CA 1
ATOM 9628 C C . PHE B 1 595 ? -19.234 4.246 16.984 1 22.48 595 PHE B C 1
ATOM 9630 O O . PHE B 1 595 ? -19.672 4.105 18.125 1 22.48 595 PHE B O 1
ATOM 9637 N N . PHE B 1 596 ? -18.547 3.438 16.422 1 24.2 596 PHE B N 1
ATOM 9638 C CA . PHE B 1 596 ? -17.672 2.65 17.281 1 24.2 596 PHE B CA 1
ATOM 9639 C C . PHE B 1 596 ? -16.938 3.549 18.266 1 24.2 596 PHE B C 1
ATOM 9641 O O . PHE B 1 596 ? -16.031 4.301 17.891 1 24.2 596 PHE B O 1
ATOM 9648 N N . MET B 1 597 ? -17.719 4.227 18.938 1 22.33 597 MET B N 1
ATOM 9649 C CA . MET B 1 597 ? -16.984 4.98 19.953 1 22.33 597 MET B CA 1
ATOM 9650 C C . MET B 1 597 ? -16.312 4.043 20.938 1 22.33 597 MET B C 1
ATOM 9652 O O . MET B 1 597 ? -16.969 3.182 21.531 1 22.33 597 MET B O 1
ATOM 9656 N N . PRO B 1 598 ? -15.031 3.842 20.719 1 22.86 598 PRO B N 1
ATOM 9657 C CA . PRO B 1 598 ? -14.492 3.064 21.844 1 22.86 598 PRO B CA 1
ATOM 9658 C C . PRO B 1 598 ? -14.938 3.602 23.203 1 22.86 598 PRO B C 1
ATOM 9660 O O . PRO B 1 598 ? -15.164 4.805 23.344 1 22.86 598 PRO B O 1
ATOM 9663 N N . SER B 1 599 ? -15.82 2.803 23.828 1 22.81 599 SER B N 1
ATOM 9664 C CA . SER B 1 599 ? -16.094 3.219 25.203 1 22.81 599 SER B CA 1
ATOM 9665 C C . SER B 1 599 ? -14.828 3.654 25.922 1 22.81 599 SER B C 1
ATOM 9667 O O . SER B 1 599 ? -14.805 4.695 26.578 1 22.81 599 SER B O 1
ATOM 9669 N N . SER B 1 600 ? -14.086 2.568 26.328 1 20.94 600 SER B N 1
ATOM 9670 C CA . SER B 1 600 ? -13.086 3.002 27.297 1 20.94 600 SER B CA 1
ATOM 9671 C C . SER B 1 600 ? -11.93 3.727 26.609 1 20.94 600 SER B C 1
ATOM 9673 O O . SER B 1 600 ? -11.68 3.516 25.422 1 20.94 600 SER B O 1
ATOM 9675 N N . PRO B 1 601 ? -11.242 4.781 27.203 1 24.2 601 PRO B N 1
ATOM 9676 C CA . PRO B 1 601 ? -10.211 5.719 26.75 1 24.2 601 PRO B CA 1
ATOM 9677 C C . PRO B 1 601 ? -9.141 5.043 25.891 1 24.2 601 PRO B C 1
ATOM 9679 O O . PRO B 1 601 ? -8.586 5.668 24.984 1 24.2 601 PRO B O 1
ATOM 9682 N N . ASN B 1 602 ? -8.469 4.02 26.281 1 22.72 602 ASN B N 1
ATOM 9683 C CA . ASN B 1 602 ? -7.281 3.398 25.688 1 22.72 602 ASN B CA 1
ATOM 9684 C C . ASN B 1 602 ? -7.652 2.365 24.641 1 22.72 602 ASN B C 1
ATOM 9686 O O . ASN B 1 602 ? -6.812 1.56 24.234 1 22.72 602 ASN B O 1
ATOM 9690 N N . ASP B 1 603 ? -8.938 1.989 24.312 1 24.47 603 ASP B N 1
ATOM 9691 C CA . ASP B 1 603 ? -9.25 0.777 23.562 1 24.47 603 ASP B CA 1
ATOM 9692 C C . ASP B 1 603 ? -9.172 1.023 22.062 1 24.47 603 ASP B C 1
ATOM 9694 O O . ASP B 1 603 ? -9.398 2.143 21.594 1 24.47 603 ASP B O 1
ATOM 9698 N N . GLY B 1 604 ? -8.508 0.135 21.25 1 25.12 604 GLY B N 1
ATOM 9699 C CA . GLY B 1 604 ? -8.344 0.097 19.812 1 25.12 604 GLY B CA 1
ATOM 9700 C C . GLY B 1 604 ? -9.656 0.208 19.047 1 25.12 604 GLY B C 1
ATOM 9701 O O . GLY B 1 604 ? -10.727 0.242 19.656 1 25.12 604 GLY B O 1
ATOM 9702 N N . PHE B 1 605 ? -9.664 0.517 17.766 1 26.83 605 PHE B N 1
ATOM 9703 C CA . PHE B 1 605 ? -10.805 0.865 16.938 1 26.83 605 PHE B CA 1
ATOM 9704 C C . PHE B 1 605 ? -11.617 -0.376 16.578 1 26.83 605 PHE B C 1
ATOM 9706 O O . PHE B 1 605 ? -11.055 -1.392 16.156 1 26.83 605 PHE B O 1
ATOM 9713 N N . ASP B 1 606 ? -12.742 -0.81 17.297 1 25.02 606 ASP B N 1
ATOM 9714 C CA . ASP B 1 606 ? -13.664 -1.848 16.844 1 25.02 606 ASP B CA 1
ATOM 9715 C C . ASP B 1 606 ? -14.336 -1.45 15.539 1 25.02 606 ASP B C 1
ATOM 9717 O O . ASP B 1 606 ? -15 -0.416 15.461 1 25.02 606 ASP B O 1
ATOM 9721 N N . PHE B 1 607 ? -13.977 -1.972 14.516 1 24.94 607 PHE B N 1
ATOM 9722 C CA . PHE B 1 607 ? -14.578 -1.746 13.203 1 24.94 607 PHE B CA 1
ATOM 9723 C C . PHE B 1 607 ? -15.961 -2.369 13.133 1 24.94 607 PHE B C 1
ATOM 9725 O O . PHE B 1 607 ? -16.109 -3.594 13.188 1 24.94 607 PHE B O 1
ATOM 9732 N N . VAL B 1 608 ? -17 -1.952 13.766 1 26.42 608 VAL B N 1
ATOM 9733 C CA . VAL B 1 608 ? -18.344 -2.535 13.672 1 26.42 608 VAL B CA 1
ATOM 9734 C C . VAL B 1 608 ? -18.828 -2.477 12.227 1 26.42 608 VAL B C 1
ATOM 9736 O O . VAL B 1 608 ? -18.656 -1.463 11.547 1 26.42 608 VAL B O 1
ATOM 9739 N N . GLN B 1 609 ? -19.297 -3.59 11.719 1 22.47 609 GLN B N 1
ATOM 9740 C CA . GLN B 1 609 ? -20.031 -3.91 10.492 1 22.47 609 GLN B CA 1
ATOM 9741 C C . GLN B 1 609 ? -21.344 -3.154 10.43 1 22.47 609 GLN B C 1
ATOM 9743 O O . GLN B 1 609 ? -22.094 -3.113 11.414 1 22.47 609 GLN B O 1
ATOM 9748 N N . ALA B 1 610 ? -21.641 -2.398 9.438 1 25.22 610 ALA B N 1
ATOM 9749 C CA . ALA B 1 610 ? -22.844 -1.655 9.062 1 25.22 610 ALA B CA 1
ATOM 9750 C C . ALA B 1 610 ? -24.062 -2.58 8.977 1 25.22 610 ALA B C 1
ATOM 9752 O O . ALA B 1 610 ? -24.094 -3.492 8.148 1 25.22 610 ALA B O 1
ATOM 9753 N N . GLN B 1 611 ? -24.766 -2.957 10.078 1 22.98 611 GLN B N 1
ATOM 9754 C CA . GLN B 1 611 ? -26.062 -3.586 9.93 1 22.98 611 GLN B CA 1
ATOM 9755 C C . GLN B 1 611 ? -27 -2.729 9.078 1 22.98 611 GLN B C 1
ATOM 9757 O O . GLN B 1 611 ? -26.828 -1.512 8.992 1 22.98 611 GLN B O 1
ATOM 9762 N N . ASN B 1 612 ? -28.078 -3.357 8.359 1 22.34 612 ASN B N 1
ATOM 9763 C CA . ASN B 1 612 ? -29.234 -2.947 7.559 1 22.34 612 ASN B CA 1
ATOM 9764 C C . ASN B 1 612 ? -30.109 -1.956 8.312 1 22.34 612 ASN B C 1
ATOM 9766 O O . ASN B 1 612 ? -30.5 -2.205 9.453 1 22.34 612 ASN B O 1
ATOM 9770 N N . GLY B 1 613 ? -30.219 -0.702 7.953 1 26.55 613 GLY B N 1
ATOM 9771 C CA . GLY B 1 613 ? -30.891 0.505 8.406 1 26.55 613 GLY B CA 1
ATOM 9772 C C . GLY B 1 613 ? -32.406 0.396 8.352 1 26.55 613 GLY B C 1
ATOM 9773 O O . GLY B 1 613 ? -33.031 0.686 7.32 1 26.55 613 GLY B O 1
ATOM 9774 N N . MET B 1 614 ? -33.125 -0.571 8.781 1 25.28 614 MET B N 1
ATOM 9775 C CA . MET B 1 614 ? -34.531 -0.185 8.781 1 25.28 614 MET B CA 1
ATOM 9776 C C . MET B 1 614 ? -34.75 1.094 9.586 1 25.28 614 MET B C 1
ATOM 9778 O O . MET B 1 614 ? -34.219 1.227 10.695 1 25.28 614 MET B O 1
ATOM 9782 N N . ILE B 1 615 ? -35.125 2.146 8.828 1 28.02 615 ILE B N 1
ATOM 9783 C CA . ILE B 1 615 ? -35.531 3.475 9.273 1 28.02 615 ILE B CA 1
ATOM 9784 C C . ILE B 1 615 ? -36.625 3.35 10.336 1 28.02 615 ILE B C 1
ATOM 9786 O O . ILE B 1 615 ? -37.656 2.738 10.094 1 28.02 615 ILE B O 1
ATOM 9790 N N . SER B 1 616 ? -36.281 3.428 11.469 1 28.94 616 SER B N 1
ATOM 9791 C CA . SER B 1 616 ? -37.344 3.262 12.438 1 28.94 616 SER B CA 1
ATOM 9792 C C . SER B 1 616 ? -38.375 4.387 12.328 1 28.94 616 SER B C 1
ATOM 9794 O O . SER B 1 616 ? -38.062 5.453 11.789 1 28.94 616 SER B O 1
ATOM 9796 N N . SER B 1 617 ? -39.562 4.184 12.672 1 30.89 617 SER B N 1
ATOM 9797 C CA . SER B 1 617 ? -40.75 5.02 12.633 1 30.89 617 SER B CA 1
ATOM 9798 C C . SER B 1 617 ? -40.531 6.348 13.352 1 30.89 617 SER B C 1
ATOM 9800 O O . SER B 1 617 ? -41.031 7.383 12.922 1 30.89 617 SER B O 1
ATOM 9802 N N . GLN B 1 618 ? -39.75 6.328 14.328 1 30.22 618 GLN B N 1
ATOM 9803 C CA . GLN B 1 618 ? -39.562 7.512 15.148 1 30.22 618 GLN B CA 1
ATOM 9804 C C . GLN B 1 618 ? -38.625 8.5 14.477 1 30.22 618 GLN B C 1
ATOM 9806 O O . GLN B 1 618 ? -38.781 9.711 14.594 1 30.22 618 GLN B O 1
ATOM 9811 N N . GLN B 1 619 ? -37.812 7.961 13.578 1 29.83 619 GLN B N 1
ATOM 9812 C CA . GLN B 1 619 ? -36.875 8.758 12.812 1 29.83 619 GLN B CA 1
ATOM 9813 C C . GLN B 1 619 ? -37.562 9.523 11.688 1 29.83 619 GLN B C 1
ATOM 9815 O O . GLN B 1 619 ? -37.25 10.68 11.43 1 29.83 619 GLN B O 1
ATOM 9820 N N . LEU B 1 620 ? -38.438 8.969 11.25 1 31.3 620 LEU B N 1
ATOM 9821 C CA . LEU B 1 620 ? -39.375 9.586 10.281 1 31.3 620 LEU B CA 1
ATOM 9822 C C . LEU B 1 620 ? -40.125 10.734 10.922 1 31.3 620 LEU B C 1
ATOM 9824 O O . LEU B 1 620 ? -40.281 11.797 10.32 1 31.3 620 LEU B O 1
ATOM 9828 N N . ALA B 1 621 ? -40.5 10.531 12.055 1 34.12 621 ALA B N 1
ATOM 9829 C CA . ALA B 1 621 ? -41.344 11.523 12.711 1 34.12 621 ALA B CA 1
ATOM 9830 C C . ALA B 1 621 ? -40.562 12.773 13.055 1 34.12 621 ALA B C 1
ATOM 9832 O O . ALA B 1 621 ? -41.031 13.898 12.875 1 34.12 621 ALA B O 1
ATOM 9833 N N . SER B 1 622 ? -39.312 12.586 13.43 1 33.12 622 SER B N 1
ATOM 9834 C CA . SER B 1 622 ? -38.5 13.742 13.812 1 33.12 622 SER B CA 1
ATOM 9835 C C . SER B 1 622 ? -38.094 14.562 12.594 1 33.12 622 SER B C 1
ATOM 9837 O O . SER B 1 622 ? -37.906 15.773 12.695 1 33.12 622 SER B O 1
ATOM 9839 N N . PHE B 1 623 ? -37.938 13.969 11.43 1 32.03 623 PHE B N 1
ATOM 9840 C CA . PHE B 1 623 ? -37.75 14.656 10.156 1 32.03 623 PHE B CA 1
ATOM 9841 C C . PHE B 1 623 ? -39 15.5 9.82 1 32.03 623 PHE B C 1
ATOM 9843 O O . PHE B 1 623 ? -38.844 16.656 9.422 1 32.03 623 PHE B O 1
ATOM 9850 N N . ASN B 1 624 ? -40.094 14.969 10.141 1 35.31 624 ASN B N 1
ATOM 9851 C CA . ASN B 1 624 ? -41.344 15.656 9.828 1 35.31 624 ASN B CA 1
ATOM 9852 C C . ASN B 1 624 ? -41.562 16.875 10.727 1 35.31 624 ASN B C 1
ATOM 9854 O O . ASN B 1 624 ? -42 17.922 10.266 1 35.31 624 ASN B O 1
ATOM 9858 N N . THR B 1 625 ? -41.188 16.75 11.922 1 37 625 THR B N 1
ATOM 9859 C CA . THR B 1 625 ? -41.375 17.875 12.828 1 37 625 THR B CA 1
ATOM 9860 C C . THR B 1 625 ? -40.438 19.031 12.461 1 37 625 THR B C 1
ATOM 9862 O O . THR B 1 625 ? -40.844 20.203 12.484 1 37 625 THR B O 1
ATOM 9865 N N . TRP B 1 626 ? -39.219 18.625 11.984 1 34.91 626 TRP B N 1
ATOM 9866 C CA . TRP B 1 626 ? -38.25 19.641 11.547 1 34.91 626 TRP B CA 1
ATOM 9867 C C . TRP B 1 626 ? -38.719 20.312 10.258 1 34.91 626 TRP B C 1
ATOM 9869 O O . TRP B 1 626 ? -38.688 21.547 10.133 1 34.91 626 TRP B O 1
ATOM 9879 N N . LEU B 1 627 ? -39.375 19.562 9.547 1 33.34 627 LEU B N 1
ATOM 9880 C CA . LEU B 1 627 ? -40.062 20.141 8.398 1 33.34 627 LEU B CA 1
ATOM 9881 C C . LEU B 1 627 ? -41.156 21.094 8.844 1 33.34 627 LEU B C 1
ATOM 9883 O O . LEU B 1 627 ? -41.312 22.172 8.273 1 33.34 627 LEU B O 1
ATOM 9887 N N . GLN B 1 628 ? -41.844 20.656 9.75 1 36.31 628 GLN B N 1
ATOM 9888 C CA . GLN B 1 628 ? -43 21.453 10.172 1 36.31 628 GLN B CA 1
ATOM 9889 C C . GLN B 1 628 ? -42.562 22.766 10.828 1 36.31 628 GLN B C 1
ATOM 9891 O O . GLN B 1 628 ? -43.188 23.797 10.664 1 36.31 628 GLN B O 1
ATOM 9896 N N . GLN B 1 629 ? -41.438 22.688 11.492 1 33.56 629 GLN B N 1
ATOM 9897 C CA . GLN B 1 629 ? -40.969 23.906 12.148 1 33.56 629 GLN B CA 1
ATOM 9898 C C . GLN B 1 629 ? -40.5 24.922 11.125 1 33.56 629 GLN B C 1
ATOM 9900 O O . GLN B 1 629 ? -40.75 26.125 11.266 1 33.56 629 GLN B O 1
ATOM 9905 N N . ILE B 1 630 ? -39.969 24.406 10.109 1 33.09 630 ILE B N 1
ATOM 9906 C CA . ILE B 1 630 ? -39.594 25.328 9.031 1 33.09 630 ILE B CA 1
ATOM 9907 C C . ILE B 1 630 ? -40.844 25.891 8.383 1 33.09 630 ILE B C 1
ATOM 9909 O O . ILE B 1 630 ? -40.906 27.094 8.07 1 33.09 630 ILE B O 1
ATOM 9913 N N . GLU B 1 631 ? -41.812 25.078 8.297 1 30.83 631 GLU B N 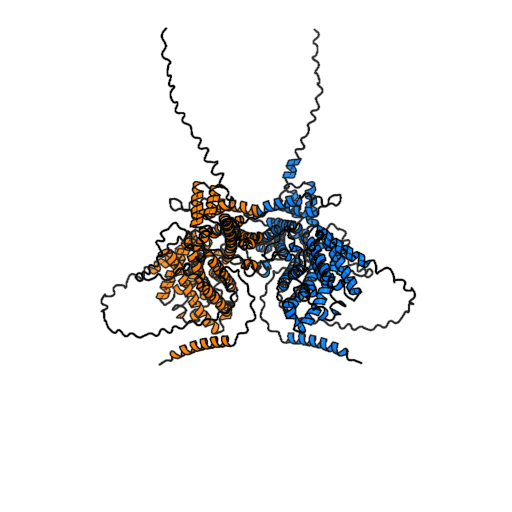1
ATOM 9914 C CA . GLU B 1 631 ? -43.062 25.578 7.727 1 30.83 631 GLU B CA 1
ATOM 9915 C C . GLU B 1 631 ? -43.719 26.609 8.641 1 30.83 631 GLU B C 1
ATOM 9917 O O . GLU B 1 631 ? -44.312 27.594 8.156 1 30.83 631 GLU B O 1
ATOM 9922 N N . SER B 1 632 ? -43.625 26.266 9.859 1 32.78 632 SER B N 1
ATOM 9923 C CA . SER B 1 632 ? -44.344 27.203 10.734 1 32.78 632 SER B CA 1
ATOM 9924 C C . SER B 1 632 ? -43.656 28.562 10.742 1 32.78 632 SER B C 1
ATOM 9926 O O . SER B 1 632 ? -44.312 29.594 10.906 1 32.78 632 SER B O 1
ATOM 9928 N N . GLU B 1 633 ? -42.312 28.516 10.609 1 31.66 633 GLU B N 1
ATOM 9929 C CA . GLU B 1 633 ? -41.688 29.828 10.727 1 31.66 633 GLU B CA 1
ATOM 9930 C C . GLU B 1 633 ? -41.875 30.625 9.438 1 31.66 633 GLU B C 1
ATOM 9932 O O . GLU B 1 633 ? -41.812 31.859 9.453 1 31.66 633 GLU B O 1
ATOM 9937 N N . THR B 1 634 ? -42.062 29.953 8.391 1 29.03 634 THR B N 1
ATOM 9938 C CA . THR B 1 634 ? -42.438 30.703 7.199 1 29.03 634 THR B CA 1
ATOM 9939 C C . THR B 1 634 ? -43.812 31.312 7.359 1 29.03 634 THR B C 1
ATOM 9941 O O . THR B 1 634 ? -44.219 32.125 6.543 1 29.03 634 THR B O 1
ATOM 9944 N N . LEU B 1 635 ? -44.656 30.75 8.203 1 28.84 635 LEU B N 1
ATOM 9945 C CA . LEU B 1 635 ? -45.969 31.344 8.227 1 28.84 635 LEU B CA 1
ATOM 9946 C C . LEU B 1 635 ? -45.969 32.719 8.875 1 28.84 635 LEU B C 1
ATOM 9948 O O . LEU B 1 635 ? -46.969 33.438 8.867 1 28.84 635 LEU B O 1
ATOM 9952 N N . PHE B 1 636 ? -44.938 32.969 9.727 1 28.56 636 PHE B N 1
ATOM 9953 C CA . PHE B 1 636 ? -45.188 34.219 10.422 1 28.56 636 PHE B CA 1
ATOM 9954 C C . PHE B 1 636 ? -44.938 35.406 9.492 1 28.56 636 PHE B C 1
ATOM 9956 O O . PHE B 1 636 ? -45.062 36.562 9.898 1 28.56 636 PHE B O 1
ATOM 9963 N N . ARG B 1 637 ? -44.156 35.281 8.398 1 29.05 637 ARG B N 1
ATOM 9964 C CA . ARG B 1 637 ? -44.031 36.531 7.68 1 29.05 637 ARG B CA 1
ATOM 9965 C C . ARG B 1 637 ? -45.219 36.781 6.781 1 29.05 637 ARG B C 1
ATOM 9967 O O . ARG B 1 637 ? -45.156 36.625 5.562 1 29.05 637 ARG B O 1
ATOM 9974 N N . SER B 1 638 ? -46.375 36.219 7.27 1 22.53 638 SER B N 1
ATOM 9975 C CA . SER B 1 638 ? -47.5 36.719 6.477 1 22.53 638 SER B CA 1
ATOM 9976 C C . SER B 1 638 ? -47.562 38.25 6.512 1 22.53 638 SER B C 1
ATOM 9978 O O . SER B 1 638 ? -47.25 38.844 7.539 1 22.53 638 SER B O 1
ATOM 9980 N N . PRO B 1 639 ? -47.656 38.781 5.418 1 24.88 639 PRO B N 1
ATOM 9981 C CA . PRO B 1 639 ? -47.938 40.219 5.305 1 24.88 639 PRO B CA 1
ATOM 9982 C C . PRO B 1 639 ? -49.031 40.688 6.25 1 24.88 639 PRO B C 1
ATOM 9984 O O . PRO B 1 639 ? -49.969 39.938 6.523 1 24.88 639 PRO B O 1
ATOM 9987 N N . MET B 1 640 ? -48.812 41.5 7.281 1 20.66 640 MET B N 1
ATOM 9988 C CA . MET B 1 640 ? -49.875 42.5 7.277 1 20.66 640 MET B CA 1
ATOM 9989 C C . MET B 1 640 ? -49.906 43.281 5.957 1 20.66 640 MET B C 1
ATOM 9991 O O . MET B 1 640 ? -48.844 43.594 5.41 1 20.66 640 MET B O 1
#

Secondary structure (DSSP, 8-state):
-----------------------HHHHHHHHTTT--HHHHHHHHHHHHHH-TTHHHH--HHHHHHHHHHT-S-HHHHHHHHHHHHTT---TTS--TTTTTTHHHHHHHHHHHHHHHGGGS--THHHHHHHHHHHHHHHTT-HHHHHHHHHHHHHHHHHTTHHHHHH-----TTS-HHHHHHHHHHHHHHHHHHHHHHHHHHTT---SS-GGGS-HHHHTSPPP--HHHHHTTS--GGGGGS--HHHHHHHHHHHHHHHHHHHHSSSPPPHHHHHHHHHHHHHHHHHS-GGGPPPSS---TTS---------SS-SS--S--HHHHHHHHHHHHHHHHHHHHTT-HHHHT--S-HHHHHHHSSHHHHHHHHHHHHHHHHHHHHHHHHHHHHHHTS---GGGS-HHHHHHHHHHHHHHGGGGG-SSHHHHHHHHHHHHHHHHHHHHHTTT-HHHHHHHHHHHHHHHHHHHS-----S-GGGS-GGGG-------HHHHHHHHSSSGGGB-TTSSBPPTT-GGGG--S---SS--S----HHHHHHHHHHHHHHHHHGGGSSSTT--S---------------------------S-----SSTT--------------HHHHHHHHHHHHHHHHHHTT----/----------------------THHHHSTTTTTT--HHHHHHHHHHHHHH-TTHHHH--HHHHHHHHHHT-S-HHHHHHHHHHHHTT---TTS--TTTTTTHHHHHHHHHHHHHHHGGGS--THHHHHHHHHHHHHHHTT-HHHHHHHHHHHHHHHHHTTHHHHHH-----TTS-HHHHHHHHHHHHHHHHHHHHHHHHHHSS---S--GGG--HHHHTSPPP--HHHHHTTS--GGGGGS--HHHHHHHHHHHHHHHHHHHHSSSPPPHHHHHHHHHHHHHHHHHS-GGG---SS---TTS---------SS-SS--S--HHHHHHHHHHHHHHHHHHHHTT-HHHHT--SSHHHHHHSSSHHHHHHHHHHHHHHHHHHHHHHHHHHHHHHTS---GGGS-HHHHHHHHHHHHHHGGGGG-SSHHHHHHHHHHHHHHHHHHHHHTTT-HHHHHHHHHHHHHHHHHHHS-----S-GGGS-GGGG-------HHHHHHHHSSSGGGB-TTSSBPPTT-GGGG--S--SSS--TT---HHHHHHHHHHHHHHHHHGGGSTTTT--S---------------------------S-----SSTT--------------HHHHHHHHHHHHHHHHHHTT----

Foldseek 3Di:
DCPPPPDPCPPDPPPPPPPPPCVVPVVQCVLQQNDHPVVLVVLLVLLVVQPLLSLLADQSVVVVVCVVVSNDDNLLSLLSNLLSLLVDADPVRDSVSPVVCSSVVSLVVSVVVLVVCLVPHDLSSLSNLLSSLVNCQLVQNNQSNVVSLVVSQVVLVVVCLLVLLPPQLPPVPDDPVVSLQSVLVSLNSLSSNLSSVLSCLQAQPCPPPCVPVPLSSLFRFHHFASQCSNVSVPPVVLRPAFHLSSLSSVLSNLLSVLLVQLLDPAPHDPVVLVVSLVSLVVSVVPGDPLLEDDLDDPDPPVPPCPCCPPVPVPPRPRHNDPLSSLVSHLSSLLSLLLSLLSLQCQLLLAAPDDNLVVLPPDPVSLVSNLVSLLSNLVSLLSLLSSLVCVVPPVVPDLSSHDPVSLLSLLSSLSSLLLCCQAQPPVSNVSSLVSNLSSLVSLLNNCVRRVVSLLSLLLSLVSNVLCVVPRQYHHDRSNPTDSVSSSDNRRGYSQNSCSNNHRCNNQADPVGHGHDSPDPSSNCRVRDPDDDPPPSDDSSPSSVVVSVVSVVVVPPPPPDDPPDDDDDDDDDDDPPPPPPVPPPVVPPPPPPPPVCVPPPDNGGGHPPDDDDDDDPDPVNVVVVVVVVVVVVVVVVVPPDD/DCPDDPDPCPPDPPVPVPPPPPVVPPVQCVQQLNDDPVVLVVLLVLLVVQPLLSLLADQSVVVVVCVVVSNDDNLLSLLSNLLSLLVDADPVRDSVSPVVCSSVVSLVVSVVVLVVCLVPHDLSSLSNLLSSLVNCQLVPNNQSNVVSLVVSQVVLVVVCLLVLLPPQLPPVPDDPVVSLQSVLVSLNSLSSNLSSVLSVLQADDDPPPPVVDDLSSLFRWHHFASQCSNVSVPPVVLRPQFHLSSLSSVLSNLLSVLLVQLLDPEPDDPVVLVLSLVSLVVSVVPGDPLLEDDLDDPDPPVPPCPCCPPVPVPPRPRHNDPLSSLVSHLSSLLSLLLSLLSLQCQLLLAAPPNSCVVLVPDPVSLVSNLVSLLSNLVSLLSLLSSLVCVVPPVNPDLSSHDPVSLLSLLSSLSSLLLCCQAQPPVSNVSSLVSNLSSLVSLLNNCVRRVLSLLSLLLSLVSNVLCVVPRQYHHDRSNPTDSVSSSDNRRGYSQNSCSNNGRCNQQADPVGHGHDSPDPSSNCRVRDPDDDPPCSDDSSPSSVVVSVVSVVVVPPPPPDDPPDDDDPDDDDDDDPPPPPVPPPVVPPPPCSPPVLQPPPPNGGGRPPDDDPDDPPDPVNVVVVVVVVVVVVVVVVVPPDD

Nearest PDB structures (foldseek):
  8k84-assembly1_A  TM=2.675E-01  e=8.681E+00  synthetic construct

pLDDT: mean 70.45, std 26.87, range [16.06, 98.38]